Protein AF-A0A3S4R185-F1 (afdb_monomer_lite)

Organism: Pseudomonas fluorescens (NCBI:txid294)

pLDDT: mean 70.96, std 20.16, range [21.66, 96.88]

Radius of gyration: 37.57 Å; chains: 1; bounding box: 116×110×107 Å

Secondary structure (DSSP, 8-state):
-------------------------------------------------------------------------------------PPP-------PPPPP------GGGGEE--S--PPB-TTSEEE-SS-EEEEETTEEEEEEE-TTT--EEEE-TT-SS--SPEEEE-TTT-SEEE--GGG--HHHHHHTT-GGGTT-GGGHHHHHHHHT--HHHHHHHHHTTPPPPHHHHHHHHHHHHHHHHHHHHT-TT---SSPPPHHHHHHHHHHHHTS-SSHHHHHHHHHSTT--HHHHHHHHHT--HHHHHHHHTT---HHHHHHHHHHHHHHHHHHHHHHHH-SS---HHHHHHHHHHHHHHS----SEEEEEEESSTT-EEEEEES-TT-SEEEEEEEPTTS-EEEEETTS-BSS-SB-HHHHHHTTS-HHHHHHTT--TT-THHHHHHHHHHHHHSPPPHHHHHHH-TTPPP--GGG--TTT-GGGT-SPPSSHHHHHHHHHHHHTHHHHHHHS-TTS-HHHHHHHHHHHHHHHHHS-HHHHHHHHHHHHHHHTT-HHHHHHHHHHHHTHHHHHHH-HHHHHHHHHHHB-SS-B-PPPHHHHHHHHHHHHHHHTT-HHHHHHHHHHHHTTPPPPP---THHHHT-SS----PPPEE--HHHHHHHHHHHHHHHHHHHH-TT----HHHHHHTTTHHHHHHHHHTTSSSSS-S-PPPPPHHHHHHHHHHHT---HHHHHHHHHHHHHHS--SS-EEEEEEE-TT-SSSEEEEEEEEES-TTS-GGGPEEE---SSB---EETTSBS-EEEEEEEEEE-TT---GGGGGGGGSPPS---PPP--HHHHHHHHHHTTGGGT----SBSBS-TT--EE-SSSPPBP-----HHHHHHHHHHHHHHHHHH-TT---S--------

Foldseek 3Di:
DDDDDDDDDDDDDDDDDDDDDDDDDDDDDDDDDDDDDDDDDDDDDDDDDDDDDDDDDDDDDDDDDDDDDDDDDDDDDDDDDDDDDDDDDPDPDPQDAADPDLPDDDCVVFADDDPDFDAADPLQWTDDPPWTWFADVPHIGTWDAQPQLRWIAGDHPPDPHHSHATWHADPPVRGIDGDQLQPDDQLVLQPSSPPLSPPVSVCSVLLCQLLVAFSVLSSVCNGRSHHDQLSSSLSSNLVSLLVVLVVVVPDPPDPDPDNPQLQVSSVVVQCVVQPAPDLLLVLLCVLQPPDGNSRSVLLCSLADPVQVVCSVVSHHDPLSNQLSLVLNLSSLLSLLSCVLPGDSHADLLVLVQLQVLLVPPDPPQVLEKEFEAEAADVHDTSDIDHDPPRPWYKYWYQHPSRFTWIATPVGHTQDDGHHPLLRCLSRDDPVSCVVLVHDPPNRVNSSVSSSVSCNVRGQDSVVSVVRDPPRDDHDPVSDDQVSSSNSDRDPDFVFLVVVLVVLCVVPVLLVVLLDDPVADPLVLSLLSVLSVCCVNPHDVVVVVLLSVQSVVQVVPDPVSSVLSSLQSSLLVQCCVLPVPCSVVQVCQQDDPPHGDRGDPQSSVLSVVLVQCVLLVVVVVNVVSSVCVNVVHGDDDDDDDVVVVVPPPPADNDDAAADAPQLVVVQSLLLVLLVLLCQLQVLEELAQLSCQLLQVQQVVLAVVLVVPDPPDDDDDDPDDLLRLQVSSSVSSYDAQSNSQSSSVLSVLQDAGPWKKFKWFWAAVPDQPHTDPHIWMWTHDPVDDLQSIWTRGNHAQQEGIDRSVFFRTDTYPPTPDMDGGRNNDPSSNVSVVDDDDHDDGDDHDNVVSLVVCVVVVCLPVPDHHNYGGLRPVHWHDYPRHRTDDSDDDDCVSVVSSVVSVVVSCVSVDPPSPDPDNPPVPPD

Sequence (921 aa):
MPVRPPVTSTPRPDGSTTGTRPVDGPDIRPGDGATPRPDVDPPRIDVDPPSGTGRPLTPEIDAGAPVIEPGAIVPGSQVTITDTQPRPTAGQGTVTPAPSSAAGHSLHDYLIKVPRLPAADANGLRTLGARHYVDVVGGVVAVSRNPDTGLYYARRLREASATGPLMMRDAQHKRWVEQQPYDWDEPTLIRHLGEQAQGLESFARTILAVSGVDANAVRRMYANNERIIPLLQDTVARWRLDREIADLSDRPDAHSKEPADPLALFAERYRIATQARSAQAQVIQTRLAGLPDIVAQELAAIATPAELQQIQSGTVPARLETLGQWALQDIRLSRAYEGLYLNSVSSADTARLMLHTLDSHYVLDFAAWIDIHDGRYGGKVLISLGSPDAMIRHTLVKTAAGTYQAFDGEGKPLNHAEDFYNAIMYTLGDDVRHELSIPDDAGDVGADKLSKWVRERPIPRYRLLDVLPELPAIDLATFDPTVMRLRAAAPDVDGELVRLRAIADQYSELMAVAFHPDVPESQTYHFLRGVKLLHEHFADQCVLSVYKALIDANVKSYDDNQLVVNSIEALPELQQLLPERFRQLSAELFSTEDMVSLPEHERLLAANARNLRETGRHEDYAALQLAAREGRAAPDKLSELYDEFTDNRVKVRKPTLVSAQVMDNLRMAQRAVHRAKELIPLSGNQLASIMDKGGAGIAKIKGLRGFSLLDSAAAAPLSIAEAAKGAIAIKAGNCSENSKVVFSILASEPRVSAIHIVQATRLGSQSATQDHQFVLIGDLNGKRSELVVADSWPEFPVAHLADNGIFDFKLPPIISLKPDEIDADYAFIRNVPPGPAQLPEVDEAATVQQIKRNHLDRTGYAVFVSVLEVGSTYMTHEEVPVSFEKYADPVTERRLSALERLRSALGPNYQARRVVISLAG

Structure (mmCIF, N/CA/C/O backbone):
data_AF-A0A3S4R185-F1
#
_entry.id   AF-A0A3S4R185-F1
#
loop_
_atom_site.group_PDB
_atom_site.id
_atom_site.type_symbol
_atom_site.label_atom_id
_atom_site.label_alt_id
_atom_site.label_comp_id
_atom_site.label_asym_id
_atom_site.label_entity_id
_atom_site.label_seq_id
_atom_site.pdbx_PDB_ins_code
_atom_site.Cartn_x
_atom_site.Cartn_y
_atom_site.Cartn_z
_atom_site.occupancy
_atom_site.B_iso_or_equiv
_atom_site.auth_seq_id
_atom_site.auth_comp_id
_atom_site.auth_asym_id
_atom_site.auth_atom_id
_atom_site.pdbx_PDB_model_num
ATOM 1 N N . MET A 1 1 ? 61.953 -2.960 38.315 1.00 42.81 1 MET A N 1
ATOM 2 C CA . MET A 1 1 ? 63.058 -3.955 38.243 1.00 42.81 1 MET A CA 1
ATOM 3 C C . MET A 1 1 ? 63.786 -3.970 39.591 1.00 42.81 1 MET A C 1
ATOM 5 O O . MET A 1 1 ? 63.721 -2.917 40.219 1.00 42.81 1 MET A O 1
ATOM 9 N N . PRO A 1 2 ? 64.472 -5.052 40.037 1.00 58.50 2 PRO A N 1
ATOM 10 C CA . PRO A 1 2 ? 64.817 -6.290 39.307 1.00 58.50 2 PRO A CA 1
ATOM 11 C C . PRO A 1 2 ? 64.563 -7.657 40.034 1.00 58.50 2 PRO A C 1
ATOM 13 O O . PRO A 1 2 ? 64.599 -7.749 41.250 1.00 58.50 2 PRO A O 1
ATOM 16 N N . VAL A 1 3 ? 64.380 -8.729 39.241 1.00 39.44 3 VAL A N 1
ATOM 17 C CA . VAL A 1 3 ? 65.044 -10.072 39.286 1.00 39.44 3 VAL A CA 1
ATOM 18 C C . VAL A 1 3 ? 65.356 -10.805 40.629 1.00 39.44 3 VAL A C 1
ATOM 20 O O . VAL A 1 3 ? 66.325 -10.426 41.282 1.00 39.44 3 VAL A O 1
ATOM 23 N N . ARG A 1 4 ? 64.735 -11.991 40.894 1.00 33.66 4 ARG A N 1
ATOM 24 C CA . ARG A 1 4 ? 65.373 -13.362 40.988 1.00 33.66 4 ARG A CA 1
ATOM 25 C C . ARG A 1 4 ? 64.403 -14.544 41.360 1.00 33.66 4 ARG A C 1
ATOM 27 O O . ARG A 1 4 ? 63.384 -14.275 41.983 1.00 33.66 4 ARG A O 1
ATOM 34 N N . PRO A 1 5 ? 64.709 -15.828 41.013 1.00 62.47 5 PRO A N 1
ATOM 35 C CA . PRO A 1 5 ? 64.016 -17.088 41.439 1.00 62.47 5 PRO A CA 1
ATOM 36 C C . PRO A 1 5 ? 64.982 -18.037 42.244 1.00 62.47 5 PRO A C 1
ATOM 38 O O . PRO A 1 5 ? 65.965 -17.471 42.733 1.00 62.47 5 PRO A O 1
ATOM 41 N N . PRO A 1 6 ? 64.909 -19.413 42.332 1.00 65.00 6 PRO A N 1
ATOM 42 C CA . PRO A 1 6 ? 63.872 -20.491 42.134 1.00 65.00 6 PRO A CA 1
ATOM 43 C C . PRO A 1 6 ? 63.818 -21.619 43.264 1.00 65.00 6 PRO A C 1
ATOM 45 O O . PRO A 1 6 ? 64.448 -21.449 44.301 1.00 65.00 6 PRO A O 1
ATOM 48 N N . VAL A 1 7 ? 63.190 -22.810 43.001 1.00 38.50 7 VAL A N 1
ATOM 49 C CA . VAL A 1 7 ? 63.562 -24.238 43.400 1.00 38.50 7 VAL A CA 1
ATOM 50 C C . VAL A 1 7 ? 62.623 -25.118 44.319 1.00 38.50 7 VAL A C 1
ATOM 52 O O . VAL A 1 7 ? 62.327 -24.747 45.447 1.00 38.50 7 VAL A O 1
ATOM 55 N N . THR A 1 8 ? 62.319 -26.375 43.876 1.00 36.62 8 THR A N 1
ATOM 56 C CA . THR A 1 8 ? 61.806 -27.625 44.586 1.00 36.62 8 THR A CA 1
ATOM 57 C C . THR A 1 8 ? 60.383 -27.693 45.211 1.00 36.62 8 THR A C 1
ATOM 59 O O . THR A 1 8 ? 59.809 -26.644 45.461 1.00 36.62 8 THR A O 1
ATOM 62 N N . SER A 1 9 ? 59.724 -28.853 45.492 1.00 29.50 9 SER A N 1
ATOM 63 C CA . SER A 1 9 ? 59.984 -30.334 45.352 1.00 29.50 9 SER A CA 1
ATOM 64 C C . SER A 1 9 ? 58.672 -31.195 45.353 1.00 29.50 9 SER A C 1
ATOM 66 O O . SER A 1 9 ? 57.583 -30.659 45.528 1.00 29.50 9 SER A O 1
ATOM 68 N N . THR A 1 10 ? 58.766 -32.533 45.178 1.00 35.00 10 THR A N 1
ATOM 69 C CA . THR A 1 10 ? 57.694 -33.570 45.341 1.00 35.00 10 THR A CA 1
ATOM 70 C C . THR A 1 10 ? 57.982 -34.515 46.541 1.00 35.00 10 THR A C 1
ATOM 72 O O . THR A 1 10 ? 59.116 -34.472 47.030 1.00 35.00 10 THR A O 1
ATOM 75 N N . PRO A 1 11 ? 57.019 -35.324 47.079 1.00 51.06 11 PRO A N 1
ATOM 76 C CA . PRO A 1 11 ? 56.771 -36.718 46.606 1.00 51.06 11 PRO A CA 1
ATOM 77 C C . PRO A 1 11 ? 55.324 -37.295 46.826 1.00 51.06 11 PRO A C 1
ATOM 79 O O . PRO A 1 11 ? 54.419 -36.573 47.235 1.00 51.06 11 PRO A O 1
ATOM 82 N N . ARG A 1 12 ? 55.105 -38.606 46.549 1.00 34.16 12 ARG A N 1
ATOM 83 C CA . ARG A 1 12 ? 53.881 -39.419 46.856 1.00 34.16 12 ARG A CA 1
ATOM 84 C C . ARG A 1 12 ? 53.965 -40.168 48.219 1.00 34.16 12 ARG A C 1
ATOM 86 O O . ARG A 1 12 ? 54.977 -40.018 48.903 1.00 34.16 12 ARG A O 1
ATOM 93 N N . PRO A 1 13 ? 52.949 -40.980 48.614 1.00 52.53 13 PRO A N 1
ATOM 94 C CA . PRO A 1 13 ? 52.973 -42.434 48.299 1.00 52.53 13 PRO A CA 1
ATOM 95 C C . PRO A 1 13 ? 51.626 -43.043 47.797 1.00 52.53 13 PRO A C 1
ATOM 97 O O . PRO A 1 13 ? 50.641 -42.327 47.642 1.00 52.53 13 PRO A O 1
ATOM 100 N N . ASP A 1 14 ? 51.603 -44.357 47.507 1.00 38.44 14 ASP A N 1
ATOM 101 C CA . ASP A 1 14 ? 50.544 -45.095 46.769 1.00 38.44 14 ASP A CA 1
ATOM 102 C C . ASP A 1 14 ? 49.744 -46.132 47.608 1.00 38.44 14 ASP A C 1
ATOM 104 O O . ASP A 1 14 ? 50.140 -46.467 48.724 1.00 38.44 14 ASP A O 1
ATOM 108 N N . GLY A 1 15 ? 48.681 -46.738 47.032 1.00 28.67 15 GLY A N 1
ATOM 109 C CA . GLY A 1 15 ? 48.040 -47.949 47.592 1.00 28.67 15 GLY A CA 1
ATOM 110 C C . GLY A 1 15 ? 46.892 -48.615 46.790 1.00 28.67 15 GLY A C 1
ATOM 111 O O . GLY A 1 15 ? 45.762 -48.164 46.885 1.00 28.67 15 GLY A O 1
ATOM 112 N N . SER A 1 16 ? 47.192 -49.732 46.089 1.00 31.69 16 SER A N 1
ATOM 113 C CA . SER A 1 16 ? 46.536 -51.077 46.195 1.00 31.69 16 SER A CA 1
ATOM 114 C C . SER A 1 16 ? 44.984 -51.238 46.096 1.00 31.69 16 SER A C 1
ATOM 116 O O . SER A 1 16 ? 44.268 -50.575 46.829 1.00 31.69 16 SER A O 1
ATOM 118 N N . THR A 1 17 ? 44.353 -52.189 45.366 1.00 30.84 17 THR A N 1
ATOM 119 C CA . THR A 1 17 ? 44.785 -53.324 44.489 1.00 30.84 17 THR A CA 1
ATOM 120 C C . THR A 1 17 ? 43.599 -53.960 43.706 1.00 30.84 17 THR A C 1
ATOM 122 O O . THR A 1 17 ? 42.488 -53.974 44.221 1.00 30.84 17 THR A O 1
ATOM 125 N N . THR A 1 18 ? 43.891 -54.642 42.573 1.00 32.81 18 THR A N 1
ATOM 126 C CA . THR A 1 18 ? 43.150 -55.781 41.920 1.00 32.81 18 THR A CA 1
ATOM 127 C C . THR A 1 18 ? 41.694 -55.608 41.410 1.00 32.81 18 THR A C 1
ATOM 129 O O . THR A 1 18 ? 40.890 -54.943 42.039 1.00 32.81 18 THR A O 1
ATOM 132 N N . GLY A 1 19 ? 41.260 -56.252 40.306 1.00 28.83 19 GLY A N 1
ATOM 133 C CA . GLY A 1 19 ? 42.009 -57.085 39.342 1.00 28.83 19 GLY A CA 1
ATOM 134 C C . GLY A 1 19 ? 41.171 -57.794 38.241 1.00 28.83 19 GLY A C 1
ATOM 135 O O . GLY A 1 19 ? 39.961 -57.933 38.353 1.00 28.83 19 GLY A O 1
ATOM 136 N N . THR A 1 20 ? 41.883 -58.294 37.216 1.00 31.66 20 THR A N 1
ATOM 137 C CA . THR A 1 20 ? 41.549 -59.368 36.233 1.00 31.66 20 THR A CA 1
ATOM 138 C C . THR A 1 20 ? 40.425 -59.248 35.167 1.00 31.66 20 THR A C 1
ATOM 140 O O . THR A 1 20 ? 39.255 -59.010 35.435 1.00 31.66 20 THR A O 1
ATOM 143 N N . ARG A 1 21 ? 40.848 -59.575 33.933 1.00 35.94 21 ARG A N 1
ATOM 144 C CA . ARG A 1 21 ? 40.165 -60.041 32.688 1.00 35.94 21 ARG A CA 1
ATOM 145 C C . ARG A 1 21 ? 40.835 -61.423 32.344 1.00 35.94 21 ARG A C 1
ATOM 147 O O . ARG A 1 21 ? 41.712 -61.780 33.140 1.00 35.94 21 ARG A O 1
ATOM 154 N N . PRO A 1 22 ? 40.634 -62.161 31.212 1.00 57.22 22 PRO A N 1
ATOM 155 C CA . PRO A 1 22 ? 39.704 -62.054 30.054 1.00 57.22 22 PRO A CA 1
ATOM 156 C C . PRO A 1 22 ? 39.105 -63.421 29.532 1.00 57.22 22 PRO A C 1
ATOM 158 O O . PRO A 1 22 ? 39.386 -64.443 30.137 1.00 57.22 22 PRO A O 1
ATOM 161 N N . VAL A 1 23 ? 38.408 -63.420 28.360 1.00 36.72 23 VAL A N 1
ATOM 162 C CA . VAL A 1 23 ? 38.347 -64.489 27.285 1.00 36.72 23 VAL A CA 1
ATOM 163 C C . VAL A 1 23 ? 37.715 -65.873 27.656 1.00 36.72 23 VAL A C 1
ATOM 165 O O . VAL A 1 23 ? 37.894 -66.340 28.768 1.00 36.72 23 VAL A O 1
ATOM 168 N N . ASP A 1 24 ? 36.879 -66.576 26.860 1.00 32.12 24 ASP A N 1
ATOM 169 C CA . ASP A 1 24 ? 36.915 -66.951 25.416 1.00 32.12 24 ASP A CA 1
ATOM 170 C C . ASP A 1 24 ? 35.508 -67.318 24.808 1.00 32.12 24 ASP A C 1
ATOM 172 O O . ASP A 1 24 ? 34.502 -67.211 25.509 1.00 32.12 24 ASP A O 1
ATOM 176 N N . GLY A 1 25 ? 35.416 -67.750 23.528 1.00 29.20 25 GLY A N 1
ATOM 177 C CA . GLY A 1 25 ? 34.183 -68.252 22.828 1.00 29.20 25 GLY A CA 1
ATOM 178 C C . GLY A 1 25 ? 34.180 -69.777 22.507 1.00 29.20 25 GLY A C 1
ATOM 179 O O . GLY A 1 25 ? 34.944 -70.481 23.167 1.00 29.20 25 GLY A O 1
ATOM 180 N N . PRO A 1 26 ? 33.429 -70.338 21.504 1.00 56.69 26 PRO A N 1
ATOM 181 C CA . PRO A 1 26 ? 32.481 -69.751 20.524 1.00 56.69 26 PRO A CA 1
ATOM 182 C C . PRO A 1 26 ? 31.167 -70.591 20.233 1.00 56.69 26 PRO A C 1
ATOM 184 O O . PRO A 1 26 ? 30.743 -71.405 21.045 1.00 56.69 26 PRO A O 1
ATOM 187 N N . ASP A 1 27 ? 30.536 -70.357 19.063 1.00 41.34 27 ASP A N 1
ATOM 188 C CA . ASP A 1 27 ? 29.294 -70.905 18.424 1.00 41.34 27 ASP A CA 1
ATOM 189 C C . ASP A 1 27 ? 29.086 -72.445 18.301 1.00 41.34 27 ASP A C 1
ATOM 191 O O . ASP A 1 27 ? 30.072 -73.150 18.119 1.00 41.34 27 ASP A O 1
ATOM 195 N N . ILE A 1 28 ? 27.809 -72.907 18.199 1.00 31.53 28 ILE A N 1
ATOM 196 C CA . ILE A 1 28 ? 27.217 -73.906 17.235 1.00 31.53 28 ILE A CA 1
ATOM 197 C C . ILE A 1 28 ? 25.644 -73.803 17.237 1.00 31.53 28 ILE A C 1
ATOM 199 O O . ILE A 1 28 ? 25.048 -73.432 18.245 1.00 31.53 28 ILE A O 1
ATOM 203 N N . ARG A 1 29 ? 24.960 -74.121 16.108 1.00 34.19 29 ARG A N 1
ATOM 204 C CA . ARG A 1 29 ? 23.473 -74.107 15.848 1.00 34.19 29 ARG A CA 1
ATOM 205 C C . ARG A 1 29 ? 22.866 -75.557 15.822 1.00 34.19 29 ARG A C 1
ATOM 207 O O . ARG A 1 29 ? 23.575 -76.430 16.315 1.00 34.19 29 ARG A O 1
ATOM 214 N N . PRO A 1 30 ? 21.702 -75.943 15.201 1.00 49.97 30 PRO A N 1
ATOM 215 C CA . PRO A 1 30 ? 20.509 -75.248 14.632 1.00 49.97 30 PRO A CA 1
ATOM 216 C C . PRO A 1 30 ? 19.122 -75.909 14.972 1.00 49.97 30 PRO A C 1
ATOM 218 O O . PRO A 1 30 ? 19.084 -76.915 15.670 1.00 49.97 30 PRO A O 1
ATOM 221 N N . GLY A 1 31 ? 17.997 -75.431 14.388 1.00 26.77 31 GLY A N 1
ATOM 222 C CA . GLY A 1 31 ? 16.809 -76.283 14.101 1.00 26.77 31 GLY A CA 1
ATOM 223 C C . GLY A 1 31 ? 15.385 -75.715 14.337 1.00 26.77 31 GLY A C 1
ATOM 224 O O . GLY A 1 31 ? 15.017 -75.424 15.465 1.00 26.77 31 GLY A O 1
ATOM 225 N N . ASP A 1 32 ? 14.613 -75.615 13.247 1.00 31.19 32 ASP A N 1
ATOM 226 C CA . ASP A 1 32 ? 13.144 -75.583 13.006 1.00 31.19 32 ASP A CA 1
ATOM 227 C C . ASP A 1 32 ? 12.088 -75.655 14.150 1.00 31.19 32 ASP A C 1
ATOM 229 O O . ASP A 1 32 ? 12.186 -76.485 15.050 1.00 31.19 32 ASP A O 1
ATOM 233 N N . GLY A 1 33 ? 10.939 -74.957 13.974 1.00 26.00 33 GLY A N 1
ATOM 234 C CA . GLY A 1 33 ? 9.621 -75.503 14.392 1.00 26.00 33 GLY A CA 1
ATOM 235 C C . GLY A 1 33 ? 8.495 -74.580 14.929 1.00 26.00 33 GLY A C 1
ATOM 236 O O . GLY A 1 33 ? 8.436 -74.328 16.123 1.00 26.00 33 GLY A O 1
ATOM 237 N N . ALA A 1 34 ? 7.502 -74.279 14.071 1.00 29.12 34 ALA A N 1
ATOM 238 C CA . ALA A 1 34 ? 6.048 -74.130 14.356 1.00 29.12 34 ALA A CA 1
ATOM 239 C C . ALA A 1 34 ? 5.447 -72.999 15.252 1.00 29.12 34 ALA A C 1
ATOM 241 O O . ALA A 1 34 ? 6.055 -72.451 16.164 1.00 29.12 34 ALA A O 1
ATOM 242 N N . THR A 1 35 ? 4.165 -72.699 14.976 1.00 34.91 35 THR A N 1
ATOM 243 C CA . THR A 1 35 ? 3.191 -71.926 15.790 1.00 34.91 35 THR A CA 1
ATOM 244 C C . THR A 1 35 ? 2.198 -72.874 16.500 1.00 34.91 35 THR A C 1
ATOM 246 O O . THR A 1 35 ? 2.217 -74.075 16.211 1.00 34.91 35 THR A O 1
ATOM 249 N N . PRO A 1 36 ? 1.333 -72.398 17.431 1.00 46.97 36 PRO A N 1
ATOM 250 C CA . PRO A 1 36 ? -0.090 -72.182 17.078 1.00 46.97 36 PRO A CA 1
ATOM 251 C C . PRO A 1 36 ? -0.824 -71.059 17.876 1.00 46.97 36 PRO A C 1
ATOM 253 O O . PRO A 1 36 ? -0.200 -70.274 18.586 1.00 46.97 36 PRO A O 1
ATOM 256 N N . ARG A 1 37 ? -2.161 -70.971 17.712 1.00 32.59 37 ARG A N 1
ATOM 257 C CA . ARG A 1 37 ? -3.111 -70.016 18.347 1.00 32.59 37 ARG A CA 1
ATOM 258 C C . ARG A 1 37 ? -3.683 -70.504 19.710 1.00 32.59 37 ARG A C 1
ATOM 260 O O . ARG A 1 37 ? -3.191 -71.508 20.225 1.00 32.59 37 ARG A O 1
ATOM 267 N N . PRO A 1 38 ? -4.678 -69.807 20.316 1.00 47.72 38 PRO A N 1
ATOM 268 C CA . PRO A 1 38 ? -6.123 -69.985 19.988 1.00 47.72 38 PRO A CA 1
ATOM 269 C C . PRO A 1 38 ? -6.797 -68.662 19.510 1.00 47.72 38 PRO A C 1
ATOM 271 O O . PRO A 1 38 ? -6.235 -67.597 19.745 1.00 47.72 38 PRO A O 1
ATOM 274 N N . ASP A 1 39 ? -7.867 -68.588 18.700 1.00 36.09 39 ASP A N 1
ATOM 275 C CA . ASP A 1 39 ? -9.181 -69.285 18.625 1.00 36.09 39 ASP A CA 1
ATOM 276 C C . ASP A 1 39 ? -10.105 -68.909 19.815 1.00 36.09 39 ASP A C 1
ATOM 278 O O . ASP A 1 39 ? -9.643 -68.841 20.950 1.00 36.09 39 ASP A O 1
ATOM 282 N N . VAL A 1 40 ? -11.383 -68.523 19.637 1.00 34.28 40 VAL A N 1
ATOM 283 C CA . VAL A 1 40 ? -12.508 -69.247 18.987 1.00 34.28 40 VAL A CA 1
ATOM 284 C C . VAL A 1 40 ? -13.427 -68.328 18.122 1.00 34.28 40 VAL A C 1
ATOM 286 O O . VAL A 1 40 ? -13.649 -67.172 18.470 1.00 34.28 40 VAL A O 1
ATOM 289 N N . ASP A 1 41 ? -13.945 -68.881 17.007 1.00 32.19 41 ASP A N 1
ATOM 290 C CA . ASP A 1 41 ? -15.011 -68.404 16.065 1.00 32.19 41 ASP A CA 1
ATOM 291 C C . ASP A 1 41 ? -16.443 -68.545 16.710 1.00 32.19 41 ASP A C 1
ATOM 293 O O . ASP A 1 41 ? -16.465 -68.856 17.905 1.00 32.19 41 ASP A O 1
ATOM 297 N N . PRO A 1 42 ? -17.654 -68.428 16.074 1.00 56.09 42 PRO A N 1
ATOM 298 C CA . PRO A 1 42 ? -18.076 -68.145 14.676 1.00 56.09 42 PRO A CA 1
ATOM 299 C C . PRO A 1 42 ? -19.275 -67.121 14.587 1.00 56.09 42 PRO A C 1
ATOM 301 O O . PRO A 1 42 ? -19.492 -66.421 15.578 1.00 56.09 42 PRO A O 1
ATOM 304 N N . PRO A 1 43 ? -20.131 -67.011 13.520 1.00 55.28 43 PRO A N 1
ATOM 305 C CA . PRO A 1 43 ? -20.111 -67.638 12.185 1.00 55.28 43 PRO A CA 1
ATOM 306 C C . PRO A 1 43 ? -20.388 -66.741 10.935 1.00 55.28 43 PRO A C 1
ATOM 308 O O . PRO A 1 43 ? -21.403 -66.058 10.842 1.00 55.28 43 PRO A O 1
ATOM 311 N N . ARG A 1 44 ? -19.566 -66.964 9.896 1.00 32.91 44 ARG A N 1
ATOM 312 C CA . ARG A 1 44 ? -19.895 -67.163 8.453 1.00 32.91 44 ARG A CA 1
ATOM 313 C C . ARG A 1 44 ? -20.762 -66.177 7.638 1.00 32.91 44 ARG A C 1
ATOM 315 O O . ARG A 1 44 ? -21.969 -66.065 7.824 1.00 32.91 44 ARG A O 1
ATOM 322 N N . ILE A 1 45 ? -20.166 -65.745 6.520 1.00 30.48 45 ILE A N 1
ATOM 323 C CA . ILE A 1 45 ? -20.793 -65.657 5.185 1.00 30.48 45 ILE A CA 1
ATOM 324 C C . ILE A 1 45 ? -19.858 -66.395 4.204 1.00 30.48 45 ILE A C 1
ATOM 326 O O . ILE A 1 45 ? -18.642 -66.263 4.332 1.00 30.48 45 ILE A O 1
ATOM 330 N N . ASP A 1 46 ? -20.405 -67.152 3.248 1.00 29.48 46 ASP A N 1
ATOM 331 C CA . ASP A 1 46 ? -19.656 -67.829 2.174 1.00 29.48 46 ASP A CA 1
ATOM 332 C C . ASP A 1 46 ? -19.873 -67.138 0.810 1.00 29.48 46 ASP A C 1
ATOM 334 O O . ASP A 1 46 ? -20.965 -66.622 0.564 1.00 29.48 46 ASP A O 1
ATOM 338 N N . VAL A 1 47 ? -18.862 -67.197 -0.075 1.00 31.72 47 VAL A N 1
ATOM 339 C CA . VAL A 1 47 ? -18.905 -67.561 -1.523 1.00 31.72 47 VAL A CA 1
ATOM 340 C C . VAL A 1 47 ? -17.703 -66.959 -2.284 1.00 31.72 47 VAL A C 1
ATOM 342 O O . VAL A 1 47 ? -17.377 -65.785 -2.133 1.00 31.72 47 VAL A O 1
ATOM 345 N N . ASP A 1 48 ? -17.060 -67.790 -3.112 1.00 28.47 48 ASP A N 1
ATOM 346 C CA . ASP A 1 48 ? -15.840 -67.508 -3.895 1.00 28.47 48 ASP A CA 1
ATOM 347 C C . ASP A 1 48 ? -16.113 -66.917 -5.313 1.00 28.47 48 ASP A C 1
ATOM 349 O O . ASP A 1 48 ? -17.259 -66.914 -5.772 1.00 28.47 48 ASP A O 1
ATOM 353 N N . PRO A 1 49 ? -15.083 -66.414 -6.038 1.00 59.78 49 PRO A N 1
ATOM 354 C CA . PRO A 1 49 ? -15.199 -65.773 -7.363 1.00 59.78 49 PRO A CA 1
ATOM 355 C C . PRO A 1 49 ? -15.065 -66.806 -8.524 1.00 59.78 49 PRO A C 1
ATOM 357 O O . PRO A 1 49 ? -14.996 -68.003 -8.235 1.00 59.78 49 PRO A O 1
ATOM 360 N N . PRO A 1 50 ? -15.020 -66.425 -9.835 1.00 50.25 50 PRO A N 1
ATOM 361 C CA . PRO A 1 50 ? -13.757 -65.957 -10.453 1.00 50.25 50 PRO A CA 1
ATOM 362 C C . PRO A 1 50 ? -13.853 -65.063 -11.735 1.00 50.25 50 PRO A C 1
ATOM 364 O O . PRO A 1 50 ? -14.903 -64.857 -12.330 1.00 50.25 50 PRO A O 1
ATOM 367 N N . SER A 1 51 ? -12.683 -64.576 -12.177 1.00 29.33 51 SER A N 1
ATOM 368 C CA . SER A 1 51 ? -12.208 -64.385 -13.575 1.00 29.33 51 SER A CA 1
ATOM 369 C C . SER A 1 51 ? -13.135 -63.948 -14.744 1.00 29.33 51 SER A C 1
ATOM 371 O O . SER A 1 51 ? -13.952 -64.721 -15.225 1.00 29.33 51 SER A O 1
ATOM 373 N N . GLY A 1 52 ? -12.737 -62.857 -15.418 1.00 31.73 52 GLY A N 1
ATOM 374 C CA . GLY A 1 52 ? -12.018 -62.960 -16.709 1.00 31.73 52 GLY A CA 1
ATOM 375 C C . GLY A 1 52 ? -12.779 -63.112 -18.050 1.00 31.73 52 GLY A C 1
ATOM 376 O O . GLY A 1 52 ? -13.346 -64.153 -18.347 1.00 31.73 52 GLY A O 1
ATOM 377 N N . THR A 1 53 ? -12.529 -62.150 -18.955 1.00 33.81 53 THR A N 1
ATOM 378 C CA . THR A 1 53 ? -12.730 -62.175 -20.434 1.00 33.81 53 THR A CA 1
ATOM 379 C C . THR A 1 53 ? -14.172 -62.196 -20.982 1.00 33.81 53 THR A C 1
ATOM 381 O O . THR A 1 53 ? -15.053 -62.839 -20.432 1.00 33.81 53 THR A O 1
ATOM 384 N N . GLY A 1 54 ? -14.409 -61.509 -22.116 1.00 25.94 54 GLY A N 1
ATOM 385 C CA . GLY A 1 54 ? -15.673 -61.609 -22.870 1.00 25.94 54 GLY A CA 1
ATOM 386 C C . GLY A 1 54 ? -16.128 -60.339 -23.610 1.00 25.94 54 GLY A C 1
ATOM 387 O O . GLY A 1 54 ? -16.586 -59.377 -23.006 1.00 25.94 54 GLY A O 1
ATOM 388 N N . ARG A 1 55 ? -16.070 -60.369 -24.945 1.00 29.28 55 ARG A N 1
ATOM 389 C CA . ARG A 1 55 ? -16.751 -59.478 -25.916 1.00 29.28 55 ARG A CA 1
ATOM 390 C C . ARG A 1 55 ? -17.157 -60.385 -27.101 1.00 29.28 55 ARG A C 1
ATOM 392 O O . ARG A 1 55 ? -16.456 -61.384 -27.282 1.00 29.28 55 ARG A O 1
ATOM 399 N N . PRO A 1 56 ? -18.118 -60.050 -27.988 1.00 55.59 56 PRO A N 1
ATOM 400 C CA . PRO A 1 56 ? -19.186 -59.034 -27.954 1.00 55.59 56 PRO A CA 1
ATOM 401 C C . PRO A 1 56 ? -20.598 -59.658 -28.175 1.00 55.59 56 PRO A C 1
ATOM 403 O O . PRO A 1 56 ? -20.696 -60.872 -28.317 1.00 55.59 56 PRO A O 1
ATOM 406 N N . LEU A 1 57 ? -21.666 -58.845 -28.301 1.00 27.27 57 LEU A N 1
ATOM 407 C CA . LEU A 1 57 ? -22.607 -58.840 -29.456 1.00 27.27 57 LEU A CA 1
ATOM 408 C C . LEU A 1 57 ? -23.728 -57.773 -29.318 1.00 27.27 57 LEU A C 1
ATOM 410 O O . LEU A 1 57 ? -23.763 -57.039 -28.333 1.00 27.27 57 LEU A O 1
ATOM 414 N N . THR A 1 58 ? -24.555 -57.630 -30.363 1.00 31.73 58 THR A N 1
ATOM 415 C CA . THR A 1 58 ? -25.579 -56.584 -30.607 1.00 31.73 58 THR A CA 1
ATOM 416 C C . THR A 1 58 ? -27.007 -56.987 -30.189 1.00 31.73 58 THR A C 1
ATOM 418 O O . THR A 1 58 ? -27.223 -58.101 -29.708 1.00 31.73 58 THR A O 1
ATOM 421 N N . PRO A 1 59 ? -27.991 -56.075 -30.341 1.00 40.00 59 PRO A N 1
ATOM 422 C CA . PRO A 1 59 ? -29.090 -56.365 -31.285 1.00 40.00 59 PRO A CA 1
ATOM 423 C C . PRO A 1 59 ? -29.443 -55.205 -32.256 1.00 40.00 59 PRO A C 1
ATOM 425 O O . PRO A 1 59 ? -28.814 -54.148 -32.240 1.00 40.00 59 PRO A O 1
ATOM 428 N N . GLU A 1 60 ? -30.427 -55.449 -33.132 1.00 31.42 60 GLU A N 1
ATOM 429 C CA . GLU A 1 60 ? -30.809 -54.686 -34.344 1.00 31.42 60 GLU A CA 1
ATOM 430 C C . GLU A 1 60 ? -32.088 -53.817 -34.133 1.00 31.42 60 GLU A C 1
ATOM 432 O O . GLU A 1 60 ? -32.855 -54.086 -33.213 1.00 31.42 60 GLU A O 1
ATOM 437 N N . ILE A 1 61 ? -32.225 -52.612 -34.721 1.00 31.36 61 ILE A N 1
ATOM 438 C CA . ILE A 1 61 ? -32.823 -52.204 -36.033 1.00 31.36 61 ILE A CA 1
ATOM 439 C C . ILE A 1 61 ? -34.332 -52.487 -36.218 1.00 31.36 61 ILE A C 1
ATOM 441 O O . ILE A 1 61 ? -34.724 -53.639 -36.337 1.00 31.36 61 ILE A O 1
ATOM 445 N N . ASP A 1 62 ? -35.124 -51.406 -36.354 1.00 28.34 62 ASP A N 1
ATOM 446 C CA . ASP A 1 62 ? -36.196 -51.159 -37.361 1.00 28.34 62 ASP A CA 1
ATOM 447 C C . ASP A 1 62 ? -36.810 -49.750 -37.106 1.00 28.34 62 ASP A C 1
ATOM 449 O O . ASP A 1 62 ? -36.759 -49.275 -35.973 1.00 28.34 62 ASP A O 1
ATOM 453 N N . ALA A 1 63 ? -37.425 -48.991 -38.027 1.00 30.31 63 ALA A N 1
ATOM 454 C CA . ALA A 1 63 ? -37.348 -48.877 -39.494 1.00 30.31 63 ALA A CA 1
ATOM 455 C C . ALA A 1 63 ? -38.012 -47.543 -39.938 1.00 30.31 63 ALA A C 1
ATOM 457 O O . ALA A 1 63 ? -38.779 -46.954 -39.178 1.00 30.31 63 ALA A O 1
ATOM 458 N N . GLY A 1 64 ? -37.797 -47.104 -41.191 1.00 25.03 64 GLY A N 1
ATOM 459 C CA . GLY A 1 64 ? -38.685 -46.139 -41.873 1.00 25.03 64 GLY A CA 1
ATOM 460 C C . GLY A 1 64 ? -38.050 -44.831 -42.372 1.00 25.03 64 GLY A C 1
ATOM 461 O O . GLY A 1 64 ? -37.915 -43.867 -41.628 1.00 25.03 64 GLY A O 1
ATOM 462 N N . ALA A 1 65 ? -37.763 -44.769 -43.677 1.00 28.05 65 ALA A N 1
ATOM 463 C CA . ALA A 1 65 ? -37.592 -43.522 -44.439 1.00 28.05 65 ALA A CA 1
ATOM 464 C C . ALA A 1 65 ? -38.877 -43.239 -45.264 1.00 28.05 65 ALA A C 1
ATOM 466 O O . ALA A 1 65 ? -39.730 -44.127 -45.360 1.00 28.05 65 ALA A O 1
ATOM 467 N N . PRO A 1 66 ? -39.051 -42.041 -45.864 1.00 36.97 66 PRO A N 1
ATOM 468 C CA . PRO A 1 66 ? -38.398 -41.793 -47.158 1.00 36.97 66 PRO A CA 1
ATOM 469 C C . PRO A 1 66 ? -37.833 -40.368 -47.351 1.00 36.97 66 PRO A C 1
ATOM 471 O O . PRO A 1 66 ? -38.163 -39.433 -46.627 1.00 36.97 66 PRO A O 1
ATOM 474 N N . VAL A 1 67 ? -37.010 -40.208 -48.393 1.00 33.16 67 VAL A N 1
ATOM 475 C CA . VAL A 1 67 ? -36.448 -38.930 -48.871 1.00 33.16 67 VAL A CA 1
ATOM 476 C C . VAL A 1 67 ? -37.087 -38.553 -50.209 1.00 33.16 67 VAL A C 1
ATOM 478 O O . VAL A 1 67 ? -37.162 -39.406 -51.092 1.00 33.16 67 VAL A O 1
ATOM 481 N N . ILE A 1 68 ? -37.466 -37.281 -50.390 1.00 26.67 68 ILE A N 1
ATOM 482 C CA . ILE A 1 68 ? -37.710 -36.652 -51.702 1.00 26.67 68 ILE A CA 1
ATOM 483 C C . ILE A 1 68 ? -37.170 -35.206 -51.672 1.00 26.67 68 ILE A C 1
ATOM 485 O O . ILE A 1 68 ? -37.551 -34.423 -50.804 1.00 26.67 68 ILE A O 1
ATOM 489 N N . GLU A 1 69 ? -36.292 -34.866 -52.621 1.00 26.00 69 GLU A N 1
ATOM 490 C CA . GLU A 1 69 ? -35.837 -33.494 -52.930 1.00 26.00 69 GLU A CA 1
ATOM 491 C C . GLU A 1 69 ? -36.632 -32.906 -54.140 1.00 26.00 69 GLU A C 1
ATOM 493 O O . GLU A 1 69 ? -37.728 -33.377 -54.436 1.00 26.00 69 GLU A O 1
ATOM 498 N N . PRO A 1 70 ? -36.155 -31.879 -54.871 1.00 49.25 70 PRO A N 1
ATOM 499 C CA . PRO A 1 70 ? -36.334 -30.467 -54.546 1.00 49.25 70 PRO A CA 1
ATOM 500 C C . PRO A 1 70 ? -37.213 -29.728 -55.584 1.00 49.25 70 PRO A C 1
ATOM 502 O O . PRO A 1 70 ? -37.435 -30.200 -56.697 1.00 49.25 70 PRO A O 1
ATOM 505 N N . GLY A 1 71 ? -37.669 -28.510 -55.264 1.00 24.30 71 GLY A N 1
ATOM 506 C CA . GLY A 1 71 ? -38.445 -27.671 -56.190 1.00 24.30 71 GLY A CA 1
ATOM 507 C C . GLY A 1 71 ? -38.340 -26.179 -55.864 1.00 24.30 71 GLY A C 1
ATOM 508 O O . GLY A 1 71 ? -38.260 -25.806 -54.698 1.00 24.30 71 GLY A O 1
ATOM 509 N N . ALA A 1 72 ? -38.308 -25.325 -56.891 1.00 27.48 72 ALA A N 1
ATOM 510 C CA . ALA A 1 72 ? -38.009 -23.893 -56.774 1.00 27.48 72 ALA A CA 1
ATOM 511 C C . ALA A 1 72 ? -39.016 -23.006 -57.542 1.00 27.48 72 ALA A C 1
ATOM 513 O O . ALA A 1 72 ? -39.940 -23.521 -58.166 1.00 27.48 72 ALA A O 1
ATOM 514 N N . ILE A 1 73 ? -38.720 -21.694 -57.575 1.00 25.06 73 ILE A N 1
ATOM 515 C CA . ILE A 1 73 ? -39.288 -20.595 -58.398 1.00 25.06 73 ILE A CA 1
ATOM 516 C C . ILE A 1 73 ? -40.229 -19.627 -57.649 1.00 25.06 73 ILE A C 1
ATOM 518 O O . ILE A 1 73 ? -41.035 -20.004 -56.807 1.00 25.06 73 ILE A O 1
ATOM 522 N N . VAL A 1 74 ? -40.058 -18.337 -57.971 1.00 32.78 74 VAL A N 1
ATOM 523 C CA . VAL A 1 74 ? -40.684 -17.137 -57.381 1.00 32.78 74 VAL A CA 1
ATOM 524 C C . VAL A 1 74 ? -41.425 -16.394 -58.507 1.00 32.78 74 VAL A C 1
ATOM 526 O O . VAL A 1 74 ? -40.877 -16.280 -59.605 1.00 32.78 74 VAL A O 1
ATOM 529 N N . PRO A 1 75 ? -42.671 -15.938 -58.293 1.00 33.47 75 PRO A N 1
ATOM 530 C CA . PRO A 1 75 ? -42.942 -14.502 -58.093 1.00 33.47 75 PRO A CA 1
ATOM 531 C C . PRO A 1 75 ? -43.947 -14.273 -56.937 1.00 33.47 75 PRO A C 1
ATOM 533 O O . PRO A 1 75 ? -44.632 -15.196 -56.518 1.00 33.47 75 PRO A O 1
ATOM 536 N N . GLY A 1 76 ? -44.127 -13.084 -56.361 1.00 24.75 76 GLY A N 1
ATOM 537 C CA . GLY A 1 76 ? -43.574 -11.762 -56.669 1.00 24.75 76 GLY A CA 1
ATOM 538 C C . GLY A 1 76 ? -44.656 -10.684 -56.481 1.00 24.75 76 GLY A C 1
ATOM 539 O O . GLY A 1 76 ? -45.788 -10.887 -56.902 1.00 24.75 76 GLY A O 1
ATOM 540 N N . SER A 1 77 ? -44.292 -9.539 -55.892 1.00 26.50 77 SER A N 1
ATOM 541 C CA . SER A 1 77 ? -45.133 -8.334 -55.712 1.00 26.50 77 SER A CA 1
ATOM 542 C C . SER A 1 77 ? -46.314 -8.405 -54.724 1.00 26.50 77 SER A C 1
ATOM 544 O O . SER A 1 77 ? -47.419 -8.791 -55.084 1.00 26.50 77 SER A O 1
ATOM 546 N N . GLN A 1 78 ? -46.146 -7.774 -53.557 1.00 26.75 78 GLN A N 1
ATOM 547 C CA . GLN A 1 78 ? -46.756 -6.453 -53.332 1.00 26.75 78 GLN A CA 1
ATOM 548 C C . GLN A 1 78 ? -45.948 -5.636 -52.305 1.00 26.75 78 GLN A C 1
ATOM 550 O O . GLN A 1 78 ? -45.216 -6.185 -51.488 1.00 26.75 78 GLN A O 1
ATOM 555 N N . VAL A 1 79 ? -46.033 -4.310 -52.415 1.00 24.45 79 VAL A N 1
ATOM 556 C CA . VAL A 1 79 ? -45.272 -3.295 -51.656 1.00 24.45 79 VAL A CA 1
ATOM 557 C C . VAL A 1 79 ? -46.317 -2.387 -50.988 1.00 24.45 79 VAL A C 1
ATOM 559 O O . VAL A 1 79 ? -47.355 -2.147 -51.605 1.00 24.45 79 VAL A O 1
ATOM 562 N N . THR A 1 80 ? -46.151 -1.889 -49.753 1.00 23.83 80 THR A N 1
ATOM 563 C CA . THR A 1 80 ? -45.729 -0.488 -49.487 1.00 23.83 80 THR A CA 1
ATOM 564 C C . THR A 1 80 ? -45.721 -0.181 -47.972 1.00 23.83 80 THR A C 1
ATOM 566 O O . THR A 1 80 ? -46.771 -0.270 -47.352 1.00 23.83 80 THR A O 1
ATOM 569 N N . ILE A 1 81 ? -44.536 0.148 -47.417 1.00 25.78 81 ILE A N 1
ATOM 570 C CA . ILE A 1 81 ? -44.160 1.331 -46.576 1.00 25.78 81 ILE A CA 1
ATOM 571 C C . ILE A 1 81 ? -45.204 1.841 -45.527 1.00 25.78 81 ILE A C 1
ATOM 573 O O . ILE A 1 81 ? -46.347 2.076 -45.891 1.00 25.78 81 ILE A O 1
ATOM 577 N N . THR A 1 82 ? -44.919 2.125 -44.237 1.00 22.61 82 THR A N 1
ATOM 578 C CA . THR A 1 82 ? -43.665 2.332 -43.452 1.00 22.61 82 THR A CA 1
ATOM 579 C C . THR A 1 82 ? -43.850 1.894 -41.986 1.00 22.61 82 THR A C 1
ATOM 581 O O . THR A 1 82 ? -44.937 2.087 -41.454 1.00 22.61 82 THR A O 1
ATOM 584 N N . ASP A 1 83 ? -42.765 1.526 -41.295 1.00 24.27 83 ASP A N 1
ATOM 585 C CA . ASP A 1 83 ? -42.294 2.285 -40.113 1.00 24.27 83 ASP A CA 1
ATOM 586 C C . ASP A 1 83 ? -40.759 2.127 -39.982 1.00 24.27 83 ASP A C 1
ATOM 588 O O . ASP A 1 83 ? -40.175 1.223 -40.589 1.00 24.27 83 ASP A O 1
ATOM 592 N N . THR A 1 84 ? -40.076 3.028 -39.273 1.00 26.28 84 THR A N 1
ATOM 593 C CA . THR A 1 84 ? -38.607 3.144 -39.263 1.00 26.28 84 THR A CA 1
ATOM 594 C C . THR A 1 84 ? -37.958 2.696 -37.955 1.00 26.28 84 THR A C 1
ATOM 596 O O . THR A 1 84 ? -38.080 3.368 -36.934 1.00 26.28 84 THR A O 1
ATOM 599 N N . GLN A 1 85 ? -37.132 1.645 -38.017 1.00 25.59 85 GLN A N 1
ATOM 600 C CA . GLN A 1 85 ? -36.122 1.348 -36.994 1.00 25.59 85 GLN A CA 1
ATOM 601 C C . GLN A 1 85 ? -34.723 1.171 -37.614 1.00 25.59 85 GLN A C 1
ATOM 603 O O . GLN A 1 85 ? -34.553 0.337 -38.509 1.00 25.59 85 GLN A O 1
ATOM 608 N N . PRO A 1 86 ? -33.692 1.895 -37.133 1.00 25.95 86 PRO A N 1
ATOM 609 C CA . PRO A 1 86 ? -32.301 1.596 -37.451 1.00 25.95 86 PRO A CA 1
ATOM 610 C C . PRO A 1 86 ? -31.865 0.301 -36.754 1.00 25.95 86 PRO A C 1
ATOM 612 O O . PRO A 1 86 ? -31.881 0.194 -35.530 1.00 25.95 86 PRO A O 1
ATOM 615 N N . ARG A 1 87 ? -31.444 -0.688 -37.543 1.00 21.66 87 ARG A N 1
ATOM 616 C CA . ARG A 1 87 ? -30.913 -1.970 -37.058 1.00 21.66 87 ARG A CA 1
ATOM 617 C C . ARG A 1 87 ? -29.604 -1.742 -36.278 1.00 21.66 87 ARG A C 1
ATOM 619 O O . ARG A 1 87 ? -28.683 -1.166 -36.861 1.00 21.66 87 ARG A O 1
ATOM 626 N N . PRO A 1 88 ? -29.457 -2.214 -35.025 1.00 24.72 88 PRO A N 1
ATOM 627 C CA . PRO A 1 88 ? -28.207 -2.060 -34.288 1.00 24.72 88 PRO A CA 1
ATOM 628 C C . PRO A 1 88 ? -27.094 -2.887 -34.943 1.00 24.72 88 PRO A C 1
ATOM 630 O O . PRO A 1 88 ? -27.212 -4.101 -35.120 1.00 24.72 88 PRO A O 1
ATOM 633 N N . THR A 1 89 ? -25.992 -2.232 -35.305 1.00 24.72 89 THR A N 1
ATOM 634 C CA . THR A 1 89 ? -24.766 -2.909 -35.738 1.00 24.72 89 THR A CA 1
ATOM 635 C C . THR A 1 89 ? -24.070 -3.519 -34.529 1.00 24.72 89 THR A C 1
ATOM 637 O O . THR A 1 89 ? -23.589 -2.787 -33.665 1.00 24.72 89 THR A O 1
ATOM 640 N N . ALA A 1 90 ? -23.977 -4.848 -34.488 1.00 26.95 90 ALA A N 1
ATOM 641 C CA . ALA A 1 90 ? -23.229 -5.578 -33.469 1.00 26.95 90 ALA A CA 1
ATOM 642 C C . ALA A 1 90 ? -21.712 -5.374 -33.647 1.00 26.95 90 ALA A C 1
ATOM 644 O O . ALA A 1 90 ? -21.013 -6.208 -34.221 1.00 26.95 90 ALA A O 1
ATOM 645 N N . GLY A 1 91 ? -21.202 -4.238 -33.170 1.00 23.78 91 GLY A N 1
ATOM 646 C CA . GLY A 1 91 ? -19.772 -4.022 -33.002 1.00 23.78 91 GLY A CA 1
ATOM 647 C C . GLY A 1 91 ? -19.267 -4.855 -31.830 1.00 23.78 91 GLY A C 1
ATOM 648 O O . GLY A 1 91 ? -19.615 -4.576 -30.685 1.00 23.78 91 GLY A O 1
ATOM 649 N N . GLN A 1 92 ? -18.444 -5.869 -32.103 1.00 25.95 92 GLN A N 1
ATOM 650 C CA . GLN A 1 92 ? -17.707 -6.580 -31.060 1.00 25.95 92 GLN A CA 1
ATOM 651 C C . GLN A 1 92 ? -16.680 -5.622 -30.446 1.00 25.95 92 GLN A C 1
ATOM 653 O O . GLN A 1 92 ? -15.609 -5.398 -31.007 1.00 25.95 92 GLN A O 1
ATOM 658 N N . GLY A 1 93 ? -17.031 -5.024 -29.307 1.00 23.58 93 GLY A N 1
ATOM 659 C CA . GLY A 1 93 ? -16.123 -4.188 -28.534 1.00 23.58 93 GLY A CA 1
ATOM 660 C C . GLY A 1 93 ? -15.005 -5.036 -27.941 1.00 23.58 93 GLY A C 1
ATOM 661 O O . GLY A 1 93 ? -15.198 -5.688 -26.918 1.00 23.58 93 GLY A O 1
ATOM 662 N N . THR A 1 94 ? -13.832 -5.029 -28.574 1.00 22.88 94 THR A N 1
ATOM 663 C CA . THR A 1 94 ? -12.607 -5.566 -27.975 1.00 22.88 94 THR A CA 1
ATOM 664 C C . THR A 1 94 ? -12.266 -4.732 -26.745 1.00 22.88 94 THR A C 1
ATOM 666 O O . THR A 1 94 ? -11.840 -3.584 -26.879 1.00 22.88 94 THR A O 1
ATOM 669 N N . VAL A 1 95 ? -12.477 -5.294 -25.554 1.00 27.38 95 VAL A N 1
ATOM 670 C CA . VAL A 1 95 ? -12.116 -4.652 -24.287 1.00 27.38 95 VAL A CA 1
ATOM 671 C C . VAL A 1 95 ? -10.594 -4.647 -24.168 1.00 27.38 95 VAL A C 1
ATOM 673 O O . VAL A 1 95 ? -9.979 -5.661 -23.847 1.00 27.38 95 VAL A O 1
ATOM 676 N N . THR A 1 96 ? -9.982 -3.506 -24.474 1.00 26.22 96 THR A N 1
ATOM 677 C CA . THR A 1 96 ? -8.563 -3.264 -24.203 1.00 26.22 96 THR A CA 1
ATOM 678 C C . THR A 1 96 ? -8.375 -3.103 -22.689 1.00 26.22 96 THR A C 1
ATOM 680 O O . THR A 1 96 ? -9.143 -2.346 -22.088 1.00 26.22 96 THR A O 1
ATOM 683 N N . PRO A 1 97 ? -7.378 -3.750 -22.055 1.00 25.17 97 PRO A N 1
ATOM 684 C CA . PRO A 1 97 ? -7.025 -3.443 -20.670 1.00 25.17 97 PRO A CA 1
ATOM 685 C C . PRO A 1 97 ? -6.590 -1.975 -20.529 1.00 25.17 97 PRO A C 1
ATOM 687 O O . PRO A 1 97 ? -6.170 -1.341 -21.502 1.00 25.17 97 PRO A O 1
ATOM 690 N N . ALA A 1 98 ? -6.694 -1.429 -19.316 1.00 28.73 98 ALA A N 1
ATOM 691 C CA . ALA A 1 98 ? -6.240 -0.070 -19.032 1.00 28.73 98 ALA A CA 1
ATOM 692 C C . ALA A 1 98 ? -4.726 0.072 -19.317 1.00 28.73 98 ALA A C 1
ATOM 694 O O . ALA A 1 98 ? -3.969 -0.858 -19.026 1.00 28.73 98 ALA A O 1
ATOM 695 N N . PRO A 1 99 ? -4.267 1.196 -19.899 1.00 27.52 99 PRO A N 1
ATOM 696 C CA . PRO A 1 99 ? -2.849 1.405 -20.168 1.00 27.52 99 PRO A CA 1
ATOM 697 C C . PRO A 1 99 ? -2.068 1.565 -18.858 1.00 27.52 99 PRO A C 1
ATOM 699 O O . PRO A 1 99 ? -2.476 2.316 -17.976 1.00 27.52 99 PRO A O 1
ATOM 702 N N . SER A 1 100 ? -0.924 0.887 -18.750 1.00 29.08 100 SER A N 1
ATOM 703 C CA . SER A 1 100 ? -0.004 1.077 -17.625 1.00 29.08 100 SER A CA 1
ATOM 704 C C . SER A 1 100 ? 0.726 2.422 -17.728 1.00 29.08 100 SER A C 1
ATOM 706 O O . SER A 1 100 ? 1.151 2.803 -18.819 1.00 29.08 100 SER A O 1
ATOM 708 N N . SER A 1 101 ? 0.896 3.095 -16.584 1.00 31.39 101 SER A N 1
ATOM 709 C CA . SER A 1 101 ? 1.853 4.187 -16.316 1.00 31.39 101 SER A CA 1
ATOM 710 C C . SER A 1 101 ? 2.050 5.237 -17.430 1.00 31.39 101 SER A C 1
ATOM 712 O O . SER A 1 101 ? 2.936 5.101 -18.280 1.00 31.39 101 SER A O 1
ATOM 714 N N . ALA A 1 102 ? 1.311 6.351 -17.375 1.00 34.72 102 ALA A N 1
ATOM 715 C CA . ALA A 1 102 ? 1.491 7.493 -18.281 1.00 34.72 102 ALA A CA 1
ATOM 716 C C . ALA A 1 102 ? 2.723 8.350 -17.900 1.00 34.72 102 ALA A C 1
ATOM 718 O O . ALA A 1 102 ? 2.613 9.470 -17.404 1.00 34.72 102 ALA A O 1
ATOM 719 N N . ALA A 1 103 ? 3.928 7.819 -18.118 1.00 34.34 103 ALA A N 1
ATOM 720 C CA . ALA A 1 103 ? 5.171 8.479 -17.727 1.00 34.34 103 ALA A CA 1
ATOM 721 C C . ALA A 1 103 ? 5.519 9.703 -18.608 1.00 34.34 103 ALA A C 1
ATOM 723 O O . ALA A 1 103 ? 6.007 9.563 -19.727 1.00 34.34 103 ALA A O 1
ATOM 724 N N . GLY A 1 104 ? 5.349 10.913 -18.063 1.00 41.31 104 GLY A N 1
ATOM 725 C CA . GLY A 1 104 ? 6.178 12.088 -18.387 1.00 41.31 104 GLY A CA 1
ATOM 726 C C . GLY A 1 104 ? 6.164 12.637 -19.825 1.00 41.31 104 GLY A C 1
ATOM 727 O O . GLY A 1 104 ? 7.096 13.352 -20.197 1.00 41.31 104 GLY A O 1
ATOM 728 N N . HIS A 1 105 ? 5.157 12.338 -20.650 1.00 50.00 105 HIS A N 1
ATOM 729 C CA . HIS A 1 105 ? 5.075 12.879 -22.013 1.00 50.00 105 HIS A CA 1
ATOM 730 C C . HIS A 1 105 ? 4.617 14.346 -22.039 1.00 50.00 105 HIS A C 1
ATOM 732 O O . HIS A 1 105 ? 3.467 14.653 -21.728 1.00 50.00 105 HIS A O 1
ATOM 738 N N . SER A 1 106 ? 5.482 15.254 -22.505 1.00 65.25 106 SER A N 1
ATOM 739 C CA . SER A 1 106 ? 5.110 16.659 -22.736 1.00 65.25 106 SER A CA 1
ATOM 740 C C . SER A 1 106 ? 4.041 16.783 -23.829 1.00 65.25 106 SER A C 1
ATOM 742 O O . SER A 1 106 ? 4.099 16.079 -24.839 1.00 65.25 106 SER A O 1
ATOM 744 N N . LEU A 1 107 ? 3.132 17.760 -23.705 1.00 80.12 107 LEU A N 1
ATOM 745 C CA . LEU A 1 107 ? 2.119 18.091 -24.722 1.00 80.12 107 LEU A CA 1
ATOM 746 C C . LEU A 1 107 ? 2.689 18.255 -26.148 1.00 80.12 107 LEU A C 1
ATOM 748 O O . LEU A 1 107 ? 1.986 18.008 -27.130 1.00 80.12 107 LEU A O 1
ATOM 752 N N . HIS A 1 108 ? 3.971 18.616 -26.273 1.00 81.38 108 HIS A N 1
ATOM 753 C CA . HIS A 1 108 ? 4.699 18.680 -27.543 1.00 81.38 108 HIS A CA 1
ATOM 754 C C . HIS A 1 108 ? 4.644 17.371 -28.354 1.00 81.38 108 HIS A C 1
ATOM 756 O O . HIS A 1 108 ? 4.501 17.436 -29.577 1.00 81.38 108 HIS A O 1
ATOM 762 N N . ASP A 1 109 ? 4.665 16.204 -27.699 1.00 83.12 109 ASP A N 1
ATOM 763 C CA . ASP A 1 109 ? 4.595 14.877 -28.339 1.00 83.12 109 ASP A CA 1
ATOM 764 C C . ASP A 1 109 ? 3.226 14.587 -28.985 1.00 83.12 109 ASP A C 1
ATOM 766 O O . ASP A 1 109 ? 3.080 13.644 -29.771 1.00 83.12 109 ASP A O 1
ATOM 770 N N . TYR A 1 110 ? 2.218 15.399 -28.654 1.00 87.19 110 TYR A N 1
ATOM 771 C CA . TYR A 1 110 ? 0.835 15.283 -29.114 1.00 87.19 110 TYR A CA 1
ATOM 772 C C . TYR A 1 110 ? 0.441 16.375 -30.127 1.00 87.19 110 TYR A C 1
ATOM 774 O O . TYR A 1 110 ? -0.674 16.344 -30.659 1.00 87.19 110 TYR A O 1
ATOM 782 N N . LEU A 1 111 ? 1.343 17.318 -30.441 1.00 88.19 111 LEU A N 1
ATOM 783 C CA . LEU A 1 111 ? 1.117 18.369 -31.439 1.00 88.19 111 LEU A CA 1
ATOM 784 C C . LEU A 1 111 ? 1.079 17.794 -32.863 1.00 88.19 111 LEU A C 1
ATOM 786 O O . LEU A 1 111 ? 2.045 17.205 -33.351 1.00 88.19 111 LEU A O 1
ATOM 790 N N . ILE A 1 112 ? -0.023 18.024 -33.581 1.00 85.56 112 ILE A N 1
ATOM 791 C CA . ILE A 1 112 ? -0.232 17.487 -34.933 1.00 85.56 112 ILE A CA 1
ATOM 792 C C . ILE A 1 112 ? -0.091 18.558 -36.020 1.00 85.56 112 ILE A C 1
ATOM 794 O O . ILE A 1 112 ? -0.651 19.650 -35.940 1.00 85.56 112 ILE A O 1
ATOM 798 N N . LYS A 1 113 ? 0.600 18.210 -37.111 1.00 74.06 113 LYS A N 1
ATOM 799 C CA . LYS A 1 113 ? 0.714 19.038 -38.324 1.00 74.06 113 LYS A CA 1
ATOM 800 C C . LYS A 1 113 ? -0.294 18.568 -39.382 1.00 74.06 113 LYS A C 1
ATOM 802 O O . LYS A 1 113 ? 0.080 17.952 -40.376 1.00 74.06 113 LYS A O 1
ATOM 807 N N . VAL A 1 114 ? -1.585 18.813 -39.141 1.00 64.19 114 VAL A N 1
ATOM 808 C CA . VAL A 1 114 ? -2.677 18.466 -40.076 1.00 64.19 114 VAL A CA 1
ATOM 809 C C . VAL A 1 114 ? -2.965 19.648 -41.019 1.00 64.19 114 VAL A C 1
ATOM 811 O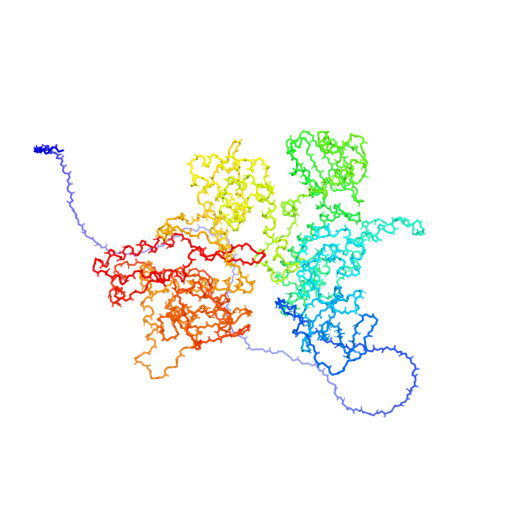 O . VAL A 1 114 ? -3.167 20.752 -40.520 1.00 64.19 114 VAL A O 1
ATOM 814 N N . PRO A 1 115 ? -3.025 19.468 -42.360 1.00 58.34 115 PRO A N 1
ATOM 815 C CA . PRO A 1 115 ? -3.081 20.601 -43.297 1.00 58.34 115 PRO A CA 1
ATOM 816 C C . PRO A 1 115 ? -4.326 21.494 -43.196 1.00 58.34 115 PRO A C 1
ATOM 818 O O . PRO A 1 115 ? -4.226 22.700 -43.408 1.00 58.34 115 PRO A O 1
ATOM 821 N N . ARG A 1 116 ? -5.501 20.913 -42.915 1.00 78.81 116 ARG A N 1
ATOM 822 C CA . ARG A 1 116 ? -6.768 21.623 -42.662 1.00 78.81 116 ARG A CA 1
ATOM 823 C C . ARG A 1 116 ? -7.635 20.804 -41.708 1.00 78.81 116 ARG A C 1
ATOM 825 O O . ARG A 1 116 ? -7.757 19.595 -41.883 1.00 78.81 116 ARG A O 1
ATOM 832 N N . LEU A 1 117 ? -8.269 21.473 -40.749 1.00 85.62 117 LEU A N 1
ATOM 833 C CA . LEU A 1 117 ? -9.301 20.913 -39.872 1.00 85.62 117 LEU A CA 1
ATOM 834 C C . LEU A 1 117 ? -10.584 21.755 -39.988 1.00 85.62 117 LEU A C 1
ATOM 836 O O . LEU A 1 117 ? -10.484 22.951 -40.282 1.00 85.62 117 LEU A O 1
ATOM 840 N N . PRO A 1 118 ? -11.775 21.174 -39.751 1.00 89.81 118 PRO A N 1
ATOM 841 C CA . PRO A 1 118 ? -13.029 21.924 -39.680 1.00 89.81 118 PRO A CA 1
ATOM 842 C C . PRO A 1 118 ? -13.018 23.017 -38.603 1.00 89.81 118 PRO A C 1
ATOM 844 O O . PRO A 1 118 ? -12.142 23.050 -37.733 1.00 89.81 118 PRO A O 1
ATOM 847 N N . ALA A 1 119 ? -14.001 23.919 -38.657 1.00 89.50 119 ALA A N 1
ATOM 848 C CA . ALA A 1 119 ? -14.224 24.912 -37.608 1.00 89.50 119 ALA A CA 1
ATOM 849 C C . ALA A 1 119 ? -14.464 24.240 -36.242 1.00 89.50 119 ALA A C 1
ATOM 851 O O . ALA A 1 119 ? -14.923 23.099 -36.175 1.00 89.50 119 ALA A O 1
ATOM 852 N N . ALA A 1 120 ? -14.126 24.951 -35.167 1.00 89.56 120 ALA A N 1
ATOM 853 C CA . ALA A 1 120 ? -14.407 24.502 -33.810 1.00 89.56 120 ALA A CA 1
ATOM 854 C C . ALA A 1 120 ? -15.864 24.814 -33.428 1.00 89.56 120 ALA A C 1
ATOM 856 O O . ALA A 1 120 ? -16.427 25.809 -33.889 1.00 89.56 120 ALA A O 1
ATOM 857 N N . ASP A 1 121 ? -16.456 23.972 -32.586 1.00 91.06 121 ASP A N 1
ATOM 858 C CA . ASP A 1 121 ? -17.789 24.176 -32.020 1.00 91.06 121 ASP A CA 1
ATOM 859 C C . ASP A 1 121 ? -17.794 25.207 -30.866 1.00 91.06 121 ASP A C 1
ATOM 861 O O . ASP A 1 121 ? -16.779 25.832 -30.538 1.00 91.06 121 ASP A O 1
ATOM 865 N N . ALA A 1 122 ? -18.947 25.376 -30.210 1.00 87.25 122 ALA A N 1
ATOM 866 C CA . ALA A 1 122 ? -19.092 26.260 -29.050 1.00 87.25 122 ALA A CA 1
ATOM 867 C C . ALA A 1 122 ? -18.146 25.900 -27.883 1.00 87.25 122 ALA A C 1
ATOM 869 O O . ALA A 1 122 ? -17.724 26.790 -27.137 1.00 87.25 122 ALA A O 1
ATOM 870 N N . ASN A 1 123 ? -17.760 24.626 -27.763 1.00 87.06 123 ASN A N 1
ATOM 871 C CA . ASN A 1 123 ? -16.835 24.087 -26.767 1.00 87.06 123 ASN A CA 1
ATOM 872 C C . ASN A 1 123 ? -15.365 24.153 -27.217 1.00 87.06 123 ASN A C 1
ATOM 874 O O . ASN A 1 123 ? -14.479 23.766 -26.462 1.00 87.06 123 ASN A O 1
ATOM 878 N N . GLY A 1 124 ? -15.070 24.674 -28.411 1.00 90.06 124 GLY A N 1
ATOM 879 C CA . GLY A 1 124 ? -13.713 24.732 -28.953 1.00 90.06 124 GLY A CA 1
ATOM 880 C C . GLY A 1 124 ? -13.195 23.390 -29.488 1.00 90.06 124 GLY A C 1
ATOM 881 O O . GLY A 1 124 ? -11.988 23.257 -29.676 1.00 90.06 124 GLY A O 1
ATOM 882 N N . LEU A 1 125 ? -14.070 22.407 -29.718 1.00 92.69 125 LEU A N 1
ATOM 883 C CA . LEU A 1 125 ? -13.735 21.106 -30.298 1.00 92.69 125 LEU A CA 1
ATOM 884 C C . LEU A 1 125 ? -13.918 21.147 -31.818 1.00 92.69 125 LEU A C 1
ATOM 886 O O . LEU A 1 125 ? -14.977 21.511 -32.328 1.00 92.69 125 LEU A O 1
ATOM 890 N N . ARG A 1 126 ? -12.890 20.738 -32.563 1.00 92.38 126 ARG A N 1
ATOM 891 C CA . ARG A 1 126 ? -12.959 20.490 -34.010 1.00 92.38 126 ARG A CA 1
ATOM 892 C C . ARG A 1 126 ? -13.179 18.999 -34.233 1.00 92.38 126 ARG A C 1
ATOM 894 O O . ARG A 1 126 ? -12.428 18.190 -33.695 1.00 92.38 126 ARG A O 1
ATOM 901 N N . THR A 1 127 ? -14.151 18.626 -35.059 1.00 91.50 127 THR A N 1
ATOM 902 C CA . THR A 1 127 ? -14.493 17.214 -35.310 1.00 91.50 127 THR A CA 1
ATOM 903 C C . THR A 1 127 ? -14.255 16.856 -36.773 1.00 91.50 127 THR A C 1
ATOM 905 O O . THR A 1 127 ? -14.787 17.518 -37.661 1.00 91.50 127 THR A O 1
ATOM 908 N N . LEU A 1 128 ? -13.458 15.815 -37.038 1.00 88.38 128 LEU A N 1
ATOM 909 C CA . LEU A 1 128 ? -13.170 15.306 -38.384 1.00 88.38 128 LEU A CA 1
ATOM 910 C C . LEU A 1 128 ? -13.318 13.778 -38.398 1.00 88.38 128 LEU A C 1
ATOM 912 O O . LEU A 1 128 ? -12.462 13.051 -37.894 1.00 88.38 128 LEU A O 1
ATOM 916 N N . GLY A 1 129 ? -14.427 13.293 -38.963 1.00 86.12 129 GLY A N 1
ATOM 917 C CA . GLY A 1 129 ? -14.864 11.907 -38.767 1.00 86.12 129 GLY A CA 1
ATOM 918 C C . GLY A 1 129 ? -15.163 11.631 -37.288 1.00 86.12 129 GLY A C 1
ATOM 919 O O . GLY A 1 129 ? -15.539 12.537 -36.549 1.00 86.12 129 GLY A O 1
ATOM 920 N N . ALA A 1 130 ? -14.935 10.400 -36.828 1.00 83.50 130 ALA A N 1
ATOM 921 C CA . ALA A 1 130 ? -15.072 10.013 -35.418 1.00 83.50 130 ALA A CA 1
ATOM 922 C C . ALA A 1 130 ? -13.872 10.458 -34.544 1.00 83.50 130 ALA A C 1
ATOM 924 O O . ALA A 1 130 ? -13.369 9.692 -33.722 1.00 83.50 130 ALA A O 1
ATOM 925 N N . ARG A 1 131 ? -13.323 11.660 -34.776 1.00 87.62 131 ARG A N 1
ATOM 926 C CA . ARG A 1 131 ? -12.131 12.168 -34.078 1.00 87.62 131 ARG A CA 1
ATOM 927 C C . ARG A 1 131 ? -12.269 13.646 -33.730 1.00 87.62 131 ARG A C 1
ATOM 929 O O . ARG A 1 131 ? -12.606 14.454 -34.594 1.00 87.62 131 ARG A O 1
ATOM 936 N N . HIS A 1 132 ? -11.938 13.977 -32.484 1.00 92.38 132 HIS A N 1
ATOM 937 C CA . HIS A 1 132 ? -11.942 15.339 -31.959 1.00 92.38 132 HIS A CA 1
ATOM 938 C C . HIS A 1 132 ? -10.522 15.896 -31.814 1.00 92.38 132 HIS A C 1
ATOM 940 O O . HIS A 1 132 ? -9.559 15.154 -31.592 1.00 92.38 132 HIS A O 1
ATOM 946 N N . TYR A 1 133 ? -10.411 17.213 -31.949 1.00 93.50 133 TYR A N 1
ATOM 947 C CA . TYR A 1 133 ? -9.167 17.972 -31.952 1.00 93.50 133 TYR A CA 1
ATOM 948 C C . TYR A 1 133 ? -9.381 19.322 -31.264 1.00 93.50 133 TYR A C 1
ATOM 950 O O . TYR A 1 133 ? -10.475 19.884 -31.343 1.00 93.50 133 TYR A O 1
ATOM 958 N N . VAL A 1 134 ? -8.342 19.853 -30.622 1.00 93.94 134 VAL A N 1
ATOM 959 C CA . VAL A 1 134 ? -8.402 21.094 -29.836 1.00 93.94 134 VAL A CA 1
ATOM 960 C C . VAL A 1 134 ? -7.242 22.031 -30.158 1.00 93.94 134 VAL A C 1
ATOM 962 O O . VAL A 1 134 ? -6.106 21.590 -30.348 1.00 93.94 134 VAL A O 1
ATOM 965 N N . ASP A 1 135 ? -7.531 23.331 -30.206 1.00 91.69 135 ASP A N 1
ATOM 966 C CA . ASP A 1 135 ? -6.525 24.373 -30.420 1.00 91.69 135 ASP A CA 1
ATOM 967 C C . ASP A 1 135 ? -5.804 24.695 -29.103 1.00 91.69 135 ASP A C 1
ATOM 969 O O . ASP A 1 135 ? -6.441 25.101 -28.124 1.00 91.69 135 ASP A O 1
ATOM 973 N N . VAL A 1 136 ? -4.477 24.557 -29.101 1.00 91.44 136 VAL A N 1
ATOM 974 C CA . VAL A 1 136 ? -3.596 24.783 -27.943 1.00 91.44 136 VAL A CA 1
ATOM 975 C C . VAL A 1 136 ? -2.565 25.877 -28.248 1.00 91.44 136 VAL A C 1
ATOM 977 O O . VAL A 1 136 ? -2.481 26.398 -29.364 1.00 91.44 136 VAL A O 1
ATOM 980 N N . VAL A 1 137 ? -1.742 26.254 -27.268 1.00 84.62 137 VAL A N 1
ATOM 981 C CA . VAL A 1 137 ? -0.554 27.078 -27.547 1.00 84.62 137 VAL A CA 1
ATOM 982 C C . VAL A 1 137 ? 0.457 26.240 -28.342 1.00 84.62 137 VAL A C 1
ATOM 984 O O . VAL A 1 137 ? 0.769 25.117 -27.968 1.00 84.62 137 VAL A O 1
ATOM 987 N N . GLY A 1 138 ? 0.950 26.773 -29.464 1.00 82.12 138 GLY A N 1
ATOM 988 C CA . GLY A 1 138 ? 1.933 26.099 -30.325 1.00 82.12 138 GLY A CA 1
ATOM 989 C C . GLY A 1 138 ? 1.357 25.200 -31.430 1.00 82.12 138 GLY A C 1
ATOM 990 O O . GLY A 1 138 ? 2.096 24.841 -32.346 1.00 82.12 138 GLY A O 1
ATOM 991 N N . GLY A 1 139 ? 0.056 24.883 -31.425 1.00 88.56 139 GLY A N 1
ATOM 992 C CA . GLY A 1 139 ? -0.556 24.103 -32.505 1.00 88.56 139 GLY A CA 1
ATOM 993 C C . GLY A 1 139 ? -1.936 23.532 -32.182 1.00 88.56 139 GLY A C 1
ATOM 994 O O . GLY A 1 139 ? -2.765 24.178 -31.546 1.00 88.56 139 GLY A O 1
ATOM 995 N N . VAL A 1 140 ? -2.180 22.312 -32.657 1.00 91.12 140 VAL A N 1
ATOM 996 C CA . VAL A 1 140 ? -3.417 21.552 -32.437 1.00 91.12 140 VAL A CA 1
ATOM 997 C C . VAL A 1 140 ? -3.053 20.193 -31.852 1.00 91.12 140 VAL A C 1
ATOM 999 O O . VAL A 1 140 ? -2.038 19.612 -32.237 1.00 91.12 140 VAL A O 1
ATOM 1002 N N . VAL A 1 141 ? -3.894 19.676 -30.963 1.00 92.81 141 VAL A N 1
ATOM 1003 C CA . VAL A 1 141 ? -3.767 18.344 -30.353 1.00 92.81 141 VAL A CA 1
ATOM 1004 C C . VAL A 1 141 ? -5.003 17.515 -30.702 1.00 92.81 141 VAL A C 1
ATOM 1006 O O . VAL A 1 141 ? -6.115 18.041 -30.760 1.00 92.81 141 VAL A O 1
ATOM 1009 N N . ALA A 1 142 ? -4.830 16.219 -30.973 1.00 93.31 142 ALA A N 1
ATOM 1010 C CA . ALA A 1 142 ? -5.960 15.294 -31.069 1.00 93.31 142 ALA A CA 1
ATOM 1011 C C . ALA A 1 142 ? -6.354 14.824 -29.664 1.00 93.31 142 ALA A C 1
ATOM 1013 O O . ALA A 1 142 ? -5.480 14.561 -28.840 1.00 93.31 142 ALA A O 1
ATOM 1014 N N . VAL A 1 143 ? -7.654 14.691 -29.398 1.00 93.44 143 VAL A N 1
ATOM 1015 C CA . VAL A 1 143 ? -8.165 14.279 -28.081 1.00 93.44 143 VAL A CA 1
ATOM 1016 C C . VAL A 1 143 ? -9.162 13.126 -28.176 1.00 93.44 143 VAL A C 1
ATOM 1018 O O . VAL A 1 143 ? -9.703 12.818 -29.247 1.00 93.44 143 VAL A O 1
ATOM 1021 N N . SER A 1 144 ? -9.402 12.473 -27.044 1.00 92.44 144 SER A N 1
ATOM 1022 C CA . SER A 1 144 ? -10.570 11.619 -26.797 1.00 92.44 144 SER A CA 1
ATOM 1023 C C . SER A 1 144 ? -11.161 11.934 -25.428 1.00 92.44 144 SER A C 1
ATOM 1025 O O . SER A 1 144 ? -10.437 12.348 -24.524 1.00 92.44 144 SER A O 1
ATOM 1027 N N . ARG A 1 145 ? -12.473 11.736 -25.286 1.00 91.50 145 ARG A N 1
ATOM 1028 C CA . ARG A 1 145 ? -13.193 11.928 -24.027 1.00 91.50 145 ARG A CA 1
ATOM 1029 C C . ARG A 1 145 ? -13.131 10.646 -23.190 1.00 91.50 145 ARG A C 1
ATOM 1031 O O . ARG A 1 145 ? -13.413 9.577 -23.728 1.00 91.50 145 ARG A O 1
ATOM 1038 N N . ASN A 1 146 ? -12.794 10.750 -21.909 1.00 89.12 146 ASN A N 1
ATOM 1039 C CA . ASN A 1 146 ? -12.975 9.674 -20.934 1.00 89.12 146 ASN A CA 1
ATOM 1040 C C . ASN A 1 146 ? -14.493 9.459 -20.724 1.00 89.12 146 ASN A C 1
ATOM 1042 O O . ASN A 1 146 ? -15.218 10.449 -20.581 1.00 89.12 146 ASN A O 1
ATOM 1046 N N . PRO A 1 147 ? -15.013 8.219 -20.777 1.00 85.12 147 PRO A N 1
ATOM 1047 C CA . PRO A 1 147 ? -16.454 7.981 -20.713 1.00 85.12 147 PRO A CA 1
ATOM 1048 C C . PRO A 1 147 ? -17.049 8.262 -19.328 1.00 85.12 147 PRO A C 1
ATOM 1050 O O . PRO A 1 147 ? -18.185 8.729 -19.265 1.00 85.12 147 PRO A O 1
ATOM 1053 N N . ASP A 1 148 ? -16.281 8.031 -18.259 1.00 82.62 148 ASP A N 1
ATOM 1054 C CA . ASP A 1 148 ? -16.761 8.046 -16.875 1.00 82.62 148 ASP A CA 1
ATOM 1055 C C . ASP A 1 148 ? -16.755 9.473 -16.307 1.00 82.62 148 ASP A C 1
ATOM 1057 O O . ASP A 1 148 ? -17.783 9.981 -15.867 1.00 82.62 148 ASP A O 1
ATOM 1061 N N . THR A 1 149 ? -15.602 10.152 -16.374 1.00 87.12 149 THR A N 1
ATOM 1062 C CA . THR A 1 149 ? -15.425 11.532 -15.870 1.00 87.12 149 THR A CA 1
ATOM 1063 C C . THR A 1 149 ? -15.909 12.583 -16.867 1.00 87.12 149 THR A C 1
ATOM 1065 O O . THR A 1 149 ? -16.186 13.731 -16.522 1.00 87.12 149 THR A O 1
ATOM 1068 N N . GLY A 1 150 ? -15.987 12.217 -18.149 1.00 88.81 150 GLY A N 1
ATOM 1069 C CA . GLY A 1 150 ? -16.358 13.122 -19.228 1.00 88.81 150 GLY A CA 1
ATOM 1070 C C . GLY A 1 150 ? -15.292 14.144 -19.636 1.00 88.81 150 GLY A C 1
ATOM 1071 O O . GLY A 1 150 ? -15.578 14.985 -20.497 1.00 88.81 150 GLY A O 1
ATOM 1072 N N . LEU A 1 151 ? -14.095 14.069 -19.047 1.00 92.38 151 LEU A N 1
ATOM 1073 C CA . LEU A 1 151 ? -12.929 14.905 -19.345 1.00 92.38 151 LEU A CA 1
ATOM 1074 C C . LEU A 1 151 ? -12.273 14.528 -20.685 1.00 92.38 151 LEU A C 1
ATOM 1076 O O . LEU A 1 151 ? -12.560 13.472 -21.248 1.00 92.38 151 LEU A O 1
ATOM 1080 N N . TYR A 1 152 ? -11.383 15.376 -21.208 1.00 93.81 152 TYR A N 1
ATOM 1081 C CA . TYR A 1 152 ? -10.689 15.153 -22.484 1.00 93.81 152 TYR A CA 1
ATOM 1082 C C . TYR A 1 152 ? -9.187 14.981 -22.282 1.00 93.81 152 TYR A C 1
ATOM 1084 O O . TYR A 1 152 ? -8.571 15.739 -21.546 1.00 93.81 152 TYR A O 1
ATOM 1092 N N . TYR A 1 153 ? -8.589 14.034 -22.997 1.00 93.56 153 TYR A N 1
ATOM 1093 C CA . TYR A 1 153 ? -7.172 13.691 -22.876 1.00 93.56 153 TYR A CA 1
ATOM 1094 C C . TYR A 1 153 ? -6.470 13.735 -24.227 1.00 93.56 153 TYR A C 1
ATOM 1096 O O . TYR A 1 153 ? -7.061 13.366 -25.250 1.00 93.56 153 TYR A O 1
ATOM 1104 N N . ALA A 1 154 ? -5.215 14.186 -24.233 1.00 92.50 154 ALA A N 1
ATOM 1105 C CA . ALA A 1 154 ? -4.380 14.236 -25.427 1.00 92.50 154 ALA A CA 1
ATOM 1106 C C . ALA A 1 154 ? -4.038 12.824 -25.939 1.00 92.50 154 ALA A C 1
ATOM 1108 O O . ALA A 1 154 ? -3.808 11.896 -25.165 1.00 92.50 154 ALA A O 1
ATOM 1109 N N . ARG A 1 155 ? -4.000 12.645 -27.264 1.00 90.69 155 ARG A N 1
ATOM 1110 C CA . ARG A 1 155 ? -3.653 11.362 -27.898 1.00 90.69 155 ARG A CA 1
ATOM 1111 C C . ARG A 1 155 ? -2.954 11.541 -29.237 1.00 90.69 155 ARG A C 1
ATOM 1113 O O . ARG A 1 155 ? -3.250 12.463 -29.997 1.00 90.69 155 ARG A O 1
ATOM 1120 N N . ARG A 1 156 ? -2.048 10.630 -29.572 1.00 88.19 156 ARG A N 1
ATOM 1121 C CA . ARG A 1 156 ? -1.368 10.595 -30.869 1.00 88.19 156 ARG A CA 1
ATOM 1122 C C . ARG A 1 156 ? -2.305 10.028 -31.934 1.00 88.19 156 ARG A C 1
ATOM 1124 O O . ARG A 1 156 ? -3.233 9.267 -31.669 1.00 88.19 156 ARG A O 1
ATOM 1131 N N . LEU A 1 157 ? -2.048 10.355 -33.201 1.00 83.56 157 LEU A N 1
ATOM 1132 C CA . LEU A 1 157 ? -2.944 9.984 -34.310 1.00 83.56 157 LEU A CA 1
ATOM 1133 C C . LEU A 1 157 ? -3.098 8.465 -34.531 1.00 83.56 157 LEU A C 1
ATOM 1135 O O . LEU A 1 157 ? -4.073 8.059 -35.173 1.00 83.56 157 LEU A O 1
ATOM 1139 N N . ARG A 1 158 ? -2.171 7.644 -34.026 1.00 81.62 158 ARG A N 1
ATOM 1140 C CA . ARG A 1 158 ? -2.201 6.173 -34.127 1.00 81.62 158 ARG A CA 1
ATOM 1141 C C . ARG A 1 158 ? -2.743 5.473 -32.874 1.00 81.62 158 ARG A C 1
ATOM 1143 O O . ARG A 1 158 ? -2.974 4.274 -32.932 1.00 81.62 158 ARG A O 1
ATOM 1150 N N . GLU A 1 159 ? -2.966 6.199 -31.782 1.00 80.56 159 GLU A N 1
ATOM 1151 C CA . GLU A 1 159 ? -3.461 5.634 -30.525 1.00 80.56 159 GLU A CA 1
ATOM 1152 C C . GLU A 1 159 ? -4.984 5.419 -30.569 1.00 80.56 159 GLU A C 1
ATOM 1154 O O . GLU A 1 159 ? -5.734 6.243 -31.113 1.00 80.56 159 GLU A O 1
ATOM 1159 N N . ALA A 1 160 ? -5.429 4.293 -30.001 1.00 74.75 160 ALA A N 1
ATOM 1160 C CA . ALA A 1 160 ? -6.842 3.948 -29.847 1.00 74.75 160 ALA A CA 1
ATOM 1161 C C . ALA A 1 160 ? -7.467 4.681 -28.645 1.00 74.75 160 ALA A C 1
ATOM 1163 O O . ALA A 1 160 ? -8.490 5.347 -28.803 1.00 74.75 160 ALA A O 1
ATOM 1164 N N . SER A 1 161 ? -6.793 4.624 -27.494 1.00 75.94 161 SER A N 1
ATOM 1165 C CA . SER A 1 161 ? -7.121 5.342 -26.254 1.00 75.94 161 SER A CA 1
ATOM 1166 C C . SER A 1 1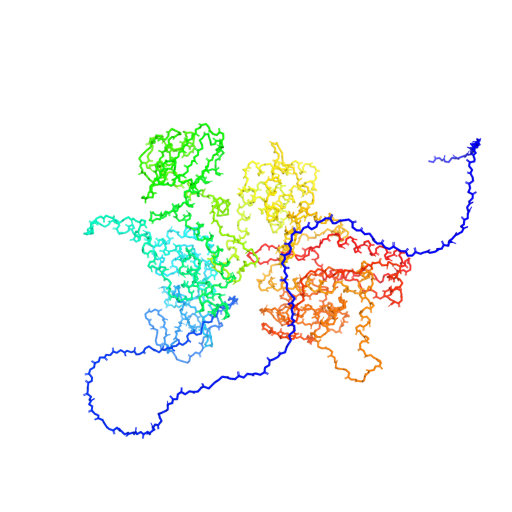61 ? -6.100 6.454 -26.003 1.00 75.94 161 SER A C 1
ATOM 1168 O O . SER A 1 161 ? -4.951 6.326 -26.415 1.00 75.94 161 SER A O 1
ATOM 1170 N N . ALA A 1 162 ? -6.492 7.536 -25.330 1.00 84.94 162 ALA A N 1
ATOM 1171 C CA . ALA A 1 162 ? -5.551 8.579 -24.922 1.00 84.94 162 ALA A CA 1
ATOM 1172 C C . ALA A 1 162 ? -4.617 8.119 -23.794 1.00 84.94 162 ALA A C 1
ATOM 1174 O O . ALA A 1 162 ? -5.085 7.582 -22.790 1.00 84.94 162 ALA A O 1
ATOM 1175 N N . THR A 1 163 ? -3.323 8.398 -23.963 1.00 81.56 163 THR A N 1
ATOM 1176 C CA . THR A 1 163 ? -2.255 8.228 -22.958 1.00 81.56 163 THR A CA 1
ATOM 1177 C C . THR A 1 163 ? -1.519 9.539 -22.654 1.00 81.56 163 THR A C 1
ATOM 1179 O O . THR A 1 163 ? -0.510 9.530 -21.957 1.00 81.56 163 THR A O 1
ATOM 1182 N N . GLY A 1 164 ? -1.969 10.658 -23.230 1.00 80.38 164 GLY A N 1
ATOM 1183 C CA . GLY A 1 164 ? -1.415 11.989 -22.997 1.00 80.38 164 GLY A CA 1
ATOM 1184 C C . GLY A 1 164 ? -2.169 12.776 -21.925 1.00 80.38 164 GLY A C 1
ATOM 1185 O O . GLY A 1 164 ? -3.226 12.334 -21.468 1.00 80.38 164 GLY A O 1
ATOM 1186 N N . PRO A 1 165 ? -1.648 13.958 -21.551 1.00 86.88 165 PRO A N 1
ATOM 1187 C CA . PRO A 1 165 ? -2.139 14.732 -20.417 1.00 86.88 165 PRO A CA 1
ATOM 1188 C C . PRO A 1 165 ? -3.616 15.132 -20.521 1.00 86.88 165 PRO A C 1
ATOM 1190 O O . PRO A 1 165 ? -4.210 15.204 -21.607 1.00 86.88 165 PRO A O 1
ATOM 1193 N N . LEU A 1 166 ? -4.190 15.435 -19.354 1.00 90.56 166 LEU A N 1
ATOM 1194 C CA . LEU A 1 166 ? -5.522 16.009 -19.222 1.00 90.56 166 LEU A CA 1
ATOM 1195 C C . LEU A 1 166 ? -5.582 17.376 -19.916 1.00 90.56 166 LEU A C 1
ATOM 1197 O O . LEU A 1 166 ? -4.770 18.263 -19.659 1.00 90.56 166 LEU A O 1
ATOM 1201 N N . MET A 1 167 ? -6.594 17.557 -20.759 1.00 93.69 167 MET A N 1
ATOM 1202 C CA . MET A 1 167 ? -6.865 18.785 -21.494 1.00 93.69 167 MET A CA 1
ATOM 1203 C C . MET A 1 167 ? -8.184 19.394 -21.020 1.00 93.69 167 MET A C 1
ATOM 1205 O O . MET A 1 167 ? -9.231 18.746 -21.066 1.00 93.69 167 MET A O 1
ATOM 1209 N N . MET A 1 168 ? -8.168 20.674 -20.650 1.00 91.88 168 MET A N 1
ATOM 1210 C CA . MET A 1 168 ? -9.387 21.447 -20.381 1.00 91.88 168 MET A CA 1
ATOM 1211 C C . MET A 1 168 ? -9.372 22.778 -21.126 1.00 91.88 168 MET A C 1
ATOM 1213 O O . MET A 1 168 ? -8.321 23.292 -21.514 1.00 91.88 168 MET A O 1
ATOM 1217 N N . ARG A 1 169 ? -10.561 23.337 -21.364 1.00 91.06 169 ARG A N 1
ATOM 1218 C CA . ARG A 1 169 ? -10.705 24.632 -22.026 1.00 91.06 169 ARG A CA 1
ATOM 1219 C C . ARG A 1 169 ? -10.631 25.769 -21.023 1.00 91.06 169 ARG A C 1
ATOM 1221 O O . ARG A 1 169 ? -11.472 25.879 -20.137 1.00 91.06 169 ARG A O 1
ATOM 1228 N N . ASP A 1 170 ? -9.682 26.662 -21.252 1.00 85.50 170 ASP A N 1
ATOM 1229 C CA . ASP A 1 170 ? -9.552 27.922 -20.542 1.00 85.50 170 ASP A CA 1
ATOM 1230 C C . ASP A 1 170 ? -10.807 28.791 -20.765 1.00 85.50 170 ASP A C 1
ATOM 1232 O O . ASP A 1 170 ? -11.191 29.111 -21.900 1.00 85.50 170 ASP A O 1
ATOM 1236 N N . ALA A 1 171 ? -11.465 29.176 -19.670 1.00 76.56 171 ALA A N 1
ATOM 1237 C CA . ALA A 1 171 ? -12.701 29.950 -19.704 1.00 76.56 171 ALA A CA 1
ATOM 1238 C C . ALA A 1 171 ? -12.499 31.405 -20.173 1.00 76.56 171 ALA A C 1
ATOM 1240 O O . ALA A 1 171 ? -13.432 31.990 -20.732 1.00 76.56 171 ALA A O 1
ATOM 1241 N N . GLN A 1 172 ? -11.308 31.976 -19.989 1.00 78.56 172 GLN A N 1
ATOM 1242 C CA . GLN A 1 172 ? -10.947 33.358 -20.306 1.00 78.56 172 GLN A CA 1
ATOM 1243 C C . GLN A 1 172 ? -10.345 33.470 -21.714 1.00 78.56 172 GLN A C 1
ATOM 1245 O O . GLN A 1 172 ? -10.792 34.282 -22.524 1.00 78.56 172 GLN A O 1
ATOM 1250 N N . HIS A 1 173 ? -9.373 32.618 -22.039 1.00 79.00 173 HIS A N 1
ATOM 1251 C CA . HIS A 1 173 ? -8.646 32.613 -23.310 1.00 79.00 173 HIS A CA 1
ATOM 1252 C C . HIS A 1 173 ? -9.290 31.736 -24.396 1.00 79.00 173 HIS A C 1
ATOM 1254 O O . HIS A 1 173 ? -8.873 31.793 -25.555 1.00 79.00 173 HIS A O 1
ATOM 1260 N N . LYS A 1 174 ? -10.315 30.940 -24.053 1.00 83.62 174 LYS A N 1
ATOM 1261 C CA . LYS A 1 174 ? -11.128 30.091 -24.956 1.00 83.62 174 LYS A CA 1
ATOM 1262 C C . LYS A 1 174 ? -10.359 29.013 -25.741 1.00 83.62 174 LYS A C 1
ATOM 1264 O O . LYS A 1 174 ? -10.977 28.329 -26.563 1.00 83.62 174 LYS A O 1
ATOM 1269 N N . ARG A 1 175 ? -9.062 28.837 -25.476 1.00 86.06 175 ARG A N 1
ATOM 1270 C CA . ARG A 1 175 ? -8.196 27.758 -25.982 1.00 86.06 175 ARG A CA 1
ATOM 1271 C C . ARG A 1 175 ? -8.191 26.575 -25.022 1.00 86.06 175 ARG A C 1
ATOM 1273 O O . ARG A 1 175 ? -8.609 26.712 -23.877 1.00 86.06 175 ARG A O 1
ATOM 1280 N N . TRP A 1 176 ? -7.693 25.434 -25.477 1.00 92.94 176 TRP A N 1
ATOM 1281 C CA . TRP A 1 176 ? -7.422 24.306 -24.595 1.00 92.94 176 TRP A CA 1
ATOM 1282 C C . TRP A 1 176 ? -5.993 24.376 -24.062 1.00 92.94 176 TRP A C 1
ATOM 1284 O O . TRP A 1 176 ? -5.072 24.811 -24.758 1.00 92.94 176 TRP A O 1
ATOM 1294 N N . VAL A 1 177 ? -5.833 23.959 -22.813 1.00 91.19 177 VAL A N 1
ATOM 1295 C CA . VAL A 1 177 ? -4.568 23.909 -22.085 1.00 91.19 177 VAL A CA 1
ATOM 1296 C C . VAL A 1 177 ? -4.441 22.555 -21.398 1.00 91.19 177 VAL A C 1
ATOM 1298 O O . VAL A 1 177 ? -5.444 21.914 -21.071 1.00 91.19 177 VAL A O 1
ATOM 1301 N N . GLU A 1 178 ? -3.200 22.129 -21.200 1.00 89.56 178 GLU A N 1
ATOM 1302 C CA . GLU A 1 178 ? -2.873 21.046 -20.279 1.00 89.56 178 GLU A CA 1
ATOM 1303 C C . GLU A 1 178 ? -3.288 21.442 -18.851 1.00 89.56 178 GLU A C 1
ATOM 1305 O O . GLU A 1 178 ? -3.245 22.618 -18.475 1.00 89.56 178 GLU A O 1
ATOM 1310 N N . GLN A 1 179 ? -3.743 20.465 -18.076 1.00 85.56 179 GLN A N 1
ATOM 1311 C CA . GLN A 1 179 ? -4.048 20.591 -16.654 1.00 85.56 179 GLN A CA 1
ATOM 1312 C C . GLN A 1 179 ? -3.139 19.660 -15.865 1.00 85.56 179 GLN A C 1
ATOM 1314 O O . GLN A 1 179 ? -2.844 18.562 -16.329 1.00 85.56 179 GLN A O 1
ATOM 1319 N N . GLN A 1 180 ? -2.769 20.074 -14.655 1.00 79.75 180 GLN A N 1
ATOM 1320 C CA . GLN A 1 180 ? -2.051 19.238 -13.697 1.00 79.75 180 GLN A CA 1
ATOM 1321 C C . GLN A 1 180 ? -3.018 18.836 -12.574 1.00 79.75 180 GLN A C 1
ATOM 1323 O O . GLN A 1 180 ? -3.279 19.647 -11.686 1.00 79.75 180 GLN A O 1
ATOM 1328 N N . PRO A 1 181 ? -3.574 17.607 -12.576 1.00 80.25 181 PRO A N 1
ATOM 1329 C CA . PRO A 1 181 ? -4.461 17.154 -11.503 1.00 80.25 181 PRO A CA 1
ATOM 1330 C C . PRO A 1 181 ? -3.782 17.136 -10.132 1.00 80.25 181 PRO A C 1
ATOM 1332 O O . PRO A 1 181 ? -4.459 17.236 -9.115 1.00 80.25 181 PRO A O 1
ATOM 1335 N N . TYR A 1 182 ? -2.450 17.042 -10.102 1.00 74.94 182 TYR A N 1
ATOM 1336 C CA . TYR A 1 182 ? -1.651 17.120 -8.881 1.00 74.94 182 TYR A CA 1
ATOM 1337 C C . TYR A 1 182 ? -1.815 18.456 -8.128 1.00 74.94 182 TYR A C 1
ATOM 1339 O O . TYR A 1 182 ? -1.764 18.457 -6.903 1.00 74.94 182 TYR A O 1
ATOM 1347 N N . ASP A 1 183 ? -2.131 19.552 -8.829 1.00 75.00 183 ASP A N 1
ATOM 1348 C CA . ASP A 1 183 ? -2.361 20.877 -8.230 1.00 75.00 183 ASP A CA 1
ATOM 1349 C C . ASP A 1 183 ? -3.816 21.090 -7.746 1.00 75.00 183 ASP A C 1
ATOM 1351 O O . ASP A 1 183 ? -4.150 22.148 -7.209 1.00 75.00 183 ASP A O 1
ATOM 1355 N N . TRP A 1 184 ? -4.727 20.132 -7.968 1.00 81.75 184 TRP A N 1
ATOM 1356 C CA . TRP A 1 184 ? -6.157 20.304 -7.672 1.00 81.75 184 TRP A CA 1
ATOM 1357 C C . TRP A 1 184 ? -6.491 20.102 -6.191 1.00 81.75 184 TRP A C 1
ATOM 1359 O O . TRP A 1 184 ? -6.027 19.149 -5.565 1.00 81.75 184 TRP A O 1
ATOM 1369 N N . ASP A 1 185 ? -7.381 20.932 -5.643 1.00 81.88 185 ASP A N 1
ATOM 1370 C CA . ASP A 1 185 ? -7.959 20.739 -4.309 1.00 81.88 185 ASP A CA 1
ATOM 1371 C C . ASP A 1 185 ? -9.044 19.640 -4.289 1.00 81.88 185 ASP A C 1
ATOM 1373 O O . ASP A 1 185 ? -9.561 19.215 -5.324 1.00 81.88 185 ASP A O 1
ATOM 1377 N N . GLU A 1 186 ? -9.395 19.145 -3.100 1.00 86.25 186 GLU A N 1
ATOM 1378 C CA . GLU A 1 186 ? -10.383 18.065 -2.939 1.00 86.25 186 GLU A CA 1
ATOM 1379 C C . GLU A 1 186 ? -11.780 18.441 -3.482 1.00 86.25 186 GLU A C 1
ATOM 1381 O O . GLU A 1 186 ? -12.371 17.618 -4.188 1.00 86.25 186 GLU A O 1
ATOM 1386 N N . PRO A 1 187 ? -12.301 19.672 -3.267 1.00 95.38 187 PRO A N 1
ATOM 1387 C CA . PRO A 1 187 ? -13.494 20.168 -3.955 1.00 95.38 187 PRO A CA 1
ATOM 1388 C C . PRO A 1 187 ? -13.437 20.019 -5.482 1.00 95.38 187 PRO A C 1
ATOM 1390 O O . PRO A 1 187 ? -14.418 19.599 -6.096 1.00 95.38 187 PRO A O 1
ATOM 1393 N N . THR A 1 188 ? -12.301 20.330 -6.110 1.00 92.44 188 THR A N 1
ATOM 1394 C CA . THR A 1 188 ? -12.118 20.219 -7.565 1.00 92.44 188 THR A CA 1
ATOM 1395 C C . THR A 1 188 ? -11.964 18.770 -8.023 1.00 92.44 188 THR A C 1
ATOM 1397 O O . THR A 1 188 ? -12.544 18.398 -9.045 1.00 92.44 188 THR A O 1
ATOM 1400 N N . LEU A 1 189 ? -11.293 17.920 -7.239 1.00 91.81 189 LEU A N 1
ATOM 1401 C CA . LEU A 1 189 ? -11.214 16.479 -7.499 1.00 91.81 189 LEU A CA 1
ATOM 1402 C C . LEU A 1 189 ? -12.592 15.816 -7.517 1.00 91.81 189 LEU A C 1
ATOM 1404 O O . LEU A 1 189 ? -12.857 15.009 -8.405 1.00 91.81 189 LEU A O 1
ATOM 1408 N N . ILE A 1 190 ? -13.481 16.171 -6.585 1.00 95.44 190 ILE A N 1
ATOM 1409 C CA . ILE A 1 190 ? -14.849 15.638 -6.554 1.00 95.44 190 ILE A CA 1
ATOM 1410 C C . ILE A 1 190 ? -15.700 16.223 -7.686 1.00 95.44 190 ILE A C 1
ATOM 1412 O O . ILE A 1 190 ? -16.361 15.464 -8.392 1.00 95.44 190 ILE A O 1
ATOM 1416 N N . ARG A 1 191 ? -15.623 17.536 -7.950 1.00 92.75 191 ARG A N 1
ATOM 1417 C CA . ARG A 1 191 ? -16.349 18.194 -9.058 1.00 92.75 191 ARG A CA 1
ATOM 1418 C C . ARG A 1 191 ? -16.104 17.540 -10.422 1.00 92.75 191 ARG A C 1
ATOM 1420 O O . ARG A 1 191 ? -17.003 17.503 -11.261 1.00 92.75 191 ARG A O 1
ATOM 1427 N N . HIS A 1 192 ? -14.894 17.037 -10.660 1.00 92.81 192 HIS A N 1
ATOM 1428 C CA . HIS A 1 192 ? -14.510 16.438 -11.938 1.00 92.81 192 HIS A CA 1
ATOM 1429 C C . HIS A 1 192 ? -14.873 14.951 -12.104 1.00 92.81 192 HIS A C 1
ATOM 1431 O O . HIS A 1 192 ? -14.643 14.396 -13.179 1.00 92.81 192 HIS A O 1
ATOM 1437 N N . LEU A 1 193 ? -15.538 14.333 -11.115 1.00 91.06 193 LEU A N 1
ATOM 1438 C CA . LEU A 1 193 ? -16.111 12.982 -11.237 1.00 91.06 193 LEU A CA 1
ATOM 1439 C C . LEU A 1 193 ? -17.365 12.949 -12.134 1.00 91.06 193 LEU A C 1
ATOM 1441 O O . LEU A 1 193 ? -17.929 11.884 -12.377 1.00 91.06 193 LEU A O 1
ATOM 1445 N N . GLY A 1 194 ? -17.804 14.109 -12.630 1.00 85.94 194 GLY A N 1
ATOM 1446 C CA . GLY A 1 194 ? -18.945 14.262 -13.525 1.00 85.94 194 GLY A CA 1
ATOM 1447 C C . GLY A 1 194 ? -20.250 14.590 -12.795 1.00 85.94 194 GLY A C 1
ATOM 1448 O O . GLY A 1 194 ? -20.270 14.958 -11.623 1.00 85.94 194 GLY A O 1
ATOM 1449 N N . GLU A 1 195 ? -21.362 14.455 -13.517 1.00 83.62 195 GLU A N 1
ATOM 1450 C CA . GLU A 1 195 ? -22.712 14.865 -13.091 1.00 83.62 195 GLU A CA 1
ATOM 1451 C C . GLU A 1 195 ? -23.144 14.265 -11.739 1.00 83.62 195 GLU A C 1
ATOM 1453 O O . GLU A 1 195 ? -23.784 14.939 -10.935 1.00 83.62 195 GLU A O 1
ATOM 1458 N N . GLN A 1 196 ? -22.716 13.033 -11.439 1.00 83.12 196 GLN A N 1
ATOM 1459 C CA . GLN A 1 196 ? -23.012 12.334 -10.180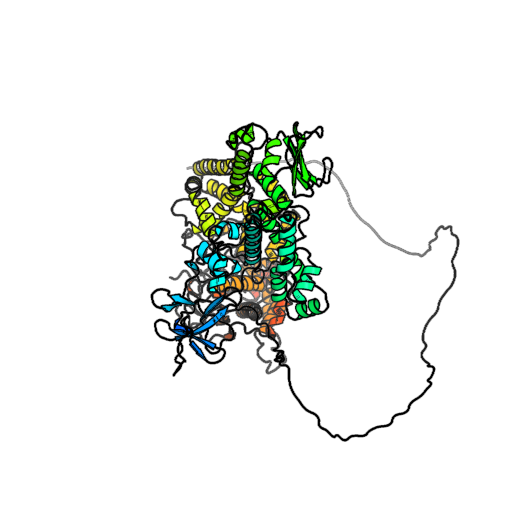 1.00 83.12 196 GLN A CA 1
ATOM 1460 C C . GLN A 1 196 ? -22.492 13.070 -8.931 1.00 83.12 196 GLN A C 1
ATOM 1462 O O . GLN A 1 196 ? -23.067 12.925 -7.855 1.00 83.12 196 GLN A O 1
ATOM 1467 N N . ALA A 1 197 ? -21.425 13.864 -9.068 1.00 89.56 197 ALA A N 1
ATOM 1468 C CA . ALA A 1 197 ? -20.793 14.594 -7.971 1.00 89.56 197 ALA A CA 1
ATOM 1469 C C . ALA A 1 197 ? -21.197 16.079 -7.891 1.00 89.56 197 ALA A C 1
ATOM 1471 O O . ALA A 1 197 ? -20.700 16.810 -7.032 1.00 89.56 197 ALA A O 1
ATOM 1472 N N . GLN A 1 198 ? -22.087 16.551 -8.771 1.00 86.88 198 GLN A N 1
ATOM 1473 C CA . GLN A 1 198 ? -22.442 17.967 -8.843 1.00 86.88 198 GLN A CA 1
ATOM 1474 C C . GLN A 1 198 ? -23.130 18.447 -7.554 1.00 86.88 198 GLN A C 1
ATOM 1476 O O . GLN A 1 198 ? -24.182 17.932 -7.161 1.00 86.88 198 GLN A O 1
ATOM 1481 N N . GLY A 1 199 ? -22.555 19.477 -6.923 1.00 88.50 199 GLY A N 1
ATOM 1482 C CA . GLY A 1 199 ? -23.043 20.053 -5.671 1.00 88.50 199 GLY A CA 1
ATOM 1483 C C . GLY A 1 199 ? -22.542 19.336 -4.415 1.00 88.50 199 GLY A C 1
ATOM 1484 O O . GLY A 1 199 ? -22.999 19.673 -3.320 1.00 88.50 199 GLY A O 1
ATOM 1485 N N . LEU A 1 200 ? -21.638 18.356 -4.546 1.00 94.44 200 LEU A N 1
ATOM 1486 C CA . LEU A 1 200 ? -21.020 17.636 -3.425 1.00 94.44 200 LEU A CA 1
ATOM 1487 C C . LEU A 1 200 ? -19.662 18.217 -2.996 1.00 94.44 200 LEU A C 1
ATOM 1489 O O . LEU A 1 200 ? -19.059 17.708 -2.054 1.00 94.44 200 LEU A O 1
ATOM 1493 N N . GLU A 1 201 ? -19.174 19.280 -3.640 1.00 93.75 201 GLU A N 1
ATOM 1494 C CA . GLU A 1 201 ? -17.829 19.828 -3.402 1.00 93.75 201 GLU A CA 1
ATOM 1495 C C . GLU A 1 201 ? -17.545 20.221 -1.941 1.00 93.75 201 GLU A C 1
ATOM 1497 O O . GLU A 1 201 ? -16.414 20.083 -1.477 1.00 93.75 201 GLU A O 1
ATOM 1502 N N . SER A 1 202 ? -18.564 20.651 -1.188 1.00 93.50 202 SER A N 1
ATOM 1503 C CA . SER A 1 202 ? -18.458 20.965 0.246 1.00 93.50 202 SER A CA 1
ATOM 1504 C C . SER A 1 202 ? -18.218 19.743 1.141 1.00 93.50 202 SER A C 1
ATOM 1506 O O . SER A 1 202 ? -17.784 19.898 2.277 1.00 93.50 202 SER A O 1
ATOM 1508 N N . PHE A 1 203 ? -18.495 18.536 0.643 1.00 94.06 203 PHE A N 1
ATOM 1509 C CA . PHE A 1 203 ? -18.347 17.266 1.359 1.00 94.06 203 PHE A CA 1
ATOM 1510 C C . PHE A 1 203 ? -17.101 16.485 0.922 1.00 94.06 203 PHE A C 1
ATOM 1512 O O . PHE A 1 203 ? -16.939 15.332 1.311 1.00 94.06 203 PHE A O 1
ATOM 1519 N N . ALA A 1 204 ? -16.216 17.078 0.110 1.00 91.75 204 ALA A N 1
ATOM 1520 C CA . ALA A 1 204 ? -15.155 16.340 -0.572 1.00 91.75 204 ALA A CA 1
ATOM 1521 C C . ALA A 1 204 ? -14.227 15.552 0.371 1.00 91.75 204 ALA A C 1
ATOM 1523 O O . ALA A 1 204 ? -14.000 14.364 0.153 1.00 91.75 204 ALA A O 1
ATOM 1524 N N . ARG A 1 205 ? -13.773 16.180 1.465 1.00 86.25 205 ARG A N 1
ATOM 1525 C CA . ARG A 1 205 ? -12.990 15.526 2.533 1.00 86.25 205 ARG A CA 1
ATOM 1526 C C . ARG A 1 205 ? -13.714 14.326 3.131 1.00 86.25 205 ARG A C 1
ATOM 1528 O O . ARG A 1 205 ? -13.137 13.253 3.275 1.00 86.25 205 ARG A O 1
ATOM 1535 N N . THR A 1 206 ? -14.994 14.503 3.441 1.00 89.00 206 THR A N 1
ATOM 1536 C CA . THR A 1 206 ? -15.835 13.468 4.041 1.00 89.00 206 THR A CA 1
ATOM 1537 C C . THR A 1 206 ? -16.053 12.307 3.074 1.00 89.00 206 THR A C 1
ATOM 1539 O O . THR A 1 206 ? -15.886 11.160 3.464 1.00 89.00 206 THR A O 1
ATOM 1542 N N . ILE A 1 207 ? -16.334 12.583 1.798 1.00 93.50 207 ILE A N 1
ATOM 1543 C CA . ILE A 1 207 ? -16.507 11.571 0.743 1.00 93.50 207 ILE A CA 1
ATOM 1544 C C . ILE A 1 207 ? -15.228 10.737 0.552 1.00 93.50 207 ILE A C 1
ATOM 1546 O O . ILE A 1 207 ? -15.305 9.513 0.436 1.00 93.50 207 ILE A O 1
ATOM 1550 N N . LEU A 1 208 ? -14.050 11.368 0.566 1.00 86.12 208 LEU A N 1
ATOM 1551 C CA . LEU A 1 208 ? -12.756 10.682 0.465 1.00 86.12 208 LEU A CA 1
ATOM 1552 C C . LEU A 1 208 ? -12.482 9.799 1.699 1.00 86.12 208 LEU A C 1
ATOM 1554 O O . LEU A 1 208 ? -12.218 8.604 1.559 1.00 86.12 208 LEU A O 1
ATOM 1558 N N . ALA A 1 209 ? -12.664 10.331 2.912 1.00 82.31 209 ALA A N 1
ATOM 1559 C CA . ALA A 1 209 ? -12.493 9.576 4.158 1.00 82.31 209 ALA A CA 1
ATOM 1560 C C . ALA A 1 209 ? -13.487 8.400 4.303 1.00 82.31 209 ALA A C 1
ATOM 1562 O O . ALA A 1 209 ? -13.106 7.295 4.703 1.00 82.31 209 ALA A O 1
ATOM 1563 N N . VAL A 1 210 ? -14.755 8.615 3.931 1.00 89.00 210 VAL A N 1
ATOM 1564 C CA . VAL A 1 210 ? -15.833 7.613 3.985 1.00 89.00 210 VAL A CA 1
ATOM 1565 C C . VAL A 1 210 ? -15.645 6.528 2.926 1.00 89.00 210 VAL A C 1
ATOM 1567 O O . VAL A 1 210 ? -15.806 5.353 3.248 1.00 89.00 210 VAL A O 1
ATOM 1570 N N . SER A 1 211 ? -15.225 6.871 1.704 1.00 88.06 211 SER A N 1
ATOM 1571 C CA . SER A 1 211 ? -14.868 5.868 0.685 1.00 88.06 211 SER A CA 1
ATOM 1572 C C . SER A 1 211 ? -13.556 5.135 0.994 1.00 88.06 211 SER A C 1
ATOM 1574 O O . SER A 1 211 ? -13.340 4.031 0.494 1.00 88.06 211 SER A O 1
ATOM 1576 N N . GLY A 1 212 ? -12.699 5.714 1.843 1.00 80.50 212 GLY A N 1
ATOM 1577 C CA . GLY A 1 212 ? -11.372 5.188 2.163 1.00 80.50 212 GLY A CA 1
ATOM 1578 C C . GLY A 1 212 ? -10.360 5.404 1.036 1.00 80.50 212 GLY A C 1
ATOM 1579 O O . GLY A 1 212 ? -9.473 4.570 0.858 1.00 80.50 212 GLY A O 1
ATOM 1580 N N . VAL A 1 213 ? -10.524 6.479 0.258 1.00 81.62 213 VAL A N 1
ATOM 1581 C CA . VAL A 1 213 ? -9.742 6.791 -0.945 1.00 81.62 213 VAL A CA 1
ATOM 1582 C C . VAL A 1 213 ? -8.944 8.077 -0.734 1.00 81.62 213 VAL A C 1
ATOM 1584 O O . VAL A 1 213 ? -9.503 9.120 -0.410 1.00 81.62 213 VAL A O 1
ATOM 1587 N N . ASP A 1 214 ? -7.633 7.995 -0.946 1.00 73.12 214 ASP A N 1
ATOM 1588 C CA . ASP A 1 214 ? -6.697 9.117 -0.827 1.00 73.12 214 ASP A CA 1
ATOM 1589 C C . ASP A 1 214 ? -6.933 10.175 -1.922 1.00 73.12 214 ASP A C 1
ATOM 1591 O O . ASP A 1 214 ? -7.102 9.840 -3.099 1.00 73.12 214 ASP A O 1
ATOM 1595 N N . ALA A 1 215 ? -6.907 11.460 -1.556 1.00 74.94 215 ALA A N 1
ATOM 1596 C CA . ALA A 1 215 ? -7.099 12.575 -2.483 1.00 74.94 215 ALA A CA 1
ATOM 1597 C C . ALA A 1 215 ? -6.115 12.533 -3.666 1.00 74.94 215 ALA A C 1
ATOM 1599 O O . ALA A 1 215 ? -6.510 12.696 -4.822 1.00 74.94 215 ALA A O 1
ATOM 1600 N N . ASN A 1 216 ? -4.837 12.262 -3.405 1.00 66.38 216 ASN A N 1
ATOM 1601 C CA . ASN A 1 216 ? -3.803 12.200 -4.430 1.00 66.38 216 ASN A CA 1
ATOM 1602 C C . ASN A 1 216 ? -3.889 10.901 -5.257 1.00 66.38 216 ASN A C 1
ATOM 1604 O O . ASN A 1 216 ? -3.458 10.888 -6.409 1.00 66.38 216 ASN A O 1
ATOM 1608 N N . ALA A 1 217 ? -4.540 9.841 -4.761 1.00 70.06 217 ALA A N 1
ATOM 1609 C CA . ALA A 1 217 ? -4.901 8.698 -5.605 1.00 70.06 217 ALA A CA 1
ATOM 1610 C C . ALA A 1 217 ? -5.975 9.073 -6.647 1.00 70.06 217 ALA A C 1
ATOM 1612 O O . ALA A 1 217 ? -5.938 8.584 -7.777 1.00 70.06 217 ALA A O 1
ATOM 1613 N N . VAL A 1 218 ? -6.873 10.013 -6.322 1.00 82.25 218 VAL A N 1
ATOM 1614 C CA . VAL A 1 218 ? -7.777 10.629 -7.311 1.00 82.25 218 VAL A CA 1
ATOM 1615 C C . VAL A 1 218 ? -7.003 11.547 -8.273 1.00 82.25 218 VAL A C 1
ATOM 1617 O O . VAL A 1 218 ? -7.277 11.538 -9.473 1.00 82.25 218 VAL A O 1
ATOM 1620 N N . ARG A 1 219 ? -5.979 12.280 -7.798 1.00 80.50 219 ARG A N 1
ATOM 1621 C CA . ARG A 1 219 ? -5.062 13.063 -8.663 1.00 80.50 219 ARG A CA 1
ATOM 1622 C C . ARG A 1 219 ? -4.355 12.153 -9.683 1.00 80.50 219 ARG A C 1
ATOM 1624 O O . ARG A 1 219 ? -4.396 12.443 -10.878 1.00 80.50 219 ARG A O 1
ATOM 1631 N N . ARG A 1 220 ? -3.824 11.003 -9.243 1.00 76.19 220 ARG A N 1
ATOM 1632 C CA . ARG A 1 220 ? -3.244 9.940 -10.092 1.00 76.19 220 ARG A CA 1
ATOM 1633 C C . ARG A 1 220 ? -4.246 9.397 -11.115 1.00 76.19 220 ARG A C 1
ATOM 1635 O O . ARG A 1 220 ? -3.944 9.382 -12.305 1.00 76.19 220 ARG A O 1
ATOM 1642 N N . MET A 1 221 ? -5.448 9.019 -10.670 1.00 84.19 221 MET A N 1
ATOM 1643 C CA . MET A 1 221 ? -6.540 8.536 -11.529 1.00 84.19 221 MET A CA 1
ATOM 1644 C C . MET A 1 221 ? -6.846 9.523 -12.668 1.00 84.19 221 MET A C 1
ATOM 1646 O O . MET A 1 221 ? -6.973 9.112 -13.824 1.00 84.19 221 MET A O 1
ATOM 1650 N N . TYR A 1 222 ? -6.911 10.826 -12.366 1.00 83.50 222 TYR A N 1
ATOM 1651 C CA . TYR A 1 222 ? -7.068 11.856 -13.392 1.00 83.50 222 TYR A CA 1
ATOM 1652 C C . TYR A 1 222 ? -5.830 12.016 -14.275 1.00 83.50 222 TYR A C 1
ATOM 1654 O O . TYR A 1 222 ? -6.001 12.175 -15.479 1.00 83.50 222 TYR A O 1
ATOM 1662 N N . ALA A 1 223 ? -4.609 11.981 -13.738 1.00 77.19 223 ALA A N 1
ATOM 1663 C CA . ALA A 1 223 ? -3.386 12.155 -14.526 1.00 77.19 223 ALA A CA 1
ATOM 1664 C C . ALA A 1 223 ? -3.177 11.019 -15.548 1.00 77.19 223 ALA A C 1
ATOM 1666 O O . ALA A 1 223 ? -2.839 11.276 -16.702 1.00 77.19 223 ALA A O 1
ATOM 1667 N N . ASN A 1 224 ? -3.462 9.778 -15.147 1.00 72.12 224 ASN A N 1
ATOM 1668 C CA . ASN A 1 224 ? -3.292 8.567 -15.955 1.00 72.12 224 ASN A CA 1
ATOM 1669 C C . ASN A 1 224 ? -4.456 8.268 -16.928 1.00 72.12 224 ASN A C 1
ATOM 1671 O O . ASN A 1 224 ? -4.390 7.270 -17.646 1.00 72.12 224 ASN A O 1
ATOM 1675 N N . ASN A 1 225 ? -5.523 9.082 -16.961 1.00 84.25 225 ASN A N 1
ATOM 1676 C CA . ASN A 1 225 ? -6.763 8.793 -17.710 1.00 84.25 225 ASN A CA 1
ATOM 1677 C C . ASN A 1 225 ? -7.404 7.439 -17.316 1.00 84.25 225 ASN A C 1
ATOM 1679 O O . ASN A 1 225 ? -7.855 6.662 -18.163 1.00 84.25 225 ASN A O 1
ATOM 1683 N N . GLU A 1 226 ? -7.431 7.132 -16.019 1.00 80.25 226 GLU A N 1
ATOM 1684 C CA . GLU A 1 226 ? -8.023 5.892 -15.515 1.00 80.25 226 GLU A CA 1
ATOM 1685 C C . GLU A 1 226 ? -9.565 5.962 -15.444 1.00 80.25 226 GLU A C 1
ATOM 1687 O O . GLU A 1 226 ? -10.184 7.023 -15.574 1.00 80.25 226 GLU A O 1
ATOM 1692 N N . ARG A 1 227 ? -10.199 4.805 -15.211 1.00 84.56 227 ARG A N 1
ATOM 1693 C CA . ARG A 1 227 ? -11.611 4.726 -14.798 1.00 84.56 227 ARG A CA 1
ATOM 1694 C C . ARG A 1 227 ? -11.776 5.235 -13.370 1.00 84.56 227 ARG A C 1
ATOM 1696 O O . ARG A 1 227 ? -10.832 5.141 -12.579 1.00 84.56 227 ARG A O 1
ATOM 1703 N N . ILE A 1 228 ? -12.970 5.704 -13.010 1.00 88.38 228 ILE A N 1
ATOM 1704 C CA . ILE A 1 228 ? -13.221 6.178 -11.640 1.00 88.38 228 ILE A CA 1
ATOM 1705 C C . ILE A 1 228 ? -12.970 5.045 -10.625 1.00 88.38 228 ILE A C 1
ATOM 1707 O O . ILE A 1 228 ? -13.208 3.867 -10.888 1.00 88.38 228 ILE A O 1
ATOM 1711 N N . ILE A 1 229 ? -12.418 5.408 -9.469 1.00 88.56 229 ILE A N 1
ATOM 1712 C CA . ILE A 1 229 ? -12.132 4.500 -8.354 1.00 88.56 229 ILE A CA 1
ATOM 1713 C C . ILE A 1 229 ? -13.467 3.946 -7.803 1.00 88.56 229 ILE A C 1
ATOM 1715 O O . ILE A 1 229 ? -14.283 4.748 -7.336 1.00 88.56 229 ILE A O 1
ATOM 1719 N N . PRO A 1 230 ? -13.731 2.620 -7.822 1.00 88.94 230 PRO A N 1
ATOM 1720 C CA . PRO A 1 230 ? -15.085 2.089 -7.626 1.00 88.94 230 PRO A CA 1
ATOM 1721 C C . PRO A 1 230 ? -15.739 2.458 -6.290 1.00 88.94 230 PRO A C 1
ATOM 1723 O O . PRO A 1 230 ? -16.922 2.791 -6.268 1.00 88.94 230 PRO A O 1
ATOM 1726 N N . LEU A 1 231 ? -14.989 2.453 -5.180 1.00 89.25 231 LEU A N 1
ATOM 1727 C CA . LEU A 1 231 ? -15.535 2.803 -3.861 1.00 89.25 231 LEU A CA 1
ATOM 1728 C C . LEU A 1 231 ? -15.797 4.308 -3.703 1.00 89.25 231 LEU A C 1
ATOM 1730 O O . LEU A 1 231 ? -16.745 4.694 -3.016 1.00 89.25 231 LEU A O 1
ATOM 1734 N N . LEU A 1 232 ? -15.014 5.158 -4.377 1.00 93.19 232 LEU A N 1
ATOM 1735 C CA . LEU A 1 232 ? -15.281 6.597 -4.455 1.00 93.19 232 LEU A CA 1
ATOM 1736 C C . LEU A 1 232 ? -16.549 6.863 -5.274 1.00 93.19 232 LEU A C 1
ATOM 1738 O O . LEU A 1 232 ? -17.407 7.628 -4.842 1.00 93.19 232 LEU A O 1
ATOM 1742 N N . GLN A 1 233 ? -16.698 6.190 -6.419 1.00 91.75 233 GLN A N 1
ATOM 1743 C CA . GLN A 1 233 ? -17.873 6.317 -7.284 1.00 91.75 233 GLN A CA 1
ATOM 1744 C C . GLN A 1 233 ? -19.158 5.855 -6.587 1.00 91.75 233 GLN A C 1
ATOM 1746 O O . GLN A 1 233 ? -20.180 6.535 -6.661 1.00 91.75 233 GLN A O 1
ATOM 1751 N N . ASP A 1 234 ? -19.099 4.727 -5.876 1.00 93.06 234 ASP A N 1
ATOM 1752 C CA . ASP A 1 234 ? -20.213 4.198 -5.092 1.00 93.06 234 ASP A CA 1
ATOM 1753 C C . ASP A 1 234 ? -20.577 5.114 -3.910 1.00 93.06 234 ASP A C 1
ATOM 1755 O O . ASP A 1 234 ? -21.747 5.450 -3.737 1.00 93.06 234 ASP A O 1
ATOM 1759 N N . THR A 1 235 ? -19.589 5.606 -3.152 1.00 94.38 235 THR A N 1
ATOM 1760 C CA . THR A 1 235 ? -19.828 6.563 -2.053 1.00 94.38 235 THR A CA 1
ATOM 1761 C C . THR A 1 235 ? -20.446 7.866 -2.571 1.00 94.38 235 THR A C 1
ATOM 1763 O O . THR A 1 235 ? -21.401 8.360 -1.979 1.00 94.38 235 THR A O 1
ATOM 1766 N N . VAL A 1 236 ? -19.978 8.394 -3.710 1.00 95.00 236 VAL A N 1
ATOM 1767 C CA . VAL A 1 236 ? -20.563 9.577 -4.372 1.00 95.00 236 VAL A CA 1
ATOM 1768 C C . VAL A 1 236 ? -22.009 9.328 -4.805 1.00 95.00 236 VAL A C 1
ATOM 1770 O O . VAL A 1 236 ? -22.879 10.141 -4.497 1.00 95.00 236 VAL A O 1
ATOM 1773 N N . ALA A 1 237 ? -22.298 8.198 -5.459 1.00 92.69 237 ALA A N 1
ATOM 1774 C CA . ALA A 1 237 ? -23.658 7.849 -5.877 1.00 92.69 237 ALA A CA 1
ATOM 1775 C C . ALA A 1 237 ? -24.618 7.713 -4.678 1.00 92.69 237 ALA A C 1
ATOM 1777 O O . ALA A 1 237 ? -25.788 8.085 -4.762 1.00 92.69 237 ALA A O 1
ATOM 1778 N N . ARG A 1 238 ? -24.120 7.230 -3.536 1.00 94.38 238 ARG A N 1
ATOM 1779 C CA . ARG A 1 238 ? -24.883 7.104 -2.285 1.00 94.38 238 ARG A CA 1
ATOM 1780 C C . ARG A 1 238 ? -25.107 8.455 -1.604 1.00 94.38 238 ARG A C 1
ATOM 1782 O O . ARG A 1 238 ? -26.233 8.741 -1.211 1.00 94.38 238 ARG A O 1
ATOM 1789 N N . TRP A 1 239 ? -24.096 9.323 -1.570 1.00 95.00 239 TRP A N 1
ATOM 1790 C CA . TRP A 1 239 ? -24.227 10.713 -1.104 1.00 95.00 239 TRP A CA 1
ATOM 1791 C C . TRP A 1 239 ? -25.232 11.515 -1.940 1.00 95.00 239 TRP A C 1
ATOM 1793 O O . TRP A 1 239 ? -25.988 12.337 -1.422 1.00 95.00 239 TRP A O 1
ATOM 1803 N N . ARG A 1 240 ? -25.250 11.260 -3.253 1.00 92.69 240 ARG A N 1
ATOM 1804 C CA . ARG A 1 240 ? -26.202 11.844 -4.197 1.00 92.69 240 ARG A CA 1
ATOM 1805 C C . ARG A 1 240 ? -27.633 11.369 -3.914 1.00 92.69 240 ARG A C 1
ATOM 1807 O O . ARG A 1 240 ? -28.531 12.201 -3.836 1.00 92.69 240 ARG A O 1
ATOM 1814 N N . LEU A 1 241 ? -27.833 10.065 -3.705 1.00 92.69 241 LEU A N 1
ATOM 1815 C CA . LEU A 1 241 ? -29.141 9.479 -3.385 1.00 92.69 241 LEU A CA 1
ATOM 1816 C C . LEU A 1 241 ? -29.710 9.942 -2.037 1.00 92.69 241 LEU A C 1
ATOM 1818 O O . LEU A 1 241 ? -30.904 10.213 -1.964 1.00 92.69 241 LEU A O 1
ATOM 1822 N N . ASP A 1 242 ? -28.877 10.061 -0.999 1.00 93.31 242 ASP A N 1
ATOM 1823 C CA . ASP A 1 242 ? -29.285 10.582 0.314 1.00 93.31 242 ASP A CA 1
ATOM 1824 C C . ASP A 1 242 ? -29.830 12.015 0.200 1.00 93.31 242 ASP A C 1
ATOM 1826 O O . ASP A 1 242 ? -30.941 12.315 0.641 1.00 93.31 242 ASP A O 1
ATOM 1830 N N . ARG A 1 243 ? -29.103 12.885 -0.514 1.00 91.19 243 ARG A N 1
ATOM 1831 C CA . ARG A 1 243 ? -29.554 14.257 -0.777 1.00 91.19 243 ARG A CA 1
ATOM 1832 C C . ARG A 1 243 ? -30.809 14.325 -1.638 1.00 91.19 243 ARG A C 1
ATOM 1834 O O . ARG A 1 243 ? -31.671 15.145 -1.363 1.00 91.19 243 ARG A O 1
ATOM 1841 N N . GLU A 1 244 ? -30.959 13.455 -2.635 1.00 89.88 244 GLU A N 1
ATOM 1842 C CA . GLU A 1 244 ? -32.185 13.387 -3.444 1.00 89.88 244 GLU A CA 1
ATOM 1843 C C . GLU A 1 244 ? -33.409 12.862 -2.680 1.00 89.88 244 GLU A C 1
ATOM 1845 O O . GLU A 1 244 ? -34.531 13.013 -3.165 1.00 89.88 244 GLU A O 1
ATOM 1850 N N . ILE A 1 245 ? -33.215 12.246 -1.511 1.00 89.94 245 ILE A N 1
ATOM 1851 C CA . ILE A 1 245 ? -34.289 11.843 -0.596 1.00 89.94 245 ILE A CA 1
ATOM 1852 C C . ILE A 1 245 ? -34.612 12.984 0.374 1.00 89.94 245 ILE A C 1
ATOM 1854 O O . ILE A 1 245 ? -35.788 13.315 0.519 1.00 89.94 245 ILE A O 1
ATOM 1858 N N . ALA A 1 246 ? -33.608 13.669 0.931 1.00 86.94 246 ALA A N 1
ATOM 1859 C CA . ALA A 1 246 ? -33.815 14.901 1.704 1.00 86.94 246 ALA A CA 1
ATOM 1860 C C . ALA A 1 246 ? -34.551 15.985 0.881 1.00 86.94 246 ALA A C 1
ATOM 1862 O O . ALA A 1 246 ? -35.609 16.462 1.290 1.00 86.94 246 ALA A O 1
ATOM 1863 N N . ASP A 1 247 ? -34.084 16.257 -0.345 1.00 85.62 247 ASP A N 1
ATOM 1864 C CA . ASP A 1 247 ? -34.698 17.177 -1.318 1.00 85.62 247 ASP A CA 1
ATOM 1865 C C . ASP A 1 247 ? -36.147 16.800 -1.702 1.00 85.62 247 ASP A C 1
ATOM 1867 O O . ASP A 1 247 ? -36.818 17.593 -2.370 1.00 85.62 247 ASP A O 1
ATOM 1871 N N . LEU A 1 248 ? -36.624 15.593 -1.368 1.00 82.56 248 LEU A N 1
ATOM 1872 C CA . LEU A 1 248 ? -38.011 15.150 -1.561 1.00 82.56 248 LEU A CA 1
ATOM 1873 C C . LEU A 1 248 ? -38.840 15.247 -0.278 1.00 82.56 248 LEU A C 1
ATOM 1875 O O . LEU A 1 248 ? -40.001 15.645 -0.366 1.00 82.56 248 LEU A O 1
ATOM 1879 N N . SER A 1 249 ? -38.256 14.942 0.882 1.00 73.50 249 SER A N 1
ATOM 1880 C CA . SER A 1 249 ? -38.883 15.138 2.196 1.00 73.50 249 SER A CA 1
ATOM 1881 C C . SER A 1 249 ? -39.233 16.608 2.459 1.00 73.50 249 SER A C 1
ATOM 1883 O O . SER A 1 249 ? -40.295 16.894 3.006 1.00 73.50 249 SER A O 1
ATOM 1885 N N . ASP A 1 250 ? -38.403 17.542 1.985 1.00 71.00 250 ASP A N 1
ATOM 1886 C CA . ASP A 1 250 ? -38.606 18.991 2.147 1.00 71.00 250 ASP A CA 1
ATOM 1887 C C . ASP A 1 250 ? -39.687 19.598 1.216 1.00 71.00 250 ASP A C 1
ATOM 1889 O O . ASP A 1 250 ? -39.900 20.814 1.218 1.00 71.00 250 ASP A O 1
ATOM 1893 N N . ARG A 1 251 ? -40.390 18.799 0.390 1.00 72.75 251 ARG A N 1
ATOM 1894 C CA . ARG A 1 251 ? -41.398 19.299 -0.574 1.00 72.75 251 ARG A CA 1
ATOM 1895 C C . ARG A 1 251 ? -42.837 19.113 -0.068 1.00 72.75 251 ARG A C 1
ATOM 1897 O O . ARG A 1 251 ? -43.353 17.997 -0.130 1.00 72.75 251 ARG A O 1
ATOM 1904 N N . PRO A 1 252 ? -43.555 20.187 0.316 1.00 55.09 252 PRO A N 1
ATOM 1905 C CA . PRO A 1 252 ? -44.862 20.072 0.976 1.00 55.09 252 PRO A CA 1
ATOM 1906 C C . PRO A 1 252 ? -46.025 19.605 0.077 1.00 55.09 252 PRO A C 1
ATOM 1908 O O . PRO A 1 252 ? -47.069 19.218 0.596 1.00 55.09 252 PRO A O 1
ATOM 1911 N N . ASP A 1 253 ? -45.881 19.632 -1.253 1.00 58.31 253 ASP A N 1
ATOM 1912 C CA . ASP A 1 253 ? -47.009 19.465 -2.190 1.00 58.31 253 ASP A CA 1
ATOM 1913 C C . ASP A 1 253 ? -47.247 18.016 -2.679 1.00 58.31 253 ASP A C 1
ATOM 1915 O O . ASP A 1 253 ? -48.187 17.749 -3.442 1.00 58.31 253 ASP A O 1
ATOM 1919 N N . ALA A 1 254 ? -46.404 17.059 -2.276 1.00 50.25 254 ALA A N 1
ATOM 1920 C CA . ALA A 1 254 ? -46.454 15.685 -2.775 1.00 50.25 254 ALA A CA 1
ATOM 1921 C C . ALA A 1 254 ? -47.719 14.936 -2.305 1.00 50.25 254 ALA A C 1
ATOM 1923 O O . ALA A 1 254 ? -47.805 14.458 -1.180 1.00 50.25 254 ALA A O 1
ATOM 1924 N N . HIS A 1 255 ? -48.690 14.753 -3.207 1.00 49.34 255 HIS A N 1
ATOM 1925 C CA . HIS A 1 255 ? -49.950 14.025 -2.959 1.00 49.34 255 HIS A CA 1
ATOM 1926 C C . HIS A 1 255 ? -49.794 12.489 -2.802 1.00 49.34 255 HIS A C 1
ATOM 1928 O O . HIS A 1 255 ? -50.762 11.735 -2.935 1.00 49.34 255 HIS A O 1
ATOM 1934 N N . SER A 1 256 ? -48.586 12.000 -2.515 1.00 50.66 256 SER A N 1
ATOM 1935 C CA . SER A 1 256 ? -48.344 10.633 -2.049 1.00 50.66 256 SER A CA 1
ATOM 1936 C C . SER A 1 256 ? -48.886 10.471 -0.629 1.00 50.66 256 SER A C 1
ATOM 1938 O O . SER A 1 256 ? -48.506 11.208 0.277 1.00 50.66 256 SER A O 1
ATOM 1940 N N . LYS A 1 257 ? -49.775 9.493 -0.426 1.00 51.47 257 LYS A N 1
ATOM 1941 C CA . LYS A 1 257 ? -50.179 9.089 0.924 1.00 51.47 257 LYS A CA 1
ATOM 1942 C C . LYS A 1 257 ? -48.998 8.412 1.614 1.00 51.47 257 LYS A C 1
ATOM 1944 O O . LYS A 1 257 ? -48.417 7.510 1.024 1.00 51.47 257 LYS A O 1
ATOM 1949 N N . GLU A 1 258 ? -48.762 8.831 2.856 1.00 45.72 258 GLU A N 1
ATOM 1950 C CA . GLU A 1 258 ? -47.624 8.473 3.714 1.00 45.72 258 GLU A CA 1
ATOM 1951 C C . GLU A 1 258 ? -46.270 9.015 3.201 1.00 45.72 258 GLU A C 1
ATOM 1953 O O . GLU A 1 258 ? -45.966 8.915 2.009 1.00 45.72 258 GLU A O 1
ATOM 1958 N N . PRO A 1 259 ? -45.434 9.610 4.078 1.00 52.78 259 PRO A N 1
ATOM 1959 C CA . PRO A 1 259 ? -44.032 9.826 3.751 1.00 52.78 259 PRO A CA 1
ATOM 1960 C C . PRO A 1 259 ? -43.362 8.453 3.655 1.00 52.78 259 PRO A C 1
ATOM 1962 O O . PRO A 1 259 ? -43.426 7.657 4.592 1.00 52.78 259 PRO A O 1
ATOM 1965 N N . ALA A 1 260 ? -42.742 8.155 2.514 1.00 64.38 260 ALA A N 1
ATOM 1966 C CA . ALA A 1 260 ? -41.984 6.920 2.368 1.00 64.38 260 ALA A CA 1
ATOM 1967 C C . ALA A 1 260 ? -40.801 6.931 3.346 1.00 64.38 260 ALA A C 1
ATOM 1969 O O . ALA A 1 260 ? -40.053 7.907 3.382 1.00 64.38 260 ALA A O 1
ATOM 1970 N N . ASP A 1 261 ? -40.629 5.843 4.102 1.00 79.38 261 ASP A N 1
ATOM 1971 C CA . ASP A 1 261 ? -39.461 5.632 4.963 1.00 79.38 261 ASP A CA 1
ATOM 1972 C C . ASP A 1 261 ? -38.164 5.913 4.171 1.00 79.38 261 ASP A C 1
ATOM 1974 O O . ASP A 1 261 ? -37.929 5.247 3.153 1.00 79.38 261 ASP A O 1
ATOM 1978 N N . PRO A 1 262 ? -37.322 6.878 4.602 1.00 83.69 262 PRO A N 1
ATOM 1979 C CA . PRO A 1 262 ? -36.072 7.201 3.924 1.00 83.69 262 PRO A CA 1
ATOM 1980 C C . PRO A 1 262 ? -35.152 5.991 3.747 1.00 83.69 262 PRO A C 1
ATOM 1982 O O . PRO A 1 262 ? -34.497 5.891 2.710 1.00 83.69 262 PRO A O 1
ATOM 1985 N N . LEU A 1 263 ? -35.143 5.045 4.697 1.00 85.06 263 LEU A N 1
ATOM 1986 C CA . LEU A 1 263 ? -34.320 3.834 4.631 1.00 85.06 263 LEU A CA 1
ATOM 1987 C C . LEU A 1 263 ? -34.800 2.903 3.507 1.00 85.06 263 LEU A C 1
ATOM 1989 O O . LEU A 1 263 ? -34.005 2.505 2.652 1.00 85.06 263 LEU A O 1
ATOM 1993 N N . ALA A 1 264 ? -36.099 2.592 3.457 1.00 85.50 264 ALA A N 1
ATOM 1994 C CA . ALA A 1 264 ? -36.700 1.804 2.381 1.00 85.50 264 ALA A CA 1
ATOM 1995 C C . ALA A 1 264 ? -36.585 2.489 1.006 1.00 85.50 264 ALA A C 1
ATOM 1997 O O . ALA A 1 264 ? -36.256 1.833 0.013 1.00 85.50 264 ALA A O 1
ATOM 1998 N N . LEU A 1 265 ? -36.808 3.808 0.936 1.00 87.88 265 LEU A N 1
ATOM 1999 C CA . LEU A 1 265 ? -36.699 4.581 -0.304 1.00 87.88 265 LEU A CA 1
ATOM 2000 C C . LEU A 1 265 ? -35.257 4.615 -0.827 1.00 87.88 265 LEU A C 1
ATOM 2002 O O . LEU A 1 265 ? -35.035 4.453 -2.031 1.00 87.88 265 LEU A O 1
ATOM 2006 N N . PHE A 1 266 ? -34.276 4.778 0.063 1.00 91.69 266 PHE A N 1
ATOM 2007 C CA . PHE A 1 266 ? -32.859 4.703 -0.277 1.00 91.69 266 PHE A CA 1
ATOM 2008 C C . PHE A 1 266 ? -32.478 3.300 -0.742 1.00 91.69 266 PHE A C 1
ATOM 2010 O O . PHE A 1 266 ? -31.853 3.160 -1.794 1.00 91.69 266 PHE A O 1
ATOM 2017 N N . ALA A 1 267 ? -32.879 2.259 -0.006 1.00 88.69 267 ALA A N 1
ATOM 2018 C CA . ALA A 1 267 ? -32.574 0.874 -0.346 1.00 88.69 267 ALA A CA 1
ATOM 2019 C C . ALA A 1 267 ? -33.094 0.504 -1.745 1.00 88.69 267 ALA A C 1
ATOM 2021 O O . ALA A 1 267 ? -32.341 -0.048 -2.549 1.00 88.69 267 ALA A O 1
ATOM 2022 N N . GLU A 1 268 ? -34.336 0.869 -2.075 1.00 88.94 268 GLU A N 1
ATOM 2023 C CA . GLU A 1 268 ? -34.928 0.595 -3.388 1.00 88.94 268 GLU A CA 1
ATOM 2024 C C . GLU A 1 268 ? -34.261 1.402 -4.513 1.00 88.94 268 GLU A C 1
ATOM 2026 O O . GLU A 1 268 ? -33.895 0.838 -5.548 1.00 88.94 268 GLU A O 1
ATOM 2031 N N . ARG A 1 269 ? -34.021 2.707 -4.318 1.00 90.62 269 ARG A N 1
ATOM 2032 C CA . ARG A 1 269 ? -33.333 3.534 -5.327 1.00 90.62 269 ARG A CA 1
ATOM 2033 C C . ARG A 1 269 ? -31.901 3.074 -5.574 1.00 90.62 269 ARG A C 1
ATOM 2035 O O . ARG A 1 269 ? -31.484 2.975 -6.726 1.00 90.62 269 ARG A O 1
ATOM 2042 N N . TYR A 1 270 ? -31.165 2.753 -4.513 1.00 90.06 270 TYR A N 1
ATOM 2043 C CA . TYR A 1 270 ? -29.805 2.234 -4.607 1.00 90.06 270 TYR A CA 1
ATOM 2044 C C . TYR A 1 270 ? -29.776 0.867 -5.306 1.00 90.06 270 TYR A C 1
ATOM 2046 O O . TYR A 1 270 ? -28.940 0.659 -6.186 1.00 90.06 270 TYR A O 1
ATOM 2054 N N . ARG A 1 271 ? -30.726 -0.032 -5.002 1.00 85.62 271 ARG A N 1
ATOM 2055 C CA . ARG A 1 271 ? -30.898 -1.329 -5.683 1.00 85.62 271 ARG A CA 1
ATOM 2056 C C . ARG A 1 271 ? -31.167 -1.175 -7.183 1.00 85.62 271 ARG A C 1
ATOM 2058 O O . ARG A 1 271 ? -30.623 -1.944 -7.968 1.00 85.62 271 ARG A O 1
ATOM 2065 N N . ILE A 1 272 ? -31.970 -0.188 -7.591 1.00 84.31 272 ILE A N 1
ATOM 2066 C CA . ILE A 1 272 ? -32.213 0.125 -9.011 1.00 84.31 272 ILE A CA 1
ATOM 2067 C C . ILE A 1 272 ? -30.949 0.707 -9.666 1.00 84.31 272 ILE A C 1
ATOM 2069 O O . ILE A 1 272 ? -30.559 0.273 -10.748 1.00 84.31 272 ILE A O 1
ATOM 2073 N N . ALA A 1 273 ? -30.275 1.657 -9.009 1.00 80.31 273 ALA A N 1
ATOM 2074 C CA . ALA A 1 273 ? -29.067 2.301 -9.533 1.00 80.31 273 ALA A CA 1
ATOM 2075 C C . ALA A 1 273 ? -27.877 1.331 -9.700 1.00 80.31 273 ALA A C 1
ATOM 2077 O O . ALA A 1 273 ? -27.068 1.507 -10.617 1.00 80.31 273 ALA A O 1
ATOM 2078 N N . THR A 1 274 ? -27.799 0.310 -8.836 1.00 72.69 274 THR A N 1
ATOM 2079 C CA . THR A 1 274 ? -26.730 -0.706 -8.775 1.00 72.69 274 THR A CA 1
ATOM 2080 C C . THR A 1 274 ? -27.167 -2.103 -9.237 1.00 72.69 274 THR A C 1
ATOM 2082 O O . THR A 1 274 ? -26.532 -3.104 -8.896 1.00 72.69 274 THR A O 1
ATOM 2085 N N . GLN A 1 275 ? -28.229 -2.195 -10.043 1.00 74.38 275 GLN A N 1
ATOM 2086 C CA . GLN A 1 275 ? -28.592 -3.439 -10.718 1.00 74.38 275 GLN A CA 1
ATOM 2087 C C . GLN A 1 275 ? -27.565 -3.772 -11.817 1.00 74.38 275 GLN A C 1
ATOM 2089 O O . GLN A 1 275 ? -27.280 -2.927 -12.666 1.00 74.38 275 GLN A O 1
ATOM 2094 N N . ALA A 1 276 ? -27.050 -5.010 -11.817 1.00 66.06 276 ALA A N 1
ATOM 2095 C CA . ALA A 1 276 ? -26.023 -5.482 -12.750 1.00 66.06 276 ALA A CA 1
ATOM 2096 C C . ALA A 1 276 ? -26.296 -5.103 -14.214 1.00 66.06 276 ALA A C 1
ATOM 2098 O O . ALA A 1 276 ? -27.283 -5.545 -14.807 1.00 66.06 276 ALA A O 1
ATOM 2099 N N . ARG A 1 277 ? -25.377 -4.344 -14.825 1.00 69.69 277 ARG A N 1
ATOM 2100 C CA . ARG A 1 277 ? -25.493 -3.926 -16.239 1.00 69.69 277 ARG A CA 1
ATOM 2101 C C . ARG A 1 277 ? -24.881 -4.921 -17.228 1.00 69.69 277 ARG A C 1
ATOM 2103 O O . ARG A 1 277 ? -25.087 -4.793 -18.433 1.00 69.69 277 ARG A O 1
ATOM 2110 N N . SER A 1 278 ? -24.140 -5.915 -16.736 1.00 80.94 278 SER A N 1
ATOM 2111 C CA . SER A 1 278 ? -23.564 -7.005 -17.529 1.00 80.94 278 SER A CA 1
ATOM 2112 C C . SER A 1 278 ? -23.837 -8.363 -16.882 1.00 80.94 278 SER A C 1
ATOM 2114 O O . SER A 1 278 ? -23.887 -8.485 -15.657 1.00 80.94 278 SER A O 1
ATOM 2116 N N . ALA A 1 279 ? -23.972 -9.407 -17.705 1.00 85.62 279 ALA A N 1
ATOM 2117 C CA . ALA A 1 279 ? -24.163 -10.775 -17.218 1.00 85.62 279 ALA A CA 1
ATOM 2118 C C . ALA A 1 279 ? -22.978 -11.245 -16.351 1.00 85.62 279 ALA A C 1
ATOM 2120 O O . ALA A 1 279 ? -23.164 -11.974 -15.381 1.00 85.62 279 ALA A O 1
ATOM 2121 N N . GLN A 1 280 ? -21.765 -10.778 -16.662 1.00 87.12 280 GLN A N 1
ATOM 2122 C CA . GLN A 1 280 ? -20.548 -11.073 -15.909 1.00 87.12 280 GLN A CA 1
ATOM 2123 C C . GLN A 1 280 ? -20.597 -10.483 -14.492 1.00 87.12 280 GLN A C 1
ATOM 2125 O O . GLN A 1 280 ? -20.356 -11.202 -13.523 1.00 87.12 280 GLN A O 1
ATOM 2130 N N . ALA A 1 281 ? -20.968 -9.204 -14.359 1.00 88.62 281 ALA A N 1
ATOM 2131 C CA . ALA A 1 281 ? -21.154 -8.570 -13.054 1.00 88.62 281 ALA A CA 1
ATOM 2132 C C . ALA A 1 281 ? -22.296 -9.234 -12.262 1.00 88.62 281 ALA A C 1
ATOM 2134 O O . ALA A 1 281 ? -22.167 -9.431 -11.056 1.00 88.62 281 ALA A O 1
ATOM 2135 N N . GLN A 1 282 ? -23.373 -9.656 -12.936 1.00 90.44 282 GLN A N 1
ATOM 2136 C CA . GLN A 1 282 ? -24.504 -10.334 -12.296 1.00 90.44 282 GLN A CA 1
ATOM 2137 C C . GLN A 1 282 ? -24.121 -11.692 -11.686 1.00 90.44 282 GLN A C 1
ATOM 2139 O O . GLN A 1 282 ? -24.537 -11.995 -10.567 1.00 90.44 282 GLN A O 1
ATOM 2144 N N . VAL A 1 283 ? -23.305 -12.500 -12.374 1.00 93.38 283 VAL A N 1
ATOM 2145 C CA . VAL A 1 283 ? -22.766 -13.763 -11.829 1.00 93.38 283 VAL A CA 1
ATOM 2146 C C . VAL A 1 283 ? -21.895 -13.497 -10.593 1.00 93.38 283 VAL A C 1
ATOM 2148 O O . VAL A 1 283 ? -22.057 -14.173 -9.577 1.00 93.38 283 VAL A O 1
ATOM 2151 N N . ILE A 1 284 ? -21.041 -12.467 -10.635 1.00 92.06 284 ILE A N 1
ATOM 2152 C CA . ILE A 1 284 ? -20.194 -12.073 -9.496 1.00 92.06 284 ILE A CA 1
ATOM 2153 C C . ILE A 1 284 ? -21.048 -11.614 -8.300 1.00 92.06 284 ILE A C 1
ATOM 2155 O O . ILE A 1 284 ? -20.870 -12.144 -7.206 1.00 92.06 284 ILE A O 1
ATOM 2159 N N . GLN A 1 285 ? -22.024 -10.716 -8.494 1.00 91.38 285 GLN A N 1
ATOM 2160 C CA . GLN A 1 285 ? -22.951 -10.282 -7.432 1.00 91.38 285 GLN A CA 1
ATOM 2161 C C . GLN A 1 285 ? -23.787 -11.435 -6.853 1.00 91.38 285 GLN A C 1
ATOM 2163 O O . GLN A 1 285 ? -24.096 -11.434 -5.664 1.00 91.38 285 GLN A O 1
ATOM 2168 N N . THR A 1 286 ? -24.156 -12.424 -7.675 1.00 90.88 286 THR A N 1
ATOM 2169 C CA . THR A 1 286 ? -24.945 -13.588 -7.229 1.00 90.88 286 THR A CA 1
ATOM 2170 C C . THR A 1 286 ? -24.120 -14.519 -6.338 1.00 90.88 286 THR A C 1
ATOM 2172 O O . THR A 1 286 ? -24.654 -15.097 -5.393 1.00 90.88 286 THR A O 1
ATOM 2175 N N . ARG A 1 287 ? -22.810 -14.649 -6.598 1.00 92.81 287 ARG A N 1
ATOM 2176 C CA . ARG A 1 287 ? -21.882 -15.388 -5.726 1.00 92.81 287 ARG A CA 1
ATOM 2177 C C . ARG A 1 287 ? -21.518 -14.604 -4.462 1.00 92.81 287 ARG A C 1
ATOM 2179 O O . ARG A 1 287 ? -21.387 -15.208 -3.399 1.00 92.81 287 ARG A O 1
ATOM 2186 N N . LEU A 1 288 ? -21.336 -13.291 -4.596 1.00 90.44 288 LEU A N 1
ATOM 2187 C CA . LEU A 1 288 ? -20.849 -12.372 -3.569 1.00 90.44 288 LEU A CA 1
ATOM 2188 C C . LEU A 1 288 ? -21.893 -11.285 -3.287 1.00 90.44 288 LEU A C 1
ATOM 2190 O O . LEU A 1 288 ? -21.776 -10.132 -3.715 1.00 90.44 288 LEU A O 1
ATOM 2194 N N . ALA A 1 289 ? -22.938 -11.682 -2.562 1.00 88.38 289 ALA A N 1
ATOM 2195 C CA . ALA A 1 289 ? -24.017 -10.789 -2.163 1.00 88.38 289 ALA A CA 1
ATOM 2196 C C . ALA A 1 289 ? -23.480 -9.596 -1.348 1.00 88.38 289 ALA A C 1
ATOM 2198 O O . ALA A 1 289 ? -22.673 -9.764 -0.436 1.00 88.38 289 ALA A O 1
ATOM 2199 N N . GLY A 1 290 ? -23.949 -8.389 -1.678 1.00 86.81 290 GLY A N 1
ATOM 2200 C CA . GLY A 1 290 ? -23.512 -7.132 -1.055 1.00 86.81 290 GLY A CA 1
ATOM 2201 C C . GLY A 1 290 ? -22.540 -6.295 -1.896 1.00 86.81 290 GLY A C 1
ATOM 2202 O O . GLY A 1 290 ? -22.354 -5.120 -1.586 1.00 86.81 290 GLY A O 1
ATOM 2203 N N . LEU A 1 291 ? -21.969 -6.837 -2.981 1.00 89.62 291 LEU A N 1
ATOM 2204 C CA . LEU A 1 291 ? -21.155 -6.056 -3.920 1.00 89.62 291 LEU A CA 1
ATOM 2205 C C . LEU A 1 291 ? -22.009 -5.077 -4.759 1.00 89.62 291 LEU A C 1
ATOM 2207 O O . LEU A 1 291 ? -22.933 -5.522 -5.445 1.00 89.62 291 LEU A O 1
ATOM 2211 N N . PRO A 1 292 ? -21.677 -3.771 -4.809 1.00 90.12 292 PRO A N 1
ATOM 2212 C CA . PRO A 1 292 ? -22.229 -2.834 -5.787 1.00 90.12 292 PRO A CA 1
ATOM 2213 C C . PRO A 1 292 ? -21.876 -3.239 -7.227 1.00 90.12 292 PRO A C 1
ATOM 2215 O O . PRO A 1 292 ? -20.784 -3.753 -7.478 1.00 90.12 292 PRO A O 1
ATOM 2218 N N . ASP A 1 293 ? -22.750 -2.940 -8.193 1.00 87.56 293 ASP A N 1
ATOM 2219 C CA . ASP A 1 293 ? -22.523 -3.233 -9.623 1.00 87.56 293 ASP A CA 1
ATOM 2220 C C . ASP A 1 293 ? -21.216 -2.612 -10.144 1.00 87.56 293 ASP A C 1
ATOM 2222 O O . ASP A 1 293 ? -20.472 -3.280 -10.855 1.00 87.56 293 ASP A O 1
ATOM 2226 N N . ILE A 1 294 ? -20.850 -1.403 -9.698 1.00 86.69 294 ILE A N 1
ATOM 2227 C CA . ILE A 1 294 ? -19.582 -0.762 -10.088 1.00 86.69 294 ILE A CA 1
ATOM 2228 C C . ILE A 1 294 ? -18.342 -1.559 -9.633 1.00 86.69 294 ILE A C 1
ATOM 2230 O O . ILE A 1 294 ? -17.342 -1.629 -10.344 1.00 86.69 294 ILE A O 1
ATOM 2234 N N . VAL A 1 295 ? -18.424 -2.233 -8.481 1.00 87.44 295 VAL A N 1
ATOM 2235 C CA . VAL A 1 295 ? -17.350 -3.084 -7.946 1.00 87.44 295 VAL A CA 1
ATOM 2236 C C . VAL A 1 295 ? -17.325 -4.434 -8.667 1.00 87.44 295 VAL A C 1
ATOM 2238 O O . VAL A 1 295 ? -16.259 -4.906 -9.057 1.00 87.44 295 VAL A O 1
ATOM 2241 N N . ALA A 1 296 ? -18.492 -5.033 -8.917 1.00 89.50 296 ALA A N 1
ATOM 2242 C CA . ALA A 1 296 ? -18.601 -6.270 -9.690 1.00 89.50 296 ALA A CA 1
ATOM 2243 C C . ALA A 1 296 ? -18.154 -6.093 -11.158 1.00 89.50 296 ALA A C 1
ATOM 2245 O O . ALA A 1 296 ? -17.572 -7.010 -11.739 1.00 89.50 296 ALA A O 1
ATOM 2246 N N . GLN A 1 297 ? -18.356 -4.907 -11.744 1.00 86.44 297 GLN A N 1
ATOM 2247 C CA . GLN A 1 297 ? -17.806 -4.534 -13.049 1.00 86.44 297 GLN A CA 1
ATOM 2248 C C . GLN A 1 297 ? -16.281 -4.365 -13.019 1.00 86.44 297 GLN A C 1
ATOM 2250 O O . GLN A 1 297 ? -15.630 -4.802 -13.966 1.00 86.44 297 GLN A O 1
ATOM 2255 N N . GLU A 1 298 ? -15.686 -3.806 -11.956 1.00 84.62 298 GLU A N 1
ATOM 2256 C CA . GLU A 1 298 ? -14.219 -3.750 -11.836 1.00 84.62 298 GLU A CA 1
ATOM 2257 C C . GLU A 1 298 ? -13.617 -5.159 -11.761 1.00 84.62 298 GLU A C 1
ATOM 2259 O O . GLU A 1 298 ? -12.697 -5.467 -12.517 1.00 84.62 298 GLU A O 1
ATOM 2264 N N . LEU A 1 299 ? -14.201 -6.043 -10.939 1.00 85.75 299 LEU A N 1
ATOM 2265 C CA . LEU A 1 299 ? -13.803 -7.453 -10.826 1.00 85.75 299 LEU A CA 1
ATOM 2266 C C . LEU A 1 299 ? -13.935 -8.211 -12.159 1.00 85.75 299 LEU A C 1
ATOM 2268 O O . LEU A 1 299 ? -13.053 -8.993 -12.512 1.00 85.75 299 LEU A O 1
ATOM 2272 N N . ALA A 1 300 ? -14.997 -7.955 -12.930 1.00 87.62 300 ALA A N 1
ATOM 2273 C CA . ALA A 1 300 ? -15.159 -8.512 -14.273 1.00 87.62 300 ALA A CA 1
ATOM 2274 C C . ALA A 1 300 ? -14.156 -7.930 -15.291 1.00 87.62 300 ALA A C 1
ATOM 2276 O O . ALA A 1 300 ? -13.755 -8.631 -16.216 1.00 87.62 300 ALA A O 1
ATOM 2277 N N . ALA A 1 301 ? -13.737 -6.670 -15.139 1.00 81.94 301 ALA A N 1
ATOM 2278 C CA . ALA A 1 301 ? -12.796 -6.008 -16.044 1.00 81.94 301 ALA A CA 1
ATOM 2279 C C . ALA A 1 301 ? -11.328 -6.423 -15.819 1.00 81.94 301 ALA A C 1
ATOM 2281 O O . ALA A 1 301 ? -10.541 -6.383 -16.762 1.00 81.94 301 ALA A O 1
ATOM 2282 N N . ILE A 1 302 ? -10.964 -6.848 -14.602 1.00 75.94 302 ILE A N 1
ATOM 2283 C CA . ILE A 1 302 ? -9.635 -7.406 -14.271 1.00 75.94 302 ILE A CA 1
ATOM 2284 C C . ILE A 1 302 ? -9.572 -8.941 -14.386 1.00 75.94 302 ILE A C 1
ATOM 2286 O O . ILE A 1 302 ? -8.580 -9.561 -13.990 1.00 75.94 302 ILE A O 1
ATOM 2290 N N . ALA A 1 303 ? -10.624 -9.572 -14.914 1.00 79.56 303 ALA A N 1
ATOM 2291 C CA . ALA A 1 303 ? -10.666 -11.001 -15.194 1.00 79.56 303 ALA A CA 1
ATOM 2292 C C . ALA A 1 303 ? -9.871 -11.340 -16.468 1.00 79.56 303 ALA A C 1
ATOM 2294 O O . ALA A 1 303 ? -10.045 -10.726 -17.521 1.00 79.56 303 ALA A O 1
ATOM 2295 N N . THR A 1 304 ? -9.019 -12.361 -16.398 1.00 79.31 304 THR A N 1
ATOM 2296 C CA . THR A 1 304 ? -8.316 -12.900 -17.572 1.00 79.31 304 THR A CA 1
ATOM 2297 C C . THR A 1 304 ? -9.299 -13.536 -18.571 1.00 79.31 304 THR A C 1
ATOM 2299 O O . THR A 1 304 ? -10.406 -13.926 -18.192 1.00 79.31 304 THR A O 1
ATOM 2302 N N . PRO A 1 305 ? -8.918 -13.739 -19.849 1.00 81.88 305 PRO A N 1
ATOM 2303 C CA . PRO A 1 305 ? -9.796 -14.374 -20.838 1.00 81.88 305 PRO A CA 1
ATOM 2304 C C . PRO A 1 305 ? -10.320 -15.765 -20.438 1.00 81.88 305 PRO A C 1
ATOM 2306 O O . PRO A 1 305 ? -11.431 -16.125 -20.821 1.00 81.88 305 PRO A O 1
ATOM 2309 N N . ALA A 1 306 ? -9.558 -16.533 -19.649 1.00 81.94 306 ALA A N 1
ATOM 2310 C CA . ALA A 1 306 ? -9.987 -17.831 -19.123 1.00 81.94 306 ALA A CA 1
ATOM 2311 C C . ALA A 1 306 ? -10.992 -17.687 -17.963 1.00 81.94 306 ALA A C 1
ATOM 2313 O O . ALA A 1 306 ? -11.999 -18.392 -17.919 1.00 81.94 306 ALA A O 1
ATOM 2314 N N . GLU A 1 307 ? -10.765 -16.736 -17.056 1.00 86.19 307 GLU A N 1
ATOM 2315 C CA . GLU A 1 307 ? -11.700 -16.398 -15.975 1.00 86.19 307 GLU A CA 1
ATOM 2316 C C . GLU A 1 307 ? -13.030 -15.860 -16.524 1.00 86.19 307 GLU A C 1
ATOM 2318 O O . GLU A 1 307 ? -14.097 -16.263 -16.067 1.00 86.19 307 GLU A O 1
ATOM 2323 N N . LEU A 1 308 ? -12.988 -15.036 -17.577 1.00 87.12 308 LEU A N 1
ATOM 2324 C CA . LEU A 1 308 ? -14.180 -14.558 -18.282 1.00 87.12 308 LEU A CA 1
ATOM 2325 C C . LEU A 1 308 ? -15.006 -15.693 -18.903 1.00 87.12 308 LEU A C 1
ATOM 2327 O O . LEU A 1 308 ? -16.230 -15.574 -18.960 1.00 87.12 308 LEU A O 1
ATOM 2331 N N . GLN A 1 309 ? -14.378 -16.785 -19.354 1.00 87.88 309 GLN A N 1
ATOM 2332 C CA . GLN A 1 309 ? -15.094 -17.976 -19.833 1.00 87.88 309 GLN A CA 1
ATOM 2333 C C . GLN A 1 309 ? -15.752 -18.750 -18.681 1.00 87.88 309 GLN A C 1
ATOM 2335 O O . GLN A 1 309 ? -16.891 -19.191 -18.822 1.00 87.88 309 GLN A O 1
ATOM 2340 N N . GLN A 1 310 ? -15.093 -18.857 -17.521 1.00 89.25 310 GLN A N 1
ATOM 2341 C CA . GLN A 1 310 ? -15.692 -19.469 -16.326 1.00 89.25 310 GLN A CA 1
ATOM 2342 C C . GLN A 1 310 ? -16.916 -18.670 -15.850 1.00 89.25 310 GLN A C 1
ATOM 2344 O O . GLN A 1 310 ? -17.984 -19.254 -15.652 1.00 89.25 310 GLN A O 1
ATOM 2349 N N . ILE A 1 311 ? -16.816 -17.337 -15.803 1.00 92.06 311 ILE A N 1
ATOM 2350 C CA . ILE A 1 311 ? -17.940 -16.448 -15.464 1.00 92.06 311 ILE A CA 1
ATOM 2351 C C . ILE A 1 311 ? -19.092 -16.610 -16.470 1.00 92.06 311 ILE A C 1
ATOM 2353 O O . ILE A 1 311 ? -20.250 -16.682 -16.067 1.00 92.06 311 ILE A O 1
ATOM 2357 N N . GLN A 1 312 ? -18.799 -16.739 -17.770 1.00 90.19 312 GLN A N 1
ATOM 2358 C CA . GLN A 1 312 ? -19.816 -17.012 -18.800 1.00 90.19 312 GLN A CA 1
ATOM 2359 C C . GLN A 1 312 ? -20.510 -18.375 -18.626 1.00 90.19 312 GLN A C 1
ATOM 2361 O O . GLN A 1 312 ? -21.667 -18.509 -19.015 1.00 90.19 312 GLN A O 1
ATOM 2366 N N . SER A 1 313 ? -19.850 -19.362 -18.010 1.00 89.69 313 SER A N 1
ATOM 2367 C CA . SER A 1 313 ? -20.480 -20.628 -17.593 1.00 89.69 313 SER A CA 1
ATOM 2368 C C . SER A 1 313 ? -21.224 -20.565 -16.247 1.00 89.69 313 SER A C 1
ATOM 2370 O O . SER A 1 313 ? -21.781 -21.572 -15.820 1.00 89.69 313 SER A O 1
ATOM 2372 N N . GLY A 1 314 ? -21.263 -19.399 -15.587 1.00 90.00 314 GLY A N 1
ATOM 2373 C CA . GLY A 1 314 ? -21.936 -19.188 -14.300 1.00 90.00 314 GLY A CA 1
ATOM 2374 C C . GLY A 1 314 ? -21.064 -19.412 -13.058 1.00 90.00 314 GLY A C 1
ATOM 2375 O O . GLY A 1 314 ? -21.582 -19.357 -11.945 1.00 90.00 314 GLY A O 1
ATOM 2376 N N . THR A 1 315 ? -19.755 -19.630 -13.220 1.00 93.00 315 THR A N 1
ATOM 2377 C CA . THR A 1 315 ? -18.819 -19.926 -12.122 1.00 93.00 315 THR A CA 1
ATOM 2378 C C . THR A 1 315 ? -17.884 -18.747 -11.873 1.00 93.00 315 THR A C 1
ATOM 2380 O O . THR A 1 315 ? -17.216 -18.281 -12.795 1.00 93.00 315 THR A O 1
ATOM 2383 N N . VAL A 1 316 ? -17.776 -18.288 -10.624 1.00 92.50 316 VAL A N 1
ATOM 2384 C CA . VAL A 1 316 ? -16.765 -17.291 -10.235 1.00 92.50 316 VAL A CA 1
ATOM 2385 C C . VAL A 1 316 ? -15.430 -18.000 -9.943 1.00 92.50 316 VAL A C 1
ATOM 2387 O O . VAL A 1 316 ? -15.406 -18.915 -9.121 1.00 92.50 316 VAL A O 1
ATOM 2390 N N . PRO A 1 317 ? -14.319 -17.610 -10.593 1.00 90.38 317 PRO A N 1
ATOM 2391 C CA . PRO A 1 317 ? -12.985 -18.135 -10.302 1.00 90.38 317 PRO A CA 1
ATOM 2392 C C . PRO A 1 317 ? -12.516 -17.772 -8.891 1.00 90.38 317 PRO A C 1
ATOM 2394 O O . PRO A 1 317 ? -12.715 -16.641 -8.450 1.00 90.38 317 PRO A O 1
ATOM 2397 N N . ALA A 1 318 ? -11.798 -18.684 -8.229 1.00 84.94 318 ALA A N 1
ATOM 2398 C CA . ALA A 1 318 ? -11.342 -18.512 -6.845 1.00 84.94 318 ALA A CA 1
ATOM 2399 C C . ALA A 1 318 ? -10.585 -17.192 -6.598 1.00 84.94 318 ALA A C 1
ATOM 2401 O O . ALA A 1 318 ? -10.866 -16.517 -5.615 1.00 84.94 318 ALA A O 1
ATOM 2402 N N . ARG A 1 319 ? -9.703 -16.769 -7.522 1.00 82.62 319 ARG A N 1
ATOM 2403 C CA . ARG A 1 319 ? -8.998 -15.476 -7.432 1.00 82.62 319 ARG A CA 1
ATOM 2404 C C . ARG A 1 319 ? -9.986 -14.318 -7.285 1.00 82.62 319 ARG A C 1
ATOM 2406 O O . ARG A 1 319 ? -9.893 -13.551 -6.335 1.00 82.62 319 ARG A O 1
ATOM 2413 N N . LEU A 1 320 ? -10.939 -14.210 -8.213 1.00 85.19 320 LEU A N 1
ATOM 2414 C CA . LEU A 1 320 ? -11.945 -13.144 -8.232 1.00 85.19 320 LEU A CA 1
ATOM 2415 C C . LEU A 1 320 ? -12.923 -13.244 -7.055 1.00 85.19 320 LEU A C 1
ATOM 2417 O O . LEU A 1 320 ? -13.426 -12.214 -6.608 1.00 85.19 320 LEU A O 1
ATOM 2421 N N . GLU A 1 321 ? -13.153 -14.448 -6.521 1.00 88.81 321 GLU A N 1
ATOM 2422 C CA . GLU A 1 321 ? -13.898 -14.620 -5.276 1.00 88.81 321 GLU A CA 1
ATOM 2423 C C . GLU A 1 321 ? -13.156 -13.970 -4.096 1.00 88.81 321 GLU A C 1
ATOM 2425 O O . GLU A 1 321 ? -13.746 -13.143 -3.401 1.00 88.81 321 GLU A O 1
ATOM 2430 N N . THR A 1 322 ? -11.853 -14.230 -3.933 1.00 81.19 322 THR A N 1
ATOM 2431 C CA . THR A 1 322 ? -11.025 -13.572 -2.907 1.00 81.19 322 THR A CA 1
ATOM 2432 C C . THR A 1 322 ? -10.925 -12.058 -3.126 1.00 81.19 322 THR A C 1
ATOM 2434 O O . THR A 1 322 ? -11.076 -11.294 -2.172 1.00 81.19 322 THR A O 1
ATOM 2437 N N . LEU A 1 323 ? -10.731 -11.581 -4.368 1.00 79.00 323 LEU A N 1
ATOM 2438 C CA . LEU A 1 323 ? -10.709 -10.134 -4.653 1.00 79.00 323 LEU A CA 1
ATOM 2439 C C . LEU A 1 323 ? -12.033 -9.455 -4.250 1.00 79.00 323 LEU A C 1
ATOM 2441 O O . LEU A 1 323 ? -12.040 -8.323 -3.768 1.00 79.00 323 LEU A O 1
ATOM 2445 N N . GLY A 1 324 ? -13.162 -10.145 -4.432 1.00 86.50 324 GLY A N 1
ATOM 2446 C CA . GLY A 1 324 ? -14.472 -9.655 -4.017 1.00 86.50 324 GLY A CA 1
ATOM 2447 C C . GLY A 1 324 ? -14.744 -9.783 -2.512 1.00 86.50 324 GLY A C 1
ATOM 2448 O O . GLY A 1 324 ? -15.474 -8.962 -1.967 1.00 86.50 324 GLY A O 1
ATOM 2449 N N . GLN A 1 325 ? -14.122 -10.735 -1.812 1.00 86.50 325 GLN A N 1
ATOM 2450 C CA . GLN A 1 325 ? -14.139 -10.813 -0.343 1.00 86.50 325 GLN A CA 1
ATOM 2451 C C . GLN A 1 325 ? -13.402 -9.622 0.291 1.00 86.50 325 GLN A C 1
ATOM 2453 O O . GLN A 1 325 ? -13.957 -8.965 1.174 1.00 86.50 325 GLN A O 1
ATOM 2458 N N . TRP A 1 326 ? -12.219 -9.269 -0.226 1.00 79.88 326 TRP A N 1
ATOM 2459 C CA . TRP A 1 326 ? -11.532 -8.011 0.102 1.00 79.88 326 TRP A CA 1
ATOM 2460 C C . TRP A 1 326 ? -12.438 -6.793 -0.143 1.00 79.88 326 TRP A C 1
ATOM 2462 O O . TRP A 1 326 ? -12.597 -5.940 0.729 1.00 79.88 326 TRP A O 1
ATOM 2472 N N . ALA A 1 327 ? -13.105 -6.734 -1.301 1.00 84.69 327 ALA A N 1
ATOM 2473 C CA . ALA A 1 327 ? -14.025 -5.641 -1.602 1.00 84.69 327 ALA A CA 1
ATOM 2474 C C . ALA A 1 327 ? -15.213 -5.566 -0.620 1.00 84.69 327 ALA A C 1
ATOM 2476 O O . ALA A 1 327 ? -15.588 -4.470 -0.212 1.00 84.69 327 ALA A O 1
ATOM 2477 N N . LEU A 1 328 ? -15.789 -6.699 -0.197 1.00 87.88 328 LEU A N 1
ATOM 2478 C CA . LEU A 1 328 ? -16.880 -6.740 0.789 1.00 87.88 328 LEU A CA 1
ATOM 2479 C C . LEU A 1 328 ? -16.455 -6.197 2.163 1.00 87.88 328 LEU A C 1
ATOM 2481 O O . LEU A 1 328 ? -17.237 -5.485 2.796 1.00 87.88 328 LEU A O 1
ATOM 2485 N N . GLN A 1 329 ? -15.224 -6.475 2.607 1.00 86.81 329 GLN A N 1
ATOM 2486 C CA . GLN A 1 329 ? -14.651 -5.863 3.812 1.00 86.81 329 GLN A CA 1
ATOM 2487 C C . GLN A 1 329 ? -14.581 -4.331 3.674 1.00 86.81 329 GLN A C 1
ATOM 2489 O O . GLN A 1 329 ? -15.046 -3.601 4.554 1.00 86.81 329 GLN A O 1
ATOM 2494 N N . ASP A 1 330 ? -14.061 -3.839 2.549 1.00 84.38 330 ASP A N 1
ATOM 2495 C CA . ASP A 1 330 ? -13.944 -2.405 2.269 1.00 84.38 330 ASP A CA 1
ATOM 2496 C C . ASP A 1 330 ? -15.300 -1.695 2.198 1.00 84.38 330 ASP A C 1
ATOM 2498 O O . ASP A 1 330 ? -15.456 -0.596 2.735 1.00 84.38 330 ASP A O 1
ATOM 2502 N N . ILE A 1 331 ? -16.291 -2.341 1.580 1.00 89.88 331 ILE A N 1
ATOM 2503 C CA . ILE A 1 331 ? -17.670 -1.856 1.502 1.00 89.88 331 ILE A CA 1
ATOM 2504 C C . ILE A 1 331 ? -18.265 -1.739 2.905 1.00 89.88 331 ILE A C 1
ATOM 2506 O O . ILE A 1 331 ? -18.820 -0.689 3.221 1.00 89.88 331 ILE A O 1
ATOM 2510 N N . ARG A 1 332 ? -18.127 -2.759 3.768 1.00 90.81 332 ARG A N 1
ATOM 2511 C CA . ARG A 1 332 ? -18.633 -2.707 5.155 1.00 90.81 332 ARG A CA 1
ATOM 2512 C C . ARG A 1 332 ? -18.017 -1.565 5.954 1.00 90.81 332 ARG A C 1
ATOM 2514 O O . ARG A 1 332 ? -18.758 -0.827 6.602 1.00 90.81 332 ARG A O 1
ATOM 2521 N N . LEU A 1 333 ? -16.702 -1.359 5.838 1.00 87.81 333 LEU A N 1
ATOM 2522 C CA . LEU A 1 333 ? -16.045 -0.180 6.405 1.00 87.81 333 LEU A CA 1
ATOM 2523 C C . LEU A 1 333 ? -16.691 1.112 5.889 1.00 87.81 333 LEU A C 1
ATOM 2525 O O . LEU A 1 333 ? -17.106 1.938 6.693 1.00 87.81 333 LEU A O 1
ATOM 2529 N N . SER A 1 334 ? -16.850 1.286 4.574 1.00 91.62 334 SER A N 1
ATOM 2530 C CA . SER A 1 334 ? -17.474 2.503 4.035 1.00 91.62 334 SER A CA 1
ATOM 2531 C C . SER A 1 334 ? -18.918 2.683 4.523 1.00 91.62 334 SER A C 1
ATOM 2533 O O . SER A 1 334 ? -19.267 3.781 4.943 1.00 91.62 334 SER A O 1
ATOM 2535 N N . ARG A 1 335 ? -19.734 1.618 4.601 1.00 92.81 335 ARG A N 1
ATOM 2536 C CA . ARG A 1 335 ? -21.104 1.691 5.155 1.00 92.81 335 ARG A CA 1
ATOM 2537 C C . ARG A 1 335 ? -21.140 2.100 6.625 1.00 92.81 335 ARG A C 1
ATOM 2539 O O . ARG A 1 335 ? -22.072 2.790 7.026 1.00 92.81 335 ARG A O 1
ATOM 2546 N N . ALA A 1 336 ? -20.147 1.700 7.419 1.00 93.00 336 ALA A N 1
ATOM 2547 C CA . ALA A 1 336 ? -20.053 2.110 8.813 1.00 93.00 336 ALA A CA 1
ATOM 2548 C C . ALA A 1 336 ? -19.866 3.631 8.940 1.00 93.00 336 ALA A C 1
ATOM 2550 O O . ALA A 1 336 ? -20.633 4.274 9.657 1.00 93.00 336 ALA A O 1
ATOM 2551 N N . TYR A 1 337 ? -18.910 4.206 8.198 1.00 92.75 337 TYR A N 1
ATOM 2552 C CA . TYR A 1 337 ? -18.642 5.650 8.208 1.00 92.75 337 TYR A CA 1
ATOM 2553 C C . TYR A 1 337 ? -19.726 6.466 7.488 1.00 92.75 337 TYR A C 1
ATOM 2555 O O . TYR A 1 337 ? -20.012 7.580 7.911 1.00 92.75 337 TYR A O 1
ATOM 2563 N N . GLU A 1 338 ? -20.365 5.935 6.439 1.00 94.50 338 GLU A N 1
ATOM 2564 C CA . GLU A 1 338 ? -21.507 6.586 5.776 1.00 94.50 338 GLU A CA 1
ATOM 2565 C C . GLU A 1 338 ? -22.616 6.928 6.772 1.00 94.50 338 GLU A C 1
ATOM 2567 O O . GLU A 1 338 ? -23.107 8.053 6.765 1.00 94.50 338 GLU A O 1
ATOM 2572 N N . GLY A 1 339 ? -22.963 5.997 7.666 1.00 91.69 339 GLY A N 1
ATOM 2573 C CA . GLY A 1 339 ? -23.982 6.212 8.697 1.00 91.69 339 GLY A CA 1
ATOM 2574 C C . GLY A 1 339 ? -23.601 7.224 9.786 1.00 91.69 339 GLY A C 1
ATOM 2575 O O . GLY A 1 339 ? -24.428 7.516 10.645 1.00 91.69 339 GLY A O 1
ATOM 2576 N N . LEU A 1 340 ? -22.385 7.788 9.769 1.00 91.56 340 LEU A N 1
ATOM 2577 C CA . LEU A 1 340 ? -22.080 8.986 10.554 1.00 91.56 340 LEU A CA 1
ATOM 2578 C C . LEU A 1 340 ? -22.621 10.260 9.881 1.00 91.56 340 LEU A C 1
ATOM 2580 O O . LEU A 1 340 ? -22.883 11.234 10.584 1.00 91.56 340 LEU A O 1
ATOM 2584 N N . TYR A 1 341 ? -22.776 10.295 8.552 1.00 92.19 341 TYR A N 1
ATOM 2585 C CA . TYR A 1 341 ? -23.015 11.529 7.779 1.00 92.19 341 TYR A CA 1
ATOM 2586 C C . TYR A 1 341 ? -24.276 11.523 6.899 1.00 92.19 341 TYR A C 1
ATOM 2588 O O . TYR A 1 341 ? -24.800 12.601 6.631 1.00 92.19 341 TYR A O 1
ATOM 2596 N N . LEU A 1 342 ? -24.739 10.357 6.441 1.00 92.31 342 LEU A N 1
ATOM 2597 C CA . LEU A 1 342 ? -25.939 10.197 5.612 1.00 92.31 342 LEU A CA 1
ATOM 2598 C C . LEU A 1 342 ? -27.145 9.847 6.491 1.00 92.31 342 LEU A C 1
ATOM 2600 O O . LEU A 1 342 ? -27.046 8.972 7.352 1.00 92.31 342 LEU A O 1
ATOM 2604 N N . ASN A 1 343 ? -28.290 10.483 6.246 1.00 87.62 343 ASN A N 1
ATOM 2605 C CA . ASN A 1 343 ? -29.487 10.320 7.083 1.00 87.62 343 ASN A CA 1
ATOM 2606 C C . ASN A 1 343 ? -30.402 9.176 6.607 1.00 87.62 343 ASN A C 1
ATOM 2608 O O . ASN A 1 343 ? -31.150 8.602 7.393 1.00 87.62 343 ASN A O 1
ATOM 2612 N N . SER A 1 344 ? -30.333 8.818 5.323 1.00 89.25 344 SER A N 1
ATOM 2613 C CA . SER A 1 344 ? -31.191 7.817 4.670 1.00 89.25 344 SER A CA 1
ATOM 2614 C C . SER A 1 344 ? -30.598 6.401 4.697 1.00 89.25 344 SER A C 1
ATOM 2616 O O . SER A 1 344 ? -30.992 5.546 3.905 1.00 89.25 344 SER A O 1
ATOM 2618 N N . VAL A 1 345 ? -29.622 6.128 5.573 1.00 89.06 345 VAL A N 1
ATOM 2619 C CA . VAL A 1 345 ? -28.942 4.824 5.675 1.00 89.06 345 VAL A CA 1
ATOM 2620 C C . VAL A 1 345 ? -28.893 4.326 7.118 1.00 89.06 345 VAL A C 1
ATOM 2622 O O . VAL A 1 345 ? -28.857 5.104 8.064 1.00 89.06 345 VAL A O 1
ATOM 2625 N N . SER A 1 346 ? -28.843 3.006 7.305 1.00 82.38 346 SER A N 1
ATOM 2626 C CA . SER A 1 346 ? -28.642 2.398 8.623 1.00 82.38 346 SER A CA 1
ATOM 2627 C C . SER A 1 346 ? -27.754 1.164 8.509 1.00 82.38 346 SER A C 1
ATOM 2629 O O . SER A 1 346 ? -27.983 0.308 7.657 1.00 82.38 346 SER A O 1
ATOM 2631 N N . SER A 1 347 ? -26.759 1.048 9.389 1.00 84.25 347 SER A N 1
ATOM 2632 C CA . SER A 1 347 ? -25.900 -0.133 9.507 1.00 84.25 347 SER A CA 1
ATOM 2633 C C . SER A 1 347 ? -25.648 -0.468 10.977 1.00 84.25 347 SER A C 1
ATOM 2635 O O . SER A 1 347 ? -25.514 0.425 11.813 1.00 84.25 347 SER A O 1
ATOM 2637 N N . ALA A 1 348 ? -25.570 -1.760 11.308 1.00 82.94 348 ALA A N 1
ATOM 2638 C CA . ALA A 1 348 ? -25.092 -2.201 12.622 1.00 82.94 348 ALA A CA 1
ATOM 2639 C C . ALA A 1 348 ? -23.584 -1.927 12.795 1.00 82.94 348 ALA A C 1
ATOM 2641 O O . ALA A 1 348 ? -23.120 -1.682 13.908 1.00 82.94 348 ALA A O 1
ATOM 2642 N N . ASP A 1 349 ? -22.835 -1.891 11.689 1.00 90.69 349 ASP A N 1
ATOM 2643 C CA . ASP A 1 349 ? -21.412 -1.551 11.678 1.00 90.69 349 ASP A CA 1
ATOM 2644 C C . ASP A 1 349 ? -21.187 -0.059 12.015 1.00 90.69 349 ASP A C 1
ATOM 2646 O O . ASP A 1 349 ? -20.172 0.288 12.611 1.00 90.69 349 ASP A O 1
ATOM 2650 N N . THR A 1 350 ? -22.162 0.819 11.731 1.00 91.25 350 THR A N 1
ATOM 2651 C CA . THR A 1 350 ? -22.153 2.230 12.167 1.00 91.25 350 THR A CA 1
ATOM 2652 C C . THR A 1 350 ? -22.323 2.355 13.680 1.00 91.25 350 THR A C 1
ATOM 2654 O O . THR A 1 350 ? -21.522 3.024 14.321 1.00 91.25 350 THR A O 1
ATOM 2657 N N . ALA A 1 351 ? -23.320 1.688 14.276 1.00 86.94 351 ALA A N 1
ATOM 2658 C CA . ALA A 1 351 ? -23.520 1.718 15.731 1.00 86.94 351 ALA A CA 1
ATOM 2659 C C . ALA A 1 351 ? -22.297 1.161 16.488 1.00 86.94 351 ALA A C 1
ATOM 2661 O O . ALA A 1 351 ? -21.930 1.660 17.548 1.00 86.94 351 ALA A O 1
ATOM 2662 N N . ARG A 1 352 ? -21.620 0.168 15.896 1.00 89.38 352 ARG A N 1
ATOM 2663 C CA . ARG A 1 352 ? -20.343 -0.384 16.365 1.00 89.38 352 ARG A CA 1
ATOM 2664 C C . ARG A 1 352 ? -19.193 0.627 16.265 1.00 89.38 352 ARG A C 1
ATOM 2666 O O . ARG A 1 352 ? -18.466 0.795 17.238 1.00 89.38 352 ARG A O 1
ATOM 2673 N N . LEU A 1 353 ? -19.056 1.326 15.134 1.00 89.75 353 LEU A N 1
ATOM 2674 C CA . LEU A 1 353 ? -18.098 2.427 14.957 1.00 89.75 353 LEU A CA 1
ATOM 2675 C C . LEU A 1 353 ? -18.323 3.543 15.990 1.00 89.75 353 LEU A C 1
ATOM 2677 O O . LEU A 1 353 ? -17.365 3.984 16.618 1.00 89.75 353 LEU A O 1
ATOM 2681 N N . MET A 1 354 ? -19.573 3.957 16.207 1.00 88.69 354 MET A N 1
ATOM 2682 C CA . MET A 1 354 ? -19.944 4.964 17.209 1.00 88.69 354 MET A CA 1
ATOM 2683 C C . MET A 1 354 ? -19.592 4.509 18.637 1.00 88.69 354 MET A C 1
ATOM 2685 O O . MET A 1 354 ? -18.955 5.262 19.368 1.00 88.69 354 MET A O 1
ATOM 2689 N N . LEU A 1 355 ? -19.942 3.274 19.020 1.00 85.50 355 LEU A N 1
ATOM 2690 C CA . LEU A 1 355 ? -19.643 2.730 20.351 1.00 85.50 355 LEU A CA 1
ATOM 2691 C C . LEU A 1 355 ? -18.137 2.618 20.620 1.00 85.50 355 LEU A C 1
ATOM 2693 O O . LEU A 1 355 ? -17.666 3.150 21.620 1.00 85.50 355 LEU A O 1
ATOM 2697 N N . HIS A 1 356 ? -17.363 2.000 19.724 1.00 83.56 356 HIS A N 1
ATOM 2698 C CA . HIS A 1 356 ? -15.916 1.871 19.935 1.00 83.56 356 HIS A CA 1
ATOM 2699 C C . HIS A 1 356 ? -15.153 3.198 19.779 1.00 83.56 356 HIS A C 1
ATOM 2701 O O . HIS A 1 356 ? -14.036 3.306 20.266 1.00 83.56 356 HIS A O 1
ATOM 2707 N N . THR A 1 357 ? -15.756 4.220 19.163 1.00 83.38 357 THR A N 1
ATOM 2708 C CA . THR A 1 357 ? -15.237 5.601 19.178 1.00 83.38 357 THR A CA 1
ATOM 2709 C C . THR A 1 357 ? -15.361 6.253 20.558 1.00 83.38 357 THR A C 1
ATOM 2711 O O . THR A 1 357 ? -14.471 6.995 20.967 1.00 83.38 357 THR A O 1
ATOM 2714 N N . LEU A 1 358 ? -16.432 5.954 21.300 1.00 78.88 358 LEU A N 1
ATOM 2715 C CA . LEU A 1 358 ? -16.576 6.389 22.693 1.00 78.88 358 LEU A CA 1
ATOM 2716 C C . LEU A 1 358 ? -15.636 5.597 23.617 1.00 78.88 358 LEU A C 1
ATOM 2718 O O . LEU A 1 358 ? -15.001 6.183 24.483 1.00 78.88 358 LEU A O 1
ATOM 2722 N N . ASP A 1 359 ? -15.490 4.294 23.369 1.00 76.81 359 ASP A N 1
ATOM 2723 C CA . ASP A 1 359 ? -14.588 3.380 24.089 1.00 76.81 359 ASP A CA 1
ATOM 2724 C C . ASP A 1 359 ? -13.094 3.742 23.946 1.00 76.81 359 ASP A C 1
ATOM 2726 O O . ASP A 1 359 ? -12.330 3.620 24.896 1.00 76.81 359 ASP A O 1
ATOM 2730 N N . SER A 1 360 ? -12.652 4.184 22.760 1.00 69.50 360 SER A N 1
ATOM 2731 C CA . SER A 1 360 ? -11.220 4.345 22.456 1.00 69.50 360 SER A CA 1
ATOM 2732 C C . SER A 1 360 ? -10.610 5.686 22.857 1.00 69.50 360 SER A C 1
ATOM 2734 O O . SER A 1 360 ? -9.391 5.783 22.984 1.00 69.50 360 SER A O 1
ATOM 2736 N N . HIS A 1 361 ? -11.423 6.741 22.940 1.00 63.66 361 HIS A N 1
ATOM 2737 C CA . HIS A 1 361 ? -10.958 8.122 23.131 1.00 63.66 361 HIS A CA 1
ATOM 2738 C C . HIS A 1 361 ? -11.152 8.652 24.553 1.00 63.66 361 HIS A C 1
ATOM 2740 O O . HIS A 1 361 ? -10.746 9.774 24.847 1.00 63.66 361 HIS A O 1
ATOM 2746 N N . TYR A 1 362 ? -11.710 7.828 25.433 1.00 55.00 362 TYR A N 1
ATOM 2747 C CA . TYR A 1 362 ? -11.817 8.077 26.859 1.00 55.00 362 TYR A CA 1
ATOM 2748 C C . TYR A 1 362 ? -11.206 6.899 27.615 1.00 55.00 362 TYR A C 1
ATOM 2750 O O . TYR A 1 362 ? -11.343 5.752 27.195 1.00 55.00 362 TYR A O 1
ATOM 2758 N N . VAL A 1 363 ? -10.597 7.151 28.776 1.00 42.59 363 VAL A N 1
ATOM 2759 C CA . VAL A 1 363 ? -10.327 6.076 29.745 1.00 42.59 363 VAL A CA 1
ATOM 2760 C C . VAL A 1 363 ? -11.635 5.785 30.476 1.00 42.59 363 VAL A C 1
ATOM 2762 O O . VAL A 1 363 ? -11.803 6.114 31.649 1.00 42.59 363 VAL A O 1
ATOM 2765 N N . LEU A 1 364 ? -12.599 5.216 29.746 1.00 47.31 364 LEU A N 1
ATOM 2766 C CA . LEU A 1 364 ? -13.836 4.737 30.338 1.00 47.31 364 LEU A CA 1
ATOM 2767 C C . LEU A 1 364 ? -13.517 3.484 31.139 1.00 47.31 364 LEU A C 1
ATOM 2769 O O . LEU A 1 364 ? -13.564 2.357 30.646 1.00 47.31 364 LEU A O 1
ATOM 2773 N N . ASP A 1 365 ? -13.308 3.706 32.432 1.00 47.91 365 ASP A N 1
ATOM 2774 C CA . ASP A 1 365 ? -13.840 2.803 33.439 1.00 47.91 365 ASP A CA 1
ATOM 2775 C C . ASP A 1 365 ? -15.373 2.805 33.264 1.00 47.91 365 ASP A C 1
ATOM 2777 O O . ASP A 1 365 ? -16.116 3.549 33.907 1.00 47.91 365 ASP A O 1
ATOM 2781 N N . PHE A 1 366 ? -15.834 2.065 32.245 1.00 51.28 366 PHE A N 1
ATOM 2782 C CA . PHE A 1 366 ? -17.221 1.988 31.797 1.00 51.28 366 PHE A CA 1
ATOM 2783 C C . PHE A 1 366 ? -17.989 1.217 32.879 1.00 51.28 366 PHE A C 1
ATOM 2785 O O . PHE A 1 366 ? -18.255 0.018 32.777 1.00 51.28 366 PHE A O 1
ATOM 2792 N N . ALA A 1 367 ? -18.329 1.928 33.958 1.00 56.47 367 ALA A N 1
ATOM 2793 C CA . ALA A 1 367 ? -19.089 1.414 35.094 1.00 56.47 367 ALA A CA 1
ATOM 2794 C C . ALA A 1 367 ? -20.478 0.897 34.675 1.00 56.47 367 ALA A C 1
ATOM 2796 O O . ALA A 1 367 ? -21.114 0.164 35.437 1.00 56.47 367 ALA A O 1
ATOM 2797 N N . ALA A 1 368 ? -20.910 1.260 33.458 1.00 67.69 368 ALA A N 1
ATOM 2798 C CA . ALA A 1 368 ? -21.996 0.661 32.701 1.00 67.69 368 ALA A CA 1
ATOM 2799 C C . ALA A 1 368 ? -21.491 -0.281 31.593 1.00 67.69 368 ALA A C 1
ATOM 2801 O O . ALA A 1 368 ? -20.769 0.139 30.692 1.00 67.69 368 ALA A O 1
ATOM 2802 N N . TRP A 1 369 ? -21.966 -1.527 31.602 1.00 83.88 369 TRP A N 1
ATOM 2803 C CA . TRP A 1 369 ? -21.954 -2.407 30.428 1.00 83.88 369 TRP A CA 1
ATOM 2804 C C . TRP A 1 369 ? -23.122 -2.042 29.503 1.00 83.88 369 TRP A C 1
ATOM 2806 O O . TRP A 1 369 ? -24.245 -1.844 29.980 1.00 83.88 369 TRP A O 1
ATOM 2816 N N . ILE A 1 370 ? -22.882 -1.970 28.191 1.00 86.94 370 ILE A N 1
ATOM 2817 C CA . ILE A 1 370 ? -23.891 -1.625 27.178 1.00 86.94 370 ILE A CA 1
ATOM 2818 C C . ILE A 1 370 ? -24.009 -2.757 26.154 1.00 86.94 370 ILE A C 1
ATOM 2820 O O . ILE A 1 370 ? -23.082 -3.009 25.384 1.00 86.94 370 ILE A O 1
ATOM 2824 N N . ASP A 1 371 ? -25.184 -3.383 26.086 1.00 89.50 371 ASP A N 1
ATOM 2825 C CA . ASP A 1 371 ? -25.564 -4.269 24.978 1.00 89.50 371 ASP A CA 1
ATOM 2826 C C . ASP A 1 371 ? -26.407 -3.520 23.938 1.00 89.50 371 ASP A C 1
ATOM 2828 O O . ASP A 1 371 ? -27.289 -2.732 24.285 1.00 89.50 371 ASP A O 1
ATOM 2832 N N . ILE A 1 372 ? -26.210 -3.824 22.652 1.00 90.25 372 ILE A N 1
ATOM 2833 C CA . ILE A 1 372 ? -27.160 -3.472 21.588 1.00 90.25 372 ILE A CA 1
ATOM 2834 C C . ILE A 1 372 ? -27.894 -4.732 21.137 1.00 90.25 372 ILE A C 1
ATOM 2836 O O . ILE A 1 372 ? -27.271 -5.682 20.660 1.00 90.25 372 ILE A O 1
ATOM 2840 N N . HIS A 1 373 ? -29.221 -4.734 21.253 1.00 91.75 373 HIS A N 1
ATOM 2841 C CA . HIS A 1 373 ? -30.092 -5.849 20.880 1.00 91.75 373 HIS A CA 1
ATOM 2842 C C . HIS A 1 373 ? -30.921 -5.556 19.626 1.00 91.75 373 HIS A C 1
ATOM 2844 O O . HIS A 1 373 ? -31.384 -4.438 19.410 1.00 91.75 373 HIS A O 1
ATOM 2850 N N . ASP A 1 374 ? -31.172 -6.596 18.835 1.00 89.44 374 ASP A N 1
ATOM 2851 C CA . ASP A 1 374 ? -32.041 -6.551 17.661 1.00 89.44 374 ASP A CA 1
ATOM 2852 C C . ASP A 1 374 ? -33.522 -6.776 18.021 1.00 89.44 374 ASP A C 1
ATOM 2854 O O . ASP A 1 374 ? -33.884 -7.772 18.661 1.00 89.44 374 ASP A O 1
ATOM 2858 N N . GLY A 1 375 ? -34.387 -5.854 17.596 1.00 88.12 375 GLY A N 1
ATOM 2859 C CA . GLY A 1 375 ? -35.850 -5.948 17.602 1.00 88.12 375 GLY A CA 1
ATOM 2860 C C . GLY A 1 375 ? -36.555 -5.834 18.960 1.00 88.12 375 GLY A C 1
ATOM 2861 O O . GLY A 1 375 ? -37.671 -5.317 19.012 1.00 88.12 375 GLY A O 1
ATOM 2862 N N . ARG A 1 376 ? -35.956 -6.317 20.058 1.00 90.69 376 ARG A N 1
ATOM 2863 C CA . ARG A 1 376 ? -36.525 -6.250 21.422 1.00 90.69 376 ARG A CA 1
ATOM 2864 C C . ARG A 1 376 ? -35.465 -6.330 22.527 1.00 90.69 376 ARG A C 1
ATOM 2866 O O . ARG A 1 376 ? -34.352 -6.797 22.299 1.00 90.69 376 ARG A O 1
ATOM 2873 N N . TYR A 1 377 ? -35.849 -5.980 23.757 1.00 90.62 377 TYR A N 1
ATOM 2874 C CA . TYR A 1 377 ? -35.086 -6.345 24.957 1.00 90.62 377 TYR A CA 1
ATOM 2875 C C . TYR A 1 377 ? -34.993 -7.882 25.069 1.00 90.62 377 TYR A C 1
ATOM 2877 O O . TYR A 1 377 ? -35.942 -8.590 24.718 1.00 90.62 377 TYR A O 1
ATOM 2885 N N . GLY A 1 378 ? -33.835 -8.417 25.473 1.00 87.88 378 GLY A N 1
ATOM 2886 C CA . GLY A 1 378 ? -33.523 -9.850 25.322 1.00 87.88 378 GLY A CA 1
ATOM 2887 C C . GLY A 1 378 ? -33.597 -10.371 23.870 1.00 87.88 378 GLY A C 1
ATOM 2888 O O . GLY A 1 378 ? -34.064 -11.489 23.633 1.00 87.88 378 GLY A O 1
ATOM 2889 N N . GLY A 1 379 ? -33.243 -9.534 22.887 1.00 89.62 379 GLY A N 1
ATOM 2890 C CA . GLY A 1 379 ? -33.158 -9.878 21.461 1.00 89.62 379 GLY A CA 1
ATOM 2891 C C . GLY A 1 379 ? -31.836 -10.559 21.079 1.00 89.62 379 GLY A C 1
ATOM 2892 O O . GLY A 1 379 ? -31.099 -11.034 21.941 1.00 89.62 379 GLY A O 1
ATOM 2893 N N . LYS A 1 380 ? -31.505 -10.603 19.777 1.00 89.81 380 LYS A N 1
ATOM 2894 C CA . LYS A 1 380 ? -30.150 -11.001 19.343 1.00 89.81 380 LYS A CA 1
ATOM 2895 C C . LYS A 1 380 ? -29.177 -9.891 19.744 1.00 89.81 380 LYS A C 1
ATOM 2897 O O . LYS A 1 380 ? -29.370 -8.755 19.322 1.00 89.81 380 LYS A O 1
ATOM 2902 N N . VAL A 1 381 ? -28.121 -10.219 20.485 1.00 89.56 381 VAL A N 1
ATOM 2903 C CA . VAL A 1 381 ? -27.015 -9.284 20.741 1.00 89.56 381 VAL A CA 1
ATOM 2904 C C . VAL A 1 381 ? -26.282 -8.983 19.427 1.00 89.56 381 VAL A C 1
ATOM 2906 O O . VAL A 1 381 ? -25.878 -9.895 18.704 1.00 89.56 381 VAL A O 1
ATOM 2909 N N . LEU A 1 382 ? -26.144 -7.699 19.101 1.00 84.81 382 LEU A N 1
ATOM 2910 C CA . LEU A 1 382 ? -25.453 -7.184 17.914 1.00 84.81 382 LEU A CA 1
ATOM 2911 C C . LEU A 1 382 ? -24.051 -6.662 18.258 1.00 84.81 382 LEU A C 1
ATOM 2913 O O . LEU A 1 382 ? -23.111 -6.825 17.470 1.00 84.81 382 LEU A O 1
ATOM 2917 N N . ILE A 1 383 ? -23.930 -6.002 19.412 1.00 86.50 383 ILE A N 1
ATOM 2918 C CA . ILE A 1 383 ? -22.723 -5.384 19.981 1.00 86.50 383 ILE A CA 1
ATOM 2919 C C . ILE A 1 383 ? -22.831 -5.514 21.509 1.00 86.50 383 ILE A C 1
ATOM 2921 O O . ILE A 1 383 ? -23.935 -5.387 22.034 1.00 86.50 383 ILE A O 1
ATOM 2925 N N . SER A 1 384 ? -21.703 -5.705 22.190 1.00 85.50 384 SER A N 1
ATOM 2926 C CA . SER A 1 384 ? -21.555 -5.559 23.645 1.00 85.50 384 SER A CA 1
ATOM 2927 C C . SER A 1 384 ? -20.314 -4.710 23.920 1.00 85.50 384 SER A C 1
ATOM 2929 O O . SER A 1 384 ? -19.327 -4.845 23.192 1.00 85.50 384 SER A O 1
ATOM 2931 N N . LEU A 1 385 ? -20.357 -3.850 24.937 1.00 80.81 385 LEU A N 1
ATOM 2932 C CA . LEU A 1 385 ? -19.272 -2.939 25.311 1.00 80.81 385 LEU A CA 1
ATOM 2933 C C . LEU A 1 385 ? -19.187 -2.769 26.840 1.00 80.81 385 LEU A C 1
ATOM 2935 O O . LEU A 1 385 ? -20.207 -2.838 27.526 1.00 80.81 385 LEU A O 1
ATOM 2939 N N . GLY A 1 386 ? -17.986 -2.491 27.354 1.00 73.50 386 GLY A N 1
ATOM 2940 C CA . GLY A 1 386 ? -17.719 -2.233 28.773 1.00 73.50 386 GLY A CA 1
ATOM 2941 C C . GLY A 1 386 ? -17.147 -3.436 29.533 1.00 73.50 386 GLY A C 1
ATOM 2942 O O . GLY A 1 386 ? -16.911 -4.509 28.974 1.00 73.50 386 GLY A O 1
ATOM 2943 N N . SER A 1 387 ? -16.899 -3.251 30.832 1.00 71.31 387 SER A N 1
ATOM 2944 C CA . SER A 1 387 ? -16.328 -4.298 31.691 1.00 71.31 387 SER A CA 1
ATOM 2945 C C . SER A 1 387 ? -17.356 -5.395 32.017 1.00 71.31 387 SER A C 1
ATOM 2947 O O . SER A 1 387 ? -18.483 -5.066 32.395 1.00 71.31 387 SER A O 1
ATOM 2949 N N . PRO A 1 388 ? -17.001 -6.697 31.970 1.00 70.81 388 PRO A N 1
ATOM 2950 C CA . PRO A 1 388 ? -17.874 -7.773 32.445 1.00 70.81 388 PRO A CA 1
ATOM 2951 C C . PRO A 1 388 ? -18.323 -7.605 33.906 1.00 70.81 388 PRO A C 1
ATOM 2953 O O . PRO A 1 388 ? -19.417 -8.047 34.259 1.00 70.81 388 PRO A O 1
ATOM 2956 N N . ASP A 1 389 ? -17.510 -6.938 34.730 1.00 74.88 389 ASP A N 1
ATOM 2957 C CA . ASP A 1 389 ? -17.763 -6.689 36.154 1.00 74.88 389 ASP A CA 1
ATOM 2958 C C . ASP A 1 389 ? -18.493 -5.352 36.421 1.00 74.88 389 ASP A C 1
ATOM 2960 O O . ASP A 1 389 ? -18.688 -4.965 37.575 1.00 74.88 389 ASP A O 1
ATOM 2964 N N . ALA A 1 390 ? -18.923 -4.640 35.370 1.00 75.50 390 ALA A N 1
ATOM 2965 C CA . ALA A 1 390 ? -19.665 -3.385 35.480 1.00 75.50 390 ALA A CA 1
ATOM 2966 C C . ALA A 1 390 ? -20.974 -3.550 36.281 1.00 75.50 390 ALA A C 1
ATOM 2968 O O . ALA A 1 390 ? -21.802 -4.425 35.992 1.00 75.50 390 ALA A O 1
ATOM 2969 N N . MET A 1 391 ? -21.160 -2.685 37.286 1.00 75.50 391 MET A N 1
ATOM 2970 C CA . MET A 1 391 ? -22.326 -2.708 38.180 1.00 75.50 391 MET A CA 1
ATOM 2971 C C . MET A 1 391 ? -23.582 -2.104 37.546 1.00 75.50 391 MET A C 1
ATOM 2973 O O . MET A 1 391 ? -24.689 -2.543 37.853 1.00 75.50 391 MET A O 1
ATOM 2977 N N . ILE A 1 392 ? -23.427 -1.111 36.670 1.00 79.00 392 ILE A N 1
ATOM 2978 C CA . ILE A 1 392 ? -24.524 -0.577 35.863 1.00 79.00 392 ILE A CA 1
ATOM 2979 C C . ILE A 1 392 ? -24.616 -1.432 34.593 1.00 79.00 392 ILE A C 1
ATOM 2981 O O . ILE A 1 392 ? -23.604 -1.865 34.037 1.00 79.00 392 ILE A O 1
ATOM 2985 N N . ARG A 1 393 ? -25.835 -1.697 34.120 1.00 85.81 393 ARG A N 1
ATOM 2986 C CA . ARG A 1 393 ? -26.074 -2.388 32.849 1.00 85.81 393 ARG A CA 1
ATOM 2987 C C . ARG A 1 393 ? -27.198 -1.702 32.095 1.00 85.81 393 ARG A C 1
ATOM 2989 O O . ARG A 1 393 ? -28.264 -1.467 32.662 1.00 85.81 393 ARG A O 1
ATOM 2996 N N . HIS A 1 394 ? -26.950 -1.405 30.827 1.00 89.31 394 HIS A N 1
ATOM 2997 C CA . HIS A 1 394 ? -27.893 -0.766 29.921 1.00 89.31 394 HIS A CA 1
ATOM 2998 C C . HIS A 1 394 ? -28.047 -1.592 28.639 1.00 89.31 394 HIS A C 1
ATOM 3000 O O . HIS A 1 394 ? -27.141 -2.312 28.217 1.00 89.31 394 HIS A O 1
ATOM 3006 N N . THR A 1 395 ? -29.205 -1.478 27.994 1.00 91.12 395 THR A N 1
ATOM 3007 C CA . THR A 1 395 ? -29.470 -2.137 26.710 1.00 91.12 395 THR A CA 1
ATOM 3008 C C . THR A 1 395 ? -30.110 -1.162 25.733 1.00 91.12 395 THR A C 1
ATOM 3010 O O . THR A 1 395 ? -31.186 -0.636 26.003 1.00 91.12 395 THR A O 1
ATOM 3013 N N . LEU A 1 396 ? -29.488 -0.967 24.571 1.00 92.12 396 LEU A N 1
ATOM 3014 C CA . LEU A 1 396 ? -30.076 -0.259 23.436 1.00 92.12 396 LEU A CA 1
ATOM 3015 C C . LEU A 1 396 ? -30.758 -1.264 22.509 1.00 92.12 396 LEU A C 1
ATOM 3017 O O . LEU A 1 396 ? -30.113 -2.106 21.889 1.00 92.12 396 LEU A O 1
ATOM 3021 N N . VAL A 1 397 ? -32.074 -1.178 22.380 1.00 92.69 397 VAL A N 1
ATOM 3022 C CA . VAL A 1 397 ? -32.845 -2.005 21.451 1.00 92.69 397 VAL A CA 1
ATOM 3023 C C . VAL A 1 397 ? -32.990 -1.264 20.132 1.00 92.69 397 VAL A C 1
ATOM 3025 O O . VAL A 1 397 ? -33.635 -0.219 20.089 1.00 92.69 397 VAL A O 1
ATOM 3028 N N . LYS A 1 398 ? -32.443 -1.820 19.049 1.00 90.19 398 LYS A N 1
ATOM 3029 C CA . LYS A 1 398 ? -32.704 -1.340 17.690 1.00 90.19 398 LYS A CA 1
ATOM 3030 C C . LYS A 1 398 ? -34.086 -1.805 17.233 1.00 90.19 398 LYS A C 1
ATOM 3032 O O . LYS A 1 398 ? -34.382 -2.999 17.267 1.00 90.19 398 LYS A O 1
ATOM 3037 N N . THR A 1 399 ? -34.929 -0.884 16.779 1.00 86.56 399 THR A N 1
ATOM 3038 C CA . THR A 1 399 ? -36.259 -1.199 16.246 1.00 86.56 399 THR A CA 1
ATOM 3039 C C . THR A 1 399 ? -36.207 -1.542 14.753 1.00 86.56 399 THR A C 1
ATOM 3041 O O . THR A 1 399 ? -35.255 -1.210 14.042 1.00 86.56 399 THR A O 1
ATOM 3044 N N . ALA A 1 400 ? -37.283 -2.146 14.241 1.00 78.62 400 ALA A N 1
ATOM 3045 C CA . ALA A 1 400 ? -37.456 -2.384 12.806 1.00 78.62 400 ALA A CA 1
ATOM 3046 C C . ALA A 1 400 ? -37.535 -1.089 11.964 1.00 78.62 400 ALA A C 1
ATOM 3048 O O . ALA A 1 400 ? -37.330 -1.150 10.757 1.00 78.62 400 ALA A O 1
ATOM 3049 N N . ALA A 1 401 ? -37.794 0.069 12.587 1.00 73.56 401 ALA A N 1
ATOM 3050 C CA . ALA A 1 401 ? -37.781 1.387 11.946 1.00 73.56 401 ALA A CA 1
ATOM 3051 C C . ALA A 1 401 ? -36.397 2.072 11.999 1.00 73.56 401 ALA A C 1
ATOM 3053 O O . ALA A 1 401 ? -36.272 3.250 11.683 1.00 73.56 401 ALA A O 1
ATOM 3054 N N . GLY A 1 402 ? -35.351 1.368 12.449 1.00 76.19 402 GLY A N 1
ATOM 3055 C CA . GLY A 1 402 ? -33.981 1.887 12.521 1.00 76.19 402 GLY A CA 1
ATOM 3056 C C . GLY A 1 402 ? -33.672 2.770 13.737 1.00 76.19 402 GLY A C 1
ATOM 3057 O O . GLY A 1 402 ? -32.492 3.002 13.999 1.00 76.19 402 GLY A O 1
ATOM 3058 N N . THR A 1 403 ? -34.693 3.199 14.487 1.00 87.00 403 THR A N 1
ATOM 3059 C CA . THR A 1 403 ? -34.575 3.899 15.778 1.00 87.00 403 THR A CA 1
ATOM 3060 C C . THR A 1 403 ? -34.035 2.993 16.887 1.00 87.00 403 THR A C 1
ATOM 3062 O O . THR A 1 403 ? -34.011 1.768 16.750 1.00 87.00 403 THR A O 1
ATOM 3065 N N . TYR A 1 404 ? -33.618 3.590 18.002 1.00 90.75 404 TYR A N 1
ATOM 3066 C CA . TYR A 1 404 ? -33.091 2.911 19.183 1.00 90.75 404 TYR A CA 1
ATOM 3067 C C . TYR A 1 404 ? -33.861 3.337 20.438 1.00 90.75 404 TYR A C 1
ATOM 3069 O O . TYR A 1 404 ? -34.291 4.481 20.553 1.00 90.75 404 TYR A O 1
ATOM 3077 N N . GLN A 1 405 ? -34.024 2.420 21.390 1.00 94.00 405 GLN A N 1
ATOM 3078 C CA . GLN A 1 405 ? -34.603 2.703 22.705 1.00 94.00 405 GLN A CA 1
ATOM 3079 C C . GLN A 1 405 ? -33.706 2.126 23.801 1.00 94.00 405 GLN A C 1
ATOM 3081 O O . GLN A 1 405 ? -33.328 0.955 23.733 1.00 94.00 405 GLN A O 1
ATOM 3086 N N . ALA A 1 406 ? -33.369 2.935 24.801 1.00 92.19 406 ALA A N 1
ATOM 3087 C CA . ALA A 1 406 ? -32.556 2.545 25.945 1.00 92.19 406 ALA A CA 1
ATOM 3088 C C . ALA A 1 406 ? -33.404 1.910 27.059 1.00 92.19 406 ALA A C 1
ATOM 3090 O O . ALA A 1 406 ? -34.527 2.338 27.335 1.00 92.19 406 ALA A O 1
ATOM 3091 N N . PHE A 1 407 ? -32.836 0.907 27.722 1.00 92.69 407 PHE A N 1
ATOM 3092 C CA . PHE A 1 407 ? -33.412 0.183 28.854 1.00 92.69 407 PHE A CA 1
ATOM 3093 C C . PHE A 1 407 ? -32.374 0.021 29.968 1.00 92.69 407 PHE A C 1
ATOM 3095 O O . PHE A 1 407 ? -31.178 -0.103 29.688 1.00 92.69 407 PHE A O 1
ATOM 3102 N N . ASP A 1 408 ? -32.838 -0.027 31.216 1.00 89.62 408 ASP A N 1
ATOM 3103 C CA . ASP A 1 408 ? -32.016 -0.397 32.371 1.00 89.62 408 ASP A CA 1
ATOM 3104 C C . ASP A 1 408 ? -31.836 -1.924 32.517 1.00 89.62 408 ASP A C 1
ATOM 3106 O O . ASP A 1 408 ? -32.400 -2.735 31.772 1.00 89.62 408 ASP A O 1
ATOM 3110 N N . GLY A 1 409 ? -31.015 -2.325 33.491 1.00 84.62 409 GLY A N 1
ATOM 3111 C CA . GLY A 1 409 ? -30.724 -3.726 33.803 1.00 84.62 409 GLY A CA 1
ATOM 3112 C C . GLY A 1 409 ? -31.916 -4.539 34.328 1.00 84.62 409 GLY A C 1
ATOM 3113 O O . GLY A 1 409 ? -31.814 -5.761 34.391 1.00 84.62 409 GLY A O 1
ATOM 3114 N N . GLU A 1 410 ? -33.043 -3.900 34.668 1.00 87.19 410 GLU A N 1
ATOM 3115 C CA . GLU A 1 410 ? -34.307 -4.578 34.997 1.00 87.19 410 GLU A CA 1
ATOM 3116 C C . GLU A 1 410 ? -35.242 -4.696 33.774 1.00 87.19 410 GLU A C 1
ATOM 3118 O O . GLU A 1 410 ? -36.291 -5.340 33.846 1.00 87.19 410 GLU A O 1
ATOM 3123 N N . GLY A 1 411 ? -34.864 -4.114 32.629 1.00 89.06 411 GLY A N 1
ATOM 3124 C CA . GLY A 1 411 ? -35.645 -4.133 31.392 1.00 89.06 411 GLY A CA 1
ATOM 3125 C C . GLY A 1 411 ? -36.745 -3.075 31.333 1.00 89.06 411 GLY A C 1
ATOM 3126 O O . GLY A 1 411 ? -37.679 -3.201 30.536 1.00 89.06 411 GLY A O 1
ATOM 3127 N N . LYS A 1 412 ? -36.651 -2.021 32.147 1.00 92.50 412 LYS A N 1
ATOM 3128 C CA . LYS A 1 412 ? -37.542 -0.858 32.091 1.00 92.50 412 LYS A CA 1
ATOM 3129 C C . LYS A 1 412 ? -36.974 0.182 31.104 1.00 92.50 412 LYS A C 1
ATOM 3131 O O . LYS A 1 412 ? -35.769 0.429 31.107 1.00 92.50 412 LYS A O 1
ATOM 3136 N N . PRO A 1 413 ? -37.811 0.797 30.245 1.00 92.75 413 PRO A N 1
ATOM 3137 C CA . PRO A 1 413 ? -37.353 1.790 29.276 1.00 92.75 413 PRO A CA 1
ATOM 3138 C C . PRO A 1 413 ? -36.921 3.096 29.958 1.00 92.75 413 PRO A C 1
ATOM 3140 O O . PRO A 1 413 ? -37.574 3.564 30.896 1.00 92.75 413 PRO A O 1
ATOM 3143 N N . LEU A 1 414 ? -35.842 3.687 29.446 1.00 89.06 414 LEU A N 1
ATOM 3144 C CA . LEU A 1 414 ? -35.266 4.958 29.896 1.00 89.06 414 LEU A CA 1
ATOM 3145 C C . LEU A 1 414 ? -35.729 6.148 29.037 1.00 89.06 414 LEU A C 1
ATOM 3147 O O . LEU A 1 414 ? -35.920 7.237 29.572 1.00 89.06 414 LEU A O 1
ATOM 3151 N N . ASN A 1 415 ? -35.967 5.929 27.740 1.00 89.56 415 ASN A N 1
ATOM 3152 C CA . ASN A 1 415 ? -36.489 6.920 26.791 1.00 89.56 415 ASN A CA 1
ATOM 3153 C C . ASN A 1 415 ? -37.549 6.313 25.845 1.00 89.56 415 ASN A C 1
ATOM 3155 O O . ASN A 1 415 ? -37.982 5.166 26.022 1.00 89.56 415 ASN A O 1
ATOM 3159 N N . HIS A 1 416 ? -37.990 7.080 24.844 1.00 89.00 416 HIS A N 1
ATOM 3160 C CA . HIS A 1 416 ? -38.792 6.572 23.728 1.00 89.00 416 HIS A CA 1
ATOM 3161 C C . HIS A 1 416 ? -37.890 6.063 22.584 1.00 89.00 416 HIS A C 1
ATOM 3163 O O . HIS A 1 416 ? -36.670 6.088 22.682 1.00 89.00 416 HIS A O 1
ATOM 3169 N N . ALA A 1 417 ? -38.470 5.511 21.514 1.00 88.00 417 ALA A N 1
ATOM 3170 C CA . ALA A 1 417 ? -37.680 5.024 20.380 1.00 88.00 417 ALA A CA 1
ATOM 3171 C C . ALA A 1 417 ? -37.275 6.195 19.464 1.00 88.00 417 ALA A C 1
ATOM 3173 O O . ALA A 1 417 ? -38.100 6.702 18.705 1.00 88.00 417 ALA A O 1
ATOM 3174 N N . GLU A 1 418 ? -36.010 6.598 19.544 1.00 87.94 418 GLU A N 1
ATOM 3175 C CA . GLU A 1 418 ? -35.437 7.833 18.981 1.00 87.94 418 GLU A CA 1
ATOM 3176 C C . GLU A 1 418 ? -34.243 7.505 18.057 1.00 87.94 418 GLU A C 1
ATOM 3178 O O . GLU A 1 418 ? -34.003 6.339 17.731 1.00 87.94 418 GLU A O 1
ATOM 3183 N N . ASP A 1 419 ? -33.491 8.492 17.567 1.00 85.44 419 ASP A N 1
ATOM 3184 C CA . ASP A 1 419 ? -32.242 8.205 16.851 1.00 85.44 419 ASP A CA 1
ATOM 3185 C C . ASP A 1 419 ? -31.159 7.635 17.794 1.00 85.44 419 ASP A C 1
ATOM 3187 O O . ASP A 1 419 ? -31.304 7.613 19.018 1.00 85.44 419 ASP A O 1
ATOM 3191 N N . PHE A 1 420 ? -30.053 7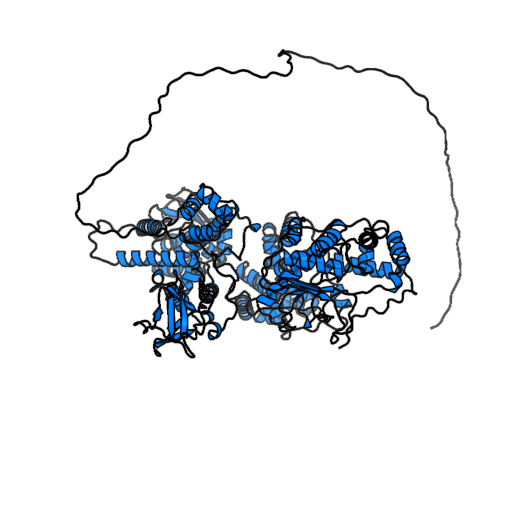.151 17.223 1.00 86.94 420 PHE A N 1
ATOM 3192 C CA . PHE A 1 420 ? -28.980 6.531 18.003 1.00 86.94 420 PHE A CA 1
ATOM 3193 C C . PHE A 1 420 ? -28.346 7.481 19.030 1.00 86.94 420 PHE A C 1
ATOM 3195 O O . PHE A 1 420 ? -28.031 7.038 20.131 1.00 86.94 420 PHE A O 1
ATOM 3202 N N . TYR A 1 421 ? -28.145 8.757 18.689 1.00 87.12 421 TYR A N 1
ATOM 3203 C CA . TYR A 1 421 ? -27.447 9.713 19.545 1.00 87.12 421 TYR A CA 1
ATOM 3204 C C . TYR A 1 421 ? -28.329 10.190 20.702 1.00 87.12 421 TYR A C 1
ATOM 3206 O O . TYR A 1 421 ? -27.847 10.231 21.833 1.00 87.12 421 TYR A O 1
ATOM 3214 N N . ASN A 1 422 ? -29.617 10.460 20.464 1.00 87.38 422 ASN A N 1
ATOM 3215 C CA . ASN A 1 422 ? -30.563 10.695 21.560 1.00 87.38 422 ASN A CA 1
ATOM 3216 C C . ASN A 1 422 ? -30.689 9.448 22.460 1.00 87.38 422 ASN A C 1
ATOM 3218 O O . ASN A 1 422 ? -30.582 9.560 23.679 1.00 87.38 422 ASN A O 1
ATOM 3222 N N . ALA A 1 423 ? -30.808 8.241 21.892 1.00 89.00 423 ALA A N 1
ATOM 3223 C CA . ALA A 1 423 ? -30.964 7.021 22.689 1.00 89.00 423 ALA A CA 1
ATOM 3224 C C . ALA A 1 423 ? -29.716 6.639 23.510 1.00 89.00 423 ALA A C 1
ATOM 3226 O O . ALA A 1 423 ? -29.843 6.283 24.683 1.00 89.00 423 ALA A O 1
ATOM 3227 N N . ILE A 1 424 ? -28.505 6.718 22.940 1.00 86.50 424 ILE A N 1
ATOM 3228 C CA . ILE A 1 424 ? -27.273 6.362 23.665 1.00 86.50 424 ILE A CA 1
ATOM 3229 C C . ILE A 1 424 ? -26.979 7.334 24.811 1.00 86.50 424 ILE A C 1
ATOM 3231 O O . ILE A 1 424 ? -26.456 6.890 25.832 1.00 86.50 424 ILE A O 1
ATOM 3235 N N . MET A 1 425 ? -27.377 8.610 24.713 1.00 83.38 425 MET A N 1
ATOM 3236 C CA . MET A 1 425 ? -27.214 9.582 25.804 1.00 83.38 425 MET A CA 1
ATOM 3237 C C . MET A 1 425 ? -27.816 9.076 27.122 1.00 83.38 425 MET A C 1
ATOM 3239 O O . MET A 1 425 ? -27.177 9.211 28.161 1.00 83.38 425 MET A O 1
ATOM 3243 N N . TYR A 1 426 ? -28.971 8.399 27.090 1.00 83.00 426 TYR A N 1
ATOM 3244 C CA . TYR A 1 426 ? -29.590 7.792 28.280 1.00 83.00 426 TYR A CA 1
ATOM 3245 C C . TYR A 1 426 ? -28.794 6.630 28.891 1.00 83.00 426 TYR A C 1
ATOM 3247 O O . TYR A 1 426 ? -29.051 6.260 30.034 1.00 83.00 426 TYR A O 1
ATOM 3255 N N . THR A 1 427 ? -27.823 6.070 28.165 1.00 80.50 427 THR A N 1
ATOM 3256 C CA . THR A 1 427 ? -26.918 5.018 28.657 1.00 80.50 427 THR A CA 1
ATOM 3257 C C . THR A 1 427 ? -25.559 5.540 29.133 1.00 80.50 427 THR A C 1
ATOM 3259 O O . THR A 1 427 ? 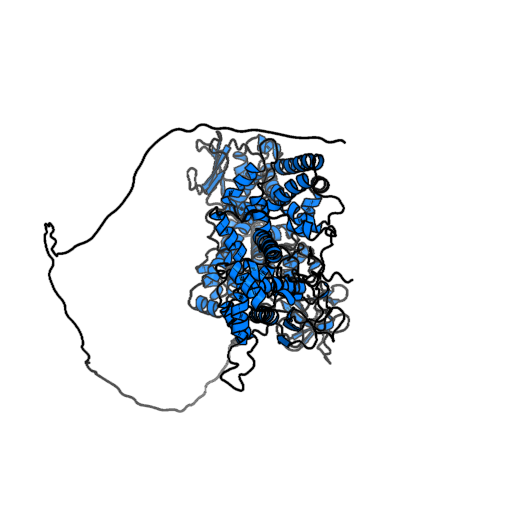-24.849 4.807 29.824 1.00 80.50 427 THR A O 1
ATOM 3262 N N . LEU A 1 428 ? -25.209 6.791 28.799 1.00 77.50 428 LEU A N 1
ATOM 3263 C CA . LEU A 1 428 ? -23.982 7.459 29.240 1.00 77.50 428 LEU A CA 1
ATOM 3264 C C . LEU A 1 428 ? -24.171 8.076 30.633 1.00 77.50 428 LEU A C 1
ATOM 3266 O O . LEU A 1 428 ? -25.146 8.797 30.872 1.00 77.50 428 LEU A O 1
ATOM 3270 N N . GLY A 1 429 ? -23.216 7.812 31.528 1.00 73.12 429 GLY A N 1
ATOM 3271 C CA . GLY A 1 429 ? -23.166 8.391 32.873 1.00 73.12 429 GLY A CA 1
ATOM 3272 C C . GLY A 1 429 ? -22.749 9.865 32.885 1.00 73.12 429 GLY A C 1
ATOM 3273 O O . GLY A 1 429 ? -22.167 10.369 31.922 1.00 73.12 429 GLY A O 1
ATOM 3274 N N . ASP A 1 430 ? -23.052 10.541 33.991 1.00 73.06 430 ASP A N 1
ATOM 3275 C CA . ASP A 1 430 ? -22.974 12.001 34.126 1.00 73.06 430 ASP A CA 1
ATOM 3276 C C . ASP A 1 430 ? -21.558 12.558 33.894 1.00 73.06 430 ASP A C 1
ATOM 3278 O O . ASP A 1 430 ? -21.419 13.625 33.292 1.00 73.06 430 ASP A O 1
ATOM 3282 N N . ASP A 1 431 ? -20.512 11.818 34.284 1.00 69.62 431 ASP A N 1
ATOM 3283 C CA . ASP A 1 431 ? -19.104 12.181 34.059 1.00 69.62 431 ASP A CA 1
ATOM 3284 C C . ASP A 1 431 ? -18.787 12.337 32.561 1.00 69.62 431 ASP A C 1
ATOM 3286 O O . ASP A 1 431 ? -18.209 13.336 32.131 1.00 69.62 431 ASP A O 1
ATOM 3290 N N . VAL A 1 432 ? -19.254 11.387 31.740 1.00 71.50 432 VAL A N 1
ATOM 3291 C CA . VAL A 1 432 ? -19.045 11.374 30.282 1.00 71.50 432 VAL A CA 1
ATOM 3292 C C . VAL A 1 432 ? -19.766 12.553 29.626 1.00 71.50 432 VAL A C 1
ATOM 3294 O O . VAL A 1 432 ? -19.243 13.181 28.706 1.00 71.50 432 VAL A O 1
ATOM 3297 N N . ARG A 1 433 ? -20.963 12.899 30.123 1.00 75.69 433 ARG A N 1
ATOM 3298 C CA . ARG A 1 433 ? -21.729 14.065 29.651 1.00 75.69 433 ARG A CA 1
ATOM 3299 C C . ARG A 1 433 ? -21.021 15.370 30.005 1.00 75.69 433 ARG A C 1
ATOM 3301 O O . ARG A 1 433 ? -20.908 16.244 29.146 1.00 75.69 433 ARG A O 1
ATOM 3308 N N . HIS A 1 434 ? -20.492 15.477 31.225 1.00 75.81 434 HIS A N 1
ATOM 3309 C CA . HIS A 1 434 ? -19.713 16.631 31.673 1.00 75.81 434 HIS A CA 1
ATOM 3310 C C . HIS A 1 434 ? -18.440 16.820 30.840 1.00 75.81 434 HIS A C 1
ATOM 3312 O O . HIS A 1 434 ? -18.177 17.936 30.387 1.00 75.81 434 HIS A O 1
ATOM 3318 N N . GLU A 1 435 ? -17.686 15.753 30.562 1.00 71.88 435 GLU A N 1
ATOM 3319 C CA . GLU A 1 435 ? -16.461 15.836 29.756 1.00 71.88 435 GLU A CA 1
ATOM 3320 C C . GLU A 1 435 ? -16.754 16.168 28.278 1.00 71.88 435 GLU A C 1
ATOM 3322 O O . GLU A 1 435 ? -16.087 17.016 27.682 1.00 71.88 435 GLU A O 1
ATOM 3327 N N . LEU A 1 436 ? -17.838 15.624 27.710 1.00 73.62 436 LEU A N 1
ATOM 3328 C CA . LEU A 1 436 ? -18.387 16.039 26.406 1.00 73.62 436 LEU A CA 1
ATOM 3329 C C . LEU A 1 436 ? -18.994 17.461 26.409 1.00 73.62 436 LEU A C 1
ATOM 3331 O O . LEU A 1 436 ? -19.402 17.964 25.357 1.00 73.62 436 LEU A O 1
ATOM 3335 N N . SER A 1 437 ? -19.071 18.129 27.566 1.00 76.94 437 SER A N 1
ATOM 3336 C CA . SER A 1 437 ? -19.737 19.426 27.757 1.00 76.94 437 SER A CA 1
ATOM 3337 C C . SER A 1 437 ? -21.208 19.432 27.302 1.00 76.94 437 SER A C 1
ATOM 3339 O O . SER A 1 437 ? -21.696 20.414 26.725 1.00 76.94 437 SER A O 1
ATOM 3341 N N . ILE A 1 438 ? -21.927 18.332 27.536 1.00 75.50 438 ILE A N 1
ATOM 3342 C CA . ILE A 1 438 ? -23.354 18.150 27.245 1.00 75.50 438 ILE A CA 1
ATOM 3343 C C . ILE A 1 438 ? -24.166 18.356 28.540 1.00 75.50 438 ILE A C 1
ATOM 3345 O O . ILE A 1 438 ? -23.971 17.596 29.483 1.00 75.50 438 ILE A O 1
ATOM 3349 N N . PRO A 1 439 ? -25.076 19.352 28.603 1.00 68.44 439 PRO A N 1
ATOM 3350 C CA . PRO A 1 439 ? -25.997 19.518 29.731 1.00 68.44 439 PRO A CA 1
ATOM 3351 C C . PRO A 1 439 ? -26.915 18.310 29.957 1.00 68.44 439 PRO A C 1
ATOM 3353 O O . PRO A 1 439 ? -27.314 17.639 29.004 1.00 68.44 439 PRO A O 1
ATOM 3356 N N . ASP A 1 440 ? -27.320 18.095 31.208 1.00 63.53 440 ASP A N 1
ATOM 3357 C CA . ASP A 1 440 ? -28.173 16.968 31.615 1.00 63.53 440 ASP A CA 1
ATOM 3358 C C . ASP A 1 440 ? -29.557 16.970 30.933 1.00 63.53 440 ASP A C 1
ATOM 3360 O O . ASP A 1 440 ? -30.162 15.914 30.748 1.00 63.53 440 ASP A O 1
ATOM 3364 N N . ASP A 1 441 ? -30.039 18.151 30.528 1.00 64.31 441 ASP A N 1
ATOM 3365 C CA . ASP A 1 441 ? -31.328 18.412 29.877 1.00 64.31 441 ASP A CA 1
ATOM 3366 C C . ASP A 1 441 ? -31.219 18.725 28.368 1.00 64.31 441 ASP A C 1
ATOM 3368 O O . ASP A 1 441 ? -32.185 19.179 27.754 1.00 64.31 441 ASP A O 1
ATOM 3372 N N . ALA A 1 442 ? -30.059 18.485 27.743 1.00 65.19 442 ALA A N 1
ATOM 3373 C CA . ALA A 1 442 ? -29.737 19.026 26.418 1.00 65.19 442 ALA A CA 1
ATOM 3374 C C . ALA A 1 442 ? -30.589 18.514 25.236 1.00 65.19 442 ALA A C 1
ATOM 3376 O O . ALA A 1 442 ? -30.621 19.182 24.199 1.00 65.19 442 ALA A O 1
ATOM 3377 N N . GLY A 1 443 ? -31.225 17.340 25.351 1.00 75.44 443 GLY A N 1
ATOM 3378 C CA . GLY A 1 443 ? -31.991 16.704 24.267 1.00 75.44 443 GLY A CA 1
ATOM 3379 C C . GLY A 1 443 ? -31.214 16.648 22.945 1.00 75.44 443 GLY A C 1
ATOM 3380 O O . GLY A 1 443 ? -30.026 16.311 22.932 1.00 75.44 443 GLY A O 1
ATOM 3381 N N . ASP A 1 444 ? -31.849 17.089 21.856 1.00 78.38 444 ASP A N 1
ATOM 3382 C CA . ASP A 1 444 ? -31.250 17.155 20.514 1.00 78.38 444 ASP A CA 1
ATOM 3383 C C . ASP A 1 444 ? -29.926 17.942 20.469 1.00 78.38 444 ASP A C 1
ATOM 3385 O O . ASP A 1 444 ? -29.027 17.596 19.710 1.00 78.38 444 ASP A O 1
ATOM 3389 N N . VAL A 1 445 ? -29.740 18.962 21.320 1.00 81.31 445 VAL A N 1
ATOM 3390 C CA . VAL A 1 445 ? -28.477 19.729 21.398 1.00 81.31 445 VAL A CA 1
ATOM 3391 C C . VAL A 1 445 ? -27.342 18.883 21.996 1.00 81.31 445 VAL A C 1
ATOM 3393 O O . VAL A 1 445 ? -26.165 19.119 21.713 1.00 81.31 445 VAL A O 1
ATOM 3396 N N . GLY A 1 446 ? -27.676 17.884 22.816 1.00 80.62 446 GLY A N 1
ATOM 3397 C CA . GLY A 1 446 ? -26.749 16.857 23.286 1.00 80.62 446 GLY A CA 1
ATOM 3398 C C . GLY A 1 446 ? -26.431 15.838 22.195 1.00 80.62 446 GLY A C 1
ATOM 3399 O O . GLY A 1 446 ? -25.256 15.558 21.955 1.00 80.62 446 GLY A O 1
ATOM 3400 N N . ALA A 1 447 ? -27.453 15.363 21.479 1.00 83.88 447 ALA A N 1
ATOM 3401 C CA . ALA A 1 447 ? -27.290 14.461 20.340 1.00 83.88 447 ALA A CA 1
ATOM 3402 C C . ALA A 1 447 ? -26.423 15.081 19.224 1.00 83.88 447 ALA A C 1
ATOM 3404 O O . ALA A 1 447 ? -25.497 14.432 18.742 1.00 83.88 447 ALA A O 1
ATOM 3405 N N . ASP A 1 448 ? -26.630 16.357 18.880 1.00 85.25 448 ASP A N 1
ATOM 3406 C CA . ASP A 1 448 ? -25.812 17.103 17.911 1.00 85.25 448 ASP A CA 1
ATOM 3407 C C . ASP A 1 448 ? -24.350 17.248 18.362 1.00 85.25 448 ASP A C 1
ATOM 3409 O O . ASP A 1 448 ? -23.427 17.078 17.558 1.00 85.25 448 ASP A O 1
ATOM 3413 N N . LYS A 1 449 ? -24.111 17.532 19.652 1.00 85.88 449 LYS A N 1
ATOM 3414 C CA . LYS A 1 449 ? -22.754 17.600 20.226 1.00 85.88 449 LYS A CA 1
ATOM 3415 C C . LYS A 1 449 ? -22.045 16.252 20.150 1.00 85.88 449 LYS A C 1
ATOM 3417 O O . LYS A 1 449 ? -20.911 16.201 19.678 1.00 85.88 449 LYS A O 1
ATOM 3422 N N . LEU A 1 450 ? -22.713 15.180 20.571 1.00 86.12 450 LEU A N 1
ATOM 3423 C CA . LEU A 1 450 ? -22.188 13.816 20.529 1.00 86.12 450 LEU A CA 1
ATOM 3424 C C . LEU A 1 450 ? -21.913 13.375 19.082 1.00 86.12 450 LEU A C 1
ATOM 3426 O O . LEU A 1 450 ? -20.824 12.897 18.771 1.00 86.12 450 LEU A O 1
ATOM 3430 N N . SER A 1 451 ? -22.859 13.630 18.178 1.00 88.19 451 SER A N 1
ATOM 3431 C CA . SER A 1 451 ? -22.743 13.370 16.741 1.00 88.19 451 SER A CA 1
ATOM 3432 C C . SER A 1 451 ? -21.558 14.101 16.122 1.00 88.19 451 SER A C 1
ATOM 3434 O O . SER A 1 451 ? -20.735 13.494 15.435 1.00 88.19 451 SER A O 1
ATOM 3436 N N . LYS A 1 452 ? -21.395 15.394 16.422 1.00 88.31 452 LYS A N 1
ATOM 3437 C CA . LYS A 1 452 ? -20.223 16.166 16.005 1.00 88.31 452 LYS A CA 1
ATOM 3438 C C . LYS A 1 452 ? -18.924 15.593 16.586 1.00 88.31 452 LYS A C 1
ATOM 3440 O O . LYS A 1 452 ? -17.961 15.442 15.840 1.00 88.31 452 LYS A O 1
ATOM 3445 N N . TRP A 1 453 ? -18.890 15.256 17.874 1.00 86.50 453 TRP A N 1
ATOM 3446 C CA . TRP A 1 453 ? -17.694 14.727 18.534 1.00 86.50 453 TRP A CA 1
ATOM 3447 C C . TRP A 1 453 ? -17.236 13.398 17.912 1.00 86.50 453 TRP A C 1
ATOM 3449 O O . TRP A 1 453 ? -16.057 13.270 17.579 1.00 86.50 453 TRP A O 1
ATOM 3459 N N . VAL A 1 454 ? -18.168 12.469 17.649 1.00 88.38 454 VAL A N 1
ATOM 3460 C CA . VAL A 1 454 ? -17.901 11.185 16.967 1.00 88.38 454 VAL A CA 1
ATOM 3461 C C . VAL A 1 454 ? -17.463 11.404 15.513 1.00 88.38 454 VAL A C 1
ATOM 3463 O O . VAL A 1 454 ? -16.546 10.738 15.043 1.00 88.38 454 VAL A O 1
ATOM 3466 N N . ARG A 1 455 ? -18.062 12.366 14.794 1.00 88.94 455 ARG A N 1
ATOM 3467 C CA . ARG A 1 455 ? -17.663 12.743 13.419 1.00 88.94 455 ARG A CA 1
ATOM 3468 C C . ARG A 1 455 ? -16.267 13.368 13.328 1.00 88.94 455 ARG A C 1
ATOM 3470 O O . ARG A 1 455 ? -15.673 13.322 12.252 1.00 88.94 455 ARG A O 1
ATOM 3477 N N . GLU A 1 456 ? -15.780 13.978 14.407 1.00 83.31 456 GLU A N 1
ATOM 3478 C CA . GLU A 1 456 ? -14.440 14.573 14.516 1.00 83.31 456 GLU A CA 1
ATOM 3479 C C . GLU A 1 456 ? -13.369 13.574 14.988 1.00 83.31 456 GLU A C 1
ATOM 3481 O O . GLU A 1 456 ? -12.191 13.793 14.717 1.00 83.31 456 GLU A O 1
ATOM 3486 N N . ARG A 1 457 ? -13.758 12.507 15.702 1.00 82.69 457 ARG A N 1
ATOM 3487 C CA . ARG A 1 457 ? -12.850 11.539 16.351 1.00 82.69 457 ARG A CA 1
ATOM 3488 C C . ARG A 1 457 ? -13.216 10.062 16.088 1.00 82.69 457 ARG A C 1
ATOM 3490 O O . ARG A 1 457 ? -13.160 9.275 17.024 1.00 82.69 457 ARG A O 1
ATOM 3497 N N . PRO A 1 458 ? -13.629 9.635 14.878 1.00 81.56 458 PRO A N 1
ATOM 3498 C CA . PRO A 1 458 ? -13.974 8.232 14.660 1.00 81.56 458 PRO A CA 1
ATOM 3499 C C . PRO A 1 458 ? -12.729 7.347 14.806 1.00 81.56 458 PRO A C 1
ATOM 3501 O O . PRO A 1 458 ? -11.669 7.711 14.286 1.00 81.56 458 PRO A O 1
ATOM 3504 N N . ILE A 1 459 ? -12.854 6.156 15.415 1.00 76.81 459 ILE A N 1
ATOM 3505 C CA . ILE A 1 459 ? -11.742 5.185 15.404 1.00 76.81 459 ILE A CA 1
ATOM 3506 C C . ILE A 1 459 ? -11.240 4.962 13.968 1.00 76.81 459 ILE A C 1
ATOM 3508 O O . ILE A 1 459 ? -12.055 4.927 13.041 1.00 76.81 459 ILE A O 1
ATOM 3512 N N . PRO A 1 460 ? -9.927 4.783 13.740 1.00 69.06 460 PRO A N 1
ATOM 3513 C CA . PRO A 1 460 ? -9.389 4.539 12.404 1.00 69.06 460 PRO A CA 1
ATOM 3514 C C . PRO A 1 460 ? -9.936 3.271 11.729 1.00 69.06 460 PRO A C 1
ATOM 3516 O O . PRO A 1 460 ? -10.290 2.291 12.385 1.00 69.06 460 PRO A O 1
ATOM 3519 N N . ARG A 1 461 ? -9.933 3.245 10.386 1.00 78.62 461 ARG A N 1
ATOM 3520 C CA . ARG A 1 461 ? -10.568 2.167 9.594 1.00 78.62 461 ARG A CA 1
ATOM 3521 C C . ARG A 1 461 ? -10.032 0.766 9.908 1.00 78.62 461 ARG A C 1
ATOM 3523 O O . ARG A 1 461 ? -10.778 -0.191 9.755 1.00 78.62 461 ARG A O 1
ATOM 3530 N N . TYR A 1 462 ? -8.773 0.634 10.333 1.00 61.94 462 TYR A N 1
ATOM 3531 C CA . TYR A 1 462 ? -8.205 -0.655 10.746 1.00 61.94 462 TYR A CA 1
ATOM 3532 C C . TYR A 1 462 ? -8.696 -1.078 12.144 1.00 61.94 462 TYR A C 1
ATOM 3534 O O . TYR A 1 462 ? -9.085 -2.227 12.300 1.00 61.94 462 TYR A O 1
ATOM 3542 N N . ARG A 1 463 ? -8.826 -0.156 13.116 1.00 63.69 463 ARG A N 1
ATOM 3543 C CA . ARG A 1 463 ? -9.449 -0.451 14.423 1.00 63.69 463 ARG A CA 1
ATOM 3544 C C . ARG A 1 463 ? -10.887 -0.922 14.277 1.00 63.69 463 ARG A C 1
ATOM 3546 O O . ARG A 1 463 ? -11.331 -1.787 15.021 1.00 63.69 463 ARG A O 1
ATOM 3553 N N . LEU A 1 464 ? -11.610 -0.379 13.296 1.00 78.00 464 LEU A N 1
ATOM 3554 C CA . LEU A 1 464 ? -12.954 -0.854 12.998 1.00 78.00 464 LEU A CA 1
ATOM 3555 C C . LEU A 1 464 ? -12.945 -2.303 12.468 1.00 78.00 464 LEU A C 1
ATOM 3557 O O . LEU A 1 464 ? -13.854 -3.054 12.803 1.00 78.00 464 LEU A O 1
ATOM 3561 N N . LEU A 1 465 ? -11.928 -2.736 11.707 1.00 71.94 465 LEU A N 1
ATOM 3562 C CA . LEU A 1 465 ? -11.810 -4.144 11.290 1.00 71.94 465 LEU A CA 1
ATOM 3563 C C . LEU A 1 465 ? -11.663 -5.092 12.483 1.00 71.94 465 LEU A C 1
ATOM 3565 O O . LEU A 1 465 ? -12.330 -6.124 12.491 1.00 71.94 465 LEU A O 1
ATOM 3569 N N . ASP A 1 466 ? -10.864 -4.722 13.490 1.00 72.81 466 ASP A N 1
ATOM 3570 C CA . ASP A 1 466 ? -10.613 -5.542 14.688 1.00 72.81 466 ASP A CA 1
ATOM 3571 C C . ASP A 1 466 ? -11.905 -5.914 15.446 1.00 72.81 466 ASP A C 1
ATOM 3573 O O . ASP A 1 466 ? -11.966 -6.950 16.109 1.00 72.81 466 ASP A O 1
ATOM 3577 N N . VAL A 1 467 ? -12.944 -5.073 15.353 1.00 78.75 467 VAL A N 1
ATOM 3578 C CA . VAL A 1 467 ? -14.215 -5.222 16.086 1.00 78.75 467 VAL A CA 1
ATOM 3579 C C . VAL A 1 467 ? -15.396 -5.665 15.213 1.00 78.75 467 VAL A C 1
ATOM 3581 O O . VAL A 1 467 ? -16.479 -5.929 15.745 1.00 78.75 467 VAL A O 1
ATOM 3584 N N . LEU A 1 468 ? -15.237 -5.746 13.885 1.00 82.44 468 LEU A N 1
ATOM 3585 C CA . LEU A 1 468 ? -16.311 -6.120 12.956 1.00 82.44 468 LEU A CA 1
ATOM 3586 C C . LEU A 1 468 ? -16.545 -7.648 12.940 1.00 82.44 468 LEU A C 1
ATOM 3588 O O . LEU A 1 468 ? -15.679 -8.399 12.491 1.00 82.44 468 LEU A O 1
ATOM 3592 N N . PRO A 1 469 ? -17.730 -8.142 13.351 1.00 81.81 469 PRO A N 1
ATOM 3593 C CA . PRO A 1 469 ? -18.043 -9.566 13.319 1.00 81.81 469 PRO A CA 1
ATOM 3594 C C . PRO A 1 469 ? -18.298 -10.026 11.884 1.00 81.81 469 PRO A C 1
ATOM 3596 O O . PRO A 1 469 ? -18.713 -9.230 11.039 1.00 81.81 469 PRO A O 1
ATOM 3599 N N . GLU A 1 470 ? -18.131 -11.325 11.625 1.00 80.44 470 GLU A N 1
ATOM 3600 C CA . GLU A 1 470 ? -18.513 -11.963 10.353 1.00 80.44 470 GLU A CA 1
ATOM 3601 C C . GLU A 1 470 ? -17.840 -11.308 9.119 1.00 80.44 470 GLU A C 1
ATOM 3603 O O . GLU A 1 470 ? -18.429 -11.200 8.042 1.00 80.44 470 GLU A O 1
ATOM 3608 N N . LEU A 1 471 ? -16.599 -10.824 9.268 1.00 75.12 471 LEU A N 1
ATOM 3609 C CA . LEU A 1 471 ? -15.753 -10.465 8.126 1.00 75.12 471 LEU A CA 1
ATOM 3610 C C . LEU A 1 471 ? -15.412 -11.726 7.304 1.00 75.12 471 LEU A C 1
ATOM 3612 O O . LEU A 1 471 ? -15.231 -12.800 7.886 1.00 75.12 471 LEU A O 1
ATOM 3616 N N . PRO A 1 472 ? -15.317 -11.630 5.964 1.00 68.69 472 PRO A N 1
ATOM 3617 C CA . PRO A 1 472 ? -14.910 -12.764 5.144 1.00 68.69 472 PRO A CA 1
ATOM 3618 C C . PRO A 1 472 ? -13.464 -13.165 5.464 1.00 68.69 472 PRO A C 1
ATOM 3620 O O . PRO A 1 472 ? -12.633 -12.316 5.783 1.00 68.69 472 PRO A O 1
ATOM 3623 N N . ALA A 1 473 ? -13.154 -14.458 5.357 1.00 62.19 473 ALA A N 1
ATOM 3624 C CA . ALA A 1 473 ? -11.779 -14.933 5.473 1.00 62.19 473 ALA A CA 1
ATOM 3625 C C . ALA A 1 473 ? -10.952 -14.414 4.287 1.00 62.19 473 ALA A C 1
ATOM 3627 O O . ALA A 1 473 ? -11.375 -14.539 3.141 1.00 62.19 473 ALA A O 1
ATOM 3628 N N . ILE A 1 474 ? -9.786 -13.833 4.566 1.00 62.97 474 ILE A N 1
ATOM 3629 C CA . ILE A 1 474 ? -8.949 -13.172 3.563 1.00 62.97 474 ILE A CA 1
ATOM 3630 C C . ILE A 1 474 ? -7.668 -13.971 3.341 1.00 62.97 474 ILE A C 1
ATOM 3632 O O . ILE A 1 474 ? -6.895 -14.185 4.275 1.00 62.97 474 ILE A O 1
ATOM 3636 N N . ASP A 1 475 ? -7.406 -14.340 2.086 1.00 56.03 475 ASP A N 1
ATOM 3637 C CA . ASP A 1 475 ? -6.056 -14.694 1.658 1.00 56.03 475 ASP A CA 1
ATOM 3638 C C . ASP A 1 475 ? -5.280 -13.430 1.251 1.00 56.03 475 ASP A C 1
ATOM 3640 O O . ASP A 1 475 ? -5.637 -12.714 0.307 1.00 56.03 475 ASP A O 1
ATOM 3644 N N . LEU A 1 476 ? -4.194 -13.179 1.984 1.00 43.56 476 LEU A N 1
ATOM 3645 C CA . LEU A 1 476 ? -3.273 -12.071 1.753 1.00 43.56 476 LEU A CA 1
ATOM 3646 C C . LEU A 1 476 ? -2.431 -12.270 0.483 1.00 43.56 476 LEU A C 1
ATOM 3648 O O . LEU A 1 476 ? -2.035 -11.282 -0.129 1.00 43.56 476 LEU A O 1
ATOM 3652 N N . ALA A 1 477 ? -2.186 -13.514 0.051 1.00 44.31 477 ALA A N 1
ATOM 3653 C CA . ALA A 1 477 ? -1.413 -13.804 -1.159 1.00 44.31 477 ALA A CA 1
ATOM 3654 C C . ALA A 1 477 ? -2.171 -13.463 -2.457 1.00 44.31 477 ALA A C 1
ATOM 3656 O O . ALA A 1 477 ? -1.551 -13.307 -3.507 1.00 44.31 477 ALA A O 1
ATOM 3657 N N . THR A 1 478 ? -3.497 -13.294 -2.389 1.00 50.56 478 THR A N 1
ATOM 3658 C CA . THR A 1 478 ? -4.324 -12.839 -3.518 1.00 50.56 478 THR A CA 1
ATOM 3659 C C . THR A 1 478 ? -4.451 -11.299 -3.594 1.00 50.56 478 THR A C 1
ATOM 3661 O O . THR A 1 478 ? -5.093 -10.780 -4.509 1.00 50.56 478 THR A O 1
ATOM 3664 N N . PHE A 1 479 ? -3.848 -10.530 -2.674 1.00 46.47 479 PHE A N 1
ATOM 3665 C CA . PHE A 1 479 ? -3.828 -9.062 -2.759 1.00 46.47 479 PHE A CA 1
ATOM 3666 C C . PHE A 1 479 ? -2.773 -8.578 -3.767 1.00 46.47 479 PHE A C 1
ATOM 3668 O O . PHE A 1 479 ? -1.572 -8.669 -3.521 1.00 46.47 479 PHE A O 1
ATOM 3675 N N . ASP A 1 480 ? -3.227 -8.017 -4.888 1.00 48.59 480 ASP A N 1
ATOM 3676 C CA . ASP A 1 480 ? -2.371 -7.475 -5.949 1.00 48.59 480 ASP A CA 1
ATOM 3677 C C . ASP A 1 480 ? -2.665 -5.974 -6.166 1.00 48.59 480 ASP A C 1
ATOM 3679 O O . ASP A 1 480 ? -3.680 -5.631 -6.787 1.00 48.59 480 ASP A O 1
ATOM 3683 N N . PRO A 1 481 ? -1.795 -5.057 -5.694 1.00 47.66 481 PRO A N 1
ATOM 3684 C CA . PRO A 1 481 ? -1.987 -3.615 -5.846 1.00 47.66 481 PRO A CA 1
ATOM 3685 C C . PRO A 1 481 ? -1.798 -3.109 -7.286 1.00 47.66 481 PRO A C 1
ATOM 3687 O O . PRO A 1 481 ? -2.060 -1.940 -7.548 1.00 47.66 481 PRO A O 1
ATOM 3690 N N . THR A 1 482 ? -1.390 -3.945 -8.246 1.00 44.62 482 THR A N 1
ATOM 3691 C CA . THR A 1 482 ? -1.369 -3.546 -9.665 1.00 44.62 482 THR A CA 1
ATOM 3692 C C . THR A 1 482 ? -2.749 -3.660 -10.324 1.00 44.62 482 THR A C 1
ATOM 3694 O O . THR A 1 482 ? -3.016 -2.963 -11.303 1.00 44.62 482 THR A O 1
ATOM 3697 N N . VAL A 1 483 ? -3.661 -4.472 -9.761 1.00 48.69 483 VAL A N 1
ATOM 3698 C CA . VAL A 1 483 ? -5.029 -4.674 -10.288 1.00 48.69 483 VAL A CA 1
ATOM 3699 C C . VAL A 1 483 ? -6.152 -4.326 -9.301 1.00 48.69 483 VAL A C 1
ATOM 3701 O O . VAL A 1 483 ? -7.271 -4.049 -9.736 1.00 48.69 483 VAL A O 1
ATOM 3704 N N . MET A 1 484 ? -5.897 -4.293 -7.987 1.00 56.62 484 MET A N 1
ATOM 3705 C CA . MET A 1 484 ? -6.895 -3.966 -6.953 1.00 56.62 484 MET A CA 1
ATOM 3706 C C . MET A 1 484 ? -7.226 -2.467 -6.866 1.00 56.62 484 MET A C 1
ATOM 3708 O O . MET A 1 484 ? -7.059 -1.814 -5.834 1.00 56.62 484 MET A O 1
ATOM 3712 N N . ARG A 1 485 ? -7.803 -1.902 -7.929 1.00 64.94 485 ARG A N 1
ATOM 3713 C CA . ARG A 1 485 ? -8.197 -0.482 -7.987 1.00 64.94 485 ARG A CA 1
ATOM 3714 C C . ARG A 1 485 ? -9.374 -0.088 -7.070 1.00 64.94 485 ARG A C 1
ATOM 3716 O O . ARG A 1 485 ? -9.849 1.040 -7.154 1.00 64.94 485 ARG A O 1
ATOM 3723 N N . LEU A 1 486 ? -9.822 -0.974 -6.173 1.00 61.97 486 LEU A N 1
ATOM 3724 C CA . LEU A 1 486 ? -10.974 -0.815 -5.268 1.00 61.97 486 LEU A CA 1
ATOM 3725 C C . LEU A 1 486 ? -10.905 0.491 -4.452 1.00 61.97 486 LEU A C 1
ATOM 3727 O O . LEU A 1 486 ? -11.772 1.353 -4.604 1.00 61.97 486 LEU A O 1
ATOM 3731 N N . ARG A 1 487 ? -9.822 0.671 -3.679 1.00 60.56 487 ARG A N 1
ATOM 3732 C CA . ARG A 1 487 ? -9.411 1.946 -3.053 1.00 60.56 487 ARG A CA 1
ATOM 3733 C C . ARG A 1 487 ? -8.332 2.662 -3.881 1.00 60.56 487 ARG A C 1
ATOM 3735 O O . ARG A 1 487 ? -7.326 3.103 -3.342 1.00 60.56 487 ARG A O 1
ATOM 3742 N N . ALA A 1 488 ? -8.487 2.678 -5.206 1.00 52.53 488 ALA A N 1
ATOM 3743 C CA . ALA A 1 488 ? -7.496 3.123 -6.201 1.00 52.53 488 ALA A CA 1
ATOM 3744 C C . ALA A 1 488 ? -6.222 2.267 -6.330 1.00 52.53 488 ALA A C 1
ATOM 3746 O O . ALA A 1 488 ? -5.375 2.590 -7.162 1.00 52.53 488 ALA A O 1
ATOM 3747 N N . ALA A 1 489 ? -6.121 1.191 -5.543 1.00 45.44 489 ALA A N 1
ATOM 3748 C CA . ALA A 1 489 ? -4.887 0.541 -5.107 1.00 45.44 489 ALA A CA 1
ATOM 3749 C C . ALA A 1 489 ? -3.960 1.480 -4.314 1.00 45.44 489 ALA A C 1
ATOM 3751 O O . ALA A 1 489 ? -3.617 2.574 -4.766 1.00 45.44 489 ALA A O 1
ATOM 3752 N N . ALA A 1 490 ? -3.509 1.027 -3.141 1.00 32.78 490 ALA A N 1
ATOM 3753 C CA . ALA A 1 490 ? -2.371 1.659 -2.481 1.00 32.78 490 ALA A CA 1
ATOM 3754 C C . ALA A 1 490 ? -1.123 1.365 -3.345 1.00 32.78 490 ALA A C 1
ATOM 3756 O O . ALA A 1 490 ? -0.850 0.190 -3.596 1.00 32.78 490 ALA A O 1
ATOM 3757 N N . PRO A 1 491 ? -0.424 2.382 -3.880 1.00 33.44 491 PRO A N 1
ATOM 3758 C CA . PRO A 1 491 ? 0.229 3.421 -3.093 1.00 33.44 491 PRO A CA 1
ATOM 3759 C C . PRO A 1 491 ? -0.705 4.440 -2.451 1.00 33.44 491 PRO A C 1
ATOM 3761 O O . PRO A 1 491 ? -1.714 4.843 -3.026 1.00 33.44 491 PRO A O 1
ATOM 3764 N N . ASP A 1 492 ? -0.301 4.797 -1.239 1.00 34.72 492 ASP A N 1
ATOM 3765 C CA . ASP A 1 492 ? -0.801 5.809 -0.311 1.00 34.72 492 ASP A CA 1
ATOM 3766 C C . ASP A 1 492 ? -0.168 7.163 -0.671 1.00 34.72 492 ASP A C 1
ATOM 3768 O O . ASP A 1 492 ? 1.034 7.196 -0.927 1.00 34.72 492 ASP A O 1
ATOM 3772 N N . VAL A 1 493 ? -0.944 8.248 -0.802 1.00 32.09 493 VAL A N 1
ATOM 3773 C CA . VAL A 1 493 ? -0.601 9.302 -1.786 1.00 32.09 493 VAL A CA 1
ATOM 3774 C C . VAL A 1 493 ? -0.654 10.746 -1.259 1.00 32.09 493 VAL A C 1
ATOM 3776 O O . VAL A 1 493 ? -0.060 11.624 -1.875 1.00 32.09 493 VAL A O 1
ATOM 3779 N N . ASP A 1 494 ? -1.171 11.001 -0.054 1.00 36.84 494 ASP A N 1
ATOM 3780 C CA . ASP A 1 494 ? -0.465 11.941 0.842 1.00 36.84 494 ASP A CA 1
ATOM 3781 C C . ASP A 1 494 ? 0.995 11.478 1.031 1.00 36.84 494 ASP A C 1
ATOM 3783 O O . ASP A 1 494 ? 1.895 12.274 1.287 1.00 36.84 494 ASP A O 1
ATOM 3787 N N . GLY A 1 495 ? 1.232 10.175 0.861 1.00 46.22 495 GLY A N 1
ATOM 3788 C CA . GLY A 1 495 ? 2.501 9.524 1.094 1.00 46.22 495 GLY A CA 1
ATOM 3789 C C . GLY A 1 495 ? 2.678 9.266 2.580 1.00 46.22 495 GLY A C 1
ATOM 3790 O O . GLY A 1 495 ? 2.357 10.095 3.439 1.00 46.22 495 GLY A O 1
ATOM 3791 N N . GLU A 1 496 ? 3.274 8.121 2.895 1.00 55.66 496 GLU A N 1
ATOM 3792 C CA . GLU A 1 496 ? 3.662 7.798 4.265 1.00 55.66 496 GLU A CA 1
ATOM 3793 C C . GLU A 1 496 ? 4.513 8.941 4.853 1.00 55.66 496 GLU A C 1
ATOM 3795 O O . GLU A 1 496 ? 4.293 9.362 5.984 1.00 55.66 496 GLU A O 1
ATOM 3800 N N . LEU A 1 497 ? 5.369 9.540 4.015 1.00 52.41 497 LEU A N 1
ATOM 3801 C CA . LEU A 1 497 ? 6.168 10.740 4.276 1.00 52.41 497 LEU A CA 1
ATOM 3802 C C . LEU A 1 497 ? 5.386 11.897 4.927 1.00 52.41 497 LEU A C 1
ATOM 3804 O O . LEU A 1 497 ? 5.867 12.459 5.908 1.00 52.41 497 LEU A O 1
ATOM 3808 N N . VAL A 1 498 ? 4.199 12.272 4.431 1.00 55.56 498 VAL A N 1
ATOM 3809 C CA . VAL A 1 498 ? 3.440 13.413 4.988 1.00 55.56 498 VAL A CA 1
ATOM 3810 C C . VAL A 1 498 ? 2.834 13.072 6.346 1.00 55.56 498 VAL A C 1
ATOM 3812 O O . VAL A 1 498 ? 2.828 13.919 7.239 1.00 55.56 498 VAL A O 1
ATOM 3815 N N . ARG A 1 499 ? 2.399 11.826 6.564 1.00 61.66 499 ARG A N 1
ATOM 3816 C CA . ARG A 1 499 ? 1.929 11.404 7.894 1.00 61.66 499 ARG A CA 1
ATOM 3817 C C . ARG A 1 499 ? 3.070 11.250 8.893 1.00 61.66 499 ARG A C 1
ATOM 3819 O O . ARG A 1 499 ? 2.904 11.630 10.045 1.00 61.66 499 ARG A O 1
ATOM 3826 N N . LEU A 1 500 ? 4.233 10.761 8.466 1.00 70.56 500 LEU A N 1
ATOM 3827 C CA . LEU A 1 500 ? 5.425 10.724 9.317 1.00 70.56 500 LEU A CA 1
ATOM 3828 C C . LEU A 1 500 ? 5.919 12.140 9.652 1.00 70.56 500 LEU A C 1
ATOM 3830 O O . LEU A 1 500 ? 6.346 12.358 10.780 1.00 70.56 500 LEU A O 1
ATOM 3834 N N . ARG A 1 501 ? 5.772 13.114 8.742 1.00 70.19 501 ARG A N 1
ATOM 3835 C CA . ARG A 1 501 ? 5.990 14.546 9.022 1.00 70.19 501 ARG A CA 1
ATOM 3836 C C . ARG A 1 501 ? 5.007 15.110 10.039 1.00 70.19 501 ARG A C 1
ATOM 3838 O O . ARG A 1 501 ? 5.452 15.690 11.017 1.00 70.19 501 ARG A O 1
ATOM 3845 N N . ALA A 1 502 ? 3.705 14.872 9.878 1.00 63.28 502 ALA A N 1
ATOM 3846 C CA . ALA A 1 502 ? 2.708 15.316 10.855 1.00 63.28 502 ALA A CA 1
ATOM 3847 C C . ALA A 1 502 ? 2.996 14.764 12.267 1.00 63.28 502 ALA A C 1
ATOM 3849 O O . ALA A 1 502 ? 2.920 15.501 13.246 1.00 63.28 502 ALA A O 1
ATOM 3850 N N . ILE A 1 503 ? 3.413 13.495 12.362 1.00 78.19 503 ILE A N 1
ATOM 3851 C CA . ILE A 1 503 ? 3.863 12.862 13.612 1.00 78.19 503 ILE A CA 1
ATOM 3852 C C . ILE A 1 503 ? 5.180 13.483 14.121 1.00 78.19 503 ILE A C 1
ATOM 3854 O O . ILE A 1 503 ? 5.323 13.688 15.323 1.00 78.19 503 ILE A O 1
ATOM 3858 N N . ALA A 1 504 ? 6.126 13.827 13.241 1.00 77.00 504 ALA A N 1
ATOM 3859 C CA . ALA A 1 504 ? 7.380 14.489 13.615 1.00 77.00 504 ALA A CA 1
ATOM 3860 C C . ALA A 1 504 ? 7.173 15.921 14.137 1.00 77.00 504 ALA A C 1
ATOM 3862 O O . ALA A 1 504 ? 7.838 16.315 15.090 1.00 77.00 504 ALA A O 1
ATOM 3863 N N . ASP A 1 505 ? 6.242 16.677 13.549 1.00 73.44 505 ASP A N 1
ATOM 3864 C CA . ASP A 1 505 ? 5.861 18.018 14.000 1.00 73.44 505 ASP A CA 1
ATOM 3865 C C . ASP A 1 505 ? 5.146 17.946 15.364 1.00 73.44 505 ASP A C 1
ATOM 3867 O O . ASP A 1 505 ? 5.528 18.642 16.311 1.00 73.44 505 ASP A O 1
ATOM 3871 N N . GLN A 1 506 ? 4.157 17.047 15.483 1.00 77.81 506 GLN A N 1
ATOM 3872 C CA . GLN A 1 506 ? 3.376 16.781 16.701 1.00 77.81 506 GLN A CA 1
ATOM 3873 C C . GLN A 1 506 ? 4.247 16.322 17.880 1.00 77.81 506 GLN A C 1
ATOM 3875 O O . GLN A 1 506 ? 4.007 16.733 19.014 1.00 77.81 506 GLN A O 1
ATOM 3880 N N . TYR A 1 507 ? 5.273 15.509 17.620 1.00 82.06 507 TYR A N 1
ATOM 3881 C CA . TYR A 1 507 ? 6.203 14.985 18.625 1.00 82.06 507 TYR A CA 1
ATOM 3882 C C . TYR A 1 507 ? 7.626 15.543 18.448 1.00 82.06 507 TYR A C 1
ATOM 3884 O O . TYR A 1 507 ? 8.619 14.848 18.656 1.00 82.06 507 TYR A O 1
ATOM 3892 N N . SER A 1 508 ? 7.743 16.820 18.084 1.00 80.19 508 SER A N 1
ATOM 3893 C CA . SER A 1 508 ? 9.026 17.472 17.780 1.00 80.19 508 SER A CA 1
ATOM 3894 C C . SER A 1 508 ? 10.028 17.480 18.949 1.00 80.19 508 SER A C 1
ATOM 3896 O O . SER A 1 508 ? 11.229 17.336 18.715 1.00 80.19 508 SER A O 1
ATOM 3898 N N . GLU A 1 509 ? 9.569 17.537 20.205 1.00 79.62 509 GLU A N 1
ATOM 3899 C CA . GLU A 1 509 ? 10.441 17.354 21.382 1.00 79.62 509 GLU A CA 1
ATOM 3900 C C . GLU A 1 509 ? 10.993 15.921 21.479 1.00 79.62 509 GLU A C 1
ATOM 3902 O O . GLU A 1 509 ? 12.189 15.733 21.704 1.00 79.62 509 GLU A O 1
ATOM 3907 N N . LEU A 1 510 ? 10.162 14.901 21.225 1.00 86.62 510 LEU A N 1
ATOM 3908 C CA . LEU A 1 510 ? 10.592 13.497 21.172 1.00 86.62 510 LEU A CA 1
ATOM 3909 C C . LEU A 1 510 ? 11.643 13.287 20.078 1.00 86.62 510 LEU A C 1
ATOM 3911 O O . LEU A 1 510 ? 12.640 12.607 20.309 1.00 86.62 510 LEU A O 1
ATOM 3915 N N . MET A 1 511 ? 11.459 13.916 18.916 1.00 89.06 511 MET A N 1
ATOM 3916 C CA . MET A 1 511 ? 12.412 13.857 17.806 1.00 89.06 511 MET A CA 1
ATOM 3917 C C . MET A 1 511 ? 13.761 14.497 18.152 1.00 89.06 511 MET A C 1
ATOM 3919 O O . MET A 1 511 ? 14.799 13.934 17.805 1.00 89.06 511 MET A O 1
ATOM 3923 N N . ALA A 1 512 ? 13.757 15.623 18.872 1.00 81.62 512 ALA A N 1
ATOM 3924 C CA . ALA A 1 512 ? 14.971 16.314 19.313 1.00 81.62 512 ALA A CA 1
ATOM 3925 C C . ALA A 1 512 ? 15.758 15.559 20.404 1.00 81.62 512 ALA A C 1
ATOM 3927 O O . ALA A 1 512 ? 16.958 15.786 20.555 1.00 81.62 512 ALA A O 1
ATOM 3928 N N . VAL A 1 513 ? 15.106 14.664 21.155 1.00 83.38 513 VAL A N 1
ATOM 3929 C CA . VAL A 1 513 ? 15.764 13.771 22.127 1.00 83.38 513 VAL A CA 1
ATOM 3930 C C . VAL A 1 513 ? 16.165 12.433 21.481 1.00 83.38 513 VAL A C 1
ATOM 3932 O O . VAL A 1 513 ? 17.188 11.857 21.852 1.00 83.38 513 VAL A O 1
ATOM 3935 N N . ALA A 1 514 ? 15.411 11.946 20.491 1.00 79.81 514 ALA A N 1
ATOM 3936 C CA . ALA A 1 514 ? 15.724 10.720 19.756 1.00 79.81 514 ALA A CA 1
ATOM 3937 C C . ALA A 1 514 ? 16.940 10.867 18.824 1.00 79.81 514 ALA A C 1
ATOM 3939 O O . ALA A 1 514 ? 17.766 9.960 18.768 1.00 79.81 514 ALA A O 1
ATOM 3940 N N . PHE A 1 515 ? 17.080 11.992 18.110 1.00 80.75 515 PHE A N 1
ATOM 3941 C CA . PHE A 1 515 ? 18.085 12.151 17.052 1.00 80.75 515 PHE A CA 1
ATOM 3942 C C . PHE A 1 515 ? 18.866 13.469 17.139 1.00 80.75 515 PHE A C 1
ATOM 3944 O O . PHE A 1 515 ? 18.316 14.529 17.430 1.00 80.75 515 PHE A O 1
ATOM 3951 N N . HIS A 1 516 ? 20.159 13.423 16.796 1.00 77.62 516 HIS A N 1
ATOM 3952 C CA . HIS A 1 516 ? 20.963 14.635 16.614 1.00 77.62 516 HIS A CA 1
ATOM 3953 C C . HIS A 1 516 ? 20.481 15.423 15.375 1.00 77.62 516 HIS A C 1
ATOM 3955 O O . HIS A 1 516 ? 20.186 14.788 14.362 1.00 77.62 516 HIS A O 1
ATOM 3961 N N . PRO A 1 517 ? 20.481 16.773 15.368 1.00 70.38 517 PRO A N 1
ATOM 3962 C CA . PRO A 1 517 ? 20.010 17.575 14.226 1.00 70.38 517 PRO A CA 1
ATOM 3963 C C . PRO A 1 517 ? 20.724 17.350 12.879 1.00 70.38 517 PRO A C 1
ATOM 3965 O O . PRO A 1 517 ? 20.216 17.774 11.844 1.00 70.38 517 PRO A O 1
ATOM 3968 N N . ASP A 1 518 ? 21.888 16.690 12.874 1.00 69.75 518 ASP A N 1
ATOM 3969 C CA . ASP A 1 518 ? 22.602 16.291 11.648 1.00 69.75 518 ASP A CA 1
ATOM 3970 C C . ASP A 1 518 ? 22.065 14.989 11.015 1.00 69.75 518 ASP A C 1
ATOM 3972 O O . ASP A 1 518 ? 22.442 14.652 9.888 1.00 69.75 518 ASP A O 1
ATOM 3976 N N . VAL A 1 519 ? 21.207 14.236 11.717 1.00 63.28 519 VAL A N 1
ATOM 3977 C CA . VAL A 1 519 ? 20.559 13.029 11.183 1.00 63.28 519 VAL A CA 1
ATOM 3978 C C . VAL A 1 519 ? 19.537 13.450 10.119 1.00 63.28 519 VAL A C 1
ATOM 3980 O O . VAL A 1 519 ? 18.640 14.242 10.413 1.00 63.28 519 VAL A O 1
ATOM 3983 N N . PRO A 1 520 ? 19.617 12.937 8.876 1.00 60.22 520 PRO A N 1
ATOM 3984 C CA . PRO A 1 520 ? 18.625 13.231 7.858 1.00 60.22 520 PRO A CA 1
ATOM 3985 C C . PRO A 1 520 ? 17.241 12.757 8.300 1.00 60.22 520 PRO A C 1
ATOM 3987 O O . PRO A 1 520 ? 17.082 11.603 8.688 1.00 60.22 520 PRO A O 1
ATOM 3990 N N . GLU A 1 521 ? 16.228 13.607 8.114 1.00 67.06 521 GLU A N 1
ATOM 3991 C CA . GLU A 1 521 ? 14.799 13.264 8.234 1.00 67.06 521 GLU A CA 1
ATOM 3992 C C . GLU A 1 521 ? 14.481 11.890 7.611 1.00 67.06 521 GLU A C 1
ATOM 3994 O O . GLU A 1 521 ? 13.778 11.060 8.176 1.00 67.06 521 GLU A O 1
ATOM 3999 N N . SER A 1 522 ? 15.107 11.608 6.468 1.00 59.22 522 SER A N 1
ATOM 4000 C CA . SER A 1 522 ? 14.930 10.379 5.707 1.00 59.22 522 SER A CA 1
ATOM 4001 C C . SER A 1 522 ? 15.377 9.089 6.414 1.00 59.22 522 SER A C 1
ATOM 4003 O O . SER A 1 522 ? 15.088 8.007 5.913 1.00 59.22 522 SER A O 1
ATOM 4005 N N . GLN A 1 523 ? 16.112 9.186 7.525 1.00 64.44 523 GLN A N 1
ATOM 4006 C CA . GLN A 1 523 ? 16.537 8.054 8.357 1.00 64.44 523 GLN A CA 1
ATOM 4007 C C . GLN A 1 523 ? 15.626 7.853 9.577 1.00 64.44 523 GLN A C 1
ATOM 4009 O O . GLN A 1 523 ? 15.551 6.744 10.097 1.00 64.44 523 GLN A O 1
ATOM 4014 N N . THR A 1 524 ? 14.882 8.877 10.008 1.00 79.12 524 THR A N 1
ATOM 4015 C CA . THR A 1 524 ? 14.032 8.796 11.208 1.00 79.12 524 THR A CA 1
ATOM 4016 C C . THR A 1 524 ? 12.653 8.185 10.933 1.00 79.12 524 THR A C 1
ATOM 4018 O O . THR A 1 524 ? 11.921 7.855 11.866 1.00 79.12 524 THR A O 1
ATOM 4021 N N . TYR A 1 525 ? 12.297 7.971 9.661 1.00 79.75 525 TYR A N 1
ATOM 4022 C CA . TYR A 1 525 ? 10.994 7.443 9.245 1.00 79.75 525 TYR A CA 1
ATOM 4023 C C . TYR A 1 525 ? 10.628 6.083 9.861 1.00 79.75 525 TYR A C 1
ATOM 4025 O O . TYR A 1 525 ? 9.453 5.840 10.115 1.00 79.75 525 TYR A O 1
ATOM 4033 N N . HIS A 1 526 ? 11.590 5.206 10.159 1.00 79.62 526 HIS A N 1
ATOM 4034 C CA . HIS A 1 526 ? 11.309 3.952 10.871 1.00 79.62 526 HIS A CA 1
ATOM 4035 C C . HIS A 1 526 ? 10.884 4.186 12.329 1.00 79.62 526 HIS A C 1
ATOM 4037 O O . HIS A 1 526 ? 9.908 3.595 12.787 1.00 79.62 526 HIS A O 1
ATOM 4043 N N . PHE A 1 527 ? 11.559 5.092 13.040 1.00 87.44 527 PHE A N 1
ATOM 4044 C CA . PHE A 1 527 ? 11.168 5.493 14.391 1.00 87.44 527 PHE A CA 1
ATOM 4045 C C . PHE A 1 527 ? 9.814 6.205 14.377 1.00 87.44 527 PHE A C 1
ATOM 4047 O O . PHE A 1 527 ? 8.939 5.868 15.168 1.00 87.44 527 PHE A O 1
ATOM 4054 N N . LEU A 1 528 ? 9.587 7.104 13.414 1.00 85.56 528 LEU A N 1
ATOM 4055 C CA . LEU A 1 528 ? 8.301 7.780 13.226 1.00 85.56 528 LEU A CA 1
ATOM 4056 C C . LEU A 1 528 ? 7.162 6.803 12.894 1.00 85.56 528 LEU A C 1
ATOM 4058 O O . LEU A 1 528 ? 6.050 7.022 13.359 1.00 85.56 528 LEU A O 1
ATOM 4062 N N . ARG A 1 529 ? 7.410 5.704 12.161 1.00 82.56 529 ARG A N 1
ATOM 4063 C CA . ARG A 1 529 ? 6.425 4.618 11.967 1.00 82.56 529 ARG A CA 1
ATOM 4064 C C . ARG A 1 529 ? 6.065 3.963 13.306 1.00 82.56 529 ARG A C 1
ATOM 4066 O O . ARG A 1 529 ? 4.894 3.688 13.547 1.00 82.56 529 ARG A O 1
ATOM 4073 N N . GLY A 1 530 ? 7.049 3.763 14.185 1.00 87.94 530 GLY A N 1
ATOM 4074 C CA . GLY A 1 530 ? 6.852 3.279 15.553 1.00 87.94 530 GLY A CA 1
ATOM 4075 C C . GLY A 1 530 ? 6.084 4.262 16.444 1.00 87.94 530 GLY A C 1
ATOM 4076 O O . GLY A 1 530 ? 5.088 3.877 17.044 1.00 87.94 530 GLY A O 1
ATOM 4077 N N . VAL A 1 531 ? 6.472 5.542 16.484 1.00 87.81 531 VAL A N 1
ATOM 4078 C CA . VAL A 1 531 ? 5.767 6.600 17.243 1.00 87.81 531 VAL A CA 1
ATOM 4079 C C . VAL A 1 531 ? 4.340 6.795 16.732 1.00 87.81 531 VAL A C 1
ATOM 4081 O O . VAL A 1 531 ? 3.411 6.897 17.529 1.00 87.81 531 VAL A O 1
ATOM 4084 N N . LYS A 1 532 ? 4.145 6.769 15.409 1.00 81.62 532 LYS A N 1
ATOM 4085 C CA . LYS A 1 532 ? 2.823 6.761 14.777 1.00 81.62 532 LYS A CA 1
ATOM 4086 C C . LYS A 1 532 ? 2.000 5.574 15.269 1.00 81.62 532 LYS A C 1
ATOM 4088 O O . LYS A 1 532 ? 0.867 5.776 15.684 1.00 81.62 532 LYS A O 1
ATOM 4093 N N . LEU A 1 533 ? 2.574 4.366 15.278 1.00 80.38 533 LEU A N 1
ATOM 4094 C CA . LEU A 1 533 ? 1.902 3.179 15.803 1.00 80.38 533 LEU A CA 1
ATOM 4095 C C . LEU A 1 533 ? 1.520 3.351 17.279 1.00 80.38 533 LEU A C 1
ATOM 4097 O O . LEU A 1 533 ? 0.405 2.992 17.642 1.00 80.38 533 LEU A O 1
ATOM 4101 N N . LEU A 1 534 ? 2.404 3.923 18.107 1.00 82.12 534 LEU A N 1
ATOM 4102 C CA . LEU A 1 534 ? 2.115 4.216 19.512 1.00 82.12 534 LEU A CA 1
ATOM 4103 C C . LEU A 1 534 ? 0.910 5.145 19.662 1.00 82.12 534 LEU A C 1
ATOM 4105 O O . LEU A 1 534 ? -0.063 4.753 20.295 1.00 82.12 534 LEU A O 1
ATOM 4109 N N . HIS A 1 535 ? 0.937 6.311 19.016 1.00 76.06 535 HIS A N 1
ATOM 4110 C CA . HIS A 1 535 ? -0.170 7.272 19.029 1.00 76.06 535 HIS A CA 1
ATOM 4111 C C . HIS A 1 535 ? -1.489 6.683 18.484 1.00 76.06 535 HIS A C 1
ATOM 4113 O O . HIS A 1 535 ? -2.569 6.990 18.975 1.00 76.06 535 HIS A O 1
ATOM 4119 N N . GLU A 1 536 ? -1.411 5.805 17.483 1.00 69.44 536 GLU A N 1
ATOM 4120 C CA . GLU A 1 536 ? -2.571 5.174 16.844 1.00 69.44 536 GLU A CA 1
ATOM 4121 C C . GLU A 1 536 ? -3.148 3.957 17.600 1.00 69.44 536 GLU A C 1
ATOM 4123 O O . GLU A 1 536 ? -4.282 3.547 17.332 1.00 69.44 536 GLU A O 1
ATOM 4128 N N . HIS A 1 537 ? -2.385 3.328 18.503 1.00 61.22 537 HIS A N 1
ATOM 4129 C CA . HIS A 1 537 ? -2.758 2.031 19.090 1.00 61.22 537 HIS A CA 1
ATOM 4130 C C . HIS A 1 537 ? -2.670 1.945 20.619 1.00 61.22 537 HIS A C 1
ATOM 4132 O O . HIS A 1 537 ? -3.223 1.000 21.187 1.00 61.22 537 HIS A O 1
ATOM 4138 N N . PHE A 1 538 ? -2.010 2.892 21.280 1.00 67.00 538 PHE A N 1
ATOM 4139 C CA . PHE A 1 538 ? -1.705 2.861 22.708 1.00 67.00 538 PHE A CA 1
ATOM 4140 C C . PHE A 1 538 ? -2.058 4.202 23.364 1.00 67.00 538 PHE A C 1
ATOM 4142 O O . PHE A 1 538 ? -2.273 5.199 22.680 1.00 67.00 538 PHE A O 1
ATOM 4149 N N . ALA A 1 539 ? -2.147 4.234 24.695 1.00 64.31 539 ALA A N 1
ATOM 4150 C CA . ALA A 1 539 ? -2.416 5.478 25.415 1.00 64.31 539 ALA A CA 1
ATOM 4151 C C . ALA A 1 539 ? -1.262 6.481 25.226 1.00 64.31 539 ALA A C 1
ATOM 4153 O O . ALA A 1 539 ? -0.100 6.074 25.172 1.00 64.31 539 ALA A O 1
ATOM 4154 N N . ASP A 1 540 ? -1.550 7.789 25.233 1.00 63.34 540 ASP A N 1
ATOM 4155 C CA . ASP A 1 540 ? -0.524 8.845 25.109 1.00 63.34 540 ASP A CA 1
ATOM 4156 C C . ASP A 1 540 ? 0.596 8.722 26.162 1.00 63.34 540 ASP A C 1
ATOM 4158 O O . ASP A 1 540 ? 1.748 9.084 25.911 1.00 63.34 540 ASP A O 1
ATOM 4162 N N . GLN A 1 541 ? 0.282 8.127 27.319 1.00 65.94 541 GLN A N 1
ATOM 4163 C CA . GLN A 1 541 ? 1.250 7.768 28.358 1.00 65.94 541 GLN A CA 1
ATOM 4164 C C . GLN A 1 541 ? 2.411 6.916 27.819 1.00 65.94 541 GLN A C 1
ATOM 4166 O O . GLN A 1 541 ? 3.546 7.144 28.220 1.00 65.94 541 GLN A O 1
ATOM 4171 N N . CYS A 1 542 ? 2.176 6.006 26.867 1.00 78.69 542 CYS A N 1
ATOM 4172 C CA . CYS A 1 542 ? 3.235 5.198 26.259 1.00 78.69 542 CYS A CA 1
ATOM 4173 C C . CYS A 1 542 ? 4.238 6.063 25.481 1.00 78.69 542 CYS A C 1
ATOM 4175 O O . CYS A 1 542 ? 5.440 5.826 25.575 1.00 78.69 542 CYS A O 1
ATOM 4177 N N . VAL A 1 543 ? 3.782 7.101 24.767 1.00 78.50 543 VAL A N 1
ATOM 4178 C CA . VAL A 1 543 ? 4.680 8.036 24.058 1.00 78.50 543 VAL A CA 1
ATOM 4179 C C . VAL A 1 543 ? 5.489 8.874 25.057 1.00 78.50 543 VAL A C 1
ATOM 4181 O O . VAL A 1 543 ? 6.685 9.093 24.854 1.00 78.50 543 VAL A O 1
ATOM 4184 N N . LEU A 1 544 ? 4.884 9.261 26.187 1.00 77.56 544 LEU A N 1
ATOM 4185 C CA . LEU A 1 544 ? 5.592 9.905 27.300 1.00 77.56 544 LEU A CA 1
ATOM 4186 C C . LEU A 1 544 ? 6.625 8.967 27.958 1.00 77.56 544 LEU A C 1
ATOM 4188 O O . LEU A 1 544 ? 7.712 9.422 28.319 1.00 77.56 544 LEU A O 1
ATOM 4192 N N . SER A 1 545 ? 6.351 7.661 28.055 1.00 83.56 545 SER A N 1
ATOM 4193 C CA . SER A 1 545 ? 7.330 6.662 28.508 1.00 83.56 545 SER A CA 1
ATOM 4194 C C . SER A 1 545 ? 8.518 6.535 27.547 1.00 83.56 545 SER A C 1
ATOM 4196 O O . SER A 1 545 ? 9.649 6.433 28.019 1.00 83.56 545 SER A O 1
ATOM 4198 N N . VAL A 1 546 ? 8.306 6.611 26.222 1.00 88.44 546 VAL A N 1
ATOM 4199 C CA . VAL A 1 546 ? 9.420 6.679 25.249 1.00 88.44 546 VAL A CA 1
ATOM 4200 C C . VAL A 1 546 ? 10.250 7.944 25.459 1.00 88.44 546 VAL A C 1
ATOM 4202 O O . VAL A 1 546 ? 11.477 7.874 25.482 1.00 88.44 546 VAL A O 1
ATOM 4205 N N . TYR A 1 547 ? 9.597 9.095 25.649 1.00 84.75 547 TYR A N 1
ATOM 4206 C CA . TYR A 1 547 ? 10.283 10.368 25.883 1.00 84.75 547 TYR A CA 1
ATOM 4207 C C . TYR A 1 547 ? 11.188 10.312 27.122 1.00 84.75 547 TYR A C 1
ATOM 4209 O O . TYR A 1 547 ? 12.376 10.626 27.035 1.00 84.75 547 TYR A O 1
ATOM 4217 N N . LYS A 1 548 ? 10.655 9.822 28.251 1.00 83.62 548 LYS A N 1
ATOM 4218 C CA . LYS A 1 548 ? 11.418 9.594 29.488 1.00 83.62 548 LYS A CA 1
ATOM 4219 C C . LYS A 1 548 ? 12.596 8.640 29.252 1.00 83.62 548 LYS A C 1
ATOM 4221 O O . LYS A 1 548 ? 13.730 8.984 29.579 1.00 83.62 548 LYS A O 1
ATOM 4226 N N . ALA A 1 549 ? 12.354 7.488 28.623 1.00 88.12 549 ALA A N 1
ATOM 4227 C CA . ALA A 1 549 ? 13.389 6.487 28.376 1.00 88.12 549 ALA A CA 1
ATOM 4228 C C . ALA A 1 549 ? 14.521 6.999 27.472 1.00 88.12 549 ALA A C 1
ATOM 4230 O O . ALA A 1 549 ? 15.680 6.671 27.717 1.00 88.12 549 ALA A O 1
ATOM 4231 N N . LEU A 1 550 ? 14.226 7.837 26.470 1.00 86.69 550 LEU A N 1
ATOM 4232 C CA . LEU A 1 550 ? 15.254 8.474 25.640 1.00 86.69 550 LEU A CA 1
ATOM 4233 C C . LEU A 1 550 ? 16.078 9.513 26.417 1.00 86.69 550 LEU A C 1
ATOM 4235 O O . LEU A 1 550 ? 17.288 9.594 26.210 1.00 86.69 550 LEU A O 1
ATOM 4239 N N . ILE A 1 551 ? 15.474 10.274 27.339 1.00 81.81 551 ILE A N 1
ATOM 4240 C CA . ILE A 1 551 ? 16.220 11.169 28.244 1.00 81.81 551 ILE A CA 1
ATOM 4241 C C . ILE A 1 551 ? 17.163 10.346 29.136 1.00 81.81 551 ILE A C 1
ATOM 4243 O O . ILE A 1 551 ? 18.370 10.595 29.150 1.00 81.81 551 ILE A O 1
ATOM 4247 N N . ASP A 1 552 ? 16.639 9.326 29.819 1.00 84.38 552 ASP A N 1
ATOM 4248 C CA . ASP A 1 552 ? 17.413 8.476 30.733 1.00 84.38 552 ASP A CA 1
ATOM 4249 C C . ASP A 1 552 ? 18.478 7.629 30.010 1.00 84.38 552 ASP A C 1
ATOM 4251 O O . ASP A 1 552 ? 19.479 7.233 30.612 1.00 84.38 552 ASP A O 1
ATOM 4255 N N . ALA A 1 553 ? 18.293 7.351 28.718 1.00 79.81 553 ALA A N 1
ATOM 4256 C CA . ALA A 1 553 ? 19.281 6.715 27.854 1.00 79.81 553 ALA A CA 1
ATOM 4257 C C . ALA A 1 553 ? 20.394 7.685 27.420 1.00 79.81 553 ALA A C 1
ATOM 4259 O O . ALA A 1 553 ? 21.572 7.362 27.573 1.00 79.81 553 ALA A O 1
ATOM 4260 N N . ASN A 1 554 ? 20.045 8.899 26.976 1.00 79.94 554 ASN A N 1
ATOM 4261 C CA . ASN A 1 554 ? 21.006 9.940 26.583 1.00 79.94 554 ASN A CA 1
ATOM 4262 C C . ASN A 1 554 ? 21.947 10.370 27.726 1.00 79.94 554 ASN A C 1
ATOM 4264 O O . ASN A 1 554 ? 23.066 10.812 27.470 1.00 79.94 554 ASN A O 1
ATOM 4268 N N . VAL A 1 555 ? 21.524 10.224 28.987 1.00 84.62 555 VAL A N 1
ATOM 4269 C CA . VAL A 1 555 ? 22.380 10.442 30.171 1.00 84.62 555 VAL A CA 1
ATOM 4270 C C . VAL A 1 555 ? 23.467 9.360 30.322 1.00 84.62 555 VAL A C 1
ATOM 4272 O O . VAL A 1 555 ? 24.489 9.611 30.962 1.00 84.62 555 VAL A O 1
ATOM 4275 N N . LYS A 1 556 ? 23.275 8.169 29.738 1.00 79.81 556 LYS A N 1
ATOM 4276 C CA . LYS A 1 556 ? 24.192 7.019 29.833 1.00 79.81 556 LYS A CA 1
ATOM 4277 C C . LYS A 1 556 ? 25.135 6.939 28.633 1.00 79.81 556 LYS A C 1
ATOM 4279 O O . LYS A 1 556 ? 26.350 7.021 28.810 1.00 79.81 556 LYS A O 1
ATOM 4284 N N . SER A 1 557 ? 24.592 6.757 27.427 1.00 70.69 557 SER A N 1
ATOM 4285 C CA . SER A 1 557 ? 25.372 6.566 26.201 1.00 70.69 557 SER A CA 1
ATOM 4286 C C . SER A 1 557 ? 24.538 6.767 24.927 1.00 70.69 557 SER A C 1
ATOM 4288 O O . SER A 1 557 ? 23.308 6.788 24.954 1.00 70.69 557 SER A O 1
ATOM 4290 N N . TYR A 1 558 ? 25.226 6.884 23.788 1.00 66.81 558 TYR A N 1
ATOM 4291 C CA . TYR A 1 558 ? 24.591 6.848 22.467 1.00 66.81 558 TYR A CA 1
ATOM 4292 C C . TYR A 1 558 ? 23.980 5.467 22.163 1.00 66.81 558 TYR A C 1
ATOM 4294 O O . TYR A 1 558 ? 22.896 5.384 21.590 1.00 66.81 558 TYR A O 1
ATOM 4302 N N . ASP A 1 559 ? 24.627 4.391 22.613 1.00 64.31 559 ASP A N 1
ATOM 4303 C CA . ASP A 1 559 ? 24.183 3.019 22.358 1.00 64.31 559 ASP A CA 1
ATOM 4304 C C . ASP A 1 559 ? 22.887 2.703 23.129 1.00 64.31 559 ASP A C 1
ATOM 4306 O O . ASP A 1 559 ? 21.972 2.087 22.584 1.00 64.31 559 ASP A O 1
ATOM 4310 N N . ASP A 1 560 ? 22.754 3.208 24.364 1.00 71.62 560 ASP A N 1
ATOM 4311 C CA . ASP A 1 560 ? 21.510 3.163 25.146 1.00 71.62 560 ASP A CA 1
ATOM 4312 C C . ASP A 1 560 ? 20.362 3.886 24.421 1.00 71.62 560 ASP A C 1
ATOM 4314 O O . ASP A 1 560 ? 19.246 3.364 24.370 1.00 71.62 560 ASP A O 1
ATOM 4318 N N . ASN A 1 561 ? 20.615 5.068 23.836 1.00 82.19 561 ASN A N 1
ATOM 4319 C CA . ASN A 1 561 ? 19.613 5.785 23.036 1.00 82.19 561 ASN A CA 1
ATOM 4320 C C . ASN A 1 561 ? 19.196 4.927 21.832 1.00 82.19 561 ASN A C 1
ATOM 4322 O O . ASN A 1 561 ? 18.007 4.661 21.640 1.00 82.19 561 ASN A O 1
ATOM 4326 N N . GLN A 1 562 ? 20.172 4.416 21.078 1.00 76.81 562 GLN A N 1
ATOM 4327 C CA . GLN A 1 562 ? 19.913 3.622 19.883 1.00 76.81 562 GLN A CA 1
ATOM 4328 C C . GLN A 1 562 ? 19.165 2.314 20.208 1.00 76.81 562 GLN A C 1
ATOM 4330 O O . GLN A 1 562 ? 18.346 1.864 19.407 1.00 76.81 562 GLN A O 1
ATOM 4335 N N . LEU A 1 563 ? 19.350 1.726 21.399 1.00 76.81 563 LEU A N 1
ATOM 4336 C CA . LEU A 1 563 ? 18.543 0.598 21.886 1.00 76.81 563 LEU A CA 1
ATOM 4337 C C . LEU A 1 563 ? 17.065 0.968 22.089 1.00 76.81 563 LEU A C 1
ATOM 4339 O O . LEU A 1 563 ? 16.195 0.162 21.744 1.00 76.81 563 LEU A O 1
ATOM 4343 N N . VAL A 1 564 ? 16.764 2.159 22.616 1.00 84.38 564 VAL A N 1
ATOM 4344 C CA . VAL A 1 564 ? 15.384 2.660 22.764 1.00 84.38 564 VAL A CA 1
ATOM 4345 C C . VAL A 1 564 ? 14.783 2.961 21.386 1.00 84.38 564 VAL A C 1
ATOM 4347 O O . VAL A 1 564 ? 13.717 2.430 21.065 1.00 84.38 564 VAL A O 1
ATOM 4350 N N . VAL A 1 565 ? 15.496 3.704 20.529 1.00 83.12 565 VAL A N 1
ATOM 4351 C CA . VAL A 1 565 ? 15.082 4.015 19.145 1.00 83.12 565 VAL A CA 1
ATOM 4352 C C . VAL A 1 565 ? 14.771 2.736 18.364 1.00 83.12 565 VAL A C 1
ATOM 4354 O O . VAL A 1 565 ? 13.650 2.574 17.881 1.00 83.12 565 VAL A O 1
ATOM 4357 N N . ASN A 1 566 ? 15.701 1.776 18.322 1.00 79.38 566 ASN A N 1
ATOM 4358 C CA . ASN A 1 566 ? 15.528 0.508 17.603 1.00 79.38 566 ASN A CA 1
ATOM 4359 C C . ASN A 1 566 ? 14.390 -0.358 18.177 1.00 79.38 566 ASN A C 1
ATOM 4361 O O . ASN A 1 566 ? 13.854 -1.210 17.469 1.00 79.38 566 ASN A O 1
ATOM 4365 N N . SER A 1 567 ? 14.023 -0.178 19.452 1.00 88.69 567 SER A N 1
ATOM 4366 C CA . SER A 1 567 ? 12.876 -0.872 20.056 1.00 88.69 567 SER A CA 1
ATOM 4367 C C . SER A 1 567 ? 11.547 -0.288 19.575 1.00 88.69 567 SER A C 1
ATOM 4369 O O . SER A 1 567 ? 10.616 -1.045 19.318 1.00 88.69 567 SER A O 1
ATOM 4371 N N . ILE A 1 568 ? 11.471 1.033 19.385 1.00 92.94 568 ILE A N 1
ATOM 4372 C CA . ILE A 1 568 ? 10.294 1.698 18.810 1.00 92.94 568 ILE A CA 1
ATOM 4373 C C . ILE A 1 568 ? 10.189 1.448 17.307 1.00 92.94 568 ILE A C 1
ATOM 4375 O O . ILE A 1 568 ? 9.099 1.146 16.822 1.00 92.94 568 ILE A O 1
ATOM 4379 N N . GLU A 1 569 ? 11.312 1.468 16.579 1.00 87.25 569 GLU A N 1
ATOM 4380 C CA . GLU A 1 569 ? 11.331 1.089 15.163 1.00 87.25 569 GLU A CA 1
ATOM 4381 C C . GLU A 1 569 ? 10.727 -0.297 14.913 1.00 87.25 569 GLU A C 1
ATOM 4383 O O . GLU A 1 569 ? 10.094 -0.503 13.886 1.00 87.25 569 GLU A O 1
ATOM 4388 N N . ALA A 1 570 ? 10.962 -1.263 15.805 1.00 83.81 570 ALA A N 1
ATOM 4389 C CA . ALA A 1 570 ? 10.585 -2.661 15.600 1.00 83.81 570 ALA A CA 1
ATOM 4390 C C . ALA A 1 570 ? 9.065 -2.919 15.645 1.00 83.81 570 ALA A C 1
ATOM 4392 O O . ALA A 1 570 ? 8.589 -3.938 15.137 1.00 83.81 570 ALA A O 1
ATOM 4393 N N . LEU A 1 571 ? 8.292 -2.018 16.258 1.00 87.94 571 LEU A N 1
ATOM 4394 C CA . LEU A 1 571 ? 6.880 -2.247 16.568 1.00 87.94 571 LEU A CA 1
ATOM 4395 C C . LEU A 1 571 ? 5.972 -2.496 15.347 1.00 87.94 571 LEU A C 1
ATOM 4397 O O . LEU A 1 571 ? 5.189 -3.448 15.408 1.00 87.94 571 LEU A O 1
ATOM 4401 N N . PRO A 1 572 ? 6.055 -1.738 14.232 1.00 84.00 572 PRO A N 1
ATOM 4402 C CA . PRO A 1 572 ? 5.161 -1.927 13.087 1.00 84.00 572 PRO A CA 1
ATOM 4403 C C . PRO A 1 572 ? 5.343 -3.285 12.397 1.00 84.00 572 PRO A C 1
ATOM 4405 O O . PRO A 1 572 ? 4.377 -3.853 11.887 1.00 84.00 572 PRO A O 1
ATOM 4408 N N . GLU A 1 573 ? 6.558 -3.845 12.395 1.00 81.94 573 GLU A N 1
ATOM 4409 C CA . GLU A 1 573 ? 6.789 -5.193 11.870 1.00 81.94 573 GLU A CA 1
ATOM 4410 C C . GLU A 1 573 ? 6.407 -6.292 12.865 1.00 81.94 573 GLU A C 1
ATOM 4412 O O . GLU A 1 573 ? 5.864 -7.314 12.441 1.00 81.94 573 GLU A O 1
ATOM 4417 N N . LEU A 1 574 ? 6.629 -6.095 14.170 1.00 83.31 574 LEU A N 1
ATOM 4418 C CA . LEU A 1 574 ? 6.205 -7.057 15.197 1.00 83.31 574 LEU A CA 1
ATOM 4419 C C . LEU A 1 574 ? 4.680 -7.198 15.251 1.00 83.31 574 LEU A C 1
ATOM 4421 O O . LEU A 1 574 ? 4.190 -8.321 15.363 1.00 83.31 574 LEU A O 1
ATOM 4425 N N . GLN A 1 575 ? 3.931 -6.104 15.075 1.00 83.69 575 GLN A N 1
ATOM 4426 C CA . GLN A 1 575 ? 2.470 -6.137 14.951 1.00 83.69 575 GLN A CA 1
ATOM 4427 C C . GLN A 1 575 ? 2.012 -7.036 13.789 1.00 83.69 575 GLN A C 1
ATOM 4429 O O . GLN A 1 575 ? 1.061 -7.802 13.927 1.00 83.69 575 GLN A O 1
ATOM 4434 N N . GLN A 1 576 ? 2.700 -6.965 12.645 1.00 75.25 576 GLN A N 1
ATOM 4435 C CA . GLN A 1 576 ? 2.330 -7.695 11.427 1.00 75.25 576 GLN A CA 1
ATOM 4436 C C . GLN A 1 576 ? 2.809 -9.155 11.438 1.00 75.25 576 GLN A C 1
ATOM 4438 O O . GLN A 1 576 ? 2.137 -10.034 10.893 1.00 75.25 576 GLN A O 1
ATOM 4443 N N . LEU A 1 577 ? 3.954 -9.447 12.063 1.00 71.25 577 LEU A N 1
ATOM 4444 C CA . LEU A 1 577 ? 4.459 -10.815 12.198 1.00 71.25 577 LEU A CA 1
ATOM 4445 C C . LEU A 1 577 ? 3.742 -11.612 13.294 1.00 71.25 577 LEU A C 1
ATOM 4447 O O . LEU A 1 577 ? 3.396 -12.775 13.077 1.00 71.25 577 LEU A O 1
ATOM 4451 N N . LEU A 1 578 ? 3.543 -10.994 14.461 1.00 78.00 578 LEU A N 1
ATOM 4452 C CA . LEU A 1 578 ? 3.147 -11.643 15.712 1.00 78.00 578 LEU A CA 1
ATOM 4453 C C . LEU A 1 578 ? 1.861 -11.033 16.316 1.00 78.00 578 LEU A C 1
ATOM 4455 O O . LEU A 1 578 ? 1.858 -10.752 17.515 1.00 78.00 578 LEU A O 1
ATOM 4459 N N . PRO A 1 579 ? 0.761 -10.833 15.559 1.00 70.81 579 PRO A N 1
ATOM 4460 C CA . PRO A 1 579 ? -0.412 -10.084 16.033 1.00 70.81 579 PRO A CA 1
ATOM 4461 C C . PRO A 1 579 ? -0.971 -10.604 17.369 1.00 70.81 579 PRO A C 1
ATOM 4463 O O . PRO A 1 579 ? -1.237 -9.813 18.271 1.00 70.81 579 PRO A O 1
ATOM 4466 N N . GLU A 1 580 ? -1.036 -11.929 17.546 1.00 69.56 580 GLU A N 1
ATOM 4467 C CA . GLU A 1 580 ? -1.521 -12.573 18.779 1.00 69.56 580 GLU A CA 1
ATOM 4468 C C . GLU A 1 580 ? -0.641 -12.280 20.011 1.00 69.56 580 GLU A C 1
ATOM 4470 O O . GLU A 1 580 ? -1.158 -12.074 21.109 1.00 69.56 580 GLU A O 1
ATOM 4475 N N . ARG A 1 581 ? 0.694 -12.226 19.848 1.00 74.69 581 ARG A N 1
ATOM 4476 C CA . ARG A 1 581 ? 1.633 -11.892 20.940 1.00 74.69 581 ARG A CA 1
ATOM 4477 C C . ARG A 1 581 ? 1.888 -10.383 21.041 1.00 74.69 581 ARG A C 1
ATOM 4479 O O . ARG A 1 581 ? 2.387 -9.928 22.063 1.00 74.69 581 ARG A O 1
ATOM 4486 N N . PHE A 1 582 ? 1.526 -9.576 20.043 1.00 80.31 582 PHE A N 1
ATOM 4487 C CA . PHE A 1 582 ? 1.873 -8.152 20.014 1.00 80.31 582 PHE A CA 1
ATOM 4488 C C . PHE A 1 582 ? 1.349 -7.383 21.236 1.00 80.31 582 PHE A C 1
ATOM 4490 O O . PHE A 1 582 ? 2.079 -6.571 21.795 1.00 80.31 582 PHE A O 1
ATOM 4497 N N . ARG A 1 583 ? 0.148 -7.720 21.733 1.00 73.81 583 ARG A N 1
ATOM 4498 C CA . ARG A 1 583 ? -0.401 -7.152 22.980 1.00 73.81 583 ARG A CA 1
ATOM 4499 C C . ARG A 1 583 ? 0.454 -7.480 24.215 1.00 73.81 583 ARG A C 1
ATOM 4501 O O . ARG A 1 583 ? 0.612 -6.631 25.089 1.00 73.81 583 ARG A O 1
ATOM 4508 N N . GLN A 1 584 ? 1.016 -8.689 24.284 1.00 76.06 584 GLN A N 1
ATOM 4509 C CA . GLN A 1 584 ? 1.954 -9.080 25.341 1.00 76.06 584 GLN A CA 1
ATOM 4510 C C . GLN A 1 584 ? 3.279 -8.323 25.186 1.00 76.06 584 GLN A C 1
ATOM 4512 O O . GLN A 1 584 ? 3.723 -7.704 26.145 1.00 76.06 584 GLN A O 1
ATOM 4517 N N . LEU A 1 585 ? 3.853 -8.287 23.978 1.00 77.38 585 LEU A N 1
ATOM 4518 C CA . LEU A 1 585 ? 5.088 -7.547 23.680 1.00 77.38 585 LEU A CA 1
ATOM 4519 C C . LEU A 1 585 ? 4.985 -6.064 24.062 1.00 77.38 585 LEU A C 1
ATOM 4521 O O . LEU A 1 585 ? 5.919 -5.507 24.629 1.00 77.38 585 LEU A O 1
ATOM 4525 N N . SER A 1 586 ? 3.843 -5.423 23.805 1.00 77.50 586 SER A N 1
ATOM 4526 C CA . SER A 1 586 ? 3.617 -4.036 24.216 1.00 77.50 586 SER A CA 1
ATOM 4527 C C . SER A 1 586 ? 3.485 -3.853 25.731 1.00 77.50 586 SER A C 1
ATOM 4529 O O . SER A 1 586 ? 3.899 -2.820 26.240 1.00 77.50 586 SER A O 1
ATOM 4531 N N . ALA A 1 587 ? 2.952 -4.838 26.461 1.00 75.88 587 ALA A N 1
ATOM 4532 C CA . ALA A 1 587 ? 2.892 -4.799 27.926 1.00 75.88 587 ALA A CA 1
ATOM 4533 C C . ALA A 1 587 ? 4.252 -5.128 28.578 1.00 75.88 587 ALA A C 1
ATOM 4535 O O . ALA A 1 587 ? 4.551 -4.650 29.667 1.00 75.88 587 ALA A O 1
ATOM 4536 N N . GLU A 1 588 ? 5.092 -5.914 27.898 1.00 81.25 588 GLU A N 1
ATOM 4537 C CA . GLU A 1 588 ? 6.495 -6.154 28.261 1.00 81.25 588 GLU A CA 1
ATOM 4538 C C . GLU A 1 588 ? 7.359 -4.901 27.994 1.00 81.25 588 GLU A C 1
ATOM 4540 O O . GLU A 1 588 ? 8.257 -4.597 28.777 1.00 81.25 588 GLU A O 1
ATOM 4545 N N . LEU A 1 589 ? 7.050 -4.140 26.934 1.00 83.06 589 LEU A N 1
ATOM 4546 C CA . LEU A 1 589 ? 7.705 -2.877 26.569 1.00 83.06 589 LEU A CA 1
ATOM 4547 C C . LEU A 1 589 ? 7.293 -1.690 27.455 1.00 83.06 589 LEU A C 1
ATOM 4549 O O . LEU A 1 589 ? 8.135 -0.847 27.759 1.00 83.06 589 LEU A O 1
ATOM 4553 N N . PHE A 1 590 ? 6.022 -1.604 27.856 1.00 81.62 590 PHE A N 1
ATOM 4554 C CA . PHE A 1 590 ? 5.473 -0.521 28.681 1.00 81.62 590 PHE A CA 1
ATOM 4555 C C . PHE A 1 590 ? 4.993 -1.065 30.030 1.00 81.62 590 PHE A C 1
ATOM 4557 O O . PHE A 1 590 ? 3.830 -1.436 30.195 1.00 81.62 590 PHE A O 1
ATOM 4564 N N . SER A 1 591 ? 5.905 -1.098 31.004 1.00 71.25 591 SER A N 1
ATOM 4565 C CA . SER A 1 591 ? 5.564 -1.425 32.392 1.00 71.25 591 SER A CA 1
ATOM 4566 C C . SER A 1 591 ? 4.832 -0.260 33.074 1.00 71.25 591 SER A C 1
ATOM 4568 O O . SER A 1 591 ? 4.808 0.860 32.567 1.00 71.25 591 SER A O 1
ATOM 4570 N N . THR A 1 592 ? 4.265 -0.498 34.259 1.00 57.03 592 THR A N 1
ATOM 4571 C CA . THR A 1 592 ? 3.450 0.489 34.994 1.00 57.03 592 THR A CA 1
ATOM 4572 C C . THR A 1 592 ? 4.198 1.741 35.471 1.00 57.03 592 THR A C 1
ATOM 4574 O O . THR A 1 592 ? 3.545 2.674 35.929 1.00 57.03 592 THR A O 1
ATOM 4577 N N . GLU A 1 593 ? 5.533 1.779 35.393 1.00 55.03 593 GLU A N 1
ATOM 4578 C CA . GLU A 1 593 ? 6.346 2.945 35.792 1.00 55.03 593 GLU A CA 1
ATOM 4579 C C . GLU A 1 593 ? 7.374 3.381 34.724 1.00 55.03 593 GLU A C 1
ATOM 4581 O O . GLU A 1 593 ? 7.773 4.551 34.706 1.00 55.03 593 GLU A O 1
ATOM 4586 N N . ASP A 1 594 ? 7.789 2.478 33.821 1.00 70.94 594 ASP A N 1
ATOM 4587 C CA . ASP A 1 594 ? 8.859 2.723 32.842 1.00 70.94 594 ASP A CA 1
ATOM 4588 C C . ASP A 1 594 ? 8.764 1.896 31.546 1.00 70.94 594 ASP A C 1
ATOM 4590 O O . ASP A 1 594 ? 8.222 0.787 31.520 1.00 70.94 594 ASP A O 1
ATOM 4594 N N . MET A 1 595 ? 9.358 2.420 30.467 1.00 84.81 595 MET A N 1
ATOM 4595 C CA . MET A 1 595 ? 9.575 1.674 29.221 1.00 84.81 595 MET A CA 1
ATOM 4596 C C . MET A 1 595 ? 10.829 0.792 29.332 1.00 84.81 595 MET A C 1
ATOM 4598 O O . MET A 1 595 ? 11.898 1.264 29.720 1.00 84.81 595 MET A O 1
ATOM 4602 N N . VAL A 1 596 ? 10.727 -0.471 28.913 1.00 85.81 596 VAL A N 1
ATOM 4603 C CA . VAL A 1 596 ? 11.838 -1.434 28.876 1.00 85.81 596 VAL A CA 1
ATOM 4604 C C . VAL A 1 596 ? 12.162 -1.786 27.426 1.00 85.81 596 VAL A C 1
ATOM 4606 O O . VAL A 1 596 ? 11.366 -2.433 26.755 1.00 85.81 596 VAL A O 1
ATOM 4609 N N . SER A 1 597 ? 13.338 -1.382 26.931 1.00 86.31 597 SER A N 1
ATOM 4610 C CA . SER A 1 597 ? 13.790 -1.692 25.564 1.00 86.31 597 SER A CA 1
ATOM 4611 C C . SER A 1 597 ? 13.653 -3.182 25.233 1.00 86.31 597 SER A C 1
ATOM 4613 O O . SER A 1 597 ? 14.100 -4.034 26.001 1.00 86.31 597 SER A O 1
ATOM 4615 N N . LEU A 1 598 ? 13.087 -3.484 24.059 1.00 83.50 598 LEU A N 1
ATOM 4616 C CA . LEU A 1 598 ? 12.751 -4.847 23.640 1.00 83.50 598 LEU A CA 1
ATOM 4617 C C . LEU A 1 598 ? 13.961 -5.802 23.703 1.00 83.50 598 LEU A C 1
ATOM 4619 O O . LEU A 1 598 ? 15.100 -5.390 23.452 1.00 83.50 598 LEU A O 1
ATOM 4623 N N . PRO A 1 599 ? 13.740 -7.102 23.946 1.00 80.00 599 PRO A N 1
ATOM 4624 C CA . PRO A 1 599 ? 14.709 -8.142 23.640 1.00 80.00 599 PRO A CA 1
ATOM 4625 C C . PRO A 1 599 ? 15.309 -8.020 22.230 1.00 80.00 599 PRO A C 1
ATOM 4627 O O . PRO A 1 599 ? 14.650 -7.705 21.238 1.00 80.00 599 PRO A O 1
ATOM 4630 N N . GLU A 1 600 ? 16.604 -8.306 22.134 1.00 70.00 600 GLU A N 1
ATOM 4631 C CA . GLU A 1 600 ? 17.386 -8.133 20.907 1.00 70.00 600 GLU A CA 1
ATOM 4632 C C . GLU A 1 600 ? 16.858 -8.975 19.737 1.00 70.00 600 GLU A C 1
ATOM 4634 O O . GLU A 1 600 ? 16.752 -8.477 18.618 1.00 70.00 600 GLU A O 1
ATOM 4639 N N . HIS A 1 601 ? 16.448 -10.216 20.008 1.00 66.25 601 HIS A N 1
ATOM 4640 C CA . HIS A 1 601 ? 15.904 -11.127 19.002 1.00 66.25 601 HIS A CA 1
ATOM 4641 C C . HIS A 1 601 ? 14.601 -10.611 18.361 1.00 66.25 601 HIS A C 1
ATOM 4643 O O . HIS A 1 601 ? 14.374 -10.842 17.176 1.00 66.25 601 HIS A O 1
ATOM 4649 N N . GLU A 1 602 ? 13.778 -9.854 19.094 1.00 77.44 602 GLU A N 1
ATOM 4650 C CA . GLU A 1 602 ? 12.543 -9.248 18.579 1.00 77.44 602 GLU A CA 1
ATOM 4651 C C . GLU A 1 602 ? 12.840 -8.014 17.712 1.00 77.44 602 GLU A C 1
ATOM 4653 O O . GLU A 1 602 ? 12.264 -7.877 16.630 1.00 77.44 602 GLU A O 1
ATOM 4658 N N . ARG A 1 603 ? 13.821 -7.179 18.092 1.00 78.38 603 ARG A N 1
ATOM 4659 C CA . ARG A 1 603 ? 14.324 -6.103 17.212 1.00 78.38 603 ARG A CA 1
ATOM 4660 C C . ARG A 1 603 ? 14.917 -6.648 15.911 1.00 78.38 603 ARG A C 1
ATOM 4662 O O . ARG A 1 603 ? 14.651 -6.108 14.839 1.00 78.38 603 ARG A O 1
ATOM 4669 N N . LEU A 1 604 ? 15.699 -7.726 15.988 1.00 60.50 604 LEU A N 1
ATOM 4670 C CA . LEU A 1 604 ? 16.310 -8.356 14.815 1.00 60.50 604 LEU A CA 1
ATOM 4671 C C . LEU A 1 604 ? 15.272 -9.051 13.927 1.00 60.50 604 LEU A C 1
ATOM 4673 O O . LEU A 1 604 ? 15.346 -8.940 12.702 1.00 60.50 604 LEU A O 1
ATOM 4677 N N . LEU A 1 605 ? 14.270 -9.711 14.513 1.00 70.12 605 LEU A N 1
ATOM 4678 C CA . LEU A 1 605 ? 13.125 -10.256 13.782 1.00 70.12 605 LEU A CA 1
ATOM 4679 C C . LEU A 1 605 ? 12.400 -9.151 12.995 1.00 70.12 605 LEU A C 1
ATOM 4681 O O . LEU A 1 605 ? 12.177 -9.308 11.794 1.00 70.12 605 LEU A O 1
ATOM 4685 N N . ALA A 1 606 ? 12.113 -8.014 13.635 1.00 72.44 606 ALA A N 1
ATOM 4686 C CA . ALA A 1 606 ? 11.481 -6.860 12.999 1.00 72.44 606 ALA A CA 1
ATOM 4687 C C . ALA A 1 606 ? 12.319 -6.271 11.852 1.00 72.44 606 ALA A C 1
ATOM 4689 O O . ALA A 1 606 ? 11.818 -6.101 10.741 1.00 72.44 606 ALA A O 1
ATOM 4690 N N . ALA A 1 607 ? 13.612 -6.021 12.082 1.00 63.50 607 ALA A N 1
ATOM 4691 C CA . ALA A 1 607 ? 14.512 -5.451 11.079 1.00 63.50 607 ALA A CA 1
ATOM 4692 C C . ALA A 1 607 ? 14.669 -6.354 9.839 1.00 63.50 607 ALA A C 1
ATOM 4694 O O . ALA A 1 607 ? 14.664 -5.861 8.705 1.00 63.50 607 ALA A O 1
ATOM 4695 N N . ASN A 1 608 ? 14.747 -7.676 10.039 1.00 61.25 608 ASN A N 1
ATOM 4696 C CA . ASN A 1 608 ? 14.739 -8.658 8.954 1.00 61.25 608 ASN A CA 1
ATOM 4697 C C . ASN A 1 608 ? 13.410 -8.624 8.184 1.00 61.25 608 ASN A C 1
ATOM 4699 O O . ASN A 1 608 ? 13.399 -8.515 6.959 1.00 61.25 608 ASN A O 1
ATOM 4703 N N . ALA A 1 609 ? 12.283 -8.651 8.896 1.00 65.50 609 ALA A N 1
ATOM 4704 C CA . ALA A 1 609 ? 10.947 -8.605 8.309 1.00 65.50 609 ALA A CA 1
ATOM 4705 C C . ALA A 1 609 ? 10.712 -7.334 7.475 1.00 65.50 609 ALA A C 1
ATOM 4707 O O . ALA A 1 609 ? 10.149 -7.402 6.379 1.00 65.50 609 ALA A O 1
ATOM 4708 N N . ARG A 1 610 ? 11.211 -6.189 7.956 1.00 71.62 610 ARG A N 1
ATOM 4709 C CA . ARG A 1 610 ? 11.185 -4.914 7.237 1.00 71.62 610 ARG A CA 1
ATOM 4710 C C . ARG A 1 610 ? 11.967 -4.993 5.933 1.00 71.62 610 ARG A C 1
ATOM 4712 O O . ARG A 1 610 ? 11.422 -4.664 4.883 1.00 71.62 610 ARG A O 1
ATOM 4719 N N . ASN A 1 611 ? 13.204 -5.495 5.978 1.00 60.66 611 ASN A N 1
ATOM 4720 C CA . ASN A 1 611 ? 14.029 -5.647 4.782 1.00 60.66 611 ASN A CA 1
ATOM 4721 C C . ASN A 1 611 ? 13.369 -6.550 3.730 1.00 60.66 611 ASN A C 1
ATOM 4723 O O . ASN A 1 611 ? 13.374 -6.199 2.551 1.00 60.66 611 ASN A O 1
ATOM 4727 N N . LEU A 1 612 ? 12.760 -7.669 4.133 1.00 57.75 612 LEU A N 1
ATOM 4728 C CA . LEU A 1 612 ? 12.055 -8.552 3.200 1.00 57.75 612 LEU A CA 1
ATOM 4729 C C . LEU A 1 612 ? 10.876 -7.838 2.514 1.00 57.75 612 LEU A C 1
ATOM 4731 O O . LEU A 1 612 ? 10.692 -7.999 1.309 1.00 57.75 612 LEU A O 1
ATOM 4735 N N . ARG A 1 613 ? 10.123 -6.993 3.233 1.00 63.50 613 ARG A N 1
ATOM 4736 C CA . ARG A 1 613 ? 9.051 -6.169 2.640 1.00 63.50 613 ARG A CA 1
ATOM 4737 C C . ARG A 1 613 ? 9.601 -5.085 1.709 1.00 63.50 613 ARG A C 1
ATOM 4739 O O . ARG A 1 613 ? 9.181 -5.013 0.559 1.00 63.50 613 ARG A O 1
ATOM 4746 N N . GLU A 1 614 ? 10.556 -4.279 2.172 1.00 58.44 614 GLU A N 1
ATOM 4747 C CA . GLU A 1 614 ? 11.104 -3.130 1.426 1.00 58.44 614 GLU A CA 1
ATOM 4748 C C . GLU A 1 614 ? 11.912 -3.551 0.176 1.00 58.44 614 GLU A C 1
ATOM 4750 O O . GLU A 1 614 ? 11.999 -2.790 -0.786 1.00 58.44 614 GLU A O 1
ATOM 4755 N N . THR A 1 615 ? 12.432 -4.787 0.134 1.00 49.88 615 THR A N 1
ATOM 4756 C CA . THR A 1 615 ? 13.090 -5.381 -1.052 1.00 49.88 615 THR A CA 1
ATOM 4757 C C . THR A 1 615 ? 12.160 -6.216 -1.949 1.00 49.88 615 THR A C 1
ATOM 4759 O O . THR A 1 615 ? 12.604 -6.734 -2.975 1.00 49.88 615 THR A O 1
ATOM 4762 N N . GLY A 1 616 ? 10.871 -6.341 -1.610 1.00 49.41 616 GLY A N 1
ATOM 4763 C CA . GLY A 1 616 ? 9.882 -7.081 -2.408 1.00 49.41 616 GLY A CA 1
ATOM 4764 C C . GLY A 1 616 ? 9.998 -8.611 -2.335 1.00 49.41 616 GLY A C 1
ATOM 4765 O O . GLY A 1 616 ? 9.576 -9.312 -3.255 1.00 49.41 616 GLY A O 1
ATOM 4766 N N . ARG A 1 617 ? 10.586 -9.150 -1.261 1.00 51.19 617 ARG A N 1
ATOM 4767 C CA . ARG A 1 617 ? 10.781 -10.590 -1.007 1.00 51.19 617 ARG A CA 1
ATOM 4768 C C . ARG A 1 617 ? 9.586 -11.179 -0.250 1.00 51.19 617 ARG A C 1
ATOM 4770 O O . ARG A 1 617 ? 9.701 -11.654 0.879 1.00 51.19 617 ARG A O 1
ATOM 4777 N N . HIS A 1 618 ? 8.410 -11.108 -0.867 1.00 58.31 618 HIS A N 1
ATOM 4778 C CA . HIS A 1 618 ? 7.139 -11.433 -0.209 1.00 58.31 618 HIS A CA 1
ATOM 4779 C C . HIS A 1 618 ? 7.007 -12.914 0.196 1.00 58.31 618 HIS A C 1
ATOM 4781 O O . HIS A 1 618 ? 6.447 -13.198 1.252 1.00 58.31 618 HIS A O 1
ATOM 4787 N N . GLU A 1 619 ? 7.574 -13.849 -0.577 1.00 49.34 619 GLU A N 1
ATOM 4788 C CA . GLU A 1 619 ? 7.589 -15.282 -0.227 1.00 49.34 619 GLU A CA 1
ATOM 4789 C C . GLU A 1 619 ? 8.454 -15.565 1.015 1.00 49.34 619 GLU A C 1
ATOM 4791 O O . GLU A 1 619 ? 8.004 -16.240 1.941 1.00 49.34 619 GLU A O 1
ATOM 4796 N N . ASP A 1 620 ? 9.660 -14.985 1.088 1.00 50.78 620 ASP A N 1
ATOM 4797 C CA . ASP A 1 620 ? 10.519 -15.063 2.279 1.00 50.78 620 ASP A CA 1
ATOM 4798 C C . ASP A 1 620 ? 9.840 -14.431 3.503 1.00 50.78 620 ASP A C 1
ATOM 4800 O O . ASP A 1 620 ? 9.941 -14.957 4.611 1.00 50.78 620 ASP A O 1
ATOM 4804 N N . TYR A 1 621 ? 9.133 -13.308 3.319 1.00 60.91 621 TYR A N 1
ATOM 4805 C CA . TYR A 1 621 ? 8.385 -12.659 4.396 1.00 60.91 621 TYR A CA 1
ATOM 4806 C C . TYR A 1 621 ? 7.250 -13.553 4.917 1.00 60.91 621 TYR A C 1
ATOM 4808 O O . TYR A 1 621 ? 7.087 -13.685 6.128 1.00 60.91 621 TYR A O 1
ATOM 4816 N N . ALA A 1 622 ? 6.502 -14.215 4.029 1.00 58.16 622 ALA A N 1
ATOM 4817 C CA . ALA A 1 622 ? 5.465 -15.171 4.417 1.00 58.16 622 ALA A CA 1
ATOM 4818 C C . ALA A 1 622 ? 6.055 -16.392 5.150 1.00 58.16 622 ALA A C 1
ATOM 4820 O O . ALA A 1 622 ? 5.500 -16.837 6.157 1.00 58.16 622 ALA A O 1
ATOM 4821 N N . ALA A 1 623 ? 7.214 -16.894 4.711 1.00 58.50 623 ALA A N 1
ATOM 4822 C CA . ALA A 1 623 ? 7.935 -17.965 5.399 1.00 58.50 623 ALA A CA 1
ATOM 4823 C C . ALA A 1 623 ? 8.441 -17.535 6.792 1.00 58.50 623 ALA A C 1
ATOM 4825 O O . ALA A 1 623 ? 8.327 -18.303 7.750 1.00 58.50 623 ALA A O 1
ATOM 4826 N N . LEU A 1 624 ? 8.941 -16.301 6.931 1.00 63.66 624 LEU A N 1
ATOM 4827 C CA . LEU A 1 624 ? 9.336 -15.716 8.216 1.00 63.66 624 LEU A CA 1
ATOM 4828 C C . LEU A 1 624 ? 8.128 -15.536 9.147 1.00 63.66 624 LEU A C 1
ATOM 4830 O O . LEU A 1 624 ? 8.212 -15.879 10.324 1.00 63.66 624 LEU A O 1
ATOM 4834 N N . GLN A 1 625 ? 6.994 -15.057 8.625 1.00 66.88 625 GLN A N 1
ATOM 4835 C CA . GLN A 1 625 ? 5.747 -14.910 9.378 1.00 66.88 625 GLN A CA 1
ATOM 4836 C C . GLN A 1 625 ? 5.217 -16.265 9.869 1.00 66.88 625 GLN A C 1
ATOM 4838 O O . GLN A 1 625 ? 4.793 -16.370 11.019 1.00 66.88 625 GLN A O 1
ATOM 4843 N N . LEU A 1 626 ? 5.288 -17.317 9.046 1.00 64.25 626 LEU A N 1
ATOM 4844 C CA . LEU A 1 626 ? 4.927 -18.675 9.460 1.00 64.25 626 LEU A CA 1
ATOM 4845 C C . LEU A 1 626 ? 5.864 -19.198 10.562 1.00 64.25 626 LEU A C 1
ATOM 4847 O O . LEU A 1 626 ? 5.390 -19.651 11.601 1.00 64.25 626 LEU A O 1
ATOM 4851 N N . ALA A 1 627 ? 7.183 -19.079 10.382 1.00 63.50 627 ALA A N 1
ATOM 4852 C CA . ALA A 1 627 ? 8.164 -19.520 11.376 1.00 63.50 627 ALA A CA 1
ATOM 4853 C C . ALA A 1 627 ? 8.007 -18.791 12.726 1.00 63.50 627 ALA A C 1
ATOM 4855 O O . ALA A 1 627 ? 8.072 -19.429 13.778 1.00 63.50 627 ALA A O 1
ATOM 4856 N N . ALA A 1 628 ? 7.738 -17.482 12.690 1.00 65.19 628 ALA A N 1
ATOM 4857 C CA . ALA A 1 628 ? 7.497 -16.657 13.870 1.00 65.19 628 ALA A CA 1
ATOM 4858 C C . ALA A 1 628 ? 6.201 -17.055 14.605 1.00 65.19 628 ALA A C 1
ATOM 4860 O O . ALA A 1 628 ? 6.208 -17.189 15.828 1.00 65.19 628 ALA A O 1
ATOM 4861 N N . ARG A 1 629 ? 5.106 -17.324 13.873 1.00 66.12 629 ARG A N 1
ATOM 4862 C CA . ARG A 1 629 ? 3.841 -17.839 14.443 1.00 66.12 629 ARG A CA 1
ATOM 4863 C C . ARG A 1 629 ? 3.989 -19.223 15.075 1.00 66.12 629 ARG A C 1
ATOM 4865 O O . ARG A 1 629 ? 3.332 -19.511 16.068 1.00 66.12 629 ARG A O 1
ATOM 4872 N N . GLU A 1 630 ? 4.861 -20.066 14.530 1.00 68.81 630 GLU A N 1
ATOM 4873 C CA . GLU A 1 630 ? 5.185 -21.385 15.088 1.00 68.81 630 GLU A CA 1
ATOM 4874 C C . GLU A 1 630 ? 6.175 -21.336 16.272 1.00 68.81 630 GLU A C 1
ATOM 4876 O O . GLU A 1 630 ? 6.606 -22.382 16.756 1.00 68.81 630 GLU A O 1
ATOM 4881 N N . GLY A 1 631 ? 6.567 -20.144 16.743 1.00 58.88 631 GLY A N 1
ATOM 4882 C CA . GLY A 1 631 ? 7.495 -19.987 17.867 1.00 58.88 631 GLY A CA 1
ATOM 4883 C C . GLY A 1 631 ? 8.925 -20.453 17.568 1.00 58.88 631 GLY A C 1
ATOM 4884 O O . GLY A 1 631 ? 9.702 -20.693 18.493 1.00 58.88 631 GLY A O 1
ATOM 4885 N N . ARG A 1 632 ? 9.293 -20.600 16.288 1.00 52.59 632 ARG A N 1
ATOM 4886 C CA . ARG A 1 632 ? 10.665 -20.932 15.887 1.00 52.59 632 ARG A CA 1
ATOM 4887 C C . ARG A 1 632 ? 11.525 -19.674 16.001 1.00 52.59 632 ARG A C 1
ATOM 4889 O O . ARG A 1 632 ? 11.165 -18.630 15.461 1.00 52.59 632 ARG A O 1
ATOM 4896 N N . ALA A 1 633 ? 12.669 -19.777 16.674 1.00 44.16 633 ALA A N 1
ATOM 4897 C CA . ALA A 1 633 ? 13.589 -18.654 16.822 1.00 44.16 633 ALA A CA 1
ATOM 4898 C C . ALA A 1 633 ? 14.062 -18.126 15.454 1.00 44.16 633 ALA A C 1
ATOM 4900 O O . ALA A 1 633 ? 14.438 -18.901 14.569 1.00 44.16 633 ALA A O 1
ATOM 4901 N N . ALA A 1 634 ? 14.082 -16.800 15.306 1.00 44.97 634 ALA A N 1
ATOM 4902 C CA . ALA A 1 634 ? 14.886 -16.161 14.272 1.00 44.97 634 ALA A CA 1
ATOM 4903 C C . ALA A 1 634 ? 16.379 -16.440 14.554 1.00 44.97 634 ALA A C 1
ATOM 4905 O O . ALA A 1 634 ? 16.746 -16.547 15.724 1.00 44.97 634 ALA A O 1
ATOM 4906 N N . PRO A 1 635 ? 17.246 -16.566 13.530 1.00 40.12 635 PRO A N 1
ATOM 4907 C CA . PRO A 1 635 ? 18.676 -16.776 13.746 1.00 40.12 635 PRO A CA 1
ATOM 4908 C C . PRO A 1 635 ? 19.296 -15.678 14.621 1.00 40.12 635 PRO A C 1
ATOM 4910 O O . PRO A 1 635 ? 19.090 -14.493 14.359 1.00 40.12 635 PRO A O 1
ATOM 4913 N N . ASP A 1 636 ? 20.043 -16.083 15.648 1.00 32.97 636 ASP A N 1
ATOM 4914 C CA . ASP A 1 636 ? 20.595 -15.174 16.652 1.00 32.97 636 ASP A CA 1
ATOM 4915 C C . ASP A 1 636 ? 21.655 -14.209 16.093 1.00 32.97 636 ASP A C 1
ATOM 4917 O O . ASP A 1 636 ? 22.595 -14.634 15.424 1.00 32.97 636 ASP A O 1
ATOM 4921 N N . LYS A 1 637 ? 21.520 -12.943 16.517 1.00 38.41 637 LYS A N 1
ATOM 4922 C CA . LYS A 1 637 ? 22.504 -11.839 16.517 1.00 38.41 637 LYS A CA 1
ATOM 4923 C C . LYS A 1 637 ? 22.993 -11.298 15.160 1.00 38.41 637 LYS A C 1
ATOM 4925 O O . LYS A 1 637 ? 22.971 -11.967 14.130 1.00 38.41 637 LYS A O 1
ATOM 4930 N N . LEU A 1 638 ? 23.290 -9.990 15.168 1.00 35.06 638 LEU A N 1
ATOM 4931 C CA . LEU A 1 638 ? 23.582 -9.156 13.991 1.00 35.06 638 LEU A CA 1
ATOM 4932 C C . LEU A 1 638 ? 24.160 -7.799 14.459 1.00 35.06 638 LEU A C 1
ATOM 4934 O O . LEU A 1 638 ? 23.400 -6.989 14.993 1.00 35.06 638 LEU A O 1
ATOM 4938 N N . SER A 1 639 ? 25.472 -7.553 14.308 1.00 29.81 639 SER A N 1
ATOM 4939 C CA . SER A 1 639 ? 26.085 -6.244 14.648 1.00 29.81 639 SER A CA 1
ATOM 4940 C C . SER A 1 639 ? 27.528 -6.007 14.167 1.00 29.81 639 SER A C 1
ATOM 4942 O O . SER A 1 639 ? 27.823 -4.914 13.693 1.00 29.81 639 SER A O 1
ATOM 4944 N N . GLU A 1 640 ? 28.456 -6.961 14.313 1.00 32.25 640 GLU A N 1
ATOM 4945 C CA . GLU A 1 640 ? 29.905 -6.636 14.316 1.00 32.25 640 GLU A CA 1
ATOM 4946 C C . GLU A 1 640 ? 30.514 -6.327 12.933 1.00 32.25 640 GLU A C 1
ATOM 4948 O O . GLU A 1 640 ? 31.605 -5.763 12.835 1.00 32.25 640 GLU A O 1
ATOM 4953 N N . LEU A 1 641 ? 29.821 -6.658 11.840 1.00 33.78 641 LEU A N 1
ATOM 4954 C CA . LEU A 1 641 ? 30.395 -6.584 10.492 1.00 33.78 641 LEU A CA 1
ATOM 4955 C C . LEU A 1 641 ? 30.317 -5.201 9.832 1.00 33.78 641 LEU A C 1
ATOM 4957 O O . LEU A 1 641 ? 30.954 -4.975 8.802 1.00 33.78 641 LEU A O 1
ATOM 4961 N N . TYR A 1 642 ? 29.561 -4.272 10.419 1.00 35.31 642 TYR A N 1
ATOM 4962 C CA . TYR A 1 642 ? 29.526 -2.885 9.960 1.00 35.31 642 TYR A CA 1
ATOM 4963 C C . TYR A 1 642 ? 30.814 -2.152 10.357 1.00 35.31 642 TYR A C 1
ATOM 4965 O O . TYR A 1 642 ? 31.398 -1.452 9.532 1.00 35.31 642 TYR A O 1
ATOM 4973 N N . ASP A 1 643 ? 31.315 -2.374 11.574 1.00 33.28 643 ASP A N 1
ATOM 4974 C CA . ASP A 1 643 ? 32.461 -1.642 12.124 1.00 33.28 643 ASP A CA 1
ATOM 4975 C C . ASP A 1 643 ? 33.800 -2.043 11.480 1.00 33.28 643 ASP A C 1
ATOM 4977 O O . ASP A 1 643 ? 34.577 -1.164 11.104 1.00 33.28 643 ASP A O 1
ATOM 4981 N N . GLU A 1 644 ? 34.068 -3.337 11.239 1.00 35.16 644 GLU A N 1
ATOM 4982 C CA . GLU A 1 644 ? 35.338 -3.760 10.601 1.00 35.16 644 GLU A CA 1
ATOM 4983 C C . GLU A 1 644 ? 35.471 -3.245 9.148 1.00 35.16 644 GLU A C 1
ATOM 4985 O O . GLU A 1 644 ? 36.575 -3.012 8.652 1.00 35.16 644 GLU A O 1
ATOM 4990 N N . PHE A 1 645 ? 34.348 -2.991 8.467 1.00 39.34 645 PHE A N 1
ATOM 4991 C CA . PHE A 1 645 ? 34.329 -2.362 7.141 1.00 39.34 645 PHE A CA 1
ATOM 4992 C C . PHE A 1 645 ? 34.339 -0.822 7.198 1.00 39.34 645 PHE A C 1
ATOM 4994 O O . PHE A 1 645 ? 34.516 -0.182 6.158 1.00 39.34 645 PHE A O 1
ATOM 5001 N N . THR A 1 646 ? 34.164 -0.213 8.378 1.00 37.41 646 THR A N 1
ATOM 5002 C CA . THR A 1 646 ? 33.930 1.233 8.545 1.00 37.41 646 THR A CA 1
ATOM 5003 C C . THR A 1 646 ? 34.854 1.898 9.579 1.00 37.41 646 THR A C 1
ATOM 5005 O O . THR A 1 646 ? 34.520 2.919 10.177 1.00 37.41 646 THR A O 1
ATOM 5008 N N . ASP A 1 647 ? 36.113 1.440 9.642 1.00 32.97 647 ASP A N 1
ATOM 5009 C CA . ASP A 1 647 ? 37.256 2.180 10.230 1.00 32.97 647 ASP A CA 1
ATOM 5010 C C . ASP A 1 647 ? 37.407 3.605 9.624 1.00 32.97 647 ASP A C 1
ATOM 5012 O O . ASP A 1 647 ? 37.930 4.531 10.242 1.00 32.97 647 ASP A O 1
ATOM 5016 N N . ASN A 1 648 ? 36.825 3.839 8.438 1.00 36.78 648 ASN A N 1
ATOM 5017 C CA . ASN A 1 648 ? 36.259 5.149 8.100 1.00 36.78 648 ASN A CA 1
ATOM 5018 C C . ASN A 1 648 ? 34.740 5.138 8.317 1.00 36.78 648 ASN A C 1
ATOM 5020 O O . ASN A 1 648 ? 34.014 4.580 7.491 1.00 36.78 648 ASN A O 1
ATOM 5024 N N . ARG A 1 649 ? 34.291 5.803 9.394 1.00 40.25 649 ARG A N 1
ATOM 5025 C CA . ARG A 1 649 ? 32.878 5.990 9.777 1.00 40.25 649 ARG A CA 1
ATOM 5026 C C . ARG A 1 649 ? 31.991 6.183 8.548 1.00 40.25 649 ARG A C 1
ATOM 5028 O O . ARG A 1 649 ? 32.293 7.058 7.728 1.00 40.25 649 ARG A O 1
ATOM 5035 N N . VAL A 1 650 ? 30.883 5.440 8.450 1.00 41.47 650 VAL A N 1
ATOM 5036 C CA . VAL A 1 650 ? 29.923 5.609 7.347 1.00 41.47 650 VAL A CA 1
ATOM 5037 C C . VAL A 1 650 ? 29.524 7.074 7.252 1.00 41.47 650 VAL A C 1
ATOM 5039 O O . VAL A 1 650 ? 28.907 7.635 8.157 1.00 41.47 650 VAL A O 1
ATOM 5042 N N . LYS A 1 651 ? 29.891 7.714 6.138 1.00 43.34 651 LYS A N 1
ATOM 5043 C CA . LYS A 1 651 ? 29.424 9.065 5.852 1.00 43.34 651 LYS A CA 1
ATOM 5044 C C . LYS A 1 651 ? 27.913 8.996 5.717 1.00 43.34 651 LYS A C 1
ATOM 5046 O O . LYS A 1 651 ? 27.411 8.317 4.826 1.00 43.34 651 LYS A O 1
ATOM 5051 N N . VAL A 1 652 ? 27.218 9.720 6.585 1.00 47.72 652 VAL A N 1
ATOM 5052 C CA . VAL A 1 652 ? 25.774 9.934 6.510 1.00 47.72 652 VAL A CA 1
ATOM 5053 C C . VAL A 1 652 ? 25.464 10.581 5.157 1.00 47.72 652 VAL A C 1
ATOM 5055 O O . VAL A 1 652 ? 25.709 11.767 4.933 1.00 47.72 652 VAL A O 1
ATOM 5058 N N . ARG A 1 653 ? 25.011 9.759 4.209 1.00 59.62 653 ARG A N 1
ATOM 5059 C CA . ARG A 1 653 ? 24.673 10.157 2.840 1.00 59.62 653 ARG A CA 1
ATOM 5060 C C . ARG A 1 653 ? 23.196 10.523 2.779 1.00 59.62 653 ARG A C 1
ATOM 5062 O O . ARG A 1 653 ? 22.359 9.851 3.378 1.00 59.62 653 ARG A O 1
ATOM 5069 N N . LYS A 1 654 ? 22.872 11.567 2.014 1.00 63.97 654 LYS A N 1
ATOM 5070 C CA . LYS A 1 654 ? 21.485 11.810 1.604 1.00 63.97 654 LYS A CA 1
ATOM 5071 C C . LYS A 1 654 ? 21.072 10.721 0.601 1.00 63.97 654 LYS A C 1
ATOM 5073 O O . LYS A 1 654 ? 21.914 10.355 -0.223 1.00 63.97 654 LYS A O 1
ATOM 5078 N N . PRO A 1 655 ? 19.824 10.224 0.638 1.00 74.44 655 PRO A N 1
ATOM 5079 C CA . PRO A 1 655 ? 19.335 9.275 -0.353 1.00 74.44 655 PRO A CA 1
ATOM 5080 C C . PRO A 1 655 ? 19.497 9.802 -1.778 1.00 74.44 655 PRO A C 1
ATOM 5082 O O . PRO A 1 655 ? 19.311 10.993 -2.040 1.00 74.44 655 PRO A O 1
ATOM 5085 N N . THR A 1 656 ? 19.804 8.906 -2.711 1.00 81.88 656 THR A N 1
ATOM 5086 C CA . THR A 1 656 ? 19.797 9.244 -4.135 1.00 81.88 656 THR A CA 1
ATOM 5087 C C . THR A 1 656 ? 18.357 9.275 -4.628 1.00 81.88 656 THR A C 1
ATOM 5089 O O . THR A 1 656 ? 17.669 8.255 -4.655 1.00 81.88 656 THR A O 1
ATOM 5092 N N . LEU A 1 657 ? 17.904 10.471 -4.997 1.00 78.81 657 LEU A N 1
ATOM 5093 C CA . LEU A 1 657 ? 16.593 10.698 -5.588 1.00 78.81 657 LEU A CA 1
ATOM 5094 C C . LEU A 1 657 ? 16.557 10.107 -7.005 1.00 78.81 657 LEU A C 1
ATOM 5096 O O . LEU A 1 657 ? 17.343 10.498 -7.868 1.00 78.81 657 LEU A O 1
ATOM 5100 N N . VAL A 1 658 ? 15.639 9.172 -7.237 1.00 81.44 658 VAL A N 1
ATOM 5101 C CA . VAL A 1 658 ? 15.446 8.453 -8.502 1.00 81.44 658 VAL A CA 1
ATOM 5102 C C . VAL A 1 658 ? 14.007 8.604 -9.003 1.00 81.44 658 VAL A C 1
ATOM 5104 O O . VAL A 1 658 ? 13.096 8.959 -8.255 1.00 81.44 658 VAL A O 1
ATOM 5107 N N . SER A 1 659 ? 13.777 8.340 -10.290 1.00 79.00 659 SER A N 1
ATOM 5108 C CA . SER A 1 659 ? 12.415 8.218 -10.824 1.00 79.00 659 SER A CA 1
ATOM 5109 C C . SER A 1 659 ? 11.778 6.893 -10.387 1.00 79.00 659 SER A C 1
ATOM 5111 O O . SER A 1 659 ? 12.492 5.923 -10.128 1.00 79.00 659 SER A O 1
ATOM 5113 N N . ALA A 1 660 ? 10.441 6.821 -10.370 1.00 71.31 660 ALA A N 1
ATOM 5114 C CA . ALA A 1 660 ? 9.716 5.574 -10.096 1.00 71.31 660 ALA A CA 1
ATOM 5115 C C . ALA A 1 660 ? 10.194 4.423 -11.003 1.00 71.31 660 ALA A C 1
ATOM 5117 O O . ALA A 1 660 ? 10.533 3.351 -10.520 1.00 71.31 660 ALA A O 1
ATOM 5118 N N . GLN A 1 661 ? 10.393 4.698 -12.297 1.00 81.12 661 GLN A N 1
ATOM 5119 C CA . GLN A 1 661 ? 10.946 3.735 -13.254 1.00 81.12 661 GLN A CA 1
ATOM 5120 C C . GLN A 1 661 ? 12.321 3.173 -12.842 1.00 81.12 661 GLN A C 1
ATOM 5122 O O . GLN A 1 661 ? 12.592 1.988 -13.044 1.00 81.12 661 GLN A O 1
ATOM 5127 N N . VAL A 1 662 ? 13.207 4.004 -12.287 1.00 85.00 662 VAL A N 1
ATOM 5128 C CA . VAL A 1 662 ? 14.531 3.565 -11.821 1.00 85.00 662 VAL A CA 1
ATOM 5129 C C . VAL A 1 662 ? 14.423 2.819 -10.486 1.00 85.00 662 VAL A C 1
ATOM 5131 O O . VAL A 1 662 ? 15.125 1.828 -10.299 1.00 85.00 662 VAL A O 1
ATOM 5134 N N . MET A 1 663 ? 13.505 3.214 -9.598 1.00 83.69 663 MET A N 1
ATOM 5135 C CA . MET A 1 663 ? 13.190 2.468 -8.373 1.00 83.69 663 MET A CA 1
ATOM 5136 C C . MET A 1 663 ? 12.644 1.064 -8.680 1.00 83.69 663 MET A C 1
ATOM 5138 O O . MET A 1 663 ? 13.106 0.081 -8.102 1.00 83.69 663 MET A O 1
ATOM 5142 N N . ASP A 1 664 ? 11.729 0.935 -9.638 1.00 80.38 664 ASP A N 1
ATOM 5143 C CA . ASP A 1 664 ? 11.184 -0.360 -10.055 1.00 80.38 664 ASP A CA 1
ATOM 5144 C C . ASP A 1 664 ? 12.249 -1.240 -10.718 1.00 80.38 664 ASP A C 1
ATOM 5146 O O . ASP A 1 664 ? 12.308 -2.441 -10.448 1.00 80.38 664 ASP A O 1
ATOM 5150 N N . ASN A 1 665 ? 13.159 -0.645 -11.499 1.00 87.69 665 ASN A N 1
ATOM 5151 C CA . ASN A 1 665 ? 14.330 -1.345 -12.029 1.00 87.69 665 ASN A CA 1
ATOM 5152 C C . ASN A 1 665 ? 15.271 -1.823 -10.903 1.00 87.69 665 ASN A C 1
ATOM 5154 O O . ASN A 1 665 ? 15.756 -2.950 -10.973 1.00 87.69 665 ASN A O 1
ATOM 5158 N N . LEU A 1 666 ? 15.509 -1.019 -9.855 1.00 87.81 666 LEU A N 1
ATOM 5159 C CA . LEU A 1 666 ? 16.304 -1.410 -8.676 1.00 87.81 666 LEU A CA 1
ATOM 5160 C C . LEU A 1 666 ? 15.646 -2.570 -7.911 1.00 87.81 666 LEU A C 1
ATOM 5162 O O . LEU A 1 666 ? 16.302 -3.572 -7.623 1.00 87.81 666 LEU A O 1
ATOM 5166 N N . ARG A 1 667 ? 14.334 -2.490 -7.657 1.00 82.44 667 ARG A N 1
ATOM 5167 C CA . ARG A 1 667 ? 13.544 -3.560 -7.019 1.00 82.44 667 ARG A CA 1
ATOM 5168 C C . ARG A 1 667 ? 13.570 -4.851 -7.842 1.00 82.44 667 ARG A C 1
ATOM 5170 O O . ARG A 1 667 ? 13.812 -5.926 -7.298 1.00 82.44 667 ARG A O 1
ATOM 5177 N N . MET A 1 668 ? 13.359 -4.753 -9.155 1.00 84.44 668 MET A N 1
ATOM 5178 C CA . MET A 1 668 ? 13.407 -5.885 -10.087 1.00 84.44 668 MET A CA 1
ATOM 5179 C C . MET A 1 668 ? 14.805 -6.521 -10.136 1.00 84.44 668 MET A C 1
ATOM 5181 O O . MET A 1 668 ? 14.930 -7.744 -10.041 1.00 84.44 668 MET A O 1
ATOM 5185 N N . ALA A 1 669 ? 15.860 -5.704 -10.202 1.00 90.62 669 ALA A N 1
ATOM 5186 C CA . ALA A 1 669 ? 17.241 -6.163 -10.128 1.00 90.62 669 ALA A CA 1
ATOM 5187 C C . ALA A 1 669 ? 17.527 -6.908 -8.814 1.00 90.62 669 ALA A C 1
ATOM 5189 O O . ALA A 1 669 ? 18.098 -7.996 -8.863 1.00 90.62 669 ALA A O 1
ATOM 5190 N N . GLN A 1 670 ? 17.092 -6.386 -7.658 1.00 85.94 670 GLN A N 1
ATOM 5191 C CA . GLN A 1 670 ? 17.353 -7.025 -6.364 1.00 85.94 670 GLN A CA 1
ATOM 5192 C C . GLN A 1 670 ? 16.642 -8.382 -6.238 1.00 85.94 670 GLN A C 1
ATOM 5194 O O . GLN A 1 670 ? 17.262 -9.356 -5.802 1.00 85.94 670 GLN A O 1
ATOM 5199 N N . ARG A 1 671 ? 15.380 -8.490 -6.686 1.00 82.38 671 ARG A N 1
ATOM 5200 C CA . ARG A 1 671 ? 14.660 -9.778 -6.733 1.00 82.38 671 ARG A CA 1
ATOM 5201 C C . ARG A 1 671 ? 15.377 -10.794 -7.625 1.00 82.38 671 ARG A C 1
ATOM 5203 O O . ARG A 1 671 ? 15.650 -11.908 -7.179 1.00 82.38 671 ARG A O 1
ATOM 5210 N N . ALA A 1 672 ? 15.753 -10.411 -8.848 1.00 88.00 672 ALA A N 1
ATOM 5211 C CA . ALA A 1 672 ? 16.465 -11.299 -9.770 1.00 88.00 672 ALA A CA 1
ATOM 5212 C C . ALA A 1 672 ? 17.857 -11.709 -9.247 1.00 88.00 672 ALA A C 1
ATOM 5214 O O . ALA A 1 672 ? 18.299 -12.840 -9.463 1.00 88.00 672 ALA A O 1
ATOM 5215 N N . VAL A 1 673 ? 18.532 -10.819 -8.516 1.00 86.19 673 VAL A N 1
ATOM 5216 C CA . VAL A 1 673 ? 19.812 -11.084 -7.849 1.00 86.19 673 VAL A CA 1
ATOM 5217 C C . VAL A 1 673 ? 19.672 -12.117 -6.724 1.00 86.19 673 VAL A C 1
ATOM 5219 O O . VAL A 1 673 ? 20.432 -13.091 -6.709 1.00 86.19 673 VAL A O 1
ATOM 5222 N N . HIS A 1 674 ? 18.694 -11.961 -5.822 1.00 76.81 674 HIS A N 1
ATOM 5223 C CA . HIS A 1 674 ? 18.423 -12.946 -4.766 1.00 76.81 674 HIS A CA 1
ATOM 5224 C C . HIS A 1 674 ? 18.003 -14.296 -5.350 1.00 76.81 674 HIS A C 1
ATOM 5226 O O . HIS A 1 674 ? 18.613 -15.321 -5.030 1.00 76.81 674 HIS A O 1
ATOM 5232 N N . ARG A 1 675 ? 17.053 -14.293 -6.292 1.00 79.19 675 ARG A N 1
ATOM 5233 C CA . ARG A 1 675 ? 16.550 -15.523 -6.906 1.00 79.19 675 ARG A CA 1
ATOM 5234 C C . ARG A 1 675 ? 17.646 -16.281 -7.660 1.00 79.19 675 ARG A C 1
ATOM 5236 O O . ARG A 1 675 ? 17.693 -17.508 -7.617 1.00 79.19 675 ARG A O 1
ATOM 5243 N N . ALA A 1 676 ? 18.604 -15.580 -8.272 1.00 86.25 676 ALA A N 1
ATOM 5244 C CA . ALA A 1 676 ? 19.797 -16.218 -8.824 1.00 86.25 676 ALA A CA 1
ATOM 5245 C C . ALA A 1 676 ? 20.667 -16.892 -7.740 1.00 86.25 676 ALA A C 1
ATOM 5247 O O . ALA A 1 676 ? 21.114 -18.020 -7.950 1.00 86.25 676 ALA A O 1
ATOM 5248 N N . LYS A 1 677 ? 20.882 -16.269 -6.570 1.00 78.75 677 LYS A N 1
ATOM 5249 C CA . LYS A 1 677 ? 21.628 -16.896 -5.457 1.00 78.75 677 LYS A CA 1
ATOM 52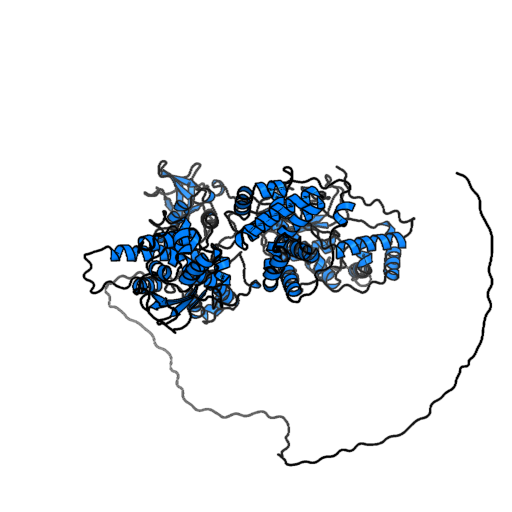50 C C . LYS A 1 677 ? 20.929 -18.145 -4.897 1.00 78.75 677 LYS A C 1
ATOM 5252 O O . LYS A 1 677 ? 21.628 -19.096 -4.561 1.00 78.75 677 LYS A O 1
ATOM 5257 N N . GLU A 1 678 ? 19.597 -18.188 -4.835 1.00 74.69 678 GLU A N 1
ATOM 5258 C CA . GLU A 1 678 ? 18.836 -19.390 -4.430 1.00 74.69 678 GLU A CA 1
ATOM 5259 C C . GLU A 1 678 ? 18.982 -20.557 -5.415 1.00 74.69 678 GLU A C 1
ATOM 5261 O O . GLU A 1 678 ? 19.065 -21.719 -5.009 1.00 74.69 678 GLU A O 1
ATOM 5266 N N . LEU A 1 679 ? 18.999 -20.240 -6.714 1.00 79.06 679 LEU A N 1
ATOM 5267 C CA . LEU A 1 679 ? 19.063 -21.206 -7.810 1.00 79.06 679 LEU A CA 1
ATOM 5268 C C . LEU A 1 679 ? 20.477 -21.770 -8.023 1.00 79.06 679 LEU A C 1
ATOM 5270 O O . LEU A 1 679 ? 20.634 -22.943 -8.372 1.00 79.06 679 LEU A O 1
ATOM 5274 N N . ILE A 1 680 ? 21.512 -20.954 -7.800 1.00 79.50 680 ILE A N 1
ATOM 5275 C CA . ILE A 1 680 ? 22.922 -21.360 -7.877 1.00 79.50 680 ILE A CA 1
ATOM 5276 C C . ILE A 1 680 ? 23.707 -21.013 -6.593 1.00 79.50 680 ILE A C 1
ATOM 5278 O O . ILE A 1 680 ? 24.685 -20.271 -6.649 1.00 79.50 680 ILE A O 1
ATOM 5282 N N . PRO A 1 681 ? 23.364 -21.565 -5.413 1.00 74.19 681 PRO A N 1
ATOM 5283 C CA . PRO A 1 681 ? 23.994 -21.178 -4.147 1.00 74.19 681 PRO A CA 1
ATOM 5284 C C . PRO A 1 681 ? 25.464 -21.599 -4.050 1.00 74.19 681 PRO A C 1
ATOM 5286 O O . PRO A 1 681 ? 26.245 -20.936 -3.369 1.00 74.19 681 PRO A O 1
ATOM 5289 N N . LEU A 1 682 ? 25.886 -22.635 -4.788 1.00 73.50 682 LEU A N 1
ATOM 5290 C CA . LEU A 1 682 ? 27.290 -23.054 -4.908 1.00 73.50 682 LEU A CA 1
ATOM 5291 C C . LEU A 1 682 ? 28.077 -22.202 -5.933 1.00 73.50 682 LEU A C 1
ATOM 5293 O O . LEU A 1 682 ? 29.165 -22.588 -6.360 1.00 73.50 682 LEU A O 1
ATOM 5297 N N . SER A 1 683 ? 27.509 -21.070 -6.363 1.00 74.19 683 SER A N 1
ATOM 5298 C CA . SER A 1 683 ? 28.130 -20.066 -7.229 1.00 74.19 683 SER A CA 1
ATOM 5299 C C . SER A 1 683 ? 29.196 -19.228 -6.516 1.00 74.19 683 SER A C 1
ATOM 5301 O O . SER A 1 683 ? 29.134 -19.007 -5.302 1.00 74.19 683 SER A O 1
ATOM 5303 N N . GLY A 1 684 ? 30.132 -18.723 -7.322 1.00 64.56 684 GLY A N 1
ATOM 5304 C CA . GLY A 1 684 ? 31.250 -17.878 -6.920 1.00 64.56 684 GLY A CA 1
ATOM 5305 C C . GLY A 1 684 ? 32.570 -18.651 -6.893 1.00 64.56 684 GLY A C 1
ATOM 5306 O O . GLY A 1 684 ? 32.685 -19.709 -6.282 1.00 64.56 684 GLY A O 1
ATOM 5307 N N . ASN A 1 685 ? 33.611 -18.086 -7.510 1.00 60.81 685 ASN A N 1
ATOM 5308 C CA . ASN A 1 685 ? 35.003 -18.521 -7.318 1.00 60.81 685 ASN A CA 1
ATOM 5309 C C . ASN A 1 685 ? 35.645 -17.889 -6.058 1.00 60.81 685 ASN A C 1
ATOM 5311 O O . ASN A 1 685 ? 36.862 -17.946 -5.876 1.00 60.81 685 ASN A O 1
ATOM 5315 N N . GLN A 1 686 ? 34.813 -17.280 -5.210 1.00 65.06 686 GLN A N 1
ATOM 5316 C CA . GLN A 1 686 ? 35.167 -16.567 -3.992 1.00 65.06 686 GLN A CA 1
ATOM 5317 C C . GLN A 1 686 ? 35.712 -17.528 -2.934 1.00 65.06 686 GLN A C 1
ATOM 5319 O O . GLN A 1 686 ? 35.008 -18.437 -2.503 1.00 65.06 686 GLN A O 1
ATOM 5324 N N . LEU A 1 687 ? 36.957 -17.338 -2.493 1.00 64.06 687 LEU A N 1
ATOM 5325 C CA . LEU A 1 687 ? 37.668 -18.315 -1.654 1.00 64.06 687 LEU A CA 1
ATOM 5326 C C . LEU A 1 687 ? 36.997 -18.583 -0.289 1.00 64.06 687 LEU A C 1
ATOM 5328 O O . LEU A 1 687 ? 36.943 -19.734 0.138 1.00 64.06 687 LEU A O 1
ATOM 5332 N N . ALA A 1 688 ? 36.420 -17.564 0.355 1.00 60.59 688 ALA A N 1
ATOM 5333 C CA . ALA A 1 688 ? 35.622 -17.729 1.579 1.00 60.59 688 ALA A CA 1
ATOM 5334 C C . ALA A 1 688 ? 34.277 -18.436 1.315 1.00 60.59 688 ALA A C 1
ATOM 5336 O O . ALA A 1 688 ? 33.823 -19.274 2.095 1.00 60.59 688 ALA A O 1
ATOM 5337 N N . SER A 1 689 ? 33.660 -18.132 0.170 1.00 65.38 689 SER A N 1
ATOM 5338 C CA . SER A 1 689 ? 32.413 -18.744 -0.295 1.00 65.38 689 SER A CA 1
ATOM 5339 C C . SER A 1 689 ? 32.596 -20.239 -0.547 1.00 65.38 689 SER A C 1
ATOM 5341 O O . SER A 1 689 ? 31.880 -21.063 0.012 1.00 65.38 689 SER A O 1
ATOM 5343 N N . ILE A 1 690 ? 33.637 -20.583 -1.310 1.00 69.44 690 ILE A N 1
ATOM 5344 C CA . ILE A 1 690 ? 34.118 -21.941 -1.573 1.00 69.44 690 ILE A CA 1
ATOM 5345 C C . ILE A 1 690 ? 34.290 -22.735 -0.277 1.00 69.44 690 ILE A C 1
ATOM 5347 O O . ILE A 1 690 ? 33.927 -23.908 -0.248 1.00 69.44 690 ILE A O 1
ATOM 5351 N N . MET A 1 691 ? 34.859 -22.111 0.758 1.00 69.75 691 MET A N 1
ATOM 5352 C CA . MET A 1 691 ? 35.216 -22.781 2.004 1.00 69.75 691 MET A CA 1
ATOM 5353 C C . MET A 1 691 ? 33.967 -23.226 2.785 1.00 69.75 691 MET A C 1
ATOM 5355 O O . MET A 1 691 ? 33.787 -24.422 2.994 1.00 69.75 691 MET A O 1
ATOM 5359 N N . ASP A 1 692 ? 33.042 -22.315 3.106 1.00 66.44 692 ASP A N 1
ATOM 5360 C CA . ASP A 1 692 ? 31.773 -22.676 3.777 1.00 66.44 692 ASP A CA 1
ATOM 5361 C C . ASP A 1 692 ? 30.807 -23.485 2.876 1.00 66.44 692 ASP A C 1
ATOM 5363 O O . ASP A 1 692 ? 29.998 -24.250 3.383 1.00 66.44 692 ASP A O 1
ATOM 5367 N N . LYS A 1 693 ? 30.942 -23.429 1.542 1.00 72.81 693 LYS A N 1
ATOM 5368 C CA . LYS A 1 693 ? 30.161 -24.258 0.592 1.00 72.81 693 LYS A CA 1
ATOM 5369 C C . LYS A 1 693 ? 30.819 -25.610 0.249 1.00 72.81 693 LYS A C 1
ATOM 5371 O O . LYS A 1 693 ? 30.441 -26.240 -0.745 1.00 72.81 693 LYS A O 1
ATOM 5376 N N . GLY A 1 694 ? 31.836 -26.040 1.005 1.00 69.25 694 GLY A N 1
ATOM 5377 C CA . GLY A 1 694 ? 32.496 -27.348 0.853 1.00 69.25 694 GLY A CA 1
ATOM 5378 C C . GLY A 1 694 ? 33.149 -27.598 -0.514 1.00 69.25 694 GLY A C 1
ATOM 5379 O O . GLY A 1 694 ? 33.240 -28.736 -0.972 1.00 69.25 694 GLY A O 1
ATOM 5380 N N . GLY A 1 695 ? 33.518 -26.540 -1.244 1.00 66.12 695 GLY A N 1
ATOM 5381 C CA . GLY A 1 695 ? 34.182 -26.598 -2.553 1.00 66.12 695 GLY A CA 1
ATOM 5382 C C . GLY A 1 695 ? 33.402 -27.256 -3.704 1.00 66.12 695 GLY A C 1
ATOM 5383 O O . GLY A 1 695 ? 33.885 -27.249 -4.842 1.00 66.12 695 GLY A O 1
ATOM 5384 N N . ALA A 1 696 ? 32.202 -27.791 -3.458 1.00 62.06 696 ALA A N 1
ATOM 5385 C CA . ALA A 1 696 ? 31.459 -28.634 -4.397 1.00 62.06 696 ALA A CA 1
ATOM 5386 C C . ALA A 1 696 ? 31.120 -27.928 -5.722 1.00 62.06 696 ALA A C 1
ATOM 5388 O O . ALA A 1 696 ? 31.101 -28.565 -6.780 1.00 62.06 696 ALA A O 1
ATOM 5389 N N . GLY A 1 697 ? 30.914 -26.607 -5.686 1.00 62.22 697 GLY A N 1
ATOM 5390 C CA . GLY A 1 697 ? 30.722 -25.783 -6.881 1.00 62.22 697 GLY A CA 1
ATOM 5391 C C . GLY A 1 697 ? 31.902 -25.859 -7.858 1.00 62.22 697 GLY A C 1
ATOM 5392 O O . GLY A 1 697 ? 31.687 -26.033 -9.054 1.00 62.22 697 GLY A O 1
ATOM 5393 N N . ILE A 1 698 ? 33.153 -25.834 -7.374 1.00 60.56 698 ILE A N 1
ATOM 5394 C CA . ILE A 1 698 ? 34.356 -25.824 -8.233 1.00 60.56 698 ILE A CA 1
ATOM 5395 C C . ILE A 1 698 ? 34.436 -27.095 -9.085 1.00 60.56 698 ILE A C 1
ATOM 5397 O O . ILE A 1 698 ? 34.715 -27.029 -10.285 1.00 60.56 698 ILE A O 1
ATOM 5401 N N . ALA A 1 699 ? 34.202 -28.255 -8.464 1.00 54.94 699 ALA A N 1
ATOM 5402 C CA . ALA A 1 699 ? 34.257 -29.545 -9.146 1.00 54.94 699 ALA A CA 1
ATOM 5403 C C . ALA A 1 699 ? 33.211 -29.613 -10.270 1.00 54.94 699 ALA A C 1
ATOM 5405 O O . ALA A 1 699 ? 33.536 -29.977 -11.401 1.00 54.94 699 ALA A O 1
ATOM 5406 N N . LYS A 1 700 ? 31.980 -29.171 -9.985 1.00 61.56 700 LYS A N 1
ATOM 5407 C CA . LYS A 1 700 ? 30.886 -29.148 -10.961 1.00 61.56 700 LYS A CA 1
ATOM 5408 C C . LYS A 1 700 ? 31.086 -28.104 -12.067 1.00 61.56 700 LYS A C 1
ATOM 5410 O O . LYS A 1 700 ? 30.808 -28.409 -13.220 1.00 61.56 700 LYS A O 1
ATOM 5415 N N . ILE A 1 701 ? 31.622 -26.916 -11.767 1.00 59.06 701 ILE A N 1
ATOM 5416 C CA . ILE A 1 701 ? 31.913 -25.871 -12.771 1.00 59.06 701 ILE A CA 1
ATOM 5417 C C . ILE A 1 701 ? 32.986 -26.342 -13.766 1.00 59.06 701 ILE A C 1
ATOM 5419 O O . ILE A 1 701 ? 32.852 -26.109 -14.969 1.00 59.06 701 ILE A O 1
ATOM 5423 N N . LYS A 1 702 ? 34.028 -27.051 -13.304 1.00 55.53 702 LYS A N 1
ATOM 5424 C CA . LYS A 1 702 ? 34.989 -27.696 -14.218 1.00 55.53 702 LYS A CA 1
ATOM 5425 C C . LYS A 1 702 ? 34.347 -28.830 -15.028 1.00 55.53 702 LYS A C 1
ATOM 5427 O O . LYS A 1 702 ? 34.689 -28.979 -16.196 1.00 55.53 702 LYS A O 1
ATOM 5432 N N . GLY A 1 703 ? 33.388 -29.560 -14.451 1.00 49.78 703 GLY A N 1
ATOM 5433 C CA . GLY A 1 703 ? 32.572 -30.557 -15.154 1.00 49.78 703 GLY A CA 1
ATOM 5434 C C . GLY A 1 703 ? 31.670 -29.972 -16.251 1.00 49.78 703 GLY A C 1
ATOM 5435 O O . GLY A 1 703 ? 31.643 -30.515 -17.349 1.00 49.78 703 GLY A O 1
ATOM 5436 N N . LEU A 1 704 ? 31.004 -28.832 -16.012 1.00 48.81 704 LEU A N 1
ATOM 5437 C CA . LEU A 1 704 ? 30.205 -28.124 -17.031 1.00 48.81 704 LEU A CA 1
ATOM 5438 C C . LEU A 1 704 ? 31.050 -27.754 -18.255 1.00 48.81 704 LEU A C 1
ATOM 5440 O O . LEU A 1 704 ? 30.646 -27.993 -19.388 1.00 48.81 704 LEU A O 1
ATOM 5444 N N . ARG A 1 705 ? 32.256 -27.221 -18.026 1.00 51.97 705 ARG A N 1
ATOM 5445 C CA . ARG A 1 705 ? 33.225 -26.904 -19.094 1.00 51.97 705 ARG A CA 1
ATOM 5446 C C . ARG A 1 705 ? 33.838 -28.151 -19.753 1.00 51.97 705 ARG A C 1
ATOM 5448 O O . ARG A 1 705 ? 34.604 -28.011 -20.700 1.00 51.97 705 ARG A O 1
ATOM 5455 N N . GLY A 1 706 ? 33.525 -29.344 -19.246 1.00 42.59 706 GLY A N 1
ATOM 5456 C CA . GLY A 1 706 ? 33.947 -30.644 -19.761 1.00 42.59 706 GLY A CA 1
ATOM 5457 C C . GLY A 1 706 ? 32.860 -31.412 -20.521 1.00 42.59 706 GLY A C 1
ATOM 5458 O O . GLY A 1 706 ? 33.104 -32.564 -20.878 1.00 42.59 706 GLY A O 1
ATOM 5459 N N . PHE A 1 707 ? 31.684 -30.823 -20.784 1.00 37.56 707 PHE A N 1
ATOM 5460 C CA . PHE A 1 707 ? 30.673 -31.447 -21.647 1.00 37.56 707 PHE A CA 1
ATOM 5461 C C . PHE A 1 707 ? 31.150 -31.471 -23.114 1.00 37.56 707 PHE A C 1
ATOM 5463 O O . PHE A 1 707 ? 30.968 -30.529 -23.875 1.00 37.56 707 PHE A O 1
ATOM 5470 N N . SER A 1 708 ? 31.798 -32.589 -23.447 1.00 34.88 708 SER A N 1
ATOM 5471 C CA . SER A 1 708 ? 32.545 -32.925 -24.665 1.00 34.88 708 SER A CA 1
ATOM 5472 C C . SER A 1 708 ? 33.693 -31.985 -25.063 1.00 34.88 708 SER A C 1
ATOM 5474 O O . SER A 1 708 ? 33.541 -31.023 -25.811 1.00 34.88 708 SER A O 1
ATOM 5476 N N . LEU A 1 709 ? 34.902 -32.381 -24.652 1.00 31.77 709 LEU A N 1
ATOM 5477 C CA . LEU A 1 709 ? 36.152 -32.077 -25.364 1.00 31.77 709 LEU A CA 1
ATOM 5478 C C . LEU A 1 709 ? 36.970 -33.352 -25.670 1.00 31.77 709 LEU A C 1
ATOM 5480 O O . LEU A 1 709 ? 38.184 -33.291 -25.852 1.00 31.77 709 LEU A O 1
ATOM 5484 N N . LEU A 1 710 ? 36.300 -34.512 -25.710 1.00 35.41 710 LEU A N 1
ATOM 5485 C CA . LEU A 1 710 ? 36.907 -35.808 -26.050 1.00 35.41 710 LEU A CA 1
ATOM 5486 C C . LEU A 1 710 ? 36.134 -36.618 -27.106 1.00 35.41 710 LEU A C 1
ATOM 5488 O O . LEU A 1 710 ? 36.770 -37.422 -27.772 1.00 35.41 710 LEU A O 1
ATOM 5492 N N . ASP A 1 711 ? 34.838 -36.362 -27.336 1.00 34.12 711 ASP A N 1
ATOM 5493 C CA . ASP A 1 711 ? 34.054 -37.023 -28.396 1.00 34.12 711 ASP A CA 1
ATOM 5494 C C . ASP A 1 711 ? 33.022 -36.066 -29.023 1.00 34.12 711 ASP A C 1
ATOM 5496 O O . ASP A 1 711 ? 31.821 -36.159 -28.775 1.00 34.12 711 ASP A O 1
ATOM 5500 N N . SER A 1 712 ? 33.499 -35.088 -29.802 1.00 30.36 712 SER A N 1
ATOM 5501 C CA . SER A 1 712 ? 32.800 -34.521 -30.977 1.00 30.36 712 SER A CA 1
ATOM 5502 C C . SER A 1 712 ? 33.564 -33.327 -31.553 1.00 30.36 712 SER A C 1
ATOM 5504 O O . SER A 1 712 ? 34.038 -32.470 -30.806 1.00 30.36 712 SER A O 1
ATOM 5506 N N . ALA A 1 713 ? 33.592 -33.201 -32.880 1.00 38.66 713 ALA A N 1
ATOM 5507 C CA . ALA A 1 713 ? 33.818 -31.910 -33.524 1.00 38.66 713 ALA A CA 1
ATOM 5508 C C . ALA A 1 713 ? 32.489 -31.132 -33.613 1.00 38.66 713 ALA A C 1
ATOM 5510 O O . ALA A 1 713 ? 31.442 -31.734 -33.833 1.00 38.66 713 ALA A O 1
ATOM 5511 N N . ALA A 1 714 ? 32.555 -29.801 -33.512 1.00 39.06 714 ALA A N 1
ATOM 5512 C CA . ALA A 1 714 ? 31.458 -28.873 -33.822 1.00 39.06 714 ALA A CA 1
ATOM 5513 C C . ALA A 1 714 ? 30.139 -29.044 -33.026 1.00 39.06 714 ALA A C 1
ATOM 5515 O O . ALA A 1 714 ? 29.053 -29.040 -33.603 1.00 39.06 714 ALA A O 1
ATOM 5516 N N . ALA A 1 715 ? 30.216 -29.078 -31.691 1.00 41.72 715 ALA A N 1
ATOM 5517 C CA . ALA A 1 715 ? 29.078 -28.660 -30.867 1.00 41.72 715 ALA A CA 1
ATOM 5518 C C . ALA A 1 715 ? 28.842 -27.141 -31.024 1.00 41.72 715 ALA A C 1
ATOM 5520 O O . ALA A 1 715 ? 29.798 -26.359 -31.042 1.00 41.72 715 ALA A O 1
ATOM 5521 N N . ALA A 1 716 ? 27.582 -26.716 -31.143 1.00 47.19 716 ALA A N 1
ATOM 5522 C CA . ALA A 1 716 ? 27.221 -25.298 -31.187 1.00 47.19 716 ALA A CA 1
ATOM 5523 C C . ALA A 1 716 ? 27.403 -24.632 -29.803 1.00 47.19 716 ALA A C 1
ATOM 5525 O O . ALA A 1 716 ? 27.256 -25.308 -28.781 1.00 47.19 716 ALA A O 1
ATOM 5526 N N . PRO A 1 717 ? 27.708 -23.321 -29.729 1.00 65.81 717 PRO A N 1
ATOM 5527 C CA . PRO A 1 717 ? 27.740 -22.613 -28.454 1.00 65.81 717 PRO A CA 1
ATOM 5528 C C . PRO A 1 717 ? 26.334 -22.569 -27.838 1.00 65.81 717 PRO A C 1
ATOM 5530 O O . PRO A 1 717 ? 25.387 -22.145 -28.498 1.00 65.81 717 PRO A O 1
ATOM 5533 N N . LEU A 1 718 ? 26.218 -22.982 -26.572 1.00 75.81 718 LEU A N 1
ATOM 5534 C CA . LEU A 1 718 ? 24.957 -22.973 -25.822 1.00 75.81 718 LEU A CA 1
ATOM 5535 C C . LEU A 1 718 ? 24.319 -21.577 -25.812 1.00 75.81 718 LEU A C 1
ATOM 5537 O O . LEU A 1 718 ? 25.000 -20.576 -25.563 1.00 75.81 718 LEU A O 1
ATOM 5541 N N . SER A 1 719 ? 23.001 -21.526 -25.993 1.00 86.69 719 SER A N 1
ATOM 5542 C CA . SER A 1 719 ? 22.207 -20.315 -25.784 1.00 86.69 719 SER A CA 1
ATOM 5543 C C . SER A 1 719 ? 22.278 -19.825 -24.330 1.00 86.69 719 SER A C 1
ATOM 5545 O O . SER A 1 719 ? 22.653 -20.554 -23.405 1.00 86.69 719 SER A O 1
ATOM 5547 N N . ILE A 1 720 ? 21.862 -18.574 -24.105 1.00 88.81 720 ILE A N 1
ATOM 5548 C CA . ILE A 1 720 ? 21.751 -17.981 -22.763 1.00 88.81 720 ILE A CA 1
ATOM 5549 C C . ILE A 1 720 ? 20.852 -18.844 -21.862 1.00 88.81 720 ILE A C 1
ATOM 5551 O O . ILE A 1 720 ? 21.232 -19.144 -20.729 1.00 88.81 720 ILE A O 1
ATOM 5555 N N . ALA A 1 721 ? 19.713 -19.306 -22.390 1.00 87.94 721 ALA A N 1
ATOM 5556 C CA . ALA A 1 721 ? 18.762 -20.142 -21.667 1.00 87.94 721 ALA A CA 1
ATOM 5557 C C . ALA A 1 721 ? 19.311 -21.549 -21.361 1.00 87.94 721 ALA A C 1
ATOM 5559 O O . ALA A 1 721 ? 19.137 -22.035 -20.247 1.00 87.94 721 ALA A O 1
ATOM 5560 N N . GLU A 1 722 ? 19.998 -22.214 -22.297 1.00 86.62 722 GLU A N 1
ATOM 5561 C CA . GLU A 1 722 ? 20.629 -23.526 -22.048 1.00 86.62 722 GLU A CA 1
ATOM 5562 C C . GLU A 1 722 ? 21.762 -23.442 -21.022 1.00 86.62 722 GLU A C 1
ATOM 5564 O O . GLU A 1 722 ? 21.850 -24.274 -20.119 1.00 86.62 722 GLU A O 1
ATOM 5569 N N . ALA A 1 723 ? 22.604 -22.412 -21.111 1.00 85.44 723 ALA A N 1
ATOM 5570 C CA . ALA A 1 723 ? 23.672 -22.186 -20.148 1.00 85.44 723 ALA A CA 1
ATOM 5571 C C . ALA A 1 723 ? 23.127 -21.859 -18.742 1.00 85.44 723 ALA A C 1
ATOM 5573 O O . ALA A 1 723 ? 23.683 -22.334 -17.750 1.00 85.44 723 ALA A O 1
ATOM 5574 N N . ALA A 1 724 ? 22.014 -21.120 -18.641 1.00 89.44 724 ALA A N 1
ATOM 5575 C CA . ALA A 1 724 ? 21.305 -20.913 -17.378 1.00 89.44 724 ALA A CA 1
ATOM 5576 C C . ALA A 1 724 ? 20.707 -22.226 -16.832 1.00 89.44 724 ALA A C 1
ATOM 5578 O O . ALA A 1 724 ? 20.950 -22.562 -15.672 1.00 89.44 724 ALA A O 1
ATOM 5579 N N . LYS A 1 725 ? 20.016 -23.020 -17.668 1.00 87.00 725 LYS A N 1
ATOM 5580 C CA . LYS A 1 725 ? 19.506 -24.365 -17.317 1.00 87.00 725 LYS A CA 1
ATOM 5581 C C . LYS A 1 725 ? 20.631 -25.259 -16.770 1.00 87.00 725 LYS A C 1
ATOM 5583 O O . LYS A 1 725 ? 20.463 -25.879 -15.722 1.00 87.00 725 LYS A O 1
ATOM 5588 N N . GLY A 1 726 ? 21.797 -25.270 -17.421 1.00 82.56 726 GLY A N 1
ATOM 5589 C CA . GLY A 1 726 ? 22.978 -26.026 -16.989 1.00 82.56 726 GLY A CA 1
ATOM 5590 C C . GLY A 1 726 ? 23.562 -25.564 -15.647 1.00 82.56 726 GLY A C 1
ATOM 5591 O O . GLY A 1 726 ? 23.856 -26.398 -14.790 1.00 82.56 726 GLY A O 1
ATOM 5592 N N . ALA A 1 727 ? 23.686 -24.250 -15.430 1.00 85.56 727 ALA A N 1
ATOM 5593 C CA . ALA A 1 727 ? 24.162 -23.684 -14.164 1.00 85.56 727 ALA A CA 1
ATOM 5594 C C . ALA A 1 727 ? 23.238 -24.052 -12.986 1.00 85.56 727 ALA A C 1
ATOM 5596 O O . ALA A 1 727 ? 23.706 -24.507 -11.939 1.00 85.56 727 ALA A O 1
ATOM 5597 N N . ILE A 1 728 ? 21.922 -23.931 -13.188 1.00 84.19 728 ILE A N 1
ATOM 5598 C CA . ILE A 1 728 ? 20.887 -24.263 -12.197 1.00 84.19 728 ILE A CA 1
ATOM 5599 C C . ILE A 1 728 ? 20.887 -25.768 -11.895 1.00 84.19 728 ILE A C 1
ATOM 5601 O O . ILE A 1 728 ? 20.884 -26.159 -10.729 1.00 84.19 728 ILE A O 1
ATOM 5605 N N . ALA A 1 729 ? 20.998 -26.624 -12.918 1.00 81.88 729 ALA A N 1
ATOM 5606 C CA . ALA A 1 729 ? 21.072 -28.076 -12.741 1.00 81.88 729 ALA A CA 1
ATOM 5607 C C . ALA A 1 729 ? 22.269 -28.517 -11.872 1.00 81.88 729 ALA A C 1
ATOM 5609 O O . ALA A 1 729 ? 22.135 -29.434 -11.059 1.00 81.88 729 ALA A O 1
ATOM 5610 N N . ILE A 1 730 ? 23.427 -27.848 -11.980 1.00 75.12 730 ILE A N 1
ATOM 5611 C CA . ILE A 1 730 ? 24.576 -28.117 -11.095 1.00 75.12 730 ILE A CA 1
ATOM 5612 C C . ILE A 1 730 ? 24.553 -27.331 -9.769 1.00 75.12 730 ILE A C 1
ATOM 5614 O O . ILE A 1 730 ? 25.336 -27.657 -8.866 1.00 75.12 730 ILE A O 1
ATOM 5618 N N . LYS A 1 731 ? 23.653 -26.344 -9.642 1.00 79.06 731 LYS A N 1
ATOM 5619 C CA . LYS A 1 731 ? 23.519 -25.368 -8.543 1.00 79.06 731 LYS A CA 1
ATOM 5620 C C . LYS A 1 731 ? 24.721 -24.417 -8.374 1.00 79.06 731 LYS A C 1
ATOM 5622 O O . LYS A 1 731 ? 24.978 -23.955 -7.265 1.00 79.06 731 LYS A O 1
ATOM 5627 N N . ALA A 1 732 ? 25.476 -24.137 -9.441 1.00 78.69 732 ALA A N 1
ATOM 5628 C CA . ALA A 1 732 ? 26.749 -23.398 -9.408 1.00 78.69 732 ALA A CA 1
ATOM 5629 C C . ALA A 1 732 ? 27.071 -22.659 -10.723 1.00 78.69 732 ALA A C 1
ATOM 5631 O O . ALA A 1 732 ? 26.604 -23.036 -11.793 1.00 78.69 732 ALA A O 1
ATOM 5632 N N . GLY A 1 733 ? 27.949 -21.652 -10.646 1.00 78.75 733 GLY A N 1
ATOM 5633 C CA . GLY A 1 733 ? 28.450 -20.897 -11.799 1.00 78.75 733 GLY A CA 1
ATOM 5634 C C . GLY A 1 733 ? 29.538 -19.873 -11.438 1.00 78.75 733 GLY A C 1
ATOM 5635 O O . GLY A 1 733 ? 29.817 -19.643 -10.260 1.00 78.75 733 GLY A O 1
ATOM 5636 N N . ASN A 1 734 ? 30.147 -19.243 -12.447 1.00 77.88 734 ASN A N 1
ATOM 5637 C CA . ASN A 1 734 ? 30.967 -18.033 -12.307 1.00 77.88 734 ASN A CA 1
ATOM 5638 C C . ASN A 1 734 ? 30.248 -16.824 -12.949 1.00 77.88 734 ASN A C 1
ATOM 5640 O O . ASN A 1 734 ? 29.107 -16.959 -13.387 1.00 77.88 734 ASN A O 1
ATOM 5644 N N . CYS A 1 735 ? 30.864 -15.639 -12.991 1.00 82.12 735 CYS A N 1
ATOM 5645 C CA . CYS A 1 735 ? 30.269 -14.378 -13.471 1.00 82.12 735 CYS A CA 1
ATOM 5646 C C . CYS A 1 735 ? 29.377 -14.512 -14.723 1.00 82.12 735 CYS A C 1
ATOM 5648 O O . CYS A 1 735 ? 28.223 -14.079 -14.720 1.00 82.12 735 CYS A O 1
ATOM 5650 N N . SER A 1 736 ? 29.864 -15.205 -15.759 1.00 84.88 736 SER A N 1
ATOM 5651 C CA . SER A 1 736 ? 29.117 -15.426 -17.002 1.00 84.88 736 SER A CA 1
ATOM 5652 C C . SER A 1 736 ? 27.864 -16.292 -16.826 1.00 84.88 736 SER A C 1
ATOM 5654 O O . SER A 1 736 ? 26.875 -16.066 -17.510 1.00 84.88 736 SER A O 1
ATOM 5656 N N . GLU A 1 737 ? 27.865 -17.267 -15.917 1.00 87.69 737 GLU A N 1
ATOM 5657 C CA . GLU A 1 737 ? 26.687 -18.085 -15.602 1.00 87.69 737 GLU A CA 1
ATOM 5658 C C . GLU A 1 737 ? 25.696 -17.330 -14.700 1.00 87.69 737 GLU A C 1
ATOM 5660 O O . GLU A 1 737 ? 24.490 -17.419 -14.915 1.00 87.69 737 GLU A O 1
ATOM 5665 N N . ASN A 1 738 ? 26.190 -16.536 -13.743 1.00 89.50 738 ASN A N 1
ATOM 5666 C CA . ASN A 1 738 ? 25.355 -15.740 -12.830 1.00 89.50 738 ASN A CA 1
ATOM 5667 C C . ASN A 1 738 ? 24.518 -14.721 -13.607 1.00 89.50 738 ASN A C 1
ATOM 5669 O O . ASN A 1 738 ? 23.297 -14.693 -13.480 1.00 89.50 738 ASN A O 1
ATOM 5673 N N . SER A 1 739 ? 25.162 -13.953 -14.486 1.00 92.38 739 SER A N 1
ATOM 5674 C CA . SER A 1 739 ? 24.475 -12.982 -15.342 1.00 92.38 739 SER A CA 1
ATOM 5675 C C . SER A 1 739 ? 23.533 -13.629 -16.362 1.00 92.38 739 SER A C 1
ATOM 5677 O O . SER A 1 739 ? 22.497 -13.045 -16.655 1.00 92.38 739 SER A O 1
ATOM 5679 N N . LYS A 1 740 ? 23.800 -14.853 -16.844 1.00 94.00 740 LYS A N 1
ATOM 5680 C CA . LYS A 1 740 ? 22.837 -15.607 -17.677 1.00 94.00 740 LYS A CA 1
ATOM 5681 C C . LYS A 1 740 ? 21.605 -16.057 -16.885 1.00 94.00 740 LYS A C 1
ATOM 5683 O O . LYS A 1 740 ? 20.504 -16.013 -17.428 1.00 94.00 740 LYS A O 1
ATOM 5688 N N . VAL A 1 741 ? 21.757 -16.455 -15.617 1.00 92.31 741 VAL A N 1
ATOM 5689 C CA . VAL A 1 741 ? 20.622 -16.787 -14.733 1.00 92.31 741 VAL A CA 1
ATOM 5690 C C . VAL A 1 741 ? 19.810 -15.532 -14.396 1.00 92.31 741 VAL A C 1
ATOM 5692 O O . VAL A 1 741 ? 18.602 -15.543 -14.603 1.00 92.31 741 VAL A O 1
ATOM 5695 N N . VAL A 1 742 ? 20.455 -14.431 -13.987 1.00 94.56 742 VAL A N 1
ATOM 5696 C CA . VAL A 1 742 ? 19.792 -13.130 -13.739 1.00 94.56 742 VAL A CA 1
ATOM 5697 C C . VAL A 1 742 ? 19.045 -12.645 -14.982 1.00 94.56 742 VAL A C 1
ATOM 5699 O O . VAL A 1 742 ? 17.868 -12.310 -14.899 1.00 94.56 742 VAL A O 1
ATOM 5702 N N . PHE A 1 743 ? 19.685 -12.685 -16.154 1.00 96.00 743 PHE A N 1
ATOM 5703 C CA . PHE A 1 743 ? 19.042 -12.325 -17.418 1.00 96.00 743 PHE A CA 1
ATOM 5704 C C . PHE A 1 743 ? 17.862 -13.245 -17.750 1.00 96.00 743 PHE A C 1
ATOM 5706 O O . PHE A 1 743 ? 16.849 -12.757 -18.230 1.00 96.00 743 PHE A O 1
ATOM 5713 N N . SER A 1 744 ? 17.947 -14.548 -17.458 1.00 94.38 744 SER A N 1
ATOM 5714 C CA . SER A 1 744 ? 16.838 -15.489 -17.685 1.00 94.38 744 SER A CA 1
ATOM 5715 C C . SER A 1 744 ? 15.630 -15.211 -16.787 1.00 94.38 744 SER A C 1
ATOM 5717 O O . SER A 1 744 ? 14.501 -15.352 -17.244 1.00 94.38 744 SER A O 1
ATOM 5719 N N . ILE A 1 745 ? 15.855 -14.792 -15.535 1.00 91.12 745 ILE A N 1
ATOM 5720 C CA . ILE A 1 745 ? 14.788 -14.360 -14.618 1.00 91.12 745 ILE A CA 1
ATOM 5721 C C . ILE A 1 745 ? 14.095 -13.121 -15.206 1.00 91.12 745 ILE A C 1
ATOM 5723 O O . ILE A 1 745 ? 12.915 -13.183 -15.549 1.00 91.12 745 ILE A O 1
ATOM 5727 N N . LEU A 1 746 ? 14.865 -12.055 -15.456 1.00 92.12 746 LEU A N 1
ATOM 5728 C CA . LEU A 1 746 ? 14.381 -10.779 -16.005 1.00 92.12 746 LEU A CA 1
ATOM 5729 C C . LEU A 1 746 ? 13.722 -10.920 -17.393 1.00 92.12 746 LEU A C 1
ATOM 5731 O O . LEU A 1 746 ? 12.764 -10.217 -17.705 1.00 92.12 746 LEU A O 1
ATOM 5735 N N . ALA A 1 747 ? 14.202 -11.840 -18.233 1.00 91.75 747 ALA A N 1
ATOM 5736 C CA . ALA A 1 747 ? 13.619 -12.127 -19.544 1.00 91.75 747 ALA A CA 1
ATOM 5737 C C . ALA A 1 747 ? 12.228 -12.786 -19.451 1.00 91.75 747 ALA A C 1
ATOM 5739 O O . ALA A 1 747 ? 11.426 -12.650 -20.376 1.00 91.75 747 ALA A O 1
ATOM 5740 N N . SER A 1 748 ? 11.939 -13.475 -18.339 1.00 87.00 748 SER A N 1
ATOM 5741 C CA . SER A 1 748 ? 10.673 -14.175 -18.089 1.00 87.00 748 SER A CA 1
ATOM 5742 C C . SER A 1 748 ? 9.590 -13.318 -17.417 1.00 87.00 748 SER A C 1
ATOM 5744 O O . SER A 1 748 ? 8.436 -13.749 -17.339 1.00 87.00 748 SER A O 1
ATOM 5746 N N . GLU A 1 749 ? 9.945 -12.126 -16.934 1.00 82.12 749 GLU A N 1
ATOM 5747 C CA . GLU A 1 749 ? 9.046 -11.175 -16.270 1.00 82.12 749 GLU A CA 1
ATOM 5748 C C . GLU A 1 749 ? 8.623 -10.045 -17.240 1.00 82.12 749 GLU A C 1
ATOM 5750 O O . GLU A 1 749 ? 9.414 -9.660 -18.113 1.00 82.12 749 GLU A O 1
ATOM 5755 N N . PRO A 1 750 ? 7.393 -9.496 -17.116 1.00 80.44 750 PRO A N 1
ATOM 5756 C CA . PRO A 1 750 ? 7.007 -8.243 -17.772 1.00 80.44 750 PRO A CA 1
ATOM 5757 C C . PRO A 1 750 ? 7.927 -7.099 -17.336 1.00 80.44 750 PRO A C 1
ATOM 5759 O O . PRO A 1 750 ? 8.322 -7.031 -16.169 1.00 80.44 750 PRO A O 1
ATOM 5762 N N . ARG A 1 751 ? 8.287 -6.199 -18.256 1.00 84.44 751 ARG A N 1
ATOM 5763 C CA . ARG A 1 751 ? 9.274 -5.148 -17.975 1.00 84.44 751 ARG A CA 1
ATOM 5764 C C . ARG A 1 751 ? 9.165 -3.977 -18.945 1.00 84.44 751 ARG A C 1
ATOM 5766 O O . ARG A 1 751 ? 9.318 -4.111 -20.153 1.00 84.44 751 ARG A O 1
ATOM 5773 N N . VAL A 1 752 ? 9.043 -2.792 -18.368 1.00 81.31 752 VAL A N 1
ATOM 5774 C CA . VAL A 1 752 ? 9.012 -1.499 -19.070 1.00 81.31 752 VAL A CA 1
ATOM 5775 C C . VAL A 1 752 ? 10.403 -0.989 -19.491 1.00 81.31 752 VAL A C 1
ATOM 5777 O O . VAL A 1 752 ? 10.504 -0.071 -20.300 1.00 81.31 752 VAL A O 1
ATOM 5780 N N . SER A 1 753 ? 11.486 -1.613 -19.008 1.00 90.25 753 SER A N 1
ATOM 5781 C CA . SER A 1 753 ? 12.876 -1.291 -19.372 1.00 90.25 753 SER A CA 1
ATOM 5782 C C . SER A 1 753 ? 13.555 -2.410 -20.173 1.00 90.25 753 SER A C 1
ATOM 5784 O O . SER A 1 753 ? 13.256 -3.593 -20.006 1.00 90.25 753 SER A O 1
ATOM 5786 N N . ALA A 1 754 ? 14.501 -2.032 -21.039 1.00 94.56 754 ALA A N 1
ATOM 5787 C CA . ALA A 1 754 ? 15.372 -2.975 -21.738 1.00 94.56 754 ALA A CA 1
ATOM 5788 C C . ALA A 1 754 ? 16.375 -3.632 -20.771 1.00 94.56 754 ALA A C 1
ATOM 5790 O O . ALA A 1 754 ? 16.733 -3.040 -19.749 1.00 94.56 754 ALA A O 1
ATOM 5791 N N . ILE A 1 755 ? 16.831 -4.843 -21.106 1.00 96.69 755 ILE A N 1
ATOM 5792 C CA . ILE A 1 755 ? 17.829 -5.595 -20.328 1.00 96.69 755 ILE A CA 1
ATOM 5793 C C . ILE A 1 755 ? 18.995 -6.048 -21.208 1.00 96.69 755 ILE A C 1
ATOM 5795 O O . ILE A 1 755 ? 18.802 -6.461 -22.354 1.00 96.69 755 ILE A O 1
ATOM 5799 N N . HIS A 1 756 ? 20.213 -5.990 -20.667 1.00 96.75 756 HIS A N 1
ATOM 5800 C CA . HIS A 1 756 ? 21.452 -6.161 -21.433 1.00 96.75 756 HIS A CA 1
ATOM 5801 C C . HIS A 1 756 ? 22.490 -6.976 -20.657 1.00 96.75 756 HIS A C 1
ATOM 5803 O O . HIS A 1 756 ? 22.801 -6.632 -19.521 1.00 96.75 756 HIS A O 1
ATOM 5809 N N . ILE A 1 757 ? 23.095 -8.002 -21.265 1.00 95.88 757 ILE A N 1
ATOM 5810 C CA . ILE A 1 757 ? 24.297 -8.640 -20.693 1.00 95.88 757 ILE A CA 1
ATOM 5811 C C . ILE A 1 757 ? 25.533 -7.896 -21.204 1.00 95.88 757 ILE A C 1
ATOM 5813 O O . ILE A 1 757 ? 25.719 -7.774 -22.416 1.00 95.88 757 ILE A O 1
ATOM 5817 N N . VAL A 1 758 ? 26.411 -7.451 -20.303 1.00 92.44 758 VAL A N 1
ATOM 5818 C CA . VAL A 1 758 ? 27.628 -6.695 -20.642 1.00 92.44 758 VAL A CA 1
ATOM 5819 C C . VAL A 1 758 ? 28.902 -7.331 -20.084 1.00 92.44 758 VAL A C 1
ATOM 5821 O O . VAL A 1 758 ? 28.877 -8.035 -19.075 1.00 92.44 758 VAL A O 1
ATOM 5824 N N . GLN A 1 759 ? 30.032 -7.074 -20.751 1.00 89.06 759 GLN A N 1
ATOM 5825 C CA . GLN A 1 759 ? 31.370 -7.399 -20.241 1.00 89.06 759 GLN A CA 1
ATOM 5826 C C . GLN A 1 759 ? 31.900 -6.227 -19.416 1.00 89.06 759 GLN A C 1
ATOM 5828 O O . GLN A 1 759 ? 31.874 -5.090 -19.891 1.00 89.06 759 GLN A O 1
ATOM 5833 N N . ALA A 1 760 ? 32.426 -6.502 -18.225 1.00 84.12 760 ALA A N 1
ATOM 5834 C CA . ALA A 1 760 ? 33.033 -5.484 -17.380 1.00 84.12 760 ALA A CA 1
ATOM 5835 C C . ALA A 1 760 ? 34.353 -4.962 -17.971 1.00 84.12 760 ALA A C 1
ATOM 5837 O O . ALA A 1 760 ? 35.124 -5.693 -18.600 1.00 84.12 760 ALA A O 1
ATOM 5838 N N . THR A 1 761 ? 34.666 -3.704 -17.693 1.00 78.75 761 THR A N 1
ATOM 5839 C CA . THR A 1 761 ? 35.949 -3.065 -17.987 1.00 78.75 761 THR A CA 1
ATOM 5840 C C . THR A 1 761 ? 36.474 -2.331 -16.746 1.00 78.75 761 THR A C 1
ATOM 5842 O O . THR A 1 761 ? 35.849 -2.322 -15.679 1.00 78.75 761 THR A O 1
ATOM 5845 N N . ARG A 1 762 ? 37.685 -1.769 -16.815 1.00 72.31 762 ARG A N 1
ATOM 5846 C CA . ARG A 1 762 ? 38.169 -0.853 -15.767 1.00 72.31 762 ARG A CA 1
ATOM 5847 C C . ARG A 1 762 ? 37.388 0.462 -15.839 1.00 72.31 762 ARG A C 1
ATOM 5849 O O . ARG A 1 762 ? 37.211 0.990 -16.930 1.00 72.31 762 ARG A O 1
ATOM 5856 N N . LEU A 1 763 ? 37.000 1.009 -14.684 1.00 67.75 763 LEU A N 1
ATOM 5857 C CA . LEU A 1 763 ? 36.340 2.313 -14.589 1.00 67.75 763 LEU A CA 1
ATOM 5858 C C . LEU A 1 763 ? 37.109 3.390 -15.386 1.00 67.75 763 LEU A C 1
ATOM 5860 O O . LEU A 1 763 ? 38.329 3.510 -15.255 1.00 67.75 763 LEU A O 1
ATOM 5864 N N . GLY A 1 764 ? 36.409 4.119 -16.261 1.00 65.25 764 GLY A N 1
ATOM 5865 C CA . GLY A 1 764 ? 37.013 5.102 -17.171 1.00 65.25 764 GLY A CA 1
ATOM 5866 C C . GLY A 1 764 ? 37.778 4.514 -18.371 1.00 65.25 764 GLY A C 1
ATOM 5867 O O . GLY A 1 764 ? 38.545 5.231 -19.013 1.00 65.25 764 GLY A O 1
ATOM 5868 N N . SER A 1 765 ? 37.614 3.225 -18.692 1.00 68.69 765 SER A N 1
ATOM 5869 C CA . SER A 1 765 ? 38.280 2.572 -19.825 1.00 68.69 765 SER A CA 1
ATOM 5870 C C . SER A 1 765 ? 37.369 1.574 -20.539 1.00 68.69 765 SER A C 1
ATOM 5872 O O . SER A 1 765 ? 36.969 0.563 -19.978 1.00 68.69 765 SER A O 1
ATOM 5874 N N . GLN A 1 766 ? 37.134 1.798 -21.831 1.00 65.44 766 GLN A N 1
ATOM 5875 C CA . GLN A 1 766 ? 36.360 0.896 -22.697 1.00 65.44 766 GLN A CA 1
ATOM 5876 C C . GLN A 1 766 ? 37.215 -0.187 -23.388 1.00 65.44 766 GLN A C 1
ATOM 5878 O O . GLN A 1 766 ? 36.682 -1.103 -24.011 1.00 65.44 766 GLN A O 1
ATOM 5883 N N . SER A 1 767 ? 38.549 -0.099 -23.302 1.00 58.75 767 SER A N 1
ATOM 5884 C CA . SER A 1 767 ? 39.482 -0.985 -24.018 1.00 58.75 767 SER A CA 1
ATOM 5885 C C . SER A 1 767 ? 40.046 -2.129 -23.169 1.00 58.75 767 SER A C 1
ATOM 5887 O O . SER A 1 767 ? 40.410 -3.169 -23.716 1.00 58.75 767 SER A O 1
ATOM 5889 N N . ALA A 1 768 ? 40.110 -1.966 -21.844 1.00 63.91 768 ALA A N 1
ATOM 5890 C CA . ALA A 1 768 ? 40.621 -2.976 -20.919 1.00 63.91 768 ALA A CA 1
ATOM 5891 C C . ALA A 1 768 ? 39.470 -3.758 -20.260 1.00 63.91 768 ALA A C 1
ATOM 5893 O O . ALA A 1 768 ? 38.996 -3.397 -19.180 1.00 63.91 768 ALA A O 1
ATOM 5894 N N . THR A 1 769 ? 39.030 -4.840 -20.910 1.00 60.59 769 THR A N 1
ATOM 5895 C CA . THR A 1 769 ? 38.058 -5.795 -20.348 1.00 60.59 769 THR A CA 1
ATOM 5896 C C . THR A 1 769 ? 38.608 -6.489 -19.106 1.00 60.59 769 THR A C 1
ATOM 5898 O O . THR A 1 769 ? 39.742 -6.971 -19.115 1.00 60.59 769 THR A O 1
ATOM 5901 N N . GLN A 1 770 ? 37.785 -6.592 -18.065 1.00 65.31 770 GLN A N 1
ATOM 5902 C CA . GLN A 1 770 ? 38.032 -7.448 -16.904 1.00 65.31 770 GLN A CA 1
ATOM 5903 C C . GLN A 1 770 ? 37.298 -8.788 -17.085 1.00 65.31 770 GLN A C 1
ATOM 5905 O O . GLN A 1 770 ? 36.365 -8.880 -17.881 1.00 65.31 770 GLN A O 1
ATOM 5910 N N . ASP A 1 771 ? 37.713 -9.835 -16.364 1.00 69.19 771 ASP A N 1
ATOM 5911 C CA . ASP A 1 771 ? 37.110 -11.182 -16.442 1.00 69.19 771 ASP A CA 1
ATOM 5912 C C . ASP A 1 771 ? 35.797 -11.267 -15.631 1.00 69.19 771 ASP A C 1
ATOM 5914 O O . ASP A 1 771 ? 35.650 -12.052 -14.694 1.00 69.19 771 ASP A O 1
ATOM 5918 N N . HIS A 1 772 ? 34.853 -10.376 -15.948 1.00 83.44 772 HIS A N 1
ATOM 5919 C CA . HIS A 1 772 ? 33.557 -10.261 -15.280 1.00 83.44 772 HIS A CA 1
ATOM 5920 C C . HIS A 1 772 ? 32.437 -9.881 -16.261 1.00 83.44 772 HIS A C 1
ATOM 5922 O O . HIS A 1 772 ? 32.671 -9.258 -17.298 1.00 83.44 772 HIS A O 1
ATOM 5928 N N . GLN A 1 773 ? 31.212 -10.299 -15.944 1.00 87.12 773 GLN A N 1
ATOM 5929 C CA . GLN A 1 773 ? 30.026 -10.187 -16.791 1.00 87.12 773 GLN A CA 1
ATOM 5930 C C . GLN A 1 773 ? 28.782 -10.050 -15.903 1.00 87.12 773 GLN A C 1
ATOM 5932 O O . GLN A 1 773 ? 28.536 -10.917 -15.064 1.00 87.12 773 GLN A O 1
ATOM 5937 N N . PHE A 1 774 ? 27.995 -8.997 -16.118 1.00 92.31 774 PHE A N 1
ATOM 5938 C CA . PHE A 1 774 ? 26.802 -8.656 -15.331 1.00 92.31 774 PHE A CA 1
ATOM 5939 C C . PHE A 1 774 ? 25.638 -8.211 -16.235 1.00 92.31 774 PHE A C 1
ATOM 5941 O O . PHE A 1 774 ? 25.788 -8.158 -17.461 1.00 92.31 774 PHE A O 1
ATOM 5948 N N . VAL A 1 775 ? 24.469 -7.939 -15.646 1.00 96.56 775 VAL A N 1
ATOM 5949 C CA . VAL A 1 775 ? 23.280 -7.452 -16.364 1.00 96.56 775 VAL A CA 1
ATOM 5950 C C . VAL A 1 775 ? 23.038 -5.972 -16.056 1.00 96.56 775 VAL A C 1
ATOM 5952 O O . VAL A 1 775 ? 23.220 -5.533 -14.923 1.00 96.56 775 VAL A O 1
ATOM 5955 N N . LEU A 1 776 ? 22.618 -5.210 -17.065 1.00 96.88 776 LEU A N 1
ATOM 5956 C CA . LEU A 1 776 ? 22.099 -3.847 -16.940 1.00 96.88 776 LEU A CA 1
ATOM 5957 C C . LEU A 1 776 ? 20.603 -3.804 -17.265 1.00 96.88 776 LEU A C 1
ATOM 5959 O O . LEU A 1 776 ? 20.144 -4.547 -18.136 1.00 96.88 776 LEU A O 1
ATOM 5963 N N . ILE A 1 777 ? 19.881 -2.892 -16.614 1.00 96.81 777 ILE A N 1
ATOM 5964 C CA . ILE A 1 777 ? 18.474 -2.558 -16.870 1.00 96.81 777 ILE A CA 1
ATOM 5965 C C . ILE A 1 777 ? 18.363 -1.047 -17.148 1.00 96.81 777 ILE A C 1
ATOM 5967 O O . ILE A 1 777 ? 18.856 -0.243 -16.355 1.00 96.81 777 ILE A O 1
ATOM 5971 N N . GLY A 1 778 ? 17.724 -0.662 -18.259 1.00 93.88 778 GLY A N 1
ATOM 5972 C CA . GLY A 1 778 ? 17.549 0.735 -18.702 1.00 93.88 778 GLY A CA 1
ATOM 5973 C C . GLY A 1 778 ? 18.071 0.995 -20.125 1.00 93.88 778 GLY A C 1
ATOM 5974 O O . GLY A 1 778 ? 18.410 0.058 -20.839 1.00 93.88 778 GLY A O 1
ATOM 5975 N N . ASP A 1 779 ? 18.124 2.259 -20.565 1.00 91.81 779 ASP A N 1
ATOM 5976 C CA . ASP A 1 779 ? 18.636 2.625 -21.901 1.00 91.81 779 ASP A CA 1
ATOM 5977 C C . ASP A 1 779 ? 20.156 2.860 -21.888 1.00 91.81 779 ASP A C 1
ATOM 5979 O O . ASP A 1 779 ? 20.646 3.794 -21.254 1.00 91.81 779 ASP A O 1
ATOM 5983 N N . LEU A 1 780 ? 20.903 2.056 -22.653 1.00 90.88 780 LEU A N 1
ATOM 5984 C CA . LEU A 1 780 ? 22.357 2.194 -22.830 1.00 90.88 780 LEU A CA 1
ATOM 5985 C C . LEU A 1 780 ? 22.793 3.508 -23.511 1.00 90.88 780 LEU A C 1
ATOM 5987 O O . LEU A 1 780 ? 23.983 3.819 -23.502 1.00 90.88 780 LEU A O 1
ATOM 5991 N N . ASN A 1 781 ? 21.863 4.262 -24.104 1.00 86.88 781 ASN A N 1
ATOM 5992 C CA . ASN A 1 781 ? 22.096 5.593 -24.678 1.00 86.88 781 ASN A CA 1
ATOM 5993 C C . ASN A 1 781 ? 21.666 6.733 -23.727 1.00 86.88 781 ASN A C 1
ATOM 5995 O O . ASN A 1 781 ? 21.878 7.905 -24.047 1.00 86.88 781 ASN A O 1
ATOM 5999 N N . GLY A 1 782 ? 21.044 6.397 -22.591 1.00 85.19 782 GLY A N 1
ATOM 6000 C CA . GLY A 1 782 ? 20.554 7.331 -21.579 1.00 85.19 782 GLY A CA 1
ATOM 6001 C C . GLY A 1 782 ? 21.637 7.780 -20.593 1.00 85.19 782 GLY A C 1
ATOM 6002 O O . GLY A 1 782 ? 22.838 7.688 -20.858 1.00 85.19 782 GLY A O 1
ATOM 6003 N N . LYS A 1 783 ? 21.227 8.283 -19.420 1.00 85.75 783 LYS A N 1
ATOM 6004 C CA . LYS A 1 783 ? 22.181 8.637 -18.358 1.00 85.75 783 LYS A CA 1
ATOM 6005 C C . LYS A 1 783 ? 22.671 7.377 -17.650 1.00 85.75 783 LYS A C 1
ATOM 6007 O O . LYS A 1 783 ? 21.880 6.508 -17.293 1.00 85.75 783 LYS A O 1
ATOM 6012 N N . ARG A 1 784 ? 23.966 7.326 -17.332 1.00 85.88 784 ARG A N 1
ATOM 6013 C CA . ARG A 1 784 ? 24.539 6.252 -16.506 1.00 85.88 784 ARG A CA 1
ATOM 6014 C C . ARG A 1 784 ? 23.941 6.216 -15.088 1.00 85.88 784 ARG A C 1
ATOM 6016 O O . ARG A 1 784 ? 23.729 5.131 -14.554 1.00 85.88 784 ARG A O 1
ATOM 6023 N N . SER A 1 785 ? 23.528 7.372 -14.569 1.00 84.75 785 SER A N 1
ATOM 6024 C CA . SER A 1 785 ? 22.768 7.533 -13.320 1.00 84.75 785 SER A CA 1
ATOM 6025 C C . SER A 1 785 ? 21.352 6.938 -13.351 1.00 84.75 785 SER A C 1
ATOM 6027 O O . SER A 1 785 ? 20.668 6.941 -12.335 1.00 84.75 785 SER A O 1
ATOM 6029 N N . GLU A 1 786 ? 20.874 6.486 -14.513 1.00 89.88 786 GLU A N 1
ATOM 6030 C CA . GLU A 1 786 ? 19.541 5.898 -14.720 1.00 89.88 786 GLU A CA 1
ATOM 6031 C C . GLU A 1 786 ? 19.631 4.423 -15.165 1.00 89.88 786 GLU A C 1
ATOM 6033 O O . GLU A 1 786 ? 18.608 3.751 -15.303 1.00 89.88 786 GLU A O 1
ATOM 6038 N N . LEU A 1 787 ? 20.852 3.899 -15.344 1.00 93.62 787 LEU A N 1
ATOM 6039 C CA . LEU A 1 787 ? 21.129 2.485 -15.593 1.00 93.62 787 LEU A CA 1
ATOM 6040 C C . LEU A 1 787 ? 21.293 1.731 -14.272 1.00 93.62 787 LEU A C 1
ATOM 6042 O O . LEU A 1 787 ? 22.143 2.078 -13.451 1.00 93.62 787 LEU A O 1
ATOM 6046 N N . VAL A 1 788 ? 20.527 0.656 -14.102 1.00 94.00 788 VAL A N 1
ATOM 6047 C CA . VAL A 1 788 ? 20.595 -0.225 -12.929 1.00 94.00 788 VAL A CA 1
ATOM 6048 C C . VAL A 1 788 ? 21.447 -1.452 -13.234 1.00 94.00 788 VAL A C 1
ATOM 6050 O O . VAL A 1 788 ? 21.277 -2.095 -14.268 1.00 94.00 788 VAL A O 1
ATOM 6053 N N . VAL A 1 789 ? 22.341 -1.804 -12.313 1.00 93.25 789 VAL A N 1
ATOM 6054 C CA . VAL A 1 789 ? 23.171 -3.012 -12.347 1.00 93.25 789 VAL A CA 1
ATOM 6055 C C . VAL A 1 789 ? 22.476 -4.140 -11.585 1.00 93.25 789 VAL A C 1
ATOM 6057 O O . VAL A 1 789 ? 22.137 -3.986 -10.414 1.00 93.25 789 VAL A O 1
ATOM 6060 N N . ALA A 1 790 ? 22.328 -5.295 -12.233 1.00 93.12 790 ALA A N 1
ATOM 6061 C CA . ALA A 1 790 ? 21.897 -6.549 -11.626 1.00 93.12 790 ALA A CA 1
ATOM 6062 C C . ALA A 1 790 ? 23.035 -7.582 -11.737 1.00 93.12 790 ALA A C 1
ATOM 6064 O O . ALA A 1 790 ? 23.271 -8.178 -12.794 1.00 93.12 790 ALA A O 1
ATOM 6065 N N . ASP A 1 791 ? 23.769 -7.780 -10.640 1.00 89.69 791 ASP A N 1
ATOM 6066 C CA . ASP A 1 791 ? 24.924 -8.679 -10.571 1.00 89.69 791 ASP A CA 1
ATOM 6067 C C . ASP A 1 791 ? 24.847 -9.583 -9.336 1.00 89.69 791 ASP A C 1
ATOM 6069 O O . ASP A 1 791 ? 25.025 -9.124 -8.212 1.00 89.69 791 ASP A O 1
ATOM 6073 N N . SER A 1 792 ? 24.595 -10.878 -9.542 1.00 86.00 792 SER A N 1
ATOM 6074 C CA . SER A 1 792 ? 24.517 -11.885 -8.476 1.00 86.00 792 SER A CA 1
ATOM 6075 C C . SER A 1 792 ? 25.832 -12.631 -8.221 1.00 86.00 792 SER A C 1
ATOM 6077 O O . SER A 1 792 ? 25.864 -13.558 -7.408 1.00 86.00 792 SER A O 1
ATOM 6079 N N . TRP A 1 793 ? 26.932 -12.262 -8.884 1.00 82.94 793 TRP A N 1
ATOM 6080 C CA . TRP A 1 793 ? 28.232 -12.909 -8.682 1.00 82.94 793 TRP A CA 1
ATOM 6081 C C . TRP A 1 793 ? 28.980 -12.506 -7.388 1.00 82.94 793 TRP A C 1
ATOM 6083 O O . TRP A 1 793 ? 29.526 -13.426 -6.768 1.00 82.94 793 TRP A O 1
ATOM 6093 N N . PRO A 1 794 ? 28.991 -11.230 -6.928 1.00 76.75 794 PRO A N 1
ATOM 6094 C CA . PRO A 1 794 ? 29.589 -10.820 -5.648 1.00 76.75 794 PRO A CA 1
ATOM 6095 C C . PRO A 1 794 ? 29.077 -11.639 -4.461 1.00 76.75 794 PRO A C 1
ATOM 6097 O O . PRO A 1 794 ? 27.992 -12.221 -4.532 1.00 76.75 794 PRO A O 1
ATOM 6100 N N . GLU A 1 795 ? 29.824 -11.698 -3.357 1.00 67.94 795 GLU A N 1
ATOM 6101 C CA . GLU A 1 795 ? 29.356 -12.454 -2.182 1.00 67.94 795 GLU A CA 1
ATOM 6102 C C . GLU A 1 795 ? 28.111 -11.814 -1.550 1.00 67.94 795 GLU A C 1
ATOM 6104 O O . GLU A 1 795 ? 27.159 -12.523 -1.225 1.00 67.94 795 GLU A O 1
ATOM 6109 N N . PHE A 1 796 ? 28.092 -10.481 -1.503 1.00 69.12 796 PHE A N 1
ATOM 6110 C CA . PHE A 1 796 ? 26.986 -9.628 -1.080 1.00 69.12 796 PHE A CA 1
ATOM 6111 C C . PHE A 1 796 ? 26.486 -8.814 -2.295 1.00 69.12 796 PHE A C 1
ATOM 6113 O O . PHE A 1 796 ? 26.926 -7.683 -2.520 1.00 69.12 796 PHE A O 1
ATOM 6120 N N . PRO A 1 797 ? 25.633 -9.411 -3.151 1.00 76.56 797 PRO A N 1
ATOM 6121 C CA . PRO A 1 797 ? 25.198 -8.813 -4.411 1.00 76.56 797 PRO A CA 1
ATOM 6122 C C . PRO A 1 797 ? 24.020 -7.837 -4.243 1.00 76.56 797 PRO A C 1
ATOM 6124 O O . PRO A 1 797 ? 22.943 -8.207 -3.772 1.00 76.56 797 PRO A O 1
ATOM 6127 N N . VAL A 1 798 ? 24.186 -6.596 -4.699 1.00 76.25 798 VAL A N 1
ATOM 6128 C CA . VAL A 1 798 ? 23.161 -5.551 -4.569 1.00 76.25 798 VAL A CA 1
ATOM 6129 C C . VAL A 1 798 ? 22.854 -4.864 -5.893 1.00 76.25 798 VAL A C 1
ATOM 6131 O O . VAL A 1 798 ? 23.752 -4.566 -6.680 1.00 76.25 798 VAL A O 1
ATOM 6134 N N . ALA A 1 799 ? 21.574 -4.570 -6.108 1.00 87.00 799 ALA A N 1
ATOM 6135 C CA . ALA A 1 799 ? 21.073 -3.679 -7.138 1.00 87.00 799 ALA A CA 1
ATOM 6136 C C . ALA A 1 799 ? 21.477 -2.228 -6.847 1.00 87.00 799 ALA A C 1
ATOM 6138 O O . ALA A 1 799 ? 21.159 -1.664 -5.800 1.00 87.00 799 ALA A O 1
ATOM 6139 N N . HIS A 1 800 ? 22.191 -1.620 -7.788 1.00 88.06 800 HIS A N 1
ATOM 6140 C CA . HIS A 1 800 ? 22.739 -0.273 -7.647 1.00 88.06 800 HIS A CA 1
ATOM 6141 C C . HIS A 1 800 ? 22.748 0.454 -8.991 1.00 88.06 800 HIS A C 1
ATOM 6143 O O . HIS A 1 800 ? 22.663 -0.173 -10.048 1.00 88.06 800 HIS A O 1
ATOM 6149 N N . LEU A 1 801 ? 22.860 1.781 -8.962 1.00 89.81 801 LEU A N 1
ATOM 6150 C CA . LEU A 1 801 ? 23.056 2.573 -10.178 1.00 89.81 801 LEU A CA 1
ATOM 6151 C C . LEU A 1 801 ? 24.469 2.357 -10.731 1.00 89.81 801 LEU A C 1
ATOM 6153 O O . LEU A 1 801 ? 25.424 2.210 -9.969 1.00 89.81 801 LEU A O 1
ATOM 6157 N N . ALA A 1 802 ? 24.623 2.383 -12.054 1.00 87.94 802 ALA A N 1
ATOM 6158 C CA . ALA A 1 802 ? 25.905 2.126 -12.709 1.00 87.94 802 ALA A CA 1
ATOM 6159 C C . ALA A 1 802 ? 26.992 3.176 -12.393 1.00 87.94 802 ALA A C 1
ATOM 6161 O O . ALA A 1 802 ? 28.178 2.894 -12.575 1.00 87.94 802 ALA A O 1
ATOM 6162 N N . ASP A 1 803 ? 26.627 4.361 -11.897 1.00 84.12 803 ASP A N 1
ATOM 6163 C CA . ASP A 1 803 ? 27.577 5.352 -11.363 1.00 84.12 803 ASP A CA 1
ATOM 6164 C C . ASP A 1 803 ? 28.157 4.957 -9.992 1.00 84.12 803 ASP A C 1
ATOM 6166 O O . ASP A 1 803 ? 29.292 5.312 -9.684 1.00 84.12 803 ASP A O 1
ATOM 6170 N N . ASN A 1 804 ? 27.434 4.157 -9.201 1.00 77.75 804 ASN A N 1
ATOM 6171 C CA . ASN A 1 804 ? 27.848 3.738 -7.856 1.00 77.75 804 ASN A CA 1
ATOM 6172 C C . ASN A 1 804 ? 28.686 2.439 -7.878 1.00 77.75 804 ASN A C 1
ATOM 6174 O O . ASN A 1 804 ? 29.183 2.002 -6.840 1.00 77.75 804 ASN A O 1
ATOM 6178 N N . GLY A 1 805 ? 28.817 1.785 -9.038 1.00 73.94 805 GLY A N 1
ATOM 6179 C CA . GLY A 1 805 ? 29.473 0.482 -9.198 1.00 73.94 805 GLY A CA 1
ATOM 6180 C C . GLY A 1 805 ? 30.979 0.555 -9.476 1.00 73.94 805 GLY A C 1
ATOM 6181 O O . GLY A 1 805 ? 31.470 1.473 -10.130 1.00 73.94 805 GLY A O 1
ATOM 6182 N N . ILE A 1 806 ? 31.728 -0.469 -9.051 1.00 72.12 806 ILE A N 1
ATOM 6183 C CA . ILE A 1 806 ? 33.200 -0.535 -9.205 1.00 72.12 806 ILE A CA 1
ATOM 6184 C C . ILE A 1 806 ? 33.702 -0.807 -10.645 1.00 72.12 806 ILE A C 1
ATOM 6186 O O . ILE A 1 806 ? 34.914 -0.879 -10.877 1.00 72.12 806 ILE A O 1
ATOM 6190 N N . PHE A 1 807 ? 32.802 -0.991 -11.617 1.00 77.50 807 PHE A N 1
ATOM 6191 C CA . PHE A 1 807 ? 33.120 -1.392 -12.993 1.00 77.50 807 PHE A CA 1
ATOM 6192 C C . PHE A 1 807 ? 32.497 -0.461 -14.040 1.00 77.50 807 PHE A C 1
ATOM 6194 O O . PHE A 1 807 ? 31.352 -0.030 -13.925 1.00 77.50 807 PHE A O 1
ATOM 6201 N N . ASP A 1 808 ? 33.230 -0.224 -15.128 1.00 81.94 808 ASP A N 1
ATOM 6202 C CA . ASP A 1 808 ? 32.635 0.230 -16.389 1.00 81.94 808 ASP A CA 1
ATOM 6203 C C . ASP A 1 808 ? 32.259 -1.000 -17.248 1.00 81.94 808 ASP A C 1
ATOM 6205 O O . ASP A 1 808 ? 32.517 -2.140 -16.846 1.00 81.94 808 ASP A O 1
ATOM 6209 N N . PHE A 1 809 ? 31.589 -0.810 -18.383 1.00 87.94 809 PHE A N 1
ATOM 6210 C CA . PHE A 1 809 ? 31.092 -1.900 -19.222 1.00 87.94 809 PHE A CA 1
ATOM 6211 C C . PHE A 1 809 ? 31.277 -1.630 -20.712 1.00 87.94 809 PHE A C 1
ATOM 6213 O O . PHE A 1 809 ? 31.049 -0.529 -21.203 1.00 87.94 809 PHE A O 1
ATOM 6220 N N . LYS A 1 810 ? 31.657 -2.670 -21.453 1.00 87.50 810 LYS A N 1
ATOM 6221 C CA . LYS A 1 810 ? 31.934 -2.596 -22.888 1.00 87.50 810 LYS A CA 1
ATOM 6222 C C . LYS A 1 810 ? 30.652 -2.587 -23.724 1.00 87.50 810 LYS A C 1
ATOM 6224 O O . LYS A 1 810 ? 29.773 -3.427 -23.524 1.00 87.50 810 LYS A O 1
ATOM 6229 N N . LEU A 1 811 ? 30.619 -1.720 -24.737 1.00 87.12 811 LEU A N 1
ATOM 6230 C CA . LEU A 1 811 ? 29.625 -1.733 -25.815 1.00 87.12 811 LEU A CA 1
ATOM 6231 C C . LEU A 1 811 ? 30.201 -2.316 -27.132 1.00 87.12 811 LEU A C 1
ATOM 6233 O O . LEU A 1 811 ? 31.405 -2.193 -27.380 1.00 87.12 811 LEU A O 1
ATOM 6237 N N . PRO A 1 812 ? 29.370 -2.926 -28.005 1.00 89.75 812 PRO A N 1
ATOM 6238 C CA . PRO A 1 812 ? 27.971 -3.295 -27.770 1.00 89.75 812 PRO A CA 1
ATOM 6239 C C . PRO A 1 812 ? 27.830 -4.422 -26.721 1.00 89.75 812 PRO A C 1
ATOM 6241 O O . PRO A 1 812 ? 28.789 -5.165 -26.493 1.00 89.75 812 PRO A O 1
ATOM 6244 N N . PRO A 1 813 ? 26.651 -4.563 -26.085 1.00 92.81 813 PRO A N 1
ATOM 6245 C CA . PRO A 1 813 ? 26.363 -5.661 -25.162 1.00 92.81 813 PRO A CA 1
ATOM 6246 C C . PRO A 1 813 ? 26.400 -7.031 -25.864 1.00 92.81 813 PRO A C 1
ATOM 6248 O O . PRO A 1 813 ? 26.241 -7.128 -27.080 1.00 92.81 813 PRO A O 1
ATOM 6251 N N . ILE A 1 814 ? 26.564 -8.102 -25.080 1.00 91.12 814 ILE A N 1
ATOM 6252 C CA . ILE A 1 814 ? 26.573 -9.500 -25.557 1.00 91.12 814 ILE A CA 1
ATOM 6253 C C . ILE A 1 814 ? 25.205 -9.885 -26.138 1.00 91.12 814 ILE A C 1
ATOM 6255 O O . ILE A 1 814 ? 25.124 -10.534 -27.177 1.00 91.12 814 ILE A O 1
ATOM 6259 N N . ILE A 1 815 ? 24.132 -9.488 -25.453 1.00 93.00 815 ILE A N 1
ATOM 6260 C CA . ILE A 1 815 ? 22.738 -9.646 -25.877 1.00 93.00 815 ILE A CA 1
ATOM 6261 C C . ILE A 1 815 ? 21.915 -8.513 -25.261 1.00 93.00 815 ILE A C 1
ATOM 6263 O O . ILE A 1 815 ? 22.285 -7.958 -24.224 1.00 93.00 815 ILE A O 1
ATOM 6267 N N . SER A 1 816 ? 20.814 -8.150 -25.915 1.00 94.00 816 SER A N 1
ATOM 6268 C CA . SER A 1 816 ? 19.816 -7.201 -25.418 1.00 94.00 816 SER A CA 1
ATOM 6269 C C . SER A 1 816 ? 18.421 -7.748 -25.689 1.00 94.00 816 SER A C 1
ATOM 6271 O O . SER A 1 816 ? 18.198 -8.276 -26.777 1.00 94.00 816 SER A O 1
ATOM 6273 N N . LEU A 1 817 ? 17.497 -7.571 -24.748 1.00 93.06 817 LEU A N 1
ATOM 6274 C CA . LEU A 1 817 ? 16.059 -7.722 -24.979 1.00 93.06 817 LEU A CA 1
ATOM 6275 C C . LEU A 1 817 ? 15.363 -6.395 -24.673 1.00 93.06 817 LEU A C 1
ATOM 6277 O O . LEU A 1 817 ? 15.743 -5.673 -23.747 1.00 93.06 817 LEU A O 1
ATOM 6281 N N . LYS A 1 818 ? 14.346 -6.071 -25.464 1.00 89.25 818 LYS A N 1
ATOM 6282 C CA . LYS A 1 818 ? 13.534 -4.857 -25.336 1.00 89.25 818 LYS A CA 1
ATOM 6283 C C . LYS A 1 818 ? 12.564 -4.952 -24.147 1.00 89.25 818 LYS A C 1
ATOM 6285 O O . LYS A 1 818 ? 12.395 -6.045 -23.584 1.00 89.25 818 LYS A O 1
ATOM 6290 N N . PRO A 1 819 ? 11.907 -3.833 -23.781 1.00 84.25 819 PRO A N 1
ATOM 6291 C CA . PRO A 1 819 ? 10.708 -3.864 -22.953 1.00 84.25 819 PRO A CA 1
ATOM 6292 C C . PRO A 1 819 ? 9.683 -4.873 -23.486 1.00 84.25 819 PRO A C 1
ATOM 6294 O O . PRO A 1 819 ? 9.524 -5.004 -24.701 1.00 84.25 819 PRO A O 1
ATOM 6297 N N . ASP A 1 820 ? 9.053 -5.609 -22.571 1.00 72.94 820 ASP A N 1
ATOM 6298 C CA . ASP A 1 820 ? 8.001 -6.620 -22.779 1.00 72.94 820 ASP A CA 1
ATOM 6299 C C . ASP A 1 820 ? 8.260 -7.711 -23.845 1.00 72.94 820 ASP A C 1
ATOM 6301 O O . ASP A 1 820 ? 7.367 -8.474 -24.216 1.00 72.94 820 ASP A O 1
ATOM 6305 N N . GLU A 1 821 ? 9.510 -7.867 -24.288 1.00 76.94 821 GLU A N 1
ATOM 6306 C CA . GLU A 1 821 ? 9.967 -8.958 -25.156 1.00 76.94 821 GLU A CA 1
ATOM 6307 C C . GLU A 1 821 ? 10.118 -10.252 -24.327 1.00 76.94 821 GLU A C 1
ATOM 6309 O O . GLU A 1 821 ? 11.225 -10.662 -23.969 1.00 76.94 821 GLU A O 1
ATOM 6314 N N . ILE A 1 822 ? 8.989 -10.846 -23.926 1.00 70.56 822 ILE A N 1
ATOM 6315 C CA . ILE A 1 822 ? 8.936 -12.104 -23.165 1.00 70.56 822 ILE A CA 1
ATOM 6316 C C . ILE A 1 822 ? 9.193 -13.274 -24.122 1.00 70.56 822 ILE A C 1
ATOM 6318 O O . ILE A 1 822 ? 8.309 -13.699 -24.867 1.00 70.56 822 ILE A O 1
ATOM 6322 N N . ASP A 1 823 ? 10.413 -13.800 -24.086 1.00 74.31 823 ASP A N 1
ATOM 6323 C CA . ASP A 1 823 ? 10.841 -14.947 -24.886 1.00 74.31 823 ASP A CA 1
ATOM 6324 C C . ASP A 1 823 ? 10.571 -16.270 -24.136 1.00 74.31 823 ASP A C 1
ATOM 6326 O O . ASP A 1 823 ? 10.907 -16.447 -22.958 1.00 74.31 823 ASP A O 1
ATOM 6330 N N . ALA A 1 824 ? 9.923 -17.207 -24.834 1.00 78.19 824 ALA A N 1
ATOM 6331 C CA . ALA A 1 824 ? 9.488 -18.493 -24.302 1.00 78.19 824 ALA A CA 1
ATOM 6332 C C . ALA A 1 824 ? 10.654 -19.391 -23.854 1.00 78.19 824 ALA A C 1
ATOM 6334 O O . ALA A 1 824 ? 10.473 -20.190 -22.931 1.00 78.19 824 ALA A O 1
ATOM 6335 N N . ASP A 1 825 ? 11.854 -19.236 -24.426 1.00 82.88 825 ASP A N 1
ATOM 6336 C CA . ASP A 1 825 ? 13.019 -20.060 -24.074 1.00 82.88 825 ASP A CA 1
ATOM 6337 C C . ASP A 1 825 ? 13.470 -19.883 -22.614 1.00 82.88 825 ASP A C 1
ATOM 6339 O O . ASP A 1 825 ? 14.073 -20.806 -22.040 1.00 82.88 825 ASP A O 1
ATOM 6343 N N . TYR A 1 826 ? 13.120 -18.745 -21.996 1.00 87.06 826 TYR A N 1
ATOM 6344 C CA . TYR A 1 826 ? 13.379 -18.415 -20.590 1.00 87.06 826 TYR A CA 1
ATOM 6345 C C . TYR A 1 826 ? 12.251 -18.818 -19.633 1.00 87.06 826 TYR A C 1
ATOM 6347 O O . TYR A 1 826 ? 12.478 -18.886 -18.426 1.00 87.06 826 TYR A O 1
ATOM 6355 N N . ALA A 1 827 ? 11.056 -19.162 -20.130 1.00 81.31 827 ALA A N 1
ATOM 6356 C CA . ALA A 1 827 ? 9.882 -19.444 -19.295 1.00 81.31 827 ALA A CA 1
ATOM 6357 C C . ALA A 1 827 ? 10.087 -20.596 -18.287 1.00 81.31 827 ALA A C 1
ATOM 6359 O O . ALA A 1 827 ? 9.393 -20.651 -17.271 1.00 81.31 827 ALA A O 1
ATOM 6360 N N . PHE A 1 828 ? 11.067 -21.476 -18.531 1.00 83.38 828 PHE A N 1
ATOM 6361 C CA . PHE A 1 828 ? 11.486 -22.548 -17.621 1.00 83.38 828 PHE A CA 1
ATOM 6362 C C . PHE A 1 828 ? 11.844 -22.058 -16.209 1.00 83.38 828 PHE A C 1
ATOM 6364 O O . PHE A 1 828 ? 11.674 -22.809 -15.251 1.00 83.38 828 PHE A O 1
ATOM 6371 N N . ILE A 1 829 ? 12.345 -20.824 -16.072 1.00 81.50 829 ILE A N 1
ATOM 6372 C CA . ILE A 1 829 ? 12.861 -20.285 -14.807 1.00 81.50 829 ILE A CA 1
ATOM 6373 C C . ILE A 1 829 ? 11.755 -20.173 -13.744 1.00 81.50 829 ILE A C 1
ATOM 6375 O O . ILE A 1 829 ? 11.999 -20.415 -12.564 1.00 81.50 829 ILE A O 1
ATOM 6379 N N . ARG A 1 830 ? 10.518 -19.918 -14.194 1.00 74.69 830 ARG A N 1
ATOM 6380 C CA . ARG A 1 830 ? 9.297 -19.815 -13.379 1.00 74.69 830 ARG A CA 1
ATOM 6381 C C . ARG A 1 830 ? 8.763 -21.179 -12.919 1.00 74.69 830 ARG A C 1
ATOM 6383 O O . ARG A 1 830 ? 7.945 -21.236 -12.013 1.00 74.69 830 ARG A O 1
ATOM 6390 N N . ASN A 1 831 ? 9.246 -22.272 -13.516 1.00 75.81 831 ASN A N 1
ATOM 6391 C CA . ASN A 1 831 ? 8.876 -23.644 -13.152 1.00 75.81 831 ASN A CA 1
ATOM 6392 C C . ASN A 1 831 ? 9.858 -24.276 -12.146 1.00 75.81 831 ASN A C 1
ATOM 6394 O O . ASN A 1 831 ? 9.680 -25.433 -11.764 1.00 75.81 831 ASN A O 1
ATOM 6398 N N . VAL A 1 832 ? 10.913 -23.561 -11.736 1.00 70.75 832 VAL A N 1
ATOM 6399 C CA . VAL A 1 832 ? 11.828 -24.023 -10.683 1.00 70.75 832 VAL A CA 1
ATOM 6400 C C . VAL A 1 832 ? 11.264 -23.589 -9.322 1.00 70.75 832 VAL A C 1
ATOM 6402 O O . VAL A 1 832 ? 11.024 -22.393 -9.154 1.00 70.75 832 VAL A O 1
ATOM 6405 N N . PRO A 1 833 ? 11.069 -24.496 -8.342 1.00 62.41 833 PRO A N 1
ATOM 6406 C CA . PRO A 1 833 ? 10.497 -24.141 -7.040 1.00 62.41 833 PRO A CA 1
ATOM 6407 C C . PRO A 1 833 ? 11.299 -23.074 -6.270 1.00 62.41 833 PRO A C 1
ATOM 6409 O O . PRO A 1 833 ? 12.529 -23.016 -6.421 1.00 62.41 833 PRO A O 1
ATOM 6412 N N . PRO A 1 834 ? 10.643 -22.235 -5.448 1.00 52.66 834 PRO A N 1
ATOM 6413 C CA . PRO A 1 834 ? 11.313 -21.287 -4.560 1.00 52.66 834 PRO A CA 1
ATOM 6414 C C . PRO A 1 834 ? 12.054 -21.984 -3.407 1.00 52.66 834 PRO A C 1
ATOM 6416 O O . PRO A 1 834 ? 11.832 -23.163 -3.121 1.00 52.66 834 PRO A O 1
ATOM 6419 N N . GLY A 1 835 ? 12.936 -21.234 -2.741 1.00 49.47 835 GLY A N 1
ATOM 6420 C CA . GLY A 1 835 ? 13.637 -21.661 -1.528 1.00 49.47 835 GLY A CA 1
ATOM 6421 C C . GLY A 1 835 ? 15.113 -22.052 -1.727 1.00 49.47 835 GLY A C 1
ATOM 6422 O O . GLY A 1 835 ? 15.543 -22.397 -2.833 1.00 49.47 835 GLY A O 1
ATOM 6423 N N . PRO A 1 836 ? 15.924 -22.004 -0.651 1.00 51.56 836 PRO A N 1
ATOM 6424 C CA . PRO A 1 836 ? 17.366 -22.211 -0.720 1.00 51.56 836 PRO A CA 1
ATOM 6425 C C . PRO A 1 836 ? 17.708 -23.676 -1.004 1.00 51.56 836 PRO A C 1
ATOM 6427 O O . PRO A 1 836 ? 17.360 -24.583 -0.245 1.00 51.56 836 PRO A O 1
ATOM 6430 N N . ALA A 1 837 ? 18.444 -23.929 -2.085 1.00 58.19 837 ALA A N 1
ATOM 6431 C CA . ALA A 1 837 ? 18.815 -25.292 -2.430 1.00 58.19 837 ALA A CA 1
ATOM 6432 C C . ALA A 1 837 ? 19.820 -25.877 -1.414 1.00 58.19 837 ALA A C 1
ATOM 6434 O O . ALA A 1 837 ? 20.895 -25.315 -1.209 1.00 58.19 837 ALA A O 1
ATOM 6435 N N . GLN A 1 838 ? 19.482 -27.037 -0.829 1.00 62.38 838 GLN A N 1
ATOM 6436 C CA . GLN A 1 838 ? 20.278 -27.717 0.204 1.00 62.38 838 GLN A CA 1
ATOM 6437 C C . GLN A 1 838 ? 21.776 -27.780 -0.147 1.00 62.38 838 GLN A C 1
ATOM 6439 O O . GLN A 1 838 ? 22.159 -28.297 -1.205 1.00 62.38 838 GLN A O 1
ATOM 6444 N N . LEU A 1 839 ? 22.605 -27.251 0.757 1.00 64.75 839 LEU A N 1
ATOM 6445 C CA . LEU A 1 839 ? 24.063 -27.287 0.665 1.00 64.75 839 LEU A CA 1
ATOM 6446 C C . LEU A 1 839 ? 24.596 -28.699 0.984 1.00 64.75 839 LEU A C 1
ATOM 6448 O O . LEU A 1 839 ? 23.975 -29.421 1.766 1.00 64.75 839 LEU A O 1
ATOM 6452 N N . PRO A 1 840 ? 25.726 -29.113 0.384 1.00 66.25 840 PRO A N 1
ATOM 6453 C CA . PRO A 1 840 ? 26.402 -30.354 0.748 1.00 66.25 840 PRO A CA 1
ATOM 6454 C C . PRO A 1 840 ? 27.076 -30.238 2.122 1.00 66.25 840 PRO A C 1
ATOM 6456 O O . PRO A 1 840 ? 27.383 -29.141 2.585 1.00 66.25 840 PRO A O 1
ATOM 6459 N N . GLU A 1 841 ? 27.365 -31.384 2.733 1.00 70.69 841 GLU A N 1
ATOM 6460 C CA . GLU A 1 841 ? 28.223 -31.470 3.918 1.00 70.69 841 GLU A CA 1
ATOM 6461 C C . GLU A 1 841 ? 29.657 -30.992 3.605 1.00 70.69 841 GLU A C 1
ATOM 6463 O O . GLU A 1 841 ? 30.157 -31.161 2.487 1.00 70.69 841 GLU A O 1
ATOM 6468 N N . VAL A 1 842 ? 30.309 -30.360 4.585 1.00 72.94 842 VAL A N 1
ATOM 6469 C CA . VAL A 1 842 ? 31.564 -29.615 4.400 1.00 72.94 842 VAL A CA 1
ATOM 6470 C C . VAL A 1 842 ? 32.745 -30.372 5.011 1.00 72.94 842 VAL A C 1
ATOM 6472 O O . VAL A 1 842 ? 33.003 -30.287 6.208 1.00 72.94 842 VAL A O 1
ATOM 6475 N N . ASP A 1 843 ? 33.520 -31.060 4.171 1.00 80.06 843 ASP A N 1
ATOM 6476 C CA . ASP A 1 843 ? 34.865 -31.528 4.530 1.00 80.06 843 ASP A CA 1
ATOM 6477 C C . ASP A 1 843 ? 35.877 -30.395 4.280 1.00 80.06 843 ASP A C 1
ATOM 6479 O O . ASP A 1 843 ? 36.217 -30.072 3.134 1.00 80.06 843 ASP A O 1
ATOM 6483 N N . GLU A 1 844 ? 36.369 -29.777 5.357 1.00 76.62 844 GLU A N 1
ATOM 6484 C CA . GLU A 1 844 ? 37.341 -28.682 5.268 1.00 76.62 844 GLU A CA 1
ATOM 6485 C C . GLU A 1 844 ? 38.692 -29.130 4.684 1.00 76.62 844 GLU A C 1
ATOM 6487 O O . GLU A 1 844 ? 39.308 -28.398 3.904 1.00 76.62 844 GLU A O 1
ATOM 6492 N N . ALA A 1 845 ? 39.145 -30.349 4.993 1.00 78.12 845 ALA A N 1
ATOM 6493 C CA . ALA A 1 845 ? 40.431 -30.865 4.536 1.00 78.12 845 ALA A CA 1
ATOM 6494 C C . ALA A 1 845 ? 40.404 -31.180 3.032 1.00 78.12 845 ALA A C 1
ATOM 6496 O O . ALA A 1 845 ? 41.314 -30.775 2.296 1.00 78.12 845 ALA A O 1
ATOM 6497 N N . ALA A 1 846 ? 39.341 -31.828 2.549 1.00 77.19 846 ALA A N 1
ATOM 6498 C CA . ALA A 1 846 ? 39.115 -32.047 1.124 1.00 77.19 846 ALA A CA 1
ATOM 6499 C C . ALA A 1 846 ? 38.912 -30.723 0.371 1.00 77.19 846 ALA A C 1
ATOM 6501 O O . ALA A 1 846 ? 39.454 -30.558 -0.726 1.00 77.19 846 ALA A O 1
ATOM 6502 N N . THR A 1 847 ? 38.210 -29.751 0.965 1.00 77.25 847 THR A N 1
ATOM 6503 C CA . THR A 1 847 ? 37.999 -28.419 0.371 1.00 77.25 847 THR A CA 1
ATOM 6504 C C . THR A 1 847 ? 39.319 -27.665 0.206 1.00 77.25 847 THR A C 1
ATOM 6506 O O . THR A 1 847 ? 39.641 -27.223 -0.900 1.00 77.25 847 THR A O 1
ATOM 6509 N N . VAL A 1 848 ? 40.157 -27.597 1.246 1.00 76.50 848 VAL A N 1
ATOM 6510 C CA . VAL A 1 848 ? 41.490 -26.969 1.178 1.00 76.50 848 VAL A CA 1
ATOM 6511 C C . VAL A 1 848 ? 42.420 -27.714 0.211 1.00 76.50 848 VAL A C 1
ATOM 6513 O O . VAL A 1 848 ? 43.155 -27.077 -0.553 1.00 76.50 848 VAL A O 1
ATOM 6516 N N . GLN A 1 849 ? 42.372 -29.051 0.172 1.00 75.88 849 GLN A N 1
ATOM 6517 C CA . GLN A 1 849 ? 43.098 -29.838 -0.831 1.00 75.88 849 GLN A CA 1
ATOM 6518 C C . GLN A 1 849 ? 42.631 -29.488 -2.254 1.00 75.88 849 GLN A C 1
ATOM 6520 O O . GLN A 1 849 ? 43.456 -29.349 -3.160 1.00 75.88 849 GLN A O 1
ATOM 6525 N N . GLN A 1 850 ? 41.327 -29.297 -2.458 1.00 73.81 850 GLN A N 1
ATOM 6526 C CA . GLN A 1 850 ? 40.743 -28.965 -3.754 1.00 73.81 850 GLN A CA 1
ATOM 6527 C C . GLN A 1 850 ? 41.048 -27.526 -4.194 1.00 73.81 850 GLN A C 1
ATOM 6529 O O . GLN A 1 850 ? 41.297 -27.310 -5.379 1.00 73.81 850 GLN A O 1
ATOM 6534 N N . ILE A 1 851 ? 41.121 -26.557 -3.276 1.00 73.25 851 ILE A N 1
ATOM 6535 C CA . ILE A 1 851 ? 41.613 -25.194 -3.554 1.00 73.25 851 ILE A CA 1
ATOM 6536 C C . ILE A 1 851 ? 43.050 -25.258 -4.093 1.00 73.25 851 ILE A C 1
ATOM 6538 O O . ILE A 1 851 ? 43.315 -24.772 -5.197 1.00 73.25 851 ILE A O 1
ATOM 6542 N N . LYS A 1 852 ? 43.949 -25.945 -3.371 1.00 74.00 852 LYS A N 1
ATOM 6543 C CA . LYS A 1 852 ? 45.375 -26.089 -3.724 1.00 74.00 852 LYS A CA 1
ATOM 6544 C C . LYS A 1 852 ? 45.579 -26.858 -5.042 1.00 74.00 852 LYS A C 1
ATOM 6546 O O . LYS A 1 852 ? 46.371 -26.428 -5.883 1.00 74.00 852 LYS A O 1
ATOM 6551 N N . ARG A 1 853 ? 44.823 -27.946 -5.279 1.00 74.50 853 ARG A N 1
ATOM 6552 C CA . ARG A 1 853 ? 44.820 -28.693 -6.561 1.00 74.50 853 ARG A CA 1
ATOM 6553 C C . ARG A 1 853 ? 44.378 -27.847 -7.755 1.00 74.50 853 ARG A C 1
ATOM 6555 O O . ARG A 1 853 ? 44.820 -28.103 -8.868 1.00 74.50 853 ARG A O 1
ATOM 6562 N N . ASN A 1 854 ? 43.495 -26.871 -7.546 1.00 67.44 854 ASN A N 1
ATOM 6563 C CA . ASN A 1 854 ? 42.986 -26.006 -8.612 1.00 67.44 854 ASN A CA 1
ATOM 6564 C C . ASN A 1 854 ? 43.775 -24.697 -8.784 1.00 67.44 854 ASN A C 1
ATOM 6566 O O . ASN A 1 854 ? 43.427 -23.916 -9.668 1.00 67.44 854 ASN A O 1
ATOM 6570 N N . HIS A 1 855 ? 44.817 -24.471 -7.974 1.00 68.69 855 HIS A N 1
ATOM 6571 C CA . HIS A 1 855 ? 45.656 -23.265 -7.960 1.00 68.69 855 HIS A CA 1
ATOM 6572 C C . HIS A 1 855 ? 44.899 -21.951 -7.683 1.00 68.69 855 HIS A C 1
ATOM 6574 O O . HIS A 1 855 ? 45.373 -20.866 -8.026 1.00 68.69 855 HIS A O 1
ATOM 6580 N N . LEU A 1 856 ? 43.728 -22.042 -7.041 1.00 66.94 856 LEU A N 1
ATOM 6581 C CA . LEU A 1 856 ? 42.898 -20.884 -6.683 1.00 66.94 856 LEU A CA 1
ATOM 6582 C C . LEU A 1 856 ? 43.552 -20.033 -5.580 1.00 66.94 856 LEU A C 1
ATOM 6584 O O . LEU A 1 856 ? 43.324 -18.828 -5.518 1.00 66.94 856 LEU A O 1
ATOM 6588 N N . ASP A 1 857 ? 44.448 -20.634 -4.789 1.00 63.38 857 ASP A N 1
ATOM 6589 C CA . ASP A 1 857 ? 45.349 -19.973 -3.833 1.00 63.38 857 ASP A CA 1
ATOM 6590 C C . ASP A 1 857 ? 46.260 -18.907 -4.472 1.00 63.38 857 ASP A C 1
ATOM 6592 O O . ASP A 1 857 ? 46.802 -18.064 -3.763 1.00 63.38 857 ASP A O 1
ATOM 6596 N N . ARG A 1 858 ? 46.426 -18.923 -5.803 1.00 60.50 858 ARG A N 1
ATOM 6597 C CA . ARG A 1 858 ? 47.342 -18.037 -6.549 1.00 60.50 858 ARG A CA 1
ATOM 6598 C C . ARG A 1 858 ? 46.635 -16.975 -7.390 1.00 60.50 858 ARG A C 1
ATOM 6600 O O . ARG A 1 858 ? 47.289 -16.066 -7.903 1.00 60.50 858 ARG A O 1
ATOM 6607 N N . THR A 1 859 ? 45.328 -17.124 -7.596 1.00 51.62 859 THR A N 1
ATOM 6608 C CA . THR A 1 859 ? 44.554 -16.378 -8.605 1.00 51.62 859 THR A CA 1
ATOM 6609 C C . THR A 1 859 ? 43.192 -15.887 -8.116 1.00 51.62 859 THR A C 1
ATOM 6611 O O . THR A 1 859 ? 42.502 -15.219 -8.882 1.00 51.62 859 THR A O 1
ATOM 6614 N N . GLY A 1 860 ? 42.799 -16.190 -6.874 1.00 52.66 860 GLY A N 1
ATOM 6615 C CA . GLY A 1 860 ? 41.510 -15.791 -6.309 1.00 52.66 860 GLY A CA 1
ATOM 6616 C C . GLY A 1 860 ? 41.250 -14.283 -6.397 1.00 52.66 860 GLY A C 1
ATOM 6617 O O . GLY A 1 860 ? 42.025 -13.477 -5.885 1.00 52.66 860 GLY A O 1
ATOM 6618 N N . TYR A 1 861 ? 40.133 -13.920 -7.027 1.00 50.50 861 TYR A N 1
ATOM 6619 C CA . TYR A 1 861 ? 39.568 -12.572 -7.004 1.00 50.50 861 TYR A CA 1
ATOM 6620 C C . TYR A 1 861 ? 38.580 -12.474 -5.847 1.00 50.50 861 TYR A C 1
ATOM 6622 O O . TYR A 1 861 ? 37.741 -13.360 -5.706 1.00 50.50 861 TYR A O 1
ATOM 6630 N N . ALA A 1 862 ? 38.634 -11.392 -5.068 1.00 51.75 862 ALA A N 1
ATOM 6631 C CA . ALA A 1 862 ? 37.704 -11.145 -3.970 1.00 51.75 862 ALA A CA 1
ATOM 6632 C C . ALA A 1 862 ? 36.901 -9.857 -4.193 1.00 51.75 862 ALA A C 1
ATOM 6634 O O . ALA A 1 862 ? 37.410 -8.765 -3.953 1.00 51.75 862 ALA A O 1
ATOM 6635 N N . VAL A 1 863 ? 35.655 -9.999 -4.655 1.00 56.38 863 VAL A N 1
ATOM 6636 C CA . VAL A 1 863 ? 34.674 -8.906 -4.754 1.00 56.38 863 VAL A CA 1
ATOM 6637 C C . VAL A 1 863 ? 33.555 -9.221 -3.769 1.00 56.38 863 VAL A C 1
ATOM 6639 O O . VAL A 1 863 ? 32.706 -10.075 -4.025 1.00 56.38 863 VAL A O 1
ATOM 6642 N N . PHE A 1 864 ? 33.612 -8.573 -2.606 1.00 55.16 864 PHE A N 1
ATOM 6643 C CA . PHE A 1 864 ? 32.636 -8.765 -1.534 1.00 55.16 864 PHE A CA 1
ATOM 6644 C C . PHE A 1 864 ? 31.315 -8.066 -1.866 1.00 55.16 864 PHE A C 1
ATOM 6646 O O . PHE A 1 864 ? 30.286 -8.730 -1.898 1.00 55.16 864 PHE A O 1
ATOM 6653 N N . VAL A 1 865 ? 31.369 -6.775 -2.200 1.00 60.81 865 VAL A N 1
ATOM 6654 C CA . VAL A 1 865 ? 30.231 -5.942 -2.626 1.00 60.81 865 VAL A CA 1
ATOM 6655 C C . VAL A 1 865 ? 30.554 -5.337 -4.000 1.00 60.81 865 VAL A C 1
ATOM 6657 O O . VAL A 1 865 ? 31.725 -5.132 -4.327 1.00 60.81 865 VAL A O 1
ATOM 6660 N N . SER A 1 866 ? 29.540 -5.062 -4.822 1.00 58.50 866 SER A N 1
ATOM 6661 C CA . SER A 1 866 ? 29.682 -4.441 -6.153 1.00 58.50 866 SER A CA 1
ATOM 6662 C C . SER A 1 866 ? 29.771 -2.907 -6.150 1.00 58.50 866 SER A C 1
ATOM 6664 O O . SER A 1 866 ? 30.110 -2.314 -7.177 1.00 58.50 866 SER A O 1
ATOM 6666 N N . VAL A 1 867 ? 29.450 -2.269 -5.023 1.00 64.19 867 VAL A N 1
ATOM 6667 C CA . VAL A 1 867 ? 29.222 -0.822 -4.893 1.00 64.19 867 VAL A CA 1
ATOM 6668 C C . VAL A 1 867 ? 30.433 -0.141 -4.237 1.00 64.19 867 VAL A C 1
ATOM 6670 O O . VAL A 1 867 ? 31.046 -0.694 -3.327 1.00 64.19 867 VAL A O 1
ATOM 6673 N N . LEU A 1 868 ? 30.766 1.078 -4.670 1.00 59.41 868 LEU A N 1
ATOM 6674 C CA . LEU A 1 868 ? 31.735 1.971 -4.009 1.00 59.41 868 LEU A CA 1
ATOM 6675 C C . LEU A 1 868 ? 31.191 2.586 -2.704 1.00 59.41 868 LEU A C 1
ATOM 6677 O O . LEU A 1 868 ? 31.923 3.235 -1.958 1.00 59.41 868 LEU A O 1
ATOM 6681 N N . GLU A 1 869 ? 29.889 2.444 -2.465 1.00 54.06 869 GLU A N 1
ATOM 6682 C CA . GLU A 1 869 ? 29.103 3.295 -1.577 1.00 54.06 869 GLU A CA 1
ATOM 6683 C C . GLU A 1 869 ? 28.225 2.451 -0.642 1.00 54.06 869 GLU A C 1
ATOM 6685 O O . GLU A 1 869 ? 26.998 2.518 -0.701 1.00 54.06 869 GLU A O 1
ATOM 6690 N N . VAL A 1 870 ? 28.863 1.652 0.219 1.00 52.97 870 VAL A N 1
ATOM 6691 C CA . VAL A 1 870 ? 28.157 0.878 1.254 1.00 52.97 870 VAL A CA 1
ATOM 6692 C C . VAL A 1 870 ? 27.307 1.820 2.124 1.00 52.97 870 VAL A C 1
ATOM 6694 O O . VAL A 1 870 ? 27.760 2.907 2.498 1.00 52.97 870 VAL A O 1
ATOM 6697 N N . GLY A 1 871 ? 26.063 1.430 2.404 1.00 54.50 871 GLY A N 1
ATOM 6698 C CA . GLY A 1 871 ? 25.027 2.268 3.016 1.00 54.50 871 GLY A CA 1
ATOM 6699 C C . GLY A 1 871 ? 24.188 3.077 2.012 1.00 54.50 871 GLY A C 1
ATOM 6700 O O . GLY A 1 871 ? 23.486 4.009 2.411 1.00 54.50 871 GLY A O 1
ATOM 6701 N N . SER A 1 872 ? 24.250 2.759 0.713 1.00 66.31 872 SER A N 1
ATOM 6702 C CA . SER A 1 872 ? 23.460 3.437 -0.329 1.00 66.31 872 SER A CA 1
ATOM 6703 C C . SER A 1 872 ? 21.950 3.288 -0.114 1.00 66.31 872 SER A C 1
ATOM 6705 O O . SER A 1 872 ? 21.427 2.177 -0.032 1.00 66.31 872 SER A O 1
ATOM 6707 N N . THR A 1 873 ? 21.233 4.414 -0.117 1.00 71.44 873 THR A N 1
ATOM 6708 C CA . THR A 1 873 ? 19.763 4.465 -0.117 1.00 71.44 873 THR A CA 1
ATOM 6709 C C . THR A 1 873 ? 19.252 5.210 -1.344 1.00 71.44 873 THR A C 1
ATOM 6711 O O . THR A 1 873 ? 19.841 6.206 -1.773 1.00 71.44 873 THR A O 1
ATOM 6714 N N . TYR A 1 874 ? 18.136 4.740 -1.895 1.00 79.06 874 TYR A N 1
ATOM 6715 C CA . TYR A 1 874 ? 17.452 5.338 -3.042 1.00 79.06 874 TYR A CA 1
ATOM 6716 C C . TYR A 1 874 ? 16.030 5.720 -2.634 1.00 79.06 874 TYR A C 1
ATOM 6718 O O . TYR A 1 874 ? 15.402 4.973 -1.892 1.00 79.06 874 TYR A O 1
ATOM 6726 N N . MET A 1 875 ? 15.505 6.847 -3.110 1.00 77.75 875 MET A N 1
ATOM 6727 C CA . MET A 1 875 ? 14.113 7.254 -2.861 1.00 77.75 875 MET A CA 1
ATOM 6728 C C . MET A 1 875 ? 13.478 7.844 -4.117 1.00 77.75 875 MET A C 1
ATOM 6730 O O . MET A 1 875 ? 14.179 8.422 -4.945 1.00 77.75 875 MET A O 1
ATOM 6734 N N . THR A 1 876 ? 12.160 7.744 -4.246 1.00 68.38 876 THR A N 1
ATOM 6735 C CA . THR A 1 876 ? 11.392 8.574 -5.186 1.00 68.38 876 THR A CA 1
ATOM 6736 C C . THR A 1 876 ? 10.931 9.857 -4.477 1.00 68.38 876 THR A C 1
ATOM 6738 O O . THR A 1 876 ? 11.336 10.124 -3.347 1.00 68.38 876 THR A O 1
ATOM 6741 N N . HIS A 1 877 ? 10.103 10.687 -5.120 1.00 51.81 877 HIS A N 1
ATOM 6742 C CA . HIS A 1 877 ? 9.481 11.838 -4.447 1.00 51.81 877 HIS A CA 1
ATOM 6743 C C . HIS A 1 877 ? 8.345 11.431 -3.486 1.00 51.81 877 HIS A C 1
ATOM 6745 O O . HIS A 1 877 ? 7.965 12.228 -2.633 1.00 51.81 877 HIS A O 1
ATOM 6751 N N . GLU A 1 878 ? 7.803 10.218 -3.638 1.00 45.56 878 GLU A N 1
ATOM 6752 C CA . GLU A 1 878 ? 6.565 9.756 -2.989 1.00 45.56 878 GLU A CA 1
ATOM 6753 C C . GLU A 1 878 ? 6.823 8.665 -1.926 1.00 45.56 878 GLU A C 1
ATOM 6755 O O . GLU A 1 878 ? 5.960 8.383 -1.098 1.00 45.56 878 GLU A O 1
ATOM 6760 N N . GLU A 1 879 ? 8.020 8.067 -1.911 1.00 51.81 879 GLU A N 1
ATOM 6761 C CA . GLU A 1 879 ? 8.366 6.908 -1.078 1.00 51.81 879 GLU A CA 1
ATOM 6762 C C . GLU A 1 879 ? 9.512 7.194 -0.094 1.00 51.81 879 GLU A C 1
ATOM 6764 O O . GLU A 1 879 ? 10.389 8.028 -0.338 1.00 51.81 879 GLU A O 1
ATOM 6769 N N . VAL A 1 880 ? 9.553 6.434 1.006 1.00 54.97 880 VAL A N 1
ATOM 6770 C CA . VAL A 1 880 ? 10.711 6.398 1.915 1.00 54.97 880 VAL A CA 1
ATOM 6771 C C . VAL A 1 880 ? 11.972 5.863 1.212 1.00 54.97 880 VAL A C 1
ATOM 6773 O O . VAL A 1 880 ? 11.864 5.126 0.226 1.00 54.97 880 VAL A O 1
ATOM 6776 N N . PRO A 1 881 ? 13.184 6.164 1.715 1.00 67.75 881 PRO A N 1
ATOM 6777 C CA . PRO A 1 881 ? 14.401 5.602 1.151 1.00 67.75 881 PRO A CA 1
ATOM 6778 C C . PRO A 1 881 ? 14.503 4.095 1.380 1.00 67.75 881 PRO A C 1
ATOM 6780 O O . PRO A 1 881 ? 14.414 3.619 2.509 1.00 67.75 881 PRO A O 1
ATOM 6783 N N . VAL A 1 882 ? 14.783 3.353 0.314 1.00 62.50 882 VAL A N 1
ATOM 6784 C CA . VAL A 1 882 ? 15.072 1.919 0.354 1.00 62.50 882 VAL A CA 1
ATOM 6785 C C . VAL A 1 882 ? 16.585 1.714 0.316 1.00 62.50 882 VAL A C 1
ATOM 6787 O O . VAL A 1 882 ? 17.265 2.224 -0.579 1.00 62.50 882 VAL A O 1
ATOM 6790 N N . SER A 1 883 ? 17.115 0.938 1.266 1.00 69.62 883 SER A N 1
ATOM 6791 C CA . SER A 1 883 ? 18.425 0.291 1.125 1.00 69.62 883 SER A CA 1
ATOM 6792 C C . SER A 1 883 ? 18.228 -1.147 0.662 1.00 69.62 883 SER A C 1
ATOM 6794 O O . SER A 1 883 ? 17.487 -1.915 1.280 1.00 69.62 883 SER A O 1
ATOM 6796 N N . PHE A 1 884 ? 18.938 -1.517 -0.400 1.00 64.94 884 PHE A N 1
ATOM 6797 C CA . PHE A 1 884 ? 19.026 -2.896 -0.880 1.00 64.94 884 PHE A CA 1
ATOM 6798 C C . PHE A 1 884 ? 20.194 -3.667 -0.222 1.00 64.94 884 PHE A C 1
ATOM 6800 O O . PHE A 1 884 ? 20.320 -4.874 -0.412 1.00 64.94 884 PHE A O 1
ATOM 6807 N N . GLU A 1 885 ? 21.022 -2.999 0.593 1.00 59.91 885 GLU A N 1
ATOM 6808 C CA . GLU A 1 885 ? 22.152 -3.580 1.332 1.00 59.91 885 GLU A CA 1
ATOM 6809 C C . GLU A 1 885 ? 21.763 -3.954 2.770 1.00 59.91 885 GLU A C 1
ATOM 6811 O O . GLU A 1 885 ? 22.069 -3.227 3.714 1.00 59.91 885 GLU A O 1
ATOM 6816 N N . LYS A 1 886 ? 21.111 -5.110 2.956 1.00 51.66 886 LYS A N 1
ATOM 6817 C CA . LYS A 1 886 ? 21.037 -5.795 4.262 1.00 51.66 886 LYS A CA 1
ATOM 6818 C C . LYS A 1 886 ? 21.156 -7.310 4.068 1.00 51.66 886 LYS A C 1
ATOM 6820 O O . LYS A 1 886 ? 20.549 -7.877 3.161 1.00 51.66 886 LYS A O 1
ATOM 6825 N N . TYR A 1 887 ? 21.938 -7.956 4.930 1.00 47.88 887 TYR A N 1
ATOM 6826 C CA . TYR A 1 887 ? 22.174 -9.403 4.956 1.00 47.88 887 TYR A CA 1
ATOM 6827 C C . TYR A 1 887 ? 22.033 -9.907 6.395 1.00 47.88 887 TYR A C 1
ATOM 6829 O O . TYR A 1 887 ? 22.206 -9.137 7.334 1.00 47.88 887 TYR A O 1
ATOM 6837 N N . ALA A 1 888 ? 21.709 -11.188 6.573 1.00 40.56 888 ALA A N 1
ATOM 6838 C CA . ALA A 1 888 ? 21.619 -11.790 7.902 1.00 40.56 888 ALA A CA 1
ATOM 6839 C C . ALA A 1 888 ? 23.009 -12.246 8.373 1.00 40.56 888 ALA A C 1
ATOM 6841 O O . ALA A 1 888 ? 23.597 -13.140 7.753 1.00 40.56 888 ALA A O 1
ATOM 6842 N N . ASP A 1 889 ? 23.505 -11.677 9.474 1.00 42.47 889 ASP A N 1
ATOM 6843 C CA . ASP A 1 889 ? 24.884 -11.883 9.941 1.00 42.47 889 ASP A CA 1
ATOM 6844 C C . ASP A 1 889 ? 25.315 -13.324 10.183 1.00 42.47 889 ASP A C 1
ATOM 6846 O O . ASP A 1 889 ? 26.459 -13.618 9.852 1.00 42.47 889 ASP A O 1
ATOM 6850 N N . PRO A 1 890 ? 24.456 -14.289 10.555 1.00 42.75 890 PRO A N 1
ATOM 6851 C CA . PRO A 1 890 ? 24.880 -15.682 10.574 1.00 42.75 890 PRO A CA 1
ATOM 6852 C C . PRO A 1 890 ? 25.430 -16.168 9.222 1.00 42.75 890 PRO A C 1
ATOM 6854 O O . PRO A 1 890 ? 26.232 -17.092 9.184 1.00 42.75 890 PRO A O 1
ATOM 6857 N N . VAL A 1 891 ? 25.034 -15.602 8.072 1.00 48.62 891 VAL A N 1
ATOM 6858 C CA . VAL A 1 891 ? 25.707 -15.861 6.777 1.00 48.62 891 VAL A CA 1
ATOM 6859 C C . VAL A 1 891 ? 27.062 -15.149 6.715 1.00 48.62 891 VAL A C 1
ATOM 6861 O O . VAL A 1 891 ? 28.062 -15.756 6.332 1.00 48.62 891 VAL A O 1
ATOM 6864 N N . THR A 1 892 ? 27.084 -13.876 7.089 1.00 49.62 892 THR A N 1
ATOM 6865 C CA . THR A 1 892 ? 28.217 -12.950 7.015 1.00 49.62 892 THR A CA 1
ATOM 6866 C C . THR A 1 892 ? 29.384 -13.385 7.928 1.00 49.62 892 THR A C 1
ATOM 6868 O O . THR A 1 892 ? 30.512 -13.541 7.456 1.00 49.62 892 THR A O 1
ATOM 6871 N N . GLU A 1 893 ? 29.107 -13.732 9.187 1.00 50.62 893 GLU A N 1
ATOM 6872 C CA . GLU A 1 893 ? 30.026 -14.328 10.169 1.00 50.62 893 GLU A CA 1
ATOM 6873 C C . GLU A 1 893 ? 30.583 -15.678 9.704 1.00 50.62 893 GLU A C 1
ATOM 6875 O O . GLU A 1 893 ? 31.797 -15.893 9.723 1.00 50.62 893 GLU A O 1
ATOM 6880 N N . ARG A 1 894 ? 29.724 -16.596 9.223 1.00 56.81 894 ARG A N 1
ATOM 6881 C CA . ARG A 1 894 ? 30.177 -17.891 8.674 1.00 56.81 894 ARG A CA 1
ATOM 6882 C C . ARG A 1 894 ? 31.168 -17.687 7.528 1.00 56.81 894 ARG A C 1
ATOM 6884 O O . ARG A 1 894 ? 32.150 -18.426 7.447 1.00 56.81 894 ARG A O 1
ATOM 6891 N N . ARG A 1 895 ? 30.960 -16.671 6.678 1.00 59.25 895 ARG A N 1
ATOM 6892 C CA . ARG A 1 895 ? 31.882 -16.299 5.588 1.00 59.25 895 ARG A CA 1
ATOM 6893 C C . ARG A 1 895 ? 33.196 -15.711 6.107 1.00 59.25 895 ARG A C 1
ATOM 6895 O O . ARG A 1 895 ? 34.240 -16.106 5.588 1.00 59.25 895 ARG A O 1
ATOM 6902 N N . LEU A 1 896 ? 33.181 -14.833 7.116 1.00 56.03 896 LEU A N 1
ATOM 6903 C CA . LEU A 1 896 ? 34.415 -14.331 7.741 1.00 56.03 896 LEU A CA 1
ATOM 6904 C C . LEU A 1 896 ? 35.194 -15.455 8.427 1.00 56.03 896 LEU A C 1
ATOM 6906 O O . LEU A 1 896 ? 36.352 -15.682 8.088 1.00 56.03 896 LEU A O 1
ATOM 6910 N N . SER A 1 897 ? 34.552 -16.246 9.285 1.00 63.03 897 SER A N 1
ATOM 6911 C CA . SER A 1 897 ? 35.204 -17.384 9.938 1.00 63.03 897 SER A CA 1
ATOM 6912 C C . SER A 1 897 ? 35.748 -18.386 8.907 1.00 63.03 897 SER A C 1
ATOM 6914 O O . SER A 1 897 ? 36.861 -18.888 9.051 1.00 63.03 897 SER A O 1
ATOM 6916 N N . ALA A 1 898 ? 35.038 -18.638 7.801 1.00 63.94 898 ALA A N 1
ATOM 6917 C CA . ALA A 1 898 ? 35.552 -19.472 6.712 1.00 63.94 898 ALA A CA 1
ATOM 6918 C C . ALA A 1 898 ? 36.770 -18.847 5.994 1.00 63.94 898 ALA A C 1
ATOM 6920 O O . ALA A 1 898 ? 37.680 -19.574 5.589 1.00 63.94 898 ALA A O 1
ATOM 6921 N N . LEU A 1 899 ? 36.842 -17.515 5.871 1.00 62.12 899 LEU A N 1
ATOM 6922 C CA . LEU A 1 899 ? 38.029 -16.805 5.383 1.00 62.12 899 LEU A CA 1
ATOM 6923 C C . LEU A 1 899 ? 39.216 -16.943 6.351 1.00 62.12 899 LEU A C 1
ATOM 6925 O O . LEU A 1 899 ? 40.345 -17.135 5.901 1.00 62.12 899 LEU A O 1
ATOM 6929 N N . GLU A 1 900 ? 38.988 -16.881 7.662 1.00 66.69 900 GLU A N 1
ATOM 6930 C CA . GLU A 1 900 ? 40.025 -17.035 8.691 1.00 66.69 900 GLU A CA 1
ATOM 6931 C C . GLU A 1 900 ? 40.554 -18.466 8.805 1.00 66.69 900 GLU A C 1
ATOM 6933 O O . GLU A 1 900 ? 41.773 -18.684 8.821 1.00 66.69 900 GLU A O 1
ATOM 6938 N N . ARG A 1 901 ? 39.655 -19.460 8.807 1.00 72.88 901 ARG A N 1
ATOM 6939 C CA . ARG A 1 901 ? 40.024 -20.881 8.747 1.00 72.88 901 ARG A CA 1
ATOM 6940 C C . ARG A 1 901 ? 40.815 -21.172 7.470 1.00 72.88 901 ARG A C 1
ATOM 6942 O O . ARG A 1 901 ? 41.845 -21.844 7.530 1.00 72.88 901 ARG A O 1
ATOM 6949 N N . LEU A 1 902 ? 40.441 -20.567 6.337 1.00 68.94 902 LEU A N 1
ATOM 6950 C CA . LEU A 1 902 ? 41.220 -20.663 5.102 1.00 68.94 902 LEU A CA 1
ATOM 6951 C C . LEU A 1 902 ? 42.595 -19.976 5.201 1.00 68.94 902 LEU A C 1
ATOM 6953 O O . LEU A 1 902 ? 43.590 -20.598 4.833 1.00 68.94 902 LEU A O 1
ATOM 6957 N N . ARG A 1 903 ? 42.689 -18.737 5.713 1.00 68.25 903 ARG A N 1
ATOM 6958 C CA . ARG A 1 903 ? 43.976 -18.040 5.952 1.00 68.25 903 ARG A CA 1
ATOM 6959 C C . ARG A 1 903 ? 44.920 -18.933 6.769 1.00 68.25 903 ARG A C 1
ATOM 6961 O O . ARG A 1 903 ? 46.073 -19.135 6.385 1.00 68.25 903 ARG A O 1
ATOM 6968 N N . SER A 1 904 ? 44.393 -19.546 7.828 1.00 74.69 904 SER A N 1
ATOM 6969 C CA . SER A 1 904 ? 45.109 -20.483 8.701 1.00 74.69 904 SER A CA 1
ATOM 6970 C C . SER A 1 904 ? 45.562 -21.752 7.960 1.00 74.69 904 SER A C 1
ATOM 6972 O O . SER A 1 904 ? 46.715 -22.164 8.080 1.00 74.69 904 SER A O 1
ATOM 6974 N N . ALA A 1 905 ? 44.695 -22.347 7.133 1.00 72.88 905 ALA A N 1
ATOM 6975 C CA . ALA A 1 905 ? 44.969 -23.584 6.394 1.00 72.88 905 ALA A CA 1
ATOM 6976 C C . ALA A 1 905 ? 45.840 -23.409 5.126 1.00 72.88 905 ALA A C 1
ATOM 6978 O O . ALA A 1 905 ? 46.376 -24.394 4.594 1.00 72.88 905 ALA A O 1
ATOM 6979 N N . LEU A 1 906 ? 45.992 -22.183 4.611 1.00 72.12 906 LEU A N 1
ATOM 6980 C CA . LEU A 1 906 ? 46.928 -21.850 3.526 1.00 72.12 906 LEU A CA 1
ATOM 6981 C C . LEU A 1 906 ? 48.309 -21.405 4.050 1.00 72.12 906 LEU A C 1
ATOM 6983 O O . LEU A 1 906 ? 49.313 -21.672 3.386 1.00 72.12 906 LEU A O 1
ATOM 6987 N N . GLY A 1 907 ? 48.377 -20.831 5.256 1.00 67.31 907 GLY A N 1
ATOM 6988 C CA . GLY A 1 907 ? 49.622 -20.475 5.946 1.00 67.31 907 GLY A CA 1
ATOM 6989 C C . GLY A 1 907 ? 50.246 -19.143 5.493 1.00 67.31 907 GLY A C 1
ATOM 6990 O O . GLY A 1 907 ? 49.773 -18.518 4.545 1.00 67.31 907 GLY A O 1
ATOM 6991 N N . PRO A 1 908 ? 51.342 -18.688 6.134 1.00 56.50 908 PRO A N 1
ATOM 6992 C CA . PRO A 1 908 ? 51.860 -17.317 5.991 1.00 56.50 908 PRO A CA 1
ATOM 6993 C C . PRO A 1 908 ? 52.434 -16.976 4.605 1.00 56.50 908 PRO A C 1
ATOM 6995 O O . PRO A 1 908 ? 52.619 -15.804 4.291 1.00 56.50 908 PRO A O 1
ATOM 6998 N N . ASN A 1 909 ? 52.686 -17.977 3.754 1.00 52.06 909 ASN A N 1
ATOM 6999 C CA . ASN A 1 909 ? 53.067 -17.763 2.354 1.00 52.06 909 ASN A CA 1
ATOM 7000 C C . ASN A 1 909 ? 51.866 -17.453 1.441 1.00 52.06 909 ASN A C 1
ATOM 7002 O O . ASN A 1 909 ? 52.066 -17.154 0.263 1.00 52.06 909 ASN A O 1
ATOM 7006 N N . TYR A 1 910 ? 50.632 -17.494 1.959 1.00 54.56 910 TYR A N 1
ATOM 7007 C CA . TYR A 1 910 ? 49.450 -16.971 1.280 1.00 54.56 910 TYR A CA 1
ATOM 7008 C C . TYR A 1 910 ? 49.495 -15.438 1.252 1.00 54.56 910 TYR A C 1
ATOM 7010 O O . TYR A 1 910 ? 48.765 -14.741 1.957 1.00 54.56 910 TYR A O 1
ATOM 7018 N N . GLN A 1 911 ? 50.343 -14.899 0.374 1.00 47.97 911 GLN A N 1
ATOM 7019 C CA . GLN A 1 911 ? 50.086 -13.579 -0.171 1.00 47.97 911 GLN A CA 1
ATOM 7020 C C . GLN A 1 911 ? 48.842 -13.680 -1.046 1.00 47.97 911 GLN A C 1
ATOM 7022 O O . GLN A 1 911 ? 48.923 -13.932 -2.250 1.00 47.97 911 GLN A O 1
ATOM 7027 N N . ALA A 1 912 ? 47.685 -13.405 -0.444 1.00 44.88 912 ALA A N 1
ATOM 7028 C CA . ALA A 1 912 ? 46.628 -12.773 -1.203 1.00 44.88 912 ALA A CA 1
ATOM 7029 C C . ALA A 1 912 ? 47.272 -11.597 -1.954 1.00 44.88 912 ALA A C 1
ATOM 7031 O O . ALA A 1 912 ? 47.796 -10.665 -1.331 1.00 44.88 912 ALA A O 1
ATOM 7032 N N . ARG A 1 913 ? 47.222 -11.618 -3.296 1.00 41.78 913 ARG A N 1
ATOM 7033 C CA . ARG A 1 913 ? 47.207 -10.353 -4.044 1.00 41.78 913 ARG A CA 1
ATOM 7034 C C . ARG A 1 913 ? 46.176 -9.498 -3.320 1.00 41.78 913 ARG A C 1
ATOM 7036 O O . ARG A 1 913 ? 45.092 -10.026 -3.084 1.00 41.78 913 ARG A O 1
ATOM 7043 N N . ARG A 1 914 ? 46.581 -8.295 -2.877 1.00 37.06 914 ARG A N 1
ATOM 7044 C CA . ARG A 1 914 ? 45.863 -7.457 -1.893 1.00 37.06 914 ARG A CA 1
ATOM 7045 C C . ARG A 1 914 ? 44.349 -7.650 -1.983 1.00 37.06 914 ARG A C 1
ATOM 7047 O O . ARG A 1 914 ? 43.818 -7.714 -3.088 1.00 37.06 914 ARG A O 1
ATOM 7054 N N . VAL A 1 915 ? 43.660 -7.624 -0.843 1.00 40.59 915 VAL A N 1
ATOM 7055 C CA . VAL A 1 915 ? 42.214 -7.368 -0.828 1.00 40.59 915 VAL A CA 1
ATOM 7056 C C . VAL A 1 915 ? 42.010 -5.962 -1.402 1.00 40.59 915 VAL A C 1
ATOM 7058 O O . VAL A 1 915 ? 42.026 -4.968 -0.684 1.00 40.59 915 VAL A O 1
ATOM 7061 N N . VAL A 1 916 ? 41.947 -5.872 -2.732 1.00 34.94 916 VAL A N 1
ATOM 7062 C CA . VAL A 1 916 ? 41.751 -4.634 -3.478 1.00 34.94 916 VAL A CA 1
ATOM 7063 C C . VAL A 1 916 ? 40.254 -4.387 -3.487 1.00 34.94 916 VAL A C 1
ATOM 7065 O O . VAL A 1 916 ? 39.566 -4.531 -4.494 1.00 34.94 916 VAL A O 1
ATOM 7068 N N . ILE A 1 917 ? 39.783 -3.945 -2.322 1.00 38.19 917 ILE A N 1
ATOM 7069 C CA . ILE A 1 917 ? 38.859 -2.823 -2.284 1.00 38.19 917 ILE A CA 1
ATOM 7070 C C . ILE A 1 917 ? 39.522 -1.737 -3.142 1.00 38.19 917 ILE A C 1
ATOM 7072 O O . ILE A 1 917 ? 40.522 -1.137 -2.746 1.00 38.19 917 ILE A O 1
ATOM 7076 N N . SER A 1 918 ? 39.033 -1.560 -4.370 1.00 30.06 918 SER A N 1
ATOM 7077 C CA . SER A 1 918 ? 39.573 -0.581 -5.317 1.00 30.06 918 SER A CA 1
ATOM 7078 C C . SER A 1 918 ? 39.039 0.818 -5.005 1.00 30.06 918 SER A C 1
ATOM 7080 O O . SER A 1 918 ? 38.496 1.484 -5.885 1.00 30.06 918 SER A O 1
ATOM 7082 N N . LEU A 1 919 ? 39.225 1.272 -3.761 1.00 32.62 919 LEU A N 1
ATOM 7083 C CA . LEU A 1 919 ? 39.144 2.687 -3.397 1.00 32.62 919 LEU A CA 1
ATOM 7084 C C . LEU A 1 919 ? 40.344 3.402 -4.038 1.00 32.62 919 LEU A C 1
ATOM 7086 O O . LEU A 1 919 ? 41.391 3.610 -3.428 1.00 32.62 919 LEU A O 1
ATOM 7090 N N . ALA A 1 920 ? 40.194 3.671 -5.332 1.00 22.48 920 ALA A N 1
ATOM 7091 C CA . ALA A 1 920 ? 41.139 4.350 -6.202 1.00 22.48 920 ALA A CA 1
ATOM 7092 C C . ALA A 1 920 ? 40.363 5.450 -6.939 1.00 22.48 920 ALA A C 1
ATOM 7094 O O . ALA A 1 920 ? 39.823 5.225 -8.024 1.00 22.48 920 ALA A O 1
ATOM 7095 N N . GLY A 1 921 ? 40.275 6.602 -6.276 1.00 27.50 921 GLY A N 1
ATOM 7096 C CA . GLY A 1 921 ? 39.418 7.750 -6.568 1.00 27.50 921 GLY A CA 1
ATOM 7097 C C . GLY A 1 921 ? 39.446 8.679 -5.364 1.00 27.50 921 GLY A C 1
ATOM 7098 O O . GLY A 1 921 ? 38.355 8.969 -4.837 1.00 27.50 921 GLY A O 1
#